Protein 7UPS (pdb70)

Sequence (834 aa):
SNATRDALLKAMQVGETSIEAAEYMATRFEQILTKAKLLPECNDMLEKIKEYAQFVKFKLLSSAQVWSGQERPTSDYQNTQENKAEFLASHLEGLPSGLKLEVAIGDDAKILRGFSSNGKMVEGDQLKTMDGLLEGWLAKNSLAISGGAVVKIDNTGNQTKVDPQEIRQLINDSEKGVAKYFADKGVGMEVAQRTYQEPKALETKREEIRQEIESSNNATRDALLKAMQVGETSIEAAEYMATRFEQILTKAKLLPECNDMLEKIKEYAQFVKFKLLSSAQVWSGQERPTSDYQNTQENKAEFLASHLEGLPSGLKLEVAIGDDAKILRGFSSNGKMVEGDQLKTMDGLLEGWLAKNSLAISGGAVVKIDNTGNQTKVDPQEIRQLINDSEKGVAKYFADKGVGMEVAQRTYQEPKALETKREEIRQEIEESSNATRDALLKAMQVGETSIEAAEYMATRFEQILTKAKLLPECNDMLEKIKEYAQFVKFKLLSSAQVWSGQKAEFLASHLEGLPSGLKLEVAIGDDAKILRGFSSNGKMVEGDQLKTMDGLLEGWLAKNSLAISGGAVVKIDNTGNQTKVDPQEIRQLINDSEKGVAKYFADKGVGMEVAQRTYQEPKALETKREEIRQEIESSNATRDALLKAMQVGETSIEAAEYMATRFEQILTKAKLLPECNDMLEKIKEYAQFVKFKLLSSAQVWSGQKAEFLASHLEGLPSGLKLEVAIGDDAKILRGFSSNGKMVEGDQLKTMDGLLEGWLAKNSLAISGGAVVKIDNTGNQTKVDPQEIRQLINDSEKGVAKYFADKGVGMMEVAQRTYQEPKALETKREEIRQEIES

Radius of gyration: 32.48 Å; Cα contacts (8 Å, |Δi|>4): 1230; chains: 4; bounding box: 96×92×58 Å

Structure (mmCIF, N/CA/C/O backbone):
data_7UPS
#
_entry.id   7UPS
#
_cell.length_a   153.200
_cell.length_b   75.620
_cell.length_c   101.200
_cell.angle_alpha   90.000
_cell.angle_beta   127.910
_cell.angle_gamma   90.000
#
_symmetry.space_group_name_H-M   'C 1 2 1'
#
loop_
_entity.id
_entity.type
_entity.pdbx_description
1 polymer 'DotY (Lpg0294)'
2 non-polymer 1,2-ETHANEDIOL
3 water water
#
loop_
_atom_site.group_PDB
_atom_site.id
_atom_site.type_symbol
_atom_site.label_atom_id
_atom_site.label_alt_id
_atom_site.label_comp_id
_atom_site.label_asym_id
_atom_site.label_entity_id
_atom_site.label_seq_id
_atom_site.pdbx_PDB_ins_code
_atom_site.Cartn_x
_atom_site.Cartn_y
_atom_site.Cartn_z
_atom_site.occupancy
_atom_site.B_iso_or_equiv
_atom_site.auth_seq_id
_atom_site.auth_comp_id
_atom_site.auth_asym_id
_atom_site.auth_atom_id
_atom_site.pdbx_PDB_model_num
ATOM 1 N N . SER A 1 1 ? 2.40318 -2.34110 10.03064 1.000 80.04853 5 SER A N 1
ATOM 2 C CA . SER A 1 1 ? 3.57591 -1.97312 10.81571 1.000 78.73629 5 SER A CA 1
ATOM 3 C C . SER A 1 1 ? 4.58335 -3.11826 10.86340 1.000 81.53150 5 SER A C 1
ATOM 4 O O . SER A 1 1 ? 4.59596 -3.91245 11.80626 1.000 84.61506 5 SER A O 1
ATOM 7 N N . ASN A 1 2 ? 5.42743 -3.19767 9.84042 1.000 71.45942 6 ASN A N 1
ATOM 8 C CA . ASN A 1 2 ? 6.43435 -4.24384 9.77126 1.000 61.57848 6 ASN A CA 1
ATOM 9 C C . ASN A 1 2 ? 7.63703 -3.88867 10.64390 1.000 58.66817 6 ASN A C 1
ATOM 10 O O . ASN A 1 2 ? 7.95833 -2.71483 10.85261 1.000 61.98872 6 ASN A O 1
ATOM 15 N N . ALA A 1 3 ? 8.28939 -4.92775 11.17458 1.000 55.05121 7 ALA A N 1
ATOM 16 C CA . ALA A 1 3 ? 9.41751 -4.73133 12.08248 1.000 51.45920 7 ALA A CA 1
ATOM 17 C C . ALA A 1 3 ? 10.58238 -4.02051 11.40441 1.000 49.45789 7 ALA A C 1
ATOM 18 O O . ALA A 1 3 ? 11.29600 -3.24108 12.04906 1.000 49.72803 7 ALA A O 1
ATOM 20 N N . THR A 1 4 ? 10.79481 -4.28262 10.11404 1.000 44.11804 8 THR A N 1
ATOM 21 C CA . THR A 1 4 ? 11.87492 -3.62806 9.38387 1.000 46.81122 8 THR A CA 1
ATOM 22 C C . THR A 1 4 ? 11.66634 -2.11944 9.32831 1.000 44.91433 8 THR A C 1
ATOM 23 O O . THR A 1 4 ? 12.62968 -1.34876 9.41495 1.000 44.77410 8 THR A O 1
ATOM 27 N N . ARG A 1 5 ? 10.41498 -1.67880 9.17709 1.000 44.86539 9 ARG A N 1
ATOM 28 C CA . ARG A 1 5 ? 10.13466 -0.24680 9.13621 1.000 51.75911 9 ARG A CA 1
ATOM 29 C C . ARG A 1 5 ? 10.49221 0.42135 10.45815 1.000 46.44322 9 ARG A C 1
ATOM 30 O O . ARG A 1 5 ? 11.14104 1.47616 10.47722 1.000 47.50184 9 ARG A O 1
ATOM 38 N N . ASP A 1 6 ? 10.10571 -0.19685 11.57464 1.000 46.10443 10 ASP A N 1
ATOM 39 C CA . ASP A 1 6 ? 10.44929 0.35225 12.88044 1.000 48.00896 10 ASP A CA 1
ATOM 40 C C . ASP A 1 6 ? 11.95333 0.34455 13.09508 1.000 42.63137 10 ASP A C 1
ATOM 41 O O . ASP A 1 6 ? 12.50499 1.28402 13.67559 1.000 42.95214 10 ASP A O 1
ATOM 46 N N . ALA A 1 7 ? 12.63331 -0.70279 12.62302 1.000 42.01987 11 ALA A N 1
ATOM 47 C CA . ALA A 1 7 ? 14.08215 -0.77216 12.77918 1.000 42.18721 11 ALA A CA 1
ATOM 48 C C . ALA A 1 7 ? 14.77836 0.32874 11.99021 1.000 37.46541 11 ALA A C 1
ATOM 49 O O . ALA A 1 7 ? 15.68790 0.98450 12.50726 1.000 38.51275 11 ALA A O 1
ATOM 51 N N . LEU A 1 8 ? 14.36100 0.55065 10.74045 1.000 38.96683 12 LEU A N 1
ATOM 52 C CA . LEU A 1 8 ? 14.94767 1.62092 9.93660 1.000 40.49399 12 LEU A CA 1
ATOM 53 C C . LEU A 1 8 ? 14.67998 2.98631 10.55477 1.000 36.58589 12 LEU A C 1
ATOM 54 O O . LEU A 1 8 ? 15.56938 3.84768 10.59671 1.000 32.42894 12 LEU A O 1
ATOM 59 N N . LEU A 1 9 ? 13.45914 3.20014 11.04771 1.000 41.26014 13 LEU A N 1
ATOM 60 C CA . LEU A 1 9 ? 13.12604 4.48678 11.64341 1.000 38.04063 13 LEU A CA 1
ATOM 61 C C . LEU A 1 9 ? 13.92164 4.71672 12.92305 1.000 37.70573 13 LEU A C 1
ATOM 62 O O . LEU A 1 9 ? 14.41959 5.82405 13.16259 1.000 39.08498 13 LEU A O 1
ATOM 67 N N . LYS A 1 10 ? 14.07389 3.67442 13.74390 1.000 37.33938 14 LYS A N 1
ATOM 68 C CA . LYS A 1 10 ? 14.89267 3.78223 14.94556 1.000 35.18933 14 LYS A CA 1
ATOM 69 C C . LYS A 1 10 ? 16.35275 4.02034 14.59540 1.000 37.81705 14 LYS A C 1
ATOM 70 O O . LYS A 1 10 ? 17.04991 4.75531 15.29818 1.000 38.50983 14 LYS A O 1
ATOM 76 N N . ALA A 1 11 ? 16.83847 3.39685 13.51944 1.000 36.47107 15 ALA A N 1
ATOM 77 C CA . ALA A 1 11 ? 18.21614 3.62316 13.09618 1.000 39.04589 15 ALA A CA 1
ATOM 78 C C . ALA A 1 11 ? 18.42867 5.07142 12.67946 1.000 32.81950 15 ALA A C 1
ATOM 79 O O . ALA A 1 11 ? 19.44996 5.67999 13.02151 1.000 33.60290 15 ALA A O 1
ATOM 81 N N . MET A 1 12 ? 17.46873 5.64299 11.94590 1.000 34.88101 16 MET A N 1
ATOM 82 C CA . MET A 1 12 ? 17.57028 7.05470 11.58368 1.000 37.25600 16 MET A CA 1
ATOM 83 C C . MET A 1 12 ? 17.53536 7.93938 12.82430 1.000 37.27492 16 MET A C 1
ATOM 84 O O . MET A 1 12 ? 18.33406 8.87526 12.95018 1.000 35.19968 16 MET A O 1
ATOM 89 N N . GLN A 1 13 ? 16.63173 7.64349 13.76357 1.000 37.61352 17 GLN A N 1
ATOM 90 C CA . GLN A 1 13 ? 16.51988 8.46694 14.96529 1.000 33.03635 17 GLN A CA 1
ATOM 91 C C . GLN A 1 13 ? 17.77489 8.37963 15.82602 1.000 37.13335 17 GLN A C 1
ATOM 92 O O . GLN A 1 13 ? 18.23839 9.39284 16.36109 1.000 39.98793 17 GLN A O 1
ATOM 98 N N . VAL A 1 14 ? 18.34050 7.18094 15.96817 1.000 38.75111 18 VAL A N 1
ATOM 99 C CA . VAL A 1 14 ? 19.56056 7.01194 16.74823 1.000 38.99452 18 VAL A CA 1
ATOM 100 C C . VAL A 1 14 ? 20.72683 7.72113 16.07310 1.000 40.52313 18 VAL A C 1
ATOM 101 O O . VAL A 1 14 ? 21.53845 8.37783 16.73706 1.000 40.17245 18 VAL A O 1
ATOM 105 N N . GLY A 1 15 ? 20.81441 7.62609 14.74301 1.000 37.57042 19 GLY A N 1
ATOM 106 C CA . GLY A 1 15 ? 21.87079 8.30796 14.01465 1.000 41.63287 19 GLY A CA 1
ATOM 107 C C . GLY A 1 15 ? 21.84977 9.81519 14.17135 1.000 37.73139 19 GLY A C 1
ATOM 108 O O . GLY A 1 15 ? 22.88330 10.46359 13.98092 1.000 36.40896 19 GLY A O 1
ATOM 109 N N . GLU A 1 16 ? 20.68828 10.39061 14.48962 1.000 37.83996 20 GLU A N 1
ATOM 110 C CA . GLU A 1 16 ? 20.56378 11.82098 14.74536 1.000 42.61167 20 GLU A CA 1
ATOM 111 C C . GLU A 1 16 ? 21.01034 12.22191 16.14822 1.000 43.56900 20 GLU A C 1
ATOM 112 O O . GLU A 1 16 ? 21.06237 13.42079 16.44245 1.000 49.16934 20 GLU A O 1
ATOM 118 N N . THR A 1 17 ? 21.32837 11.25963 17.01752 1.000 43.05932 21 THR A N 1
ATOM 119 C CA . THR A 1 17 ? 21.64383 11.58350 18.40501 1.000 44.69540 21 THR A CA 1
ATOM 120 C C . THR A 1 17 ? 23.04428 12.17020 18.55212 1.000 47.14480 21 THR A C 1
ATOM 121 O O . THR A 1 17 ? 23.23503 13.15126 19.28003 1.000 45.51941 21 THR A O 1
ATOM 125 N N . SER A 1 18 ? 24.02920 11.59701 17.86552 1.000 48.20611 22 SER A N 1
ATOM 126 C CA . SER A 1 18 ? 25.41536 12.00213 18.03971 1.000 43.54334 22 SER A CA 1
ATOM 127 C C . SER A 1 18 ? 26.14214 11.89545 16.70686 1.000 41.57880 22 SER A C 1
ATOM 128 O O . SER A 1 18 ? 25.61369 11.36923 15.72458 1.000 40.66231 22 SER A O 1
ATOM 131 N N . ILE A 1 19 ? 27.36972 12.41762 16.68404 1.000 40.91206 23 ILE A N 1
ATOM 132 C CA . ILE A 1 19 ? 28.18468 12.36100 15.47354 1.000 42.95897 23 ILE A CA 1
ATOM 133 C C . ILE A 1 19 ? 28.61626 10.92731 15.17998 1.000 42.47242 23 ILE A C 1
ATOM 134 O O . ILE A 1 19 ? 28.64147 10.49928 14.01977 1.000 47.39411 23 ILE A O 1
ATOM 139 N N . GLU A 1 20 ? 28.95802 10.16295 16.22039 1.000 45.92752 24 GLU A N 1
ATOM 140 C CA . GLU A 1 20 ? 29.33177 8.76269 16.03333 1.000 45.89605 24 GLU A CA 1
ATOM 141 C C . GLU A 1 20 ? 28.16848 7.95729 15.46310 1.000 42.18695 24 GLU A C 1
ATOM 142 O O . GLU A 1 20 ? 28.33030 7.17852 14.50903 1.000 46.67639 24 GLU A O 1
ATOM 148 N N . ALA A 1 21 ? 26.97719 8.14416 16.03580 1.000 42.87546 25 ALA A N 1
ATOM 149 C CA . ALA A 1 21 ? 25.79749 7.45416 15.53281 1.000 42.34839 25 ALA A CA 1
ATOM 150 C C . ALA A 1 21 ? 25.48247 7.86236 14.10244 1.000 43.80779 25 ALA A C 1
ATOM 151 O O . ALA A 1 21 ? 25.02529 7.03423 13.31014 1.000 46.70580 25 ALA A O 1
ATOM 153 N N . ALA A 1 22 ? 25.73088 9.12377 13.74603 1.000 40.60141 26 ALA A N 1
ATOM 154 C CA . ALA A 1 22 ? 25.53425 9.53537 12.36145 1.000 41.77275 26 ALA A CA 1
ATOM 155 C C . ALA A 1 22 ? 26.55532 8.87781 11.44126 1.000 44.60846 26 ALA A C 1
ATOM 156 O O . ALA A 1 22 ? 26.23388 8.52301 10.30096 1.000 43.39068 26 ALA A O 1
ATOM 158 N N . GLU A 1 23 ? 27.78735 8.69338 11.92165 1.000 44.97015 27 GLU A N 1
ATOM 159 C CA . GLU A 1 23 ? 28.79361 8.01276 11.11336 1.000 46.37115 27 GLU A CA 1
ATOM 160 C C . GLU A 1 23 ? 28.43024 6.55158 10.88311 1.000 46.08760 27 GLU A C 1
ATOM 161 O O . GLU A 1 23 ? 28.78086 5.98271 9.84301 1.000 49.15690 27 GLU A O 1
ATOM 167 N N . TYR A 1 24 ? 27.72291 5.93419 11.82975 1.000 44.12235 28 TYR A N 1
ATOM 168 C CA . TYR A 1 24 ? 27.37131 4.51959 11.71842 1.000 41.24842 28 TYR A CA 1
ATOM 169 C C . TYR A 1 24 ? 25.95179 4.28430 11.19405 1.000 45.66078 28 TYR A C 1
ATOM 170 O O . TYR A 1 24 ? 25.57870 3.12666 10.94807 1.000 47.70158 28 TYR A O 1
ATOM 179 N N . MET A 1 25 ? 25.17236 5.35363 11.00156 1.000 40.38221 29 MET A N 1
ATOM 180 C CA . MET A 1 25 ? 23.78741 5.23251 10.55007 1.000 40.01101 29 MET A CA 1
ATOM 181 C C . MET A 1 25 ? 23.67652 4.46693 9.23314 1.000 43.93114 29 MET A C 1
ATOM 182 O O . MET A 1 25 ? 22.81530 3.59102 9.08786 1.000 45.35441 29 MET A O 1
ATOM 187 N N . ALA A 1 26 ? 24.51373 4.80522 8.24783 1.000 43.52133 30 ALA A N 1
ATOM 188 C CA . ALA A 1 26 ? 24.41711 4.14556 6.94668 1.000 43.14066 30 ALA A CA 1
ATOM 189 C C . ALA A 1 26 ? 24.75094 2.66160 7.04856 1.000 42.76516 30 ALA A C 1
ATOM 190 O O . ALA A 1 26 ? 24.11194 1.82673 6.39470 1.000 39.88284 30 ALA A O 1
ATOM 192 N N . THR A 1 27 ? 25.74157 2.31472 7.87241 1.000 41.75054 31 THR A N 1
ATOM 193 C CA . THR A 1 27 ? 26.07586 0.91050 8.08136 1.000 45.37384 31 THR A CA 1
ATOM 194 C C . THR A 1 27 ? 24.90734 0.16483 8.71395 1.000 48.16068 31 THR A C 1
ATOM 195 O O . THR A 1 27 ? 24.59127 -0.96760 8.32415 1.000 46.33205 31 THR A O 1
ATOM 199 N N . ARG A 1 28 ? 24.24071 0.79558 9.68298 1.000 46.83931 32 ARG A N 1
ATOM 200 C CA . ARG A 1 28 ? 23.10856 0.14213 10.33210 1.000 44.10830 32 ARG A CA 1
ATOM 201 C C . ARG A 1 28 ? 21.95218 -0.03947 9.35513 1.000 43.09617 32 ARG A C 1
ATOM 202 O O . ARG A 1 28 ? 21.29889 -1.09291 9.33797 1.000 41.37279 32 ARG A O 1
ATOM 210 N N . PHE A 1 29 ? 21.68428 0.98464 8.54103 1.000 39.45849 33 PHE A N 1
ATOM 211 C CA . PHE A 1 29 ? 20.66675 0.87158 7.50199 1.000 39.16472 33 PHE A CA 1
ATOM 212 C C . PHE A 1 29 ? 20.97621 -0.27548 6.55259 1.000 41.7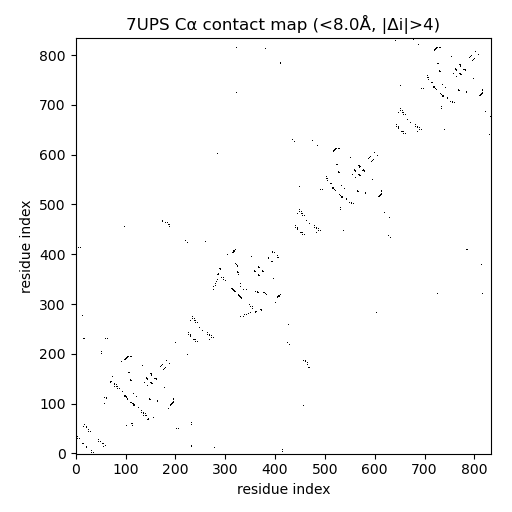7979 33 PHE A C 1
ATOM 213 O O . PHE A 1 29 ? 20.07812 -1.03872 6.17747 1.000 39.12220 33 PHE A O 1
ATOM 221 N N . GLU A 1 30 ? 22.24217 -0.40751 6.14503 1.000 42.37782 34 GLU A N 1
ATOM 222 C CA . GLU A 1 30 ? 22.61083 -1.50388 5.25635 1.000 40.45845 34 GLU A CA 1
ATOM 223 C C . GLU A 1 30 ? 22.40117 -2.84920 5.93057 1.000 42.58360 34 GLU A C 1
ATOM 224 O O . GLU A 1 30 ? 21.93110 -3.79948 5.29629 1.000 41.60539 34 GLU A O 1
ATOM 230 N N . GLN A 1 31 ? 22.73842 -2.94952 7.21779 1.000 38.93270 35 GLN A N 1
ATOM 231 C CA . GLN A 1 31 ? 22.53210 -4.21100 7.92219 1.000 44.20837 35 GLN A CA 1
ATOM 232 C C . GLN A 1 31 ? 21.05753 -4.58225 7.94870 1.000 43.83955 35 GLN A C 1
ATOM 233 O O . GLN A 1 31 ? 20.68806 -5.72918 7.66175 1.000 45.48976 35 GLN A O 1
ATOM 239 N N . ILE A 1 32 ? 20.19647 -3.60912 8.24525 1.000 42.73110 36 ILE A N 1
ATOM 240 C CA . ILE A 1 32 ? 18.76696 -3.89093 8.30774 1.000 41.41268 36 ILE A CA 1
ATOM 241 C C . ILE A 1 32 ? 18.23028 -4.27396 6.93355 1.000 44.41718 36 ILE A C 1
ATOM 242 O O . ILE A 1 32 ? 17.47978 -5.24808 6.79763 1.000 43.99990 36 ILE A O 1
ATOM 247 N N . LEU A 1 33 ? 18.62306 -3.53505 5.89136 1.000 42.38087 37 LEU A N 1
ATOM 248 C CA . LEU A 1 33 ? 18.11694 -3.82042 4.55203 1.000 43.94903 37 LEU A CA 1
ATOM 249 C C . LEU A 1 33 ? 18.59165 -5.17813 4.04500 1.000 44.57230 37 LEU A C 1
ATOM 250 O O . LEU A 1 33 ? 17.80154 -5.94004 3.47389 1.000 40.94076 37 LEU A O 1
ATOM 255 N N . THR A 1 34 ? 19.87096 -5.50667 4.24779 1.000 45.35439 38 THR A N 1
ATOM 256 C CA . THR A 1 34 ? 20.37263 -6.80063 3.79673 1.000 44.72372 38 THR A CA 1
ATOM 257 C C . THR A 1 34 ? 19.72113 -7.93711 4.57035 1.000 40.99860 38 THR A C 1
ATOM 258 O O . THR A 1 34 ? 19.35965 -8.96248 3.98295 1.000 41.45046 38 THR A O 1
ATOM 262 N N . LYS A 1 35 ? 19.53669 -7.76593 5.88402 1.000 43.66513 39 LYS A N 1
ATOM 263 C CA . LYS A 1 35 ? 18.86687 -8.80086 6.66282 1.000 47.23826 39 LYS A CA 1
ATOM 264 C C . LYS A 1 35 ? 17.43335 -9.01133 6.19680 1.000 46.21815 39 LYS A C 1
ATOM 265 O O . LYS A 1 35 ? 16.89258 -10.11338 6.35131 1.000 39.19831 39 LYS A O 1
ATOM 271 N N . ALA A 1 36 ? 16.83087 -8.00021 5.57639 1.000 40.79041 40 ALA A N 1
ATOM 272 C CA . ALA A 1 36 ? 15.49301 -8.10796 5.01984 1.000 41.71699 40 ALA A CA 1
ATOM 273 C C . ALA A 1 36 ? 15.51042 -8.35820 3.51992 1.000 42.84914 40 ALA A C 1
ATOM 274 O O . ALA A 1 36 ? 14.44214 -8.40366 2.90068 1.000 44.09054 40 ALA A O 1
ATOM 276 N N . LYS A 1 37 ? 16.69554 -8.53251 2.93059 1.000 42.20793 41 LYS A N 1
ATOM 277 C CA . LYS A 1 37 ? 16.84176 -8.75381 1.49204 1.000 46.86861 41 LYS A CA 1
ATOM 278 C C . LYS A 1 37 ? 16.15536 -7.64857 0.69214 1.000 44.43675 41 LYS A C 1
ATOM 279 O O . LYS A 1 37 ? 15.51310 -7.89500 -0.33081 1.000 44.53170 41 LYS A O 1
ATOM 285 N N . LEU A 1 38 ? 16.29291 -6.41274 1.16828 1.000 46.84650 42 LEU A N 1
ATOM 286 C CA . LEU A 1 38 ? 15.67828 -5.25498 0.53300 1.000 43.42223 42 LEU A CA 1
ATOM 287 C C . LEU A 1 38 ? 16.61970 -4.53669 -0.42575 1.000 41.03491 42 LEU A C 1
ATOM 288 O O . LEU A 1 38 ? 16.26137 -3.48018 -0.95628 1.000 43.89419 42 LEU A O 1
ATOM 293 N N . LEU A 1 39 ? 17.79409 -5.09608 -0.67648 1.000 38.41692 43 LEU A N 1
ATOM 294 C CA . LEU A 1 39 ? 18.75402 -4.57682 -1.63300 1.000 45.81180 43 LEU A CA 1
ATOM 295 C C . LEU A 1 39 ? 18.83118 -5.51352 -2.83400 1.000 45.23227 43 LEU A C 1
ATOM 296 O O . LEU A 1 39 ? 18.70860 -6.73324 -2.66793 1.000 46.26640 43 LEU A O 1
ATOM 301 N N . PRO A 1 40 ? 19.02245 -4.98668 -4.05753 1.000 49.72007 44 PRO A N 1
ATOM 302 C CA . PRO A 1 40 ? 19.38031 -3.59860 -4.37424 1.000 49.94379 44 PRO A CA 1
ATOM 303 C C . PRO A 1 40 ? 18.18815 -2.67094 -4.62230 1.000 46.61732 44 PRO A C 1
ATOM 304 O O . PRO A 1 40 ? 18.38369 -1.54680 -5.10757 1.000 53.37449 44 PRO A O 1
ATOM 308 N N . GLU A 1 41 ? 16.98119 -3.13231 -4.26754 1.000 46.41603 45 GLU A N 1
ATOM 309 C CA . GLU A 1 41 ? 15.77361 -2.34806 -4.51940 1.000 47.67530 45 GLU A CA 1
ATOM 310 C C . GLU A 1 41 ? 15.77215 -1.05787 -3.72718 1.000 48.74192 45 GLU A C 1
ATOM 311 O O . GLU A 1 41 ? 15.25896 -0.04099 -4.20349 1.000 46.25920 45 GLU A O 1
ATOM 317 N N . CYS A 1 42 ? 16.34735 -1.07437 -2.52778 1.000 43.90069 46 CYS A N 1
ATOM 318 C CA . CYS A 1 42 ? 16.38344 0.09388 -1.66144 1.000 42.63027 46 CYS A CA 1
ATOM 319 C C . CYS A 1 42 ? 17.74144 0.78970 -1.66063 1.000 46.80138 46 CYS A C 1
ATOM 320 O O . CYS A 1 42 ? 18.15751 1.32303 -0.62676 1.000 51.69984 46 CYS A O 1
ATOM 323 N N . ASN A 1 43 ? 18.45048 0.78325 -2.79242 1.000 47.11867 47 ASN A N 1
ATOM 324 C CA . ASN A 1 43 ? 19.75234 1.44375 -2.85431 1.000 51.49840 47 ASN A CA 1
ATOM 325 C C . ASN A 1 43 ? 19.61897 2.95608 -2.71821 1.000 48.20877 47 ASN A C 1
ATOM 326 O O . ASN A 1 43 ? 20.47314 3.61088 -2.10409 1.000 49.51489 47 ASN A O 1
ATOM 331 N N . ASP A 1 44 ? 18.55425 3.52527 -3.28879 1.000 46.77188 48 ASP A N 1
ATOM 332 C CA . ASP A 1 44 ? 18.35687 4.96999 -3.23451 1.000 49.77913 48 ASP A CA 1
ATOM 333 C C . ASP A 1 44 ? 18.19378 5.44954 -1.79930 1.000 48.41936 48 ASP A C 1
ATOM 334 O O . ASP A 1 44 ? 18.73193 6.49766 -1.41790 1.000 48.65953 48 ASP A O 1
ATOM 339 N N . MET A 1 45 ? 17.45590 4.68859 -0.98953 1.000 48.10244 49 MET A N 1
ATOM 340 C CA . MET A 1 45 ? 17.31346 5.02035 0.42149 1.000 45.92069 49 MET A CA 1
ATOM 341 C C . MET A 1 45 ? 18.66551 5.03740 1.12359 1.000 43.97992 49 MET A C 1
ATOM 342 O O . MET A 1 45 ? 18.93784 5.92690 1.93520 1.000 42.79700 49 MET A O 1
ATOM 347 N N . LEU A 1 46 ? 19.52792 4.06323 0.82211 1.000 41.63389 50 LEU A N 1
ATOM 348 C CA . LEU A 1 46 ? 20.85051 4.02624 1.44056 1.000 44.22191 50 LEU A CA 1
ATOM 349 C C . LEU A 1 46 ? 21.70041 5.22076 1.01997 1.000 47.47223 50 LEU A C 1
ATOM 350 O O . LEU A 1 46 ? 22.41331 5.80669 1.84637 1.000 47.32936 50 LEU A O 1
ATOM 355 N N . GLU A 1 47 ? 21.64583 5.59360 -0.26266 1.000 46.59557 51 GLU A N 1
ATOM 356 C CA . GLU A 1 47 ? 22.40565 6.75597 -0.71828 1.000 49.80508 51 GLU A CA 1
ATOM 357 C C . GLU A 1 47 ? 21.92635 8.02503 -0.02088 1.000 45.80805 51 GLU A C 1
ATOM 358 O O . GLU A 1 47 ? 22.73764 8.84225 0.45263 1.000 47.16400 51 GLU A O 1
ATOM 364 N N . LYS A 1 48 ? 20.60336 8.19310 0.07299 1.000 39.68032 52 LYS A N 1
ATOM 365 C CA . LYS A 1 48 ? 20.06281 9.34128 0.78681 1.000 45.64889 52 LYS A CA 1
ATOM 366 C C . LYS A 1 48 ? 20.42662 9.30468 2.26069 1.000 43.17358 52 LYS A C 1
ATOM 367 O O . LYS A 1 48 ? 20.63358 10.35705 2.86583 1.000 45.55351 52 LYS A O 1
ATOM 373 N N . ILE A 1 49 ? 20.54244 8.11213 2.84536 1.000 40.34343 53 ILE A N 1
ATOM 374 C CA . ILE A 1 49 ? 20.91877 8.01375 4.24999 1.000 38.20746 53 ILE A CA 1
ATOM 375 C C . ILE A 1 49 ? 22.36619 8.43798 4.44820 1.000 38.94294 53 ILE A C 1
ATOM 376 O O . ILE A 1 49 ? 22.69582 9.10584 5.43012 1.000 36.18832 53 ILE A O 1
ATOM 381 N N . LYS A 1 50 ? 23.25099 8.06967 3.52141 1.000 39.29165 54 LYS A N 1
ATOM 382 C CA . LYS A 1 50 ? 24.64637 8.49636 3.63203 1.000 38.66318 54 LYS A CA 1
ATOM 383 C C . LYS A 1 50 ? 24.75775 10.01791 3.55282 1.000 46.86923 54 LYS A C 1
ATOM 384 O O . LYS A 1 50 ? 25.43022 10.66242 4.38043 1.000 48.96951 54 LYS A O 1
ATOM 390 N N . GLU A 1 51 ? 24.05636 10.61842 2.58608 1.000 43.88716 55 GLU A N 1
ATOM 391 C CA . GLU A 1 51 ? 24.12401 12.07193 2.44835 1.000 44.08999 55 GLU A CA 1
ATOM 392 C C . GLU A 1 51 ? 23.49177 12.76725 3.65214 1.000 42.05689 55 GLU A C 1
ATOM 393 O O . GLU A 1 51 ? 24.03662 13.75287 4.17705 1.000 46.09609 55 GLU A O 1
ATOM 399 N N . TYR A 1 52 ? 22.34941 12.25247 4.11066 1.000 40.37825 56 TYR A N 1
ATOM 400 C CA . TYR A 1 52 ? 21.71016 12.76295 5.31477 1.000 38.39050 56 TYR A CA 1
ATOM 401 C C . TYR A 1 52 ? 22.63339 12.65200 6.51739 1.000 41.27005 56 TYR A C 1
ATOM 402 O O . TYR A 1 52 ? 22.63788 13.53153 7.38060 1.000 42.27715 56 TYR A O 1
ATOM 411 N N . ALA A 1 53 ? 23.40701 11.56690 6.60222 1.000 41.31578 57 ALA A N 1
ATOM 412 C CA . ALA A 1 53 ? 24.34957 11.41002 7.70216 1.000 40.98302 57 ALA A CA 1
ATOM 413 C C . ALA A 1 53 ? 25.38514 12.51759 7.68416 1.000 39.76267 57 ALA A C 1
ATOM 414 O O . ALA A 1 53 ? 25.74808 13.05576 8.73550 1.000 39.36209 57 ALA A O 1
ATOM 416 N N . GLN A 1 54 ? 25.87575 12.87150 6.49600 1.000 42.10163 58 GLN A N 1
ATOM 417 C CA . GLN A 1 54 ? 26.83989 13.96898 6.42768 1.000 40.79522 58 GLN A CA 1
ATOM 418 C C . GLN A 1 54 ? 26.20081 15.28339 6.87427 1.000 43.10856 58 GLN A C 1
ATOM 419 O O . GLN A 1 54 ? 26.79045 16.05320 7.65916 1.000 44.85016 58 GLN A O 1
ATOM 425 N N . PHE A 1 55 ? 24.96530 15.52607 6.42736 1.000 41.17255 59 PHE A N 1
ATOM 426 C CA . PHE A 1 55 ? 24.27259 16.75243 6.81681 1.000 43.39668 59 PHE A CA 1
ATOM 427 C C . PHE A 1 55 ? 24.06218 16.80225 8.32498 1.000 43.04861 59 PHE A C 1
ATOM 428 O O . PHE A 1 55 ? 24.28202 17.84178 8.96114 1.000 46.88311 59 PHE A O 1
ATOM 436 N N . VAL A 1 56 ? 23.64917 15.67570 8.91034 1.000 36.69102 60 VAL A N 1
ATOM 437 C CA . VAL A 1 56 ? 23.39864 15.59550 10.34359 1.000 37.63638 60 VAL A CA 1
ATOM 438 C C . VAL A 1 56 ? 24.68690 15.79060 11.12759 1.000 38.94580 60 VAL A C 1
ATOM 439 O O . VAL A 1 56 ? 24.68463 16.42154 12.18748 1.000 45.90595 60 VAL A O 1
ATOM 443 N N . LYS A 1 57 ? 25.80108 15.23647 10.64560 1.000 41.35760 61 LYS A N 1
ATOM 444 C CA . LYS A 1 57 ? 27.06372 15.43898 11.34933 1.000 41.47747 61 LYS A CA 1
ATOM 445 C C . LYS A 1 57 ? 27.41408 16.91702 11.41666 1.000 37.43715 61 LYS A C 1
ATOM 446 O O . LYS A 1 57 ? 27.77578 17.43335 12.48369 1.000 35.51234 61 LYS A O 1
ATOM 452 N N . PHE A 1 58 ? 27.29055 17.62932 10.29239 1.000 41.14433 62 PHE A N 1
ATOM 453 C CA . PHE A 1 58 ? 27.63053 19.05021 10.36234 1.000 41.55815 62 PHE A CA 1
ATOM 454 C C . PHE A 1 58 ? 26.63185 19.81350 11.22988 1.000 39.91545 62 PHE A C 1
ATOM 455 O O . PHE A 1 58 ? 27.02098 20.71379 11.98597 1.000 36.79375 62 PHE A O 1
ATOM 463 N N . LYS A 1 59 ? 25.34670 19.45152 11.15661 1.000 38.31702 63 LYS A N 1
ATOM 464 C CA . LYS A 1 59 ? 24.34197 20.10093 11.99673 1.000 40.29289 63 LYS A CA 1
ATOM 465 C C . LYS A 1 59 ? 24.64599 19.90992 13.47787 1.000 43.08021 63 LYS A C 1
ATOM 466 O O . LYS A 1 59 ? 24.59895 20.86481 14.26270 1.000 41.14795 63 LYS A O 1
ATOM 472 N N . LEU A 1 60 ? 24.96561 18.67673 13.87631 1.000 37.68888 64 LEU A N 1
ATOM 473 C CA . LEU A 1 60 ? 25.24670 18.38928 15.27748 1.000 36.03505 64 LEU A CA 1
ATOM 474 C C . LEU A 1 60 ? 26.50791 19.09930 15.74354 1.000 35.70009 64 LEU A C 1
ATOM 475 O O . LEU A 1 60 ? 26.54088 19.64984 16.85026 1.000 36.44416 64 LEU A O 1
ATOM 480 N N . LEU A 1 61 ? 27.54963 19.11747 14.90869 1.000 36.04989 65 LEU A N 1
ATOM 481 C CA . LEU A 1 61 ? 28.78511 19.78542 15.30347 1.000 38.34411 65 LEU A CA 1
ATOM 482 C C . LEU A 1 61 ? 28.57021 21.28691 15.47128 1.000 40.21592 65 LEU A C 1
ATOM 483 O O . LEU A 1 61 ? 29.00637 21.87976 16.46459 1.000 39.44320 65 LEU A O 1
ATOM 488 N N . SER A 1 62 ? 27.90725 21.92422 14.50300 1.000 35.45095 66 SER A N 1
ATOM 489 C CA . SER A 1 62 ? 27.67308 23.36242 14.59590 1.000 42.17633 66 SER A CA 1
ATOM 490 C C . SER A 1 62 ? 26.76174 23.71475 15.77164 1.000 41.47086 66 SER A C 1
ATOM 491 O O . SER A 1 62 ? 27.04031 24.65881 16.51990 1.000 43.60711 66 SER A O 1
ATOM 494 N N . SER A 1 63 ? 25.66271 22.97181 15.94980 1.000 41.48712 67 SER A N 1
ATOM 495 C CA . SER A 1 63 ? 24.72421 23.26956 17.03157 1.000 41.43990 67 SER A CA 1
ATOM 496 C C . SER A 1 63 ? 25.35387 23.06357 18.40501 1.000 43.26876 67 SER A C 1
ATOM 497 O O . SER A 1 63 ? 25.21155 23.90848 19.29762 1.000 45.39846 67 SER A O 1
ATOM 500 N N . ALA A 1 64 ? 26.04607 21.93767 18.59868 1.000 41.46368 68 ALA A N 1
ATOM 501 C CA . ALA A 1 64 ? 26.59223 21.63073 19.91669 1.000 43.70860 68 ALA A CA 1
ATOM 502 C C . ALA A 1 64 ? 27.62039 22.66941 20.34377 1.000 45.83273 68 ALA A C 1
ATOM 503 O O . ALA A 1 64 ? 27.68537 23.04203 21.52128 1.000 45.19326 68 ALA A O 1
ATOM 505 N N . GLN A 1 65 ? 28.41878 23.16215 19.40069 1.000 45.25536 69 GLN A N 1
ATOM 506 C CA . GLN A 1 65 ? 29.41163 24.19291 19.69165 1.000 42.23239 69 GLN A CA 1
ATOM 507 C C . GLN A 1 65 ? 28.70673 25.54174 19.62645 1.000 43.41727 69 GLN A C 1
ATOM 508 O O . GLN A 1 65 ? 28.52503 26.11260 18.54863 1.000 46.67857 69 GLN A O 1
ATOM 514 N N . VAL A 1 66 ? 28.28604 26.04367 20.78495 1.000 45.54479 70 VAL A N 1
ATOM 515 C CA . VAL A 1 66 ? 27.53886 27.29580 20.85524 1.000 48.11378 70 VAL A CA 1
ATOM 516 C C . VAL A 1 66 ? 28.49341 28.47023 20.69090 1.000 45.39600 70 VAL A C 1
ATOM 517 O O . VAL A 1 66 ? 29.52562 28.54700 21.36827 1.000 47.00261 70 VAL A O 1
ATOM 521 N N . TRP A 1 67 ? 28.14565 29.39422 19.79565 1.000 47.69487 71 TRP A N 1
ATOM 522 C CA . TRP A 1 67 ? 28.94459 30.59621 19.59390 1.000 51.67744 71 TRP A CA 1
ATOM 523 C C . TRP A 1 67 ? 28.66385 31.57854 20.72417 1.000 55.52265 71 TRP A C 1
ATOM 524 O O . TRP A 1 67 ? 27.50464 31.90837 20.99627 1.000 49.82983 71 TRP A O 1
ATOM 535 N N . SER A 1 68 ? 29.73022 32.05772 21.37132 1.000 59.98191 72 SER A N 1
ATOM 536 C CA . SER A 1 68 ? 29.61956 32.99373 22.48565 1.000 63.46531 72 SER A CA 1
ATOM 537 C C . SER A 1 68 ? 30.24935 34.34553 22.16740 1.000 69.69371 72 SER A C 1
ATOM 538 O O . SER A 1 68 ? 30.59927 35.09443 23.08565 1.000 75.83822 72 SER A O 1
ATOM 541 N N . GLY A 1 69 ? 30.39775 34.67524 20.88839 1.000 65.91218 73 GLY A N 1
ATOM 542 C CA . GLY A 1 69 ? 31.00594 35.93276 20.50819 1.000 71.95724 73 GLY A CA 1
ATOM 543 C C . GLY A 1 69 ? 30.10027 37.12684 20.75016 1.000 81.49337 73 GLY A C 1
ATOM 544 O O . GLY A 1 69 ? 28.89530 37.00864 20.97331 1.000 83.42924 73 GLY A O 1
ATOM 545 N N . GLN A 1 70 ? 30.73259 38.29768 20.81391 1.000 84.93921 74 GLN A N 1
ATOM 546 C CA . GLN A 1 70 ? 30.02948 39.57474 20.93521 1.000 91.01603 74 GLN A CA 1
ATOM 547 C C . GLN A 1 70 ? 29.18783 39.85305 19.69028 1.000 91.19176 74 GLN A C 1
ATOM 548 O O . GLN A 1 70 ? 29.72968 40.15373 18.62092 1.000 88.01940 74 GLN A O 1
ATOM 554 N N . GLU A 1 71 ? 27.86187 39.78585 19.82763 1.000 92.51778 75 GLU A N 1
ATOM 555 C CA . GLU A 1 71 ? 26.96934 40.16003 18.73461 1.000 88.62104 75 GLU A CA 1
ATOM 556 C C . GLU A 1 71 ? 26.99022 41.66924 18.51782 1.000 95.83116 75 GLU A C 1
ATOM 557 O O . GLU A 1 71 ? 27.65868 42.17037 17.60685 1.000 91.87774 75 GLU A O 1
ATOM 563 N N . ARG A 1 72 ? 26.25397 42.39444 19.35332 1.000 101.20924 76 ARG A N 1
ATOM 564 C CA . ARG A 1 72 ? 26.21434 43.85222 19.35729 1.000 96.67825 76 ARG A CA 1
ATOM 565 C C . ARG A 1 72 ? 27.42734 44.50388 20.02679 1.000 103.16721 76 ARG A C 1
ATOM 566 O O . ARG A 1 72 ? 27.83966 45.58343 19.58240 1.000 111.15048 76 ARG A O 1
ATOM 568 N N . PRO A 1 73 ? 28.00972 43.93236 21.09104 1.000 103.25167 77 PRO A N 1
ATOM 569 C CA . PRO A 1 73 ? 29.17151 44.58366 21.71991 1.000 109.04970 77 PRO A CA 1
ATOM 570 C C . PRO A 1 73 ? 30.28787 44.86924 20.72263 1.000 109.12692 77 PRO A C 1
ATOM 571 O O . PRO A 1 73 ? 30.73184 43.98469 19.98627 1.000 105.11702 77 PRO A O 1
ATOM 575 N N . THR A 1 74 ? 30.74004 46.12548 20.70751 1.000 109.95982 78 THR A N 1
ATOM 576 C CA . THR A 1 74 ? 31.77450 46.56008 19.77569 1.000 111.59996 78 THR A CA 1
ATOM 577 C C . THR A 1 74 ? 32.76434 47.51193 20.44171 1.000 111.83589 78 THR A C 1
ATOM 578 O O . THR A 1 74 ? 33.72959 47.06433 21.07071 1.000 112.64994 78 THR A O 1
ATOM 582 N N . SER A 1 75 ? 32.52620 48.82150 20.31390 1.000 109.84779 79 SER A N 1
ATOM 583 C CA . SER A 1 75 ? 33.46157 49.84859 20.76400 1.000 108.28505 79 SER A CA 1
ATOM 584 C C . SER A 1 75 ? 34.84891 49.58904 20.18931 1.000 109.57312 79 SER A C 1
ATOM 585 O O . SER A 1 75 ? 35.04138 49.64330 18.97018 1.000 108.45397 79 SER A O 1
ATOM 587 N N . ASP A 1 76 ? 35.82031 49.30249 21.05546 1.000 110.31748 80 ASP A N 1
ATOM 588 C CA . ASP A 1 76 ? 37.15004 48.88086 20.61199 1.000 109.34650 80 ASP A CA 1
ATOM 589 C C . ASP A 1 76 ? 37.16707 47.35641 20.47791 1.000 110.90328 80 ASP A C 1
ATOM 590 O O . ASP A 1 76 ? 37.85622 46.63304 21.19887 1.000 109.70858 80 ASP A O 1
ATOM 592 N N . TYR A 1 77 ? 36.37201 46.87486 19.51770 1.000 108.81284 81 TYR A N 1
ATOM 593 C CA . TYR A 1 77 ? 36.18880 45.43892 19.32542 1.000 101.84631 81 TYR A CA 1
ATOM 594 C C . TYR A 1 77 ? 37.36858 44.79201 18.61119 1.000 95.64458 81 TYR A C 1
ATOM 595 O O . TYR A 1 77 ? 37.66933 43.61924 18.85954 1.000 96.83959 81 TYR A O 1
ATOM 604 N N . GLN A 1 78 ? 38.04544 45.53270 17.73392 1.000 93.86025 82 GLN A N 1
ATOM 605 C CA . GLN A 1 78 ? 39.14088 44.96518 16.95356 1.000 91.25184 82 GLN A CA 1
ATOM 606 C C . GLN A 1 78 ? 40.33960 44.64051 17.84104 1.000 97.49505 82 GLN A C 1
ATOM 607 O O . GLN A 1 78 ? 40.78400 43.48500 17.91997 1.000 92.68539 82 GLN A O 1
ATOM 613 N N . ASN A 1 79 ? 40.86603 45.65608 18.53214 1.000 102.07136 83 ASN A N 1
ATOM 614 C CA . ASN A 1 79 ? 42.10949 45.49294 19.27895 1.000 99.66218 83 ASN A CA 1
ATOM 615 C C . ASN A 1 79 ? 41.94368 44.52996 20.44844 1.000 96.84108 83 ASN A C 1
ATOM 616 O O . ASN A 1 79 ? 42.85815 43.75589 20.74988 1.000 94.16675 83 ASN A O 1
ATOM 618 N N . THR A 1 80 ? 40.79113 44.56218 21.12198 1.000 97.99134 84 THR A N 1
ATOM 619 C CA . THR A 1 80 ? 40.57738 43.66998 22.25928 1.000 97.32797 84 THR A CA 1
ATOM 620 C C . THR A 1 80 ? 40.58894 42.20933 21.82105 1.000 94.05729 84 THR A C 1
ATOM 621 O O . THR A 1 80 ? 41.22789 41.35975 22.45788 1.000 90.63957 84 THR A O 1
ATOM 625 N N . GLN A 1 81 ? 39.88097 41.89893 20.73160 1.000 93.61726 85 GLN A N 1
ATOM 626 C CA . GLN A 1 81 ? 39.89591 40.53924 20.20390 1.000 88.37748 85 GLN A CA 1
ATOM 627 C C . GLN A 1 81 ? 41.29584 40.14076 19.75293 1.000 86.14490 85 GLN A C 1
ATOM 628 O O . GLN A 1 81 ? 41.73312 39.00723 19.99028 1.000 85.93302 85 GLN A O 1
ATOM 634 N N . GLU A 1 82 ? 42.02524 41.06494 19.119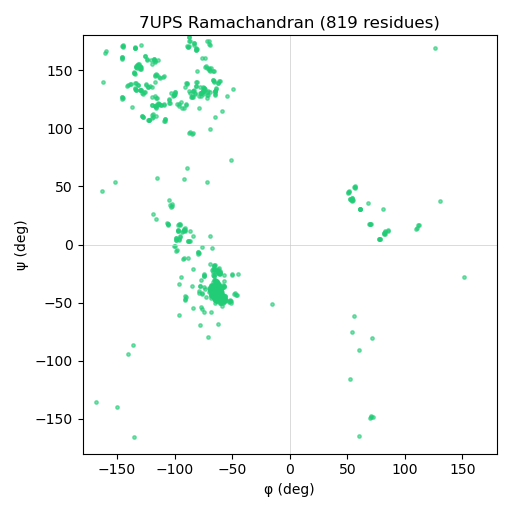05 1.000 84.98571 86 GLU A N 1
ATOM 635 C CA . GLU A 1 82 ? 43.38130 40.74207 18.68106 1.000 80.65843 86 GLU A CA 1
ATOM 636 C C . GLU A 1 82 ? 44.29675 40.44468 19.86617 1.000 81.62656 86 GLU A C 1
ATOM 637 O O . GLU A 1 82 ? 45.13836 39.54099 19.79723 1.000 80.95858 86 GLU A O 1
ATOM 643 N N . ASN A 1 83 ? 44.13947 41.18240 20.96855 1.000 84.98355 87 ASN A N 1
ATOM 644 C CA . ASN A 1 83 ? 44.95615 40.92845 22.15477 1.000 85.83211 87 ASN A CA 1
ATOM 645 C C . ASN A 1 83 ? 44.59841 39.58892 22.79061 1.000 83.11016 87 ASN A C 1
ATOM 646 O O . ASN A 1 83 ? 45.48441 38.79746 23.15168 1.000 80.41585 87 ASN A O 1
ATOM 651 N N . LYS A 1 84 ? 43.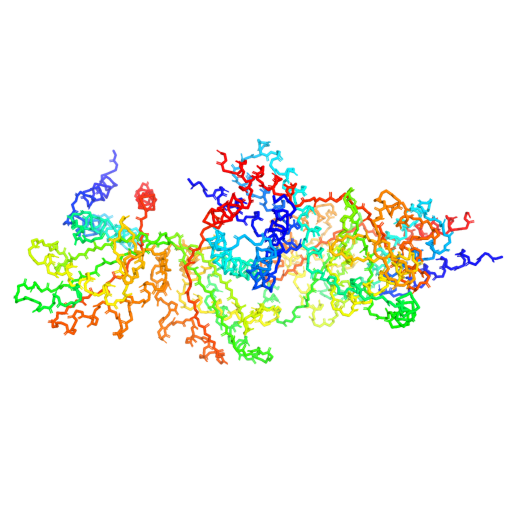29736 39.32371 22.94848 1.000 80.73235 88 LYS A N 1
ATOM 652 C CA . LYS A 1 84 ? 42.87065 38.02574 23.45849 1.000 80.00076 88 LYS A CA 1
ATOM 653 C C . LYS A 1 84 ? 43.40338 36.89267 22.59393 1.000 78.61348 88 LYS A C 1
ATOM 654 O O . LYS A 1 84 ? 43.73718 35.82076 23.11170 1.000 77.32473 88 LYS A O 1
ATOM 656 N N . ALA A 1 85 ? 43.56667 37.13552 21.29087 1.000 77.13084 89 ALA A N 1
ATOM 657 C CA . ALA A 1 85 ? 44.08464 36.09075 20.41660 1.000 74.34214 89 ALA A CA 1
ATOM 658 C C . ALA A 1 85 ? 45.59594 35.95302 20.55359 1.000 72.67698 89 ALA A C 1
ATOM 659 O O . ALA A 1 85 ? 46.12712 34.83975 20.47916 1.000 74.05867 89 ALA A O 1
ATOM 661 N N . GLU A 1 86 ? 46.30469 37.06524 20.76287 1.000 74.67030 90 GLU A N 1
ATOM 662 C CA . GLU A 1 86 ? 47.72892 36.96972 21.07176 1.000 75.24618 90 GLU A CA 1
ATOM 663 C C . GLU A 1 86 ? 47.96178 36.20450 22.37005 1.000 74.29744 90 GLU A C 1
ATOM 664 O O . GLU A 1 86 ? 49.03398 35.62090 22.56628 1.000 70.79428 90 GLU A O 1
ATOM 666 N N . PHE A 1 87 ? 46.97093 36.20315 23.26555 1.000 78.41582 91 PHE A N 1
ATOM 667 C CA . PHE A 1 87 ? 47.05121 35.40113 24.48817 1.000 77.80325 91 PHE A CA 1
ATOM 668 C C . PHE A 1 87 ? 46.78130 33.92499 24.18921 1.000 77.11729 91 PHE A C 1
ATOM 669 O O . PHE A 1 87 ? 47.55657 33.03691 24.59135 1.000 78.61782 91 PHE A O 1
ATOM 677 N N . LEU A 1 88 ? 45.64093 33.65797 23.54037 1.000 75.15418 92 LEU A N 1
ATOM 678 C CA . LEU A 1 88 ? 45.29380 32.31741 23.07705 1.000 73.17919 92 LEU A CA 1
ATOM 679 C C . LEU A 1 88 ? 46.42021 31.66789 22.28511 1.000 71.32313 92 LEU A C 1
ATOM 680 O O . LEU A 1 88 ? 46.52769 30.43697 22.26125 1.000 69.98431 92 LEU A O 1
ATOM 685 N N . ALA A 1 89 ? 47.29015 32.46906 21.66517 1.000 69.12643 93 ALA A N 1
ATOM 686 C CA . ALA A 1 89 ? 48.34423 31.91556 20.82835 1.000 71.10985 93 ALA A CA 1
ATOM 687 C C . ALA A 1 89 ? 49.60730 31.59870 21.60814 1.000 73.11329 93 ALA A C 1
ATOM 688 O O . ALA A 1 89 ? 50.49384 30.92004 21.07681 1.000 71.86841 93 ALA A O 1
ATOM 690 N N . SER A 1 90 ? 49.70866 32.06691 22.84856 1.000 73.04435 94 SER A N 1
ATOM 691 C CA . SER A 1 90 ? 50.71620 31.52237 23.74360 1.000 75.12325 94 SER A CA 1
ATOM 692 C C . SER A 1 90 ? 50.17617 30.26271 24.40071 1.000 75.73311 94 SER A C 1
ATOM 693 O O . SER A 1 90 ? 50.79494 29.19479 24.33082 1.000 77.61678 94 SER A O 1
ATOM 696 N N . HIS A 1 91 ? 49.01007 30.37422 25.03601 1.000 75.78804 95 HIS A N 1
ATOM 697 C CA . HIS A 1 91 ? 48.38219 29.20906 25.65638 1.000 77.07874 95 HIS A CA 1
ATOM 698 C C . HIS A 1 91 ? 47.82092 28.23550 24.61946 1.000 74.93687 95 HIS A C 1
ATOM 699 O O . HIS A 1 91 ? 46.64451 27.86045 24.68087 1.000 68.78287 95 HIS A O 1
ATOM 706 N N . LEU A 1 92 ? 48.66114 27.80715 23.67441 1.000 74.28874 96 LEU A N 1
ATOM 707 C CA . LEU A 1 92 ? 48.25839 26.89585 22.61030 1.000 67.21490 96 LEU A CA 1
ATOM 708 C C . LEU A 1 92 ? 48.50218 25.43276 22.93674 1.000 69.02047 96 LEU A C 1
ATOM 709 O O . LEU A 1 92 ? 48.00101 24.56558 22.21165 1.000 70.71550 96 LEU A O 1
ATOM 714 N N . GLU A 1 93 ? 49.25429 25.13344 23.99141 1.000 71.82425 97 GLU A N 1
ATOM 715 C CA . GLU A 1 93 ? 49.52361 23.74247 24.31396 1.000 69.64679 97 GLU A CA 1
ATOM 716 C C . GLU A 1 93 ? 48.23159 23.04351 24.71851 1.000 70.30651 97 GLU A C 1
ATOM 717 O O . GLU A 1 93 ? 47.30494 23.65165 25.26168 1.000 70.19771 97 GLU A O 1
ATOM 723 N N . GLY A 1 94 ? 48.17326 21.75206 24.42444 1.000 65.31778 98 GLY A N 1
ATOM 724 C CA . GLY A 1 94 ? 46.99077 20.96671 24.70028 1.000 70.35138 98 GLY A CA 1
ATOM 725 C C . GLY A 1 94 ? 45.91038 21.12643 23.65779 1.000 62.26026 98 GLY A C 1
ATOM 726 O O . GLY A 1 94 ? 44.72244 21.01307 23.97671 1.000 63.82261 98 GLY A O 1
ATOM 727 N N . LEU A 1 95 ? 46.29374 21.38714 22.41248 1.000 54.85810 99 LEU A N 1
ATOM 728 C CA . LEU A 1 95 ? 45.40052 21.44337 21.26763 1.000 47.30958 99 LEU A CA 1
ATOM 729 C C . LEU A 1 95 ? 45.57095 20.16210 20.47885 1.000 49.64511 99 LEU A C 1
ATOM 730 O O . LEU A 1 95 ? 46.71370 19.77850 20.18595 1.000 50.20258 99 LEU A O 1
ATOM 735 N N . PRO A 1 96 ? 44.50280 19.46530 20.11477 1.000 44.84312 100 PRO A N 1
ATOM 736 C CA . PRO A 1 96 ? 44.67066 18.19650 19.40442 1.000 41.91420 100 PRO A CA 1
ATOM 737 C C . PRO A 1 96 ? 45.20603 18.42081 17.99786 1.000 42.29927 100 PRO A C 1
ATOM 738 O O . PRO A 1 96 ? 45.30735 19.54495 17.50150 1.000 36.31684 100 PRO A O 1
ATOM 742 N N . SER A 1 97 ? 45.54964 17.30948 17.35321 1.000 38.80791 101 SER A N 1
ATOM 743 C CA . SER A 1 97 ? 46.03848 17.31245 15.98602 1.000 39.25052 101 SER A CA 1
ATOM 744 C C . SER A 1 97 ? 44.85863 17.24177 15.01955 1.000 35.78357 101 SER A C 1
ATOM 745 O O . SER A 1 97 ? 43.69651 17.16386 15.42563 1.000 36.92834 101 SER A O 1
ATOM 748 N N . GLY A 1 98 ? 45.16333 17.27193 13.72206 1.000 30.71403 102 GLY A N 1
ATOM 749 C CA . GLY A 1 98 ? 44.15510 17.17270 12.68222 1.000 31.67092 102 GLY A CA 1
ATOM 750 C C . GLY A 1 98 ? 43.00527 18.14505 12.83758 1.000 37.14245 102 GLY A C 1
ATOM 751 O O . GLY A 1 98 ? 41.83814 17.77012 12.69048 1.000 34.40098 102 GLY A O 1
ATOM 752 N N . LEU A 1 99 ? 43.32914 19.40066 13.13616 1.000 35.52812 103 LEU A N 1
ATOM 753 C CA . LEU A 1 99 ? 42.30551 20.41025 13.36468 1.000 33.23990 103 LEU A CA 1
ATOM 754 C C . LEU A 1 99 ? 41.67623 20.82915 12.04351 1.000 36.26507 103 LEU A C 1
ATOM 755 O O . LEU A 1 99 ? 42.37483 21.06049 11.05083 1.000 35.73726 103 LEU A O 1
ATOM 760 N N . LYS A 1 100 ? 40.35106 20.91414 12.03144 1.000 35.18466 104 LYS A N 1
ATOM 761 C CA . LYS A 1 100 ? 39.60271 21.26664 10.83775 1.000 37.16632 104 LYS A CA 1
ATOM 762 C C . LYS A 1 100 ? 38.49085 22.23353 11.20945 1.000 36.59203 104 LYS A C 1
ATOM 763 O O . LYS A 1 100 ? 37.83209 22.07404 12.24250 1.000 30.86899 104 LYS A O 1
ATOM 769 N N . LEU A 1 101 ? 38.30193 23.24602 10.37174 1.000 39.57243 105 LEU A N 1
ATOM 770 C CA . LEU A 1 101 ? 37.19496 24.17967 10.50522 1.000 32.82792 105 LEU A CA 1
ATOM 771 C C . LEU A 1 101 ? 36.27653 23.97988 9.31196 1.000 34.60942 105 LEU A C 1
ATOM 772 O O . LEU A 1 101 ? 36.71009 24.11454 8.16298 1.000 33.94534 105 LEU A O 1
ATOM 777 N N . GLU A 1 102 ? 35.02385 23.63615 9.58346 1.000 33.79929 106 GLU A N 1
ATOM 778 C CA . GLU A 1 102 ? 33.99818 23.53962 8.55711 1.000 39.05646 106 GLU A CA 1
ATOM 779 C C . GLU A 1 102 ? 33.10618 24.76488 8.69190 1.000 38.44063 106 GLU A C 1
ATOM 780 O O . GLU A 1 102 ? 32.54032 25.00457 9.76225 1.000 42.71876 106 GLU A O 1
ATOM 786 N N . VAL A 1 103 ? 32.99663 25.54886 7.62309 1.000 32.42687 107 VAL A N 1
ATOM 787 C CA . VAL A 1 103 ? 32.25713 26.80492 7.66076 1.000 39.09065 107 VAL A CA 1
ATOM 788 C C . VAL A 1 103 ? 31.37629 26.89874 6.42330 1.000 35.67782 107 VAL A C 1
ATOM 789 O O . VAL A 1 103 ? 31.82504 26.60538 5.30981 1.000 35.26094 107 VAL A O 1
ATOM 793 N N . ALA A 1 104 ? 30.12232 27.29638 6.62336 1.000 35.59942 108 ALA A N 1
ATOM 794 C CA . ALA A 1 104 ? 29.16239 27.46940 5.54175 1.000 36.70626 108 ALA A CA 1
ATOM 795 C C . ALA A 1 104 ? 28.57718 28.87000 5.61380 1.000 35.60697 108 ALA A C 1
ATOM 796 O O . ALA A 1 104 ? 28.14585 29.31183 6.68504 1.000 33.65198 108 ALA A O 1
ATOM 798 N N . ILE A 1 105 ? 28.56103 29.55557 4.47307 1.000 36.15312 109 ILE A N 1
ATOM 799 C CA . ILE A 1 105 ? 27.99057 30.89147 4.34228 1.000 37.34953 109 ILE A CA 1
ATOM 800 C C . ILE A 1 105 ? 26.82951 30.80470 3.36116 1.000 36.40505 109 ILE A C 1
ATOM 801 O O . ILE A 1 105 ? 27.02592 30.45436 2.19074 1.000 37.64379 109 ILE A O 1
ATOM 806 N N . GLY A 1 106 ? 25.62368 31.13355 3.83124 1.000 33.95534 110 GLY A N 1
ATOM 807 C CA . GLY A 1 106 ? 24.46139 31.09248 2.97168 1.000 35.04455 110 GLY A CA 1
ATOM 808 C C . GLY A 1 106 ? 24.31835 32.32556 2.10802 1.000 35.79722 110 GLY A C 1
ATOM 809 O O . GLY A 1 106 ? 24.96767 33.34947 2.31642 1.000 35.49937 110 GLY A O 1
ATOM 810 N N . ASP A 1 107 ? 23.42863 32.22053 1.11735 1.000 36.58663 111 ASP A N 1
ATOM 811 C CA . ASP A 1 107 ? 23.16855 33.35894 0.24392 1.000 41.59728 111 ASP A CA 1
ATOM 812 C C . ASP A 1 107 ? 22.51397 34.51478 0.99008 1.000 36.60220 111 ASP A C 1
ATOM 813 O O . ASP A 1 107 ? 22.55739 35.65159 0.50910 1.000 33.37584 111 ASP A O 1
ATOM 818 N N . ASP A 1 108 ? 21.93237 34.25057 2.15859 1.000 34.18116 112 ASP A N 1
ATOM 819 C CA . ASP A 1 108 ? 21.34359 35.27077 3.01293 1.000 34.80477 112 ASP A CA 1
ATOM 820 C C . ASP A 1 108 ? 22.29248 35.71911 4.11530 1.000 36.18834 112 ASP A C 1
ATOM 821 O O . ASP A 1 108 ? 21.84988 36.36395 5.07029 1.000 42.24987 112 ASP A O 1
ATOM 826 N N . ALA A 1 109 ? 23.56936 35.34530 4.02625 1.000 33.40617 113 ALA A N 1
ATOM 827 C CA . ALA A 1 109 ? 24.67279 35.67988 4.93027 1.000 31.04093 113 ALA A CA 1
ATOM 828 C C . ALA A 1 109 ? 24.64526 34.84720 6.20685 1.000 35.22698 113 ALA A C 1
ATOM 829 O O . ALA A 1 109 ? 25.47209 35.08939 7.09866 1.000 35.79573 113 ALA A O 1
ATOM 831 N N . LYS A 1 110 ? 23.73624 33.88329 6.33308 1.000 39.13073 114 LYS A N 1
ATOM 832 C CA . LYS A 1 110 ? 23.75077 32.99560 7.48639 1.000 37.83428 114 LYS A CA 1
ATOM 833 C C . LYS A 1 110 ? 25.04943 32.19957 7.50765 1.000 34.95091 114 LYS A C 1
ATOM 834 O O . LYS A 1 110 ? 25.53927 31.75260 6.46691 1.000 35.22620 114 LYS A O 1
ATOM 840 N N . ILE A 1 111 ? 25.61917 32.03799 8.69767 1.000 32.16750 115 ILE A N 1
ATOM 841 C CA . ILE A 1 111 ? 26.91573 31.39409 8.86723 1.000 35.26391 115 ILE A CA 1
ATOM 842 C C . ILE A 1 111 ? 26.77656 30.23756 9.84646 1.000 38.44648 115 ILE A C 1
ATOM 843 O O . ILE A 1 111 ? 26.08602 30.35039 10.86561 1.000 39.77410 115 ILE A O 1
ATOM 848 N N . LEU A 1 112 ? 27.42519 29.12027 9.52567 1.000 39.95442 116 LEU A N 1
ATOM 849 C CA . LEU A 1 112 ? 27.52671 27.98692 10.43408 1.000 34.27391 116 LEU A CA 1
ATOM 850 C C . LEU A 1 112 ? 28.97806 27.53555 10.49966 1.000 37.24456 116 LEU A C 1
ATOM 851 O O . LEU A 1 112 ? 29.65952 27.46726 9.47249 1.000 37.74569 116 LEU A O 1
ATOM 856 N N . ARG A 1 113 ? 29.45258 27.23035 11.70760 1.000 34.63176 117 ARG A N 1
ATOM 857 C CA . ARG A 1 113 ? 30.83634 26.82504 11.90356 1.000 33.39332 117 ARG A CA 1
ATOM 858 C C . ARG A 1 113 ? 30.90894 25.60545 12.81295 1.000 40.10058 117 ARG A C 1
ATOM 859 O O . ARG A 1 113 ? 30.09019 25.42692 13.71993 1.000 38.14385 117 ARG A O 1
ATOM 867 N N . GLY A 1 114 ? 31.90036 24.76158 12.54193 1.000 40.13982 118 GLY A N 1
ATOM 868 C CA . GLY A 1 114 ? 32.18984 23.59450 13.34850 1.000 34.96951 118 GLY A CA 1
ATOM 869 C C . GLY A 1 114 ? 33.67397 23.29383 13.40583 1.000 36.26772 118 GLY A C 1
ATOM 870 O O . GLY A 1 114 ? 34.33494 23.20168 12.36707 1.000 40.71261 118 GLY A O 1
ATOM 871 N N . PHE A 1 115 ? 34.21520 23.15808 14.61100 1.000 36.82492 119 PHE A N 1
ATOM 872 C CA . PHE A 1 115 ? 35.61395 22.80470 14.81081 1.000 36.75073 119 PHE A CA 1
ATOM 873 C C . PHE A 1 115 ? 35.70738 21.32199 15.14174 1.000 37.47630 119 PHE A C 1
ATOM 874 O O . PHE A 1 115 ? 35.00968 20.83793 16.03786 1.000 41.08267 119 PHE A O 1
ATOM 882 N N . SER A 1 116 ? 36.56084 20.60389 14.41886 1.000 38.27414 120 SER A N 1
ATOM 883 C CA . SER A 1 116 ? 36.68455 19.16431 14.58333 1.000 39.24385 120 SER A CA 1
ATOM 884 C C . SER A 1 116 ? 38.15370 18.77987 14.66731 1.000 41.08716 120 SER A C 1
ATOM 885 O O . SER A 1 116 ? 39.02655 19.48362 14.15315 1.000 40.88051 120 SER A O 1
ATOM 888 N N . SER A 1 117 ? 38.42161 17.66841 15.35053 1.000 39.59451 121 SER A N 1
ATOM 889 C CA . SER A 1 117 ? 39.76703 17.11281 15.45739 1.000 35.71352 121 SER A CA 1
ATOM 890 C C . SER A 1 117 ? 39.71824 15.64513 15.06118 1.000 41.88352 121 SER A C 1
ATOM 891 O O . SER A 1 117 ? 39.14706 14.82584 15.78878 1.000 41.92495 121 SER A O 1
ATOM 894 N N . ASN A 1 118 ? 40.30893 15.31867 13.90859 1.000 41.28185 122 ASN A N 1
ATOM 895 C CA . ASN A 1 118 ? 40.32214 13.94991 13.39026 1.000 37.80950 122 ASN A CA 1
ATOM 896 C C . ASN A 1 118 ? 38.91146 13.37032 13.34840 1.000 42.77652 122 ASN A C 1
ATOM 897 O O . ASN A 1 118 ? 38.68315 12.20181 13.67025 1.000 48.53691 122 ASN A O 1
ATOM 902 N N . GLY A 1 119 ? 37.94931 14.20821 12.97283 1.000 38.78011 123 GLY A N 1
ATOM 903 C CA . GLY A 1 119 ? 36.56790 13.78581 12.91517 1.000 33.51795 123 GLY A CA 1
ATOM 904 C C . GLY A 1 119 ? 35.83527 13.80954 14.23500 1.000 37.71190 123 GLY A C 1
ATOM 905 O O . GLY A 1 119 ? 34.72174 13.28136 14.31222 1.000 41.95425 123 GLY A O 1
ATOM 906 N N . LYS A 1 120 ? 36.42143 14.39251 15.27830 1.000 41.65444 124 LYS A N 1
ATOM 907 C CA . LYS A 1 120 ? 35.80584 14.44111 16.59470 1.000 38.28420 124 LYS A CA 1
ATOM 908 C C . LYS A 1 120 ? 35.54002 15.88603 16.99333 1.000 36.74244 124 LYS A C 1
ATOM 909 O O . LYS A 1 120 ? 36.31873 16.78928 16.67535 1.000 41.56074 124 LYS A O 1
ATOM 912 N N . MET A 1 121 ? 34.43698 16.09037 17.70879 1.000 39.16649 125 MET A N 1
ATOM 913 C CA . MET A 1 121 ? 34.04726 17.42726 18.13789 1.000 37.35870 125 MET A CA 1
ATOM 914 C C . MET A 1 121 ? 35.06427 18.00082 19.11756 1.000 43.78871 125 MET A C 1
ATOM 915 O O . MET A 1 121 ? 35.45295 17.34090 20.08633 1.000 41.63912 125 MET A O 1
ATOM 920 N N . VAL A 1 122 ? 35.48881 19.23501 18.86810 1.000 40.33760 126 VAL A N 1
ATOM 921 C CA . VAL A 1 122 ? 36.35737 19.94344 19.80039 1.000 41.14880 126 VAL A CA 1
ATOM 922 C C . VAL A 1 122 ? 35.49231 20.59282 20.87028 1.000 40.92097 126 VAL A C 1
ATOM 923 O O . VAL A 1 122 ? 34.47565 21.22733 20.56475 1.000 42.26263 126 VAL A O 1
ATOM 927 N N . GLU A 1 123 ? 35.87677 20.41164 22.13100 1.000 44.71194 127 GLU A N 1
ATOM 928 C CA . GLU A 1 123 ? 35.08933 20.87570 23.26207 1.000 46.58179 127 GLU A CA 1
ATOM 929 C C . GLU A 1 123 ? 35.99101 21.57200 24.27271 1.000 42.33788 127 GLU A C 1
ATOM 930 O O . GLU A 1 123 ? 37.22042 21.52489 24.18460 1.000 44.19592 127 GLU A O 1
ATOM 936 N N . GLY A 1 124 ? 35.35554 22.24130 25.23369 1.000 48.21662 128 GLY A N 1
ATOM 937 C CA . GLY A 1 124 ? 36.06732 22.82171 26.35580 1.000 43.23225 128 GLY A CA 1
ATOM 938 C C . GLY A 1 124 ? 36.93580 24.01307 25.98811 1.000 49.57323 128 GLY A C 1
ATOM 939 O O . GLY A 1 124 ? 36.64717 24.78160 25.06423 1.000 52.20551 128 GLY A O 1
ATOM 940 N N . ASP A 1 125 ? 38.03090 24.15999 26.73991 1.000 53.24742 129 ASP A N 1
ATOM 941 C CA . ASP A 1 125 ? 38.93476 25.28685 26.53647 1.000 54.29670 129 ASP A CA 1
ATOM 942 C C . ASP A 1 125 ? 39.61958 25.22137 25.17693 1.000 48.06017 129 ASP A C 1
ATOM 943 O O . ASP A 1 125 ? 39.99592 26.25973 24.62420 1.000 48.93871 129 ASP A O 1
ATOM 948 N N . GLN A 1 126 ? 39.78051 24.01975 24.62141 1.000 48.69407 130 GLN A N 1
ATOM 949 C CA . GLN A 1 126 ? 40.26793 23.89037 23.25222 1.000 48.49821 130 GLN A CA 1
ATOM 950 C C . GLN A 1 126 ? 39.32797 24.59644 22.28037 1.000 48.99779 130 GLN A C 1
ATOM 951 O O . GLN A 1 126 ? 39.75813 25.39143 21.42788 1.000 48.56721 130 GLN A O 1
ATOM 957 N N . LEU A 1 127 ? 38.02653 24.33750 22.42452 1.000 44.97645 131 LEU A N 1
ATOM 958 C CA . LEU A 1 127 ? 37.03157 25.02133 21.60990 1.000 44.67658 131 LEU A CA 1
ATOM 959 C C . LEU A 1 127 ? 37.03005 26.51541 21.89084 1.000 43.44278 131 LEU A C 1
ATOM 960 O O . LEU A 1 127 ? 36.80912 27.32323 20.98214 1.000 45.37456 131 LEU A O 1
ATOM 965 N N . LYS A 1 128 ? 37.26492 26.90331 23.14675 1.000 42.98996 132 LYS A N 1
ATOM 966 C CA . LYS A 1 128 ? 37.31651 28.32604 23.47092 1.000 46.29424 132 LYS A CA 1
ATOM 967 C C . LYS A 1 128 ? 38.46427 29.00368 22.73718 1.000 45.56236 132 LYS A C 1
ATOM 968 O O . LYS A 1 128 ? 38.31074 30.11151 22.21143 1.000 37.33397 132 LYS A O 1
ATOM 974 N N . THR A 1 129 ? 39.61640 28.33557 22.67384 1.000 43.66304 133 THR A N 1
ATOM 975 C CA . THR A 1 129 ? 40.76364 28.88165 21.95823 1.000 46.20656 133 THR A CA 1
ATOM 976 C C . THR A 1 129 ? 40.45961 29.01265 20.47224 1.000 45.45305 133 THR A C 1
ATOM 977 O O . THR A 1 129 ? 40.74170 30.04868 19.85324 1.000 48.22312 133 THR A O 1
ATOM 981 N N . MET A 1 130 ? 39.86538 27.97138 19.88351 1.000 41.00093 134 MET A N 1
ATOM 982 C CA . MET A 1 130 ? 39.58211 28.02527 18.45158 1.000 44.84912 134 MET A CA 1
ATOM 983 C C . MET A 1 130 ? 38.55653 29.10848 18.12288 1.000 40.22107 134 MET A C 1
ATOM 984 O O . MET A 1 130 ? 38.73128 29.86372 17.15654 1.000 40.12657 134 MET A O 1
ATOM 989 N N . ASP A 1 131 ? 37.50105 29.22780 18.93544 1.000 45.06919 135 ASP A N 1
ATOM 990 C CA . ASP A 1 131 ? 36.48890 30.25277 18.69440 1.000 42.10218 135 ASP A CA 1
ATOM 991 C C . ASP A 1 131 ? 37.03971 31.65171 18.93313 1.000 42.29395 135 ASP A C 1
ATOM 992 O O . ASP A 1 131 ? 36.66795 32.59410 18.22639 1.000 43.44523 135 ASP A O 1
ATOM 997 N N . GLY A 1 132 ? 37.91699 31.81650 19.92450 1.000 43.53546 136 GLY A N 1
ATOM 998 C CA . GLY A 1 132 ? 38.54058 33.11233 20.12187 1.000 38.37420 136 GLY A CA 1
ATOM 999 C C . GLY A 1 132 ? 39.41400 33.51322 18.95081 1.000 43.40355 136 GLY A C 1
ATOM 1000 O O . GLY A 1 132 ? 39.41527 34.67292 18.53369 1.000 45.91236 136 GLY A O 1
ATOM 1001 N N . LEU A 1 133 ? 40.15825 32.55526 18.39219 1.000 47.33501 137 LEU A N 1
ATOM 1002 C CA . LEU A 1 133 ? 40.96270 32.85389 17.21125 1.000 42.26358 137 LEU A CA 1
ATOM 1003 C C . LEU A 1 133 ? 40.08613 33.20270 16.01319 1.000 44.41287 137 LEU A C 1
ATOM 1004 O O . LEU A 1 133 ? 40.42076 34.10203 15.23033 1.000 41.49666 137 LEU A O 1
ATOM 1009 N N . LEU A 1 134 ? 38.95340 32.51266 15.85673 1.000 44.23561 138 LEU A N 1
ATOM 1010 C CA . LEU A 1 134 ? 38.04471 32.86189 14.76785 1.000 44.35299 138 LEU A CA 1
ATOM 1011 C C . LEU A 1 134 ? 37.43950 34.24828 14.96695 1.000 45.58758 138 LEU A C 1
ATOM 1012 O O . LEU A 1 134 ? 37.30506 35.01517 14.00608 1.000 44.70018 138 LEU A O 1
ATOM 1017 N N . GLU A 1 135 ? 37.06613 34.58567 16.20500 1.000 40.07435 139 GLU A N 1
ATOM 1018 C CA . GLU A 1 135 ? 36.58205 35.93166 16.49976 1.000 46.15994 139 GLU A CA 1
ATOM 1019 C C . GLU A 1 135 ? 37.65732 36.97463 16.22131 1.000 48.33454 139 GLU A C 1
ATOM 1020 O O . GLU A 1 135 ? 37.35760 38.08301 15.76293 1.000 52.57223 139 GLU A O 1
ATOM 1023 N N . GLY A 1 136 ? 38.91844 36.63449 16.49102 1.000 44.80631 140 GLY A N 1
ATOM 1024 C CA . GLY A 1 136 ? 40.00533 37.54693 16.17634 1.000 45.63842 140 GLY A CA 1
ATOM 1025 C C . GLY A 1 136 ? 40.13383 37.78349 14.68449 1.000 45.50313 140 GLY A C 1
ATOM 1026 O O . GLY A 1 136 ? 40.28940 38.92033 14.23082 1.000 49.52204 140 GLY A O 1
ATOM 1027 N N . TRP A 1 137 ? 40.09616 36.70226 13.90166 1.000 44.66164 141 TRP A N 1
ATOM 1028 C CA . TRP A 1 137 ? 40.11631 36.84638 12.44844 1.000 45.09483 141 TRP A CA 1
ATOM 1029 C C . TRP A 1 137 ? 38.93409 37.67562 11.95386 1.000 45.52591 141 TRP A C 1
ATOM 1030 O O . TRP A 1 137 ? 39.08138 38.49411 11.03791 1.000 42.98703 141 TRP A O 1
ATOM 1041 N N . LEU A 1 138 ? 37.74927 37.45846 12.53056 1.000 44.95411 142 LEU A N 1
ATOM 1042 C CA . LEU A 1 138 ? 36.57591 38.24514 12.15742 1.000 47.22470 142 LEU A CA 1
ATOM 1043 C C . LEU A 1 138 ? 36.79610 39.72538 12.44330 1.000 50.44152 142 LEU A C 1
ATOM 1044 O O . LEU A 1 138 ? 36.52761 40.58222 11.59343 1.000 47.49067 142 LEU A O 1
ATOM 1049 N N . ALA A 1 139 ? 37.27050 40.04287 13.65066 1.000 54.80743 143 ALA A N 1
ATOM 1050 C CA . ALA A 1 139 ? 37.50262 41.43428 14.02157 1.000 56.82340 143 ALA A CA 1
ATOM 1051 C C . ALA A 1 139 ? 38.54246 42.08108 13.11826 1.000 55.25425 143 ALA A C 1
ATOM 1052 O O . ALA A 1 139 ? 38.36972 43.22632 12.68596 1.000 55.45223 143 ALA A O 1
ATOM 1054 N N . LYS A 1 140 ? 39.62200 41.35591 12.80987 1.000 47.46432 144 LYS A N 1
ATOM 1055 C CA . LYS A 1 140 ? 40.65258 41.89286 11.92648 1.000 49.20219 144 LYS A CA 1
ATOM 1056 C C . LYS A 1 140 ? 40.07229 42.29182 10.57570 1.000 51.14824 144 LYS A C 1
ATOM 1057 O O . LYS A 1 140 ? 40.48772 43.29598 9.98499 1.000 56.56920 144 LYS A O 1
ATOM 1063 N N . ASN A 1 141 ? 39.08921 41.53842 10.08595 1.000 46.49932 145 ASN A N 1
ATOM 1064 C CA . ASN A 1 141 ? 38.42150 41.84480 8.83033 1.000 43.87215 145 ASN A CA 1
ATOM 1065 C C . ASN A 1 141 ? 37.13192 42.63077 9.03152 1.000 44.52283 145 ASN A C 1
ATOM 1066 O O . ASN A 1 141 ? 36.29878 42.68194 8.12074 1.000 45.91439 145 ASN A O 1
ATOM 1071 N N . SER A 1 142 ? 36.95341 43.23867 10.20680 1.000 46.49086 146 SER A N 1
ATOM 1072 C CA . SER A 1 142 ? 35.78499 44.06847 10.50572 1.000 52.52617 146 SER A CA 1
ATOM 1073 C C . SER A 1 142 ? 34.48907 43.28884 10.29425 1.000 53.18188 146 SER A C 1
ATOM 1074 O O . SER A 1 142 ? 33.55636 43.74935 9.63231 1.000 54.42274 146 SER A O 1
ATOM 1077 N N . LEU A 1 143 ? 34.43603 42.09306 10.87282 1.000 53.53589 147 LEU A N 1
ATOM 1078 C CA . LEU A 1 143 ? 33.29178 41.20976 10.72806 1.000 49.97878 147 LEU A CA 1
ATOM 1079 C C . LEU A 1 143 ? 32.82765 40.74030 12.09779 1.000 52.37107 147 LEU A C 1
ATOM 1080 O O . LEU A 1 143 ? 33.60678 40.68477 13.05383 1.000 54.06095 147 LEU A O 1
ATOM 1085 N N . ALA A 1 144 ? 31.53686 40.43073 12.18566 1.000 50.87167 148 ALA A N 1
ATOM 1086 C CA . ALA A 1 144 ? 30.95483 39.91329 13.41361 1.000 52.44023 148 ALA A CA 1
ATOM 1087 C C . ALA A 1 144 ? 29.86116 38.92123 13.05381 1.000 48.68537 148 ALA A C 1
ATOM 1088 O O . ALA A 1 144 ? 29.35842 38.90038 11.92691 1.000 48.35185 148 ALA A O 1
ATOM 1090 N N . ILE A 1 145 ? 29.50751 38.08673 14.02304 1.000 45.99095 149 ILE A N 1
ATOM 1091 C CA . ILE A 1 145 ? 28.41858 37.12970 13.88090 1.000 48.45413 149 ILE A CA 1
ATOM 1092 C C . ILE A 1 145 ? 27.27429 37.62316 14.75280 1.000 51.18614 149 ILE A C 1
ATOM 1093 O O . ILE A 1 145 ? 27.35119 37.56880 15.98614 1.000 64.05645 149 ILE A O 1
ATOM 1098 N N . SER A 1 146 ? 26.22224 38.12624 14.11575 1.000 48.92565 150 SER A N 1
ATOM 1099 C CA . SER A 1 146 ? 25.04372 38.62436 14.81026 1.000 52.04534 150 SER A CA 1
ATOM 1100 C C . SER A 1 146 ? 23.81070 37.98538 14.19529 1.000 47.72936 150 SER A C 1
ATOM 1101 O O . SER A 1 146 ? 23.68105 37.93858 12.96791 1.000 50.75266 150 SER A O 1
ATOM 1104 N N . GLY A 1 147 ? 22.91682 37.48558 15.04456 1.000 50.04786 151 GLY A N 1
ATOM 1105 C CA . GLY A 1 147 ? 21.70073 36.86262 14.55135 1.000 47.00732 151 GLY A CA 1
ATOM 1106 C C . GLY A 1 147 ? 21.96096 35.65672 13.67983 1.000 46.29933 151 GLY A C 1
ATOM 1107 O O . GLY A 1 147 ? 21.17808 35.37499 12.76545 1.000 42.07636 151 GLY A O 1
ATOM 1108 N N . GLY A 1 148 ? 23.05517 34.94019 13.93152 1.000 47.35691 152 GLY A N 1
ATOM 1109 C CA . GLY A 1 148 ? 23.43036 33.82714 13.08510 1.000 42.10863 152 GLY A CA 1
ATOM 1110 C C . GLY A 1 148 ? 23.89844 34.21826 11.70380 1.000 44.94701 152 GLY A C 1
ATOM 1111 O O . GLY A 1 148 ? 23.93765 33.36666 10.81227 1.000 44.57518 152 GLY A O 1
ATOM 1112 N N . ALA A 1 149 ? 24.26489 35.48269 11.49702 1.000 40.51349 153 ALA A N 1
ATOM 1113 C CA . ALA A 1 149 ? 24.67207 35.96100 10.18573 1.000 42.57296 153 ALA A CA 1
ATOM 1114 C C . ALA A 1 149 ? 25.97528 36.74179 10.29186 1.000 45.86649 153 ALA A C 1
ATOM 1115 O O . ALA A 1 149 ? 26.31099 37.29795 11.34113 1.000 43.24928 153 ALA A O 1
ATOM 1117 N N . VAL A 1 150 ? 26.70828 36.77976 9.18129 1.000 43.04040 154 VAL A N 1
ATOM 1118 C CA . VAL A 1 150 ? 27.93194 37.56875 9.10153 1.000 38.86012 154 VAL A CA 1
ATOM 1119 C C . VAL A 1 150 ? 27.56254 39.00051 8.75525 1.000 42.48229 154 VAL A C 1
ATOM 1120 O O . VAL A 1 150 ? 26.84351 39.25175 7.78117 1.000 44.54561 154 VAL A O 1
ATOM 1124 N N . VAL A 1 151 ? 28.04277 39.94117 9.55777 1.000 44.33891 155 VAL A N 1
ATOM 1125 C CA . VAL A 1 151 ? 27.75620 41.35168 9.35423 1.000 50.93533 155 VAL A CA 1
ATOM 1126 C C . VAL A 1 151 ? 29.05854 42.13563 9.40011 1.000 50.97912 155 VAL A C 1
ATOM 1127 O O . VAL A 1 151 ? 30.02622 41.73683 10.05700 1.000 50.92135 155 VAL A O 1
ATOM 1131 N N . LYS A 1 152 ? 29.08015 43.25655 8.68523 1.000 53.16983 156 LYS A N 1
ATOM 1132 C CA . LYS A 1 152 ? 30.19373 44.18955 8.75214 1.000 57.34155 156 LYS A CA 1
ATOM 1133 C C . LYS A 1 152 ? 29.93074 45.20604 9.85404 1.000 59.89871 156 LYS A C 1
ATOM 1134 O O . LYS A 1 152 ? 28.80186 45.66813 10.03348 1.000 63.17069 156 LYS A O 1
ATOM 1137 N N . ILE A 1 153 ? 30.97162 45.52703 10.61235 1.000 61.45307 157 ILE A N 1
ATOM 1138 C CA . ILE A 1 153 ? 30.87211 46.43566 11.74622 1.000 68.75277 157 ILE A CA 1
ATOM 1139 C C . ILE A 1 153 ? 31.74374 47.65063 11.47018 1.000 77.22271 157 ILE A C 1
ATOM 1140 O O . ILE A 1 153 ? 32.92528 47.50991 11.13423 1.000 69.52937 157 ILE A O 1
ATOM 1145 N N . ASP A 1 154 ? 31.16034 48.83856 11.60091 1.000 86.50338 158 ASP A N 1
ATOM 1146 C CA . ASP A 1 154 ? 31.94723 50.05524 11.49522 1.000 91.98298 158 ASP A CA 1
ATOM 1147 C C . ASP A 1 154 ? 32.65308 50.32689 12.82595 1.000 95.86933 158 ASP A C 1
ATOM 1148 O O . ASP A 1 154 ? 32.39523 49.66976 13.83974 1.000 93.19166 158 ASP A O 1
ATOM 1153 N N . ASN A 1 155 ? 33.58123 51.29036 12.80407 1.000 100.32016 159 ASN A N 1
ATOM 1154 C CA . ASN A 1 155 ? 34.34981 51.63237 14.00020 1.000 101.28879 159 ASN A CA 1
ATOM 1155 C C . ASN A 1 155 ? 33.44031 51.91257 15.19333 1.000 104.59080 159 ASN A C 1
ATOM 1156 O O . ASN A 1 155 ? 33.65505 51.38734 16.29259 1.000 107.37983 159 ASN A O 1
ATOM 1158 N N . THR A 1 156 ? 32.42046 52.75242 14.99360 1.000 100.82885 160 THR A N 1
ATOM 1159 C CA . THR A 1 156 ? 31.47648 53.06246 16.06182 1.000 97.60305 160 THR A CA 1
ATOM 1160 C C . THR A 1 156 ? 30.63396 51.85781 16.46719 1.000 97.87988 160 THR A C 1
ATOM 1161 O O . THR A 1 156 ? 30.08998 51.84371 17.57805 1.000 97.72963 160 THR A O 1
ATOM 1163 N N . GLY A 1 157 ? 30.51213 50.85789 15.60398 1.000 97.40241 161 GLY A N 1
ATOM 1164 C CA . GLY A 1 157 ? 29.69549 49.69490 15.86993 1.000 94.41289 161 GLY A CA 1
ATOM 1165 C C . GLY A 1 157 ? 28.44728 49.53751 15.01322 1.000 92.41474 161 GLY A C 1
ATOM 1166 O O . GLY A 1 157 ? 27.55960 48.75943 15.38681 1.000 90.19817 161 GLY A O 1
ATOM 1167 N N . ASN A 1 158 ? 28.35306 50.24252 13.89020 1.000 89.85433 162 ASN A N 1
ATOM 1168 C CA . ASN A 1 158 ? 27.18773 50.12754 13.02185 1.000 84.67151 162 ASN A CA 1
ATOM 1169 C C . ASN A 1 158 ? 27.21131 48.80390 12.26498 1.000 79.18165 162 ASN A C 1
ATOM 1170 O O . ASN A 1 158 ? 28.24117 48.41018 11.70817 1.000 76.61643 162 ASN A O 1
ATOM 1175 N N . GLN A 1 159 ? 26.07080 48.11797 12.24738 1.000 74.85016 163 GLN A N 1
ATOM 1176 C CA . GLN A 1 159 ? 25.94354 46.80453 11.62832 1.000 69.92920 163 GLN A CA 1
ATOM 1177 C C . GLN A 1 159 ? 25.40141 46.96017 10.21179 1.000 67.51314 163 GLN A C 1
ATOM 1178 O O . GLN A 1 159 ? 24.28970 47.46487 10.02208 1.000 70.84256 163 GLN A O 1
ATOM 1184 N N . THR A 1 160 ? 26.18060 46.52839 9.22386 1.000 64.40411 164 THR A N 1
ATOM 1185 C CA . THR A 1 160 ? 25.75525 46.53076 7.83420 1.000 63.38465 164 THR A CA 1
ATOM 1186 C C . THR A 1 160 ? 25.76025 45.10752 7.28808 1.000 58.02617 164 THR A C 1
ATOM 1187 O O . THR A 1 160 ? 26.48846 44.23453 7.77174 1.000 54.64064 164 THR A O 1
ATOM 1191 N N . LYS A 1 161 ? 24.94247 44.88567 6.26186 1.000 59.32447 165 LYS A N 1
ATOM 1192 C CA . LYS A 1 161 ? 24.87971 43.58017 5.61899 1.000 55.40621 165 LYS A CA 1
ATOM 1193 C C . LYS A 1 161 ? 26.14221 43.31973 4.80230 1.000 54.93032 165 LYS A C 1
ATOM 1194 O O . LYS A 1 161 ? 26.78691 44.24531 4.30083 1.000 58.23038 165 LYS A O 1
ATOM 1200 N N . VAL A 1 162 ? 26.49096 42.03980 4.66420 1.000 46.61800 166 VAL A N 1
ATOM 1201 C CA . VAL A 1 162 ? 27.71120 41.64161 3.97595 1.000 43.35938 166 VAL A CA 1
ATOM 1202 C C . VAL A 1 162 ? 27.34830 40.79628 2.75877 1.000 38.56728 166 VAL A C 1
ATOM 1203 O O . VAL A 1 162 ? 26.25843 40.22673 2.66707 1.000 44.25471 166 VAL A O 1
ATOM 1207 N N . ASP A 1 163 ? 28.28748 40.71857 1.81416 1.000 36.87116 167 ASP A N 1
ATOM 1208 C CA . ASP A 1 163 ? 28.08935 39.93580 0.59652 1.000 39.74390 167 ASP A CA 1
ATOM 1209 C C . ASP A 1 163 ? 28.57903 38.50772 0.79715 1.000 40.07795 167 ASP A C 1
ATOM 1210 O O . ASP A 1 163 ? 29.76370 38.30880 1.09945 1.000 41.28483 167 ASP A O 1
ATOM 1215 N N . PRO A 1 164 ? 27.71470 37.49892 0.64844 1.000 37.90858 168 PRO A N 1
ATOM 1216 C CA . PRO A 1 164 ? 28.14738 36.11370 0.91426 1.000 38.39040 168 PRO A CA 1
ATOM 1217 C C . PRO A 1 164 ? 29.34775 35.65093 0.10041 1.000 36.46448 168 PRO A C 1
ATOM 1218 O O . PRO A 1 164 ? 30.28337 35.08279 0.67407 1.000 35.08465 168 PRO A O 1
ATOM 1222 N N . GLN A 1 165 ? 29.34426 35.84745 -1.22131 1.000 39.39689 169 GLN A N 1
ATOM 1223 C CA . GLN A 1 165 ? 30.45474 35.35296 -2.03562 1.000 41.63298 169 GLN A CA 1
ATOM 1224 C C . GLN A 1 165 ? 31.76033 36.05058 -1.67042 1.000 40.53517 169 GLN A C 1
ATOM 1225 O O . GLN A 1 165 ? 32.83753 35.43729 -1.70462 1.000 44.91326 169 GLN A O 1
ATOM 1231 N N . GLU A 1 166 ? 31.67909 37.33330 -1.30959 1.000 36.04449 170 GLU A N 1
ATOM 1232 C CA . GLU A 1 166 ? 32.85852 38.06458 -0.85953 1.000 40.41811 170 GLU A CA 1
ATOM 1233 C C . GLU A 1 166 ? 33.47830 37.40037 0.36667 1.000 39.90491 170 GLU A C 1
ATOM 1234 O O . GLU A 1 166 ? 34.69480 37.18750 0.42494 1.000 35.11038 170 GLU A O 1
ATOM 1240 N N . ILE A 1 167 ? 32.64628 37.03844 1.34760 1.000 36.98404 171 ILE A N 1
ATOM 1241 C CA . ILE A 1 167 ? 33.14272 36.39973 2.56360 1.000 39.92526 171 ILE A CA 1
ATOM 1242 C C . ILE A 1 167 ? 33.63025 34.98440 2.27334 1.000 38.34924 171 ILE A C 1
ATOM 1243 O O . ILE A 1 167 ? 34.61628 34.52076 2.86042 1.000 38.26222 171 ILE A O 1
ATOM 1248 N N . ARG A 1 168 ? 32.93655 34.26939 1.38415 1.000 37.33288 172 ARG A N 1
ATOM 1249 C CA . ARG A 1 168 ? 33.37241 32.93169 0.99631 1.000 39.76634 172 ARG A CA 1
ATOM 1250 C C . ARG A 1 168 ? 34.78754 32.96478 0.43875 1.000 38.99893 172 ARG A C 1
ATOM 1251 O O . ARG A 1 168 ? 35.64291 32.16166 0.82769 1.000 37.97960 172 ARG A O 1
ATOM 1259 N N . GLN A 1 169 ? 35.05884 33.90761 -0.46361 1.000 39.00529 173 GLN A N 1
ATOM 1260 C CA . GLN A 1 169 ? 36.39787 33.99491 -1.03169 1.000 40.99364 173 GLN A CA 1
ATOM 1261 C C . GLN A 1 169 ? 37.39609 34.57748 -0.03818 1.000 39.80028 173 GLN A C 1
ATOM 1262 O O . GLN A 1 169 ? 38.58773 34.25619 -0.10378 1.000 43.60757 173 GLN A O 1
ATOM 1268 N N . LEU A 1 170 ? 36.93296 35.40490 0.90152 1.000 35.12762 174 LEU A N 1
ATOM 1269 C CA . LEU A 1 170 ? 37.82854 35.92899 1.92747 1.000 39.82709 174 LEU A CA 1
ATOM 1270 C C . LEU A 1 170 ? 38.30141 34.82627 2.86744 1.000 41.66786 174 LEU A C 1
ATOM 1271 O O . LEU A 1 170 ? 39.44828 34.84718 3.33041 1.000 41.64914 174 LEU A O 1
ATOM 1276 N N . ILE A 1 171 ? 37.43197 33.85563 3.16040 1.000 41.36160 175 ILE A N 1
ATOM 1277 C CA . ILE A 1 171 ? 37.80476 32.76800 4.06211 1.000 41.10500 175 ILE A CA 1
ATOM 1278 C C . ILE A 1 171 ? 38.93873 31.94210 3.46811 1.000 40.97792 175 ILE A C 1
ATOM 1279 O O . ILE A 1 171 ? 39.88512 31.56387 4.17011 1.000 40.74947 175 ILE A O 1
ATOM 1284 N N . ASN A 1 172 ? 38.87592 31.66974 2.16790 1.000 41.43816 176 ASN A N 1
ATOM 1285 C CA . ASN A 1 172 ? 39.84798 30.81543 1.49926 1.000 43.09095 176 ASN A CA 1
ATOM 1286 C C . ASN A 1 172 ? 41.07423 31.56711 0.98888 1.000 41.34005 176 ASN A C 1
ATOM 1287 O O . ASN A 1 172 ? 41.93662 30.94676 0.35894 1.000 45.61882 176 ASN A O 1
ATOM 1292 N N . ASP A 1 173 ? 41.18191 32.87029 1.24603 1.000 39.66547 177 ASP A N 1
ATOM 1293 C CA . ASP A 1 173 ? 42.30472 33.64985 0.73488 1.000 38.83762 177 ASP A CA 1
ATOM 1294 C C . ASP A 1 173 ? 43.62272 33.20863 1.36373 1.000 42.29548 177 ASP A C 1
ATOM 1295 O O . ASP A 1 173 ? 43.69308 32.90684 2.55717 1.000 43.87695 177 ASP A O 1
ATOM 1300 N N . SER A 1 174 ? 44.67915 33.18043 0.54806 1.000 40.80144 178 SER A N 1
ATOM 1301 C CA . SER A 1 174 ? 45.98563 32.77072 1.05252 1.000 39.91766 178 SER A CA 1
ATOM 1302 C C . SER A 1 174 ? 46.53729 33.78203 2.05140 1.000 43.85097 178 SER A C 1
ATOM 1303 O O . SER A 1 174 ? 47.18357 33.39849 3.03260 1.000 44.23114 178 SER A O 1
ATOM 1306 N N . GLU A 1 175 ? 46.31245 35.07635 1.81011 1.000 45.44589 179 GLU A N 1
ATOM 1307 C CA . GLU A 1 175 ? 46.83926 36.13134 2.67208 1.000 45.38714 179 GLU A CA 1
ATOM 1308 C C . GLU A 1 175 ? 45.87576 36.51637 3.79171 1.000 41.32332 179 GLU A C 1
ATOM 1309 O O . GLU A 1 175 ? 46.28485 36.63950 4.95045 1.000 39.54711 179 GLU A O 1
ATOM 1315 N N . LYS A 1 176 ? 44.59835 36.71229 3.46323 1.000 39.98899 180 LYS A N 1
ATOM 1316 C CA . LYS A 1 176 ? 43.61431 37.23488 4.40347 1.000 43.54931 180 LYS A CA 1
ATOM 1317 C C . LYS A 1 176 ? 42.65308 36.16040 4.90021 1.000 44.25063 180 LYS A C 1
ATOM 1318 O O . LYS A 1 176 ? 41.59183 36.48479 5.44261 1.000 44.83879 180 LYS A O 1
ATOM 1324 N N . GLY A 1 177 ? 43.00877 34.88703 4.73536 1.000 42.91850 181 GLY A N 1
ATOM 1325 C CA . GLY A 1 177 ? 42.10622 33.80327 5.05684 1.000 40.58961 181 GLY A CA 1
ATOM 1326 C C . GLY A 1 177 ? 42.20716 33.33043 6.49410 1.000 38.42860 181 GLY A C 1
ATOM 1327 O O . GLY A 1 177 ? 43.09560 33.71953 7.25044 1.000 38.46106 181 GLY A O 1
ATOM 1328 N N . VAL A 1 178 ? 41.25203 32.47521 6.86193 1.000 38.07987 182 VAL A N 1
ATOM 1329 C CA . VAL A 1 178 ? 41.21013 31.92190 8.21313 1.000 38.58342 182 VAL A CA 1
ATOM 1330 C C . VAL A 1 178 ? 42.44391 31.06694 8.48320 1.000 39.57816 182 VAL A C 1
ATOM 1331 O O . VAL A 1 178 ? 43.10244 31.20732 9.52182 1.000 36.93537 182 VAL A O 1
ATOM 1335 N N . ALA A 1 179 ? 42.76325 30.15672 7.55635 1.000 35.32813 183 ALA A N 1
ATOM 1336 C CA . ALA A 1 179 ? 43.90548 29.26396 7.73598 1.000 34.62905 183 ALA A CA 1
ATOM 1337 C C . ALA A 1 179 ? 45.19559 30.04406 7.96246 1.000 39.34755 183 ALA A C 1
ATOM 1338 O O . ALA A 1 179 ? 45.99314 29.69725 8.84058 1.000 39.07143 183 ALA A O 1
ATOM 1340 N N . LYS A 1 180 ? 45.42899 31.08993 7.16131 1.000 37.36955 184 LYS A N 1
ATOM 1341 C CA . LYS A 1 180 ? 46.62609 31.90828 7.33976 1.000 38.76222 184 LYS A CA 1
ATOM 1342 C C . LYS A 1 180 ? 46.64022 32.58704 8.70436 1.000 35.98608 184 LYS A C 1
ATOM 1343 O O . LYS A 1 180 ? 47.67810 32.61962 9.37566 1.000 37.96342 184 LYS A O 1
ATOM 1349 N N . TYR A 1 181 ? 45.50300 33.14880 9.12431 1.000 38.75760 185 TYR A N 1
ATOM 1350 C CA . TYR A 1 181 ? 45.42977 33.78936 10.43552 1.000 37.98971 185 TYR A CA 1
ATOM 1351 C C . TYR A 1 181 ? 45.77506 32.80370 11.54498 1.000 41.60642 185 TYR A C 1
ATOM 1352 O O . TYR A 1 181 ? 46.55277 33.11939 12.45386 1.000 43.08937 185 TYR A O 1
ATOM 1361 N N . PHE A 1 182 ? 45.20108 31.59924 11.48541 1.000 40.41653 186 PHE A N 1
ATOM 1362 C CA . PHE A 1 182 ? 45.49703 30.58711 12.49416 1.000 43.88434 186 PHE A CA 1
ATOM 1363 C C . PHE A 1 182 ? 46.96768 30.18782 12.46320 1.000 38.60625 186 PHE A C 1
ATOM 1364 O O . PHE A 1 182 ? 47.60325 30.05706 13.51569 1.000 43.16523 186 PHE A O 1
ATOM 1372 N N . ALA A 1 183 ? 47.52764 29.99019 11.26795 1.000 33.65846 187 ALA A N 1
ATOM 1373 C CA . ALA A 1 183 ? 48.92621 29.58612 11.16759 1.000 40.42812 187 ALA A CA 1
ATOM 1374 C C . ALA A 1 183 ? 49.84840 30.64159 11.76456 1.000 47.39091 187 ALA A C 1
ATOM 1375 O O . ALA A 1 183 ? 50.74988 30.32049 12.54803 1.000 49.74954 187 ALA A O 1
ATOM 1377 N N . ASP A 1 184 ? 49.62574 31.91477 11.41903 1.000 46.00556 188 ASP A N 1
ATOM 1378 C CA . ASP A 1 184 ? 50.40991 32.99691 12.00669 1.000 41.21676 188 ASP A CA 1
ATOM 1379 C C . ASP A 1 184 ? 50.20557 33.10393 13.51021 1.000 45.83262 188 ASP A C 1
ATOM 1380 O O . ASP A 1 184 ? 51.06787 33.65073 14.20595 1.000 50.30189 188 ASP A O 1
ATOM 1385 N N . LYS A 1 185 ? 49.09663 32.58325 14.02622 1.000 46.29898 189 LYS A N 1
ATOM 1386 C CA . LYS A 1 185 ? 48.85585 32.51868 15.45802 1.000 42.41780 189 LYS A CA 1
ATOM 1387 C C . LYS A 1 185 ? 49.36247 31.21629 16.06140 1.000 47.80530 189 LYS A C 1
ATOM 1388 O O . LYS A 1 185 ? 49.04502 30.91500 17.21528 1.000 57.30229 189 LYS A O 1
ATOM 1394 N N . GLY A 1 186 ? 50.14845 30.44780 15.31036 1.000 46.87165 190 GLY A N 1
ATOM 1395 C CA . GLY A 1 186 ? 50.73717 29.22305 15.80588 1.000 48.83429 190 GLY A CA 1
ATOM 1396 C C . GLY A 1 186 ? 49.88639 27.97623 15.71271 1.000 50.08319 190 GLY A C 1
ATOM 1397 O O . GLY A 1 186 ? 50.23851 26.96854 16.33612 1.000 48.85364 190 GLY A O 1
ATOM 1398 N N . VAL A 1 187 ? 48.77887 28.00296 14.97356 1.000 50.06963 191 VAL A N 1
ATOM 1399 C CA . VAL A 1 187 ? 47.85976 26.86917 14.89810 1.000 45.97666 191 VAL A CA 1
ATOM 1400 C C . VAL A 1 187 ? 47.83104 26.33808 13.47209 1.000 40.46134 191 VAL A C 1
ATOM 1401 O O . VAL A 1 187 ? 47.44491 27.05606 12.54177 1.000 38.93711 191 VAL A O 1
ATOM 1405 N N . GLY A 1 188 ? 48.24434 25.08161 13.30223 1.000 39.49086 192 GLY A N 1
ATOM 1406 C CA . GLY A 1 188 ? 48.06431 24.39792 12.03132 1.000 38.28815 192 GLY A CA 1
ATOM 1407 C C . GLY A 1 188 ? 46.65278 23.84476 11.94047 1.000 41.49821 192 GLY A C 1
ATOM 1408 O O . GLY A 1 188 ? 46.17553 23.17670 12.86422 1.000 42.26544 192 GLY A O 1
ATOM 1409 N N . MET A 1 189 ? 45.98081 24.11806 10.82599 1.000 40.53882 193 MET A N 1
ATOM 1410 C CA . MET A 1 189 ? 44.58476 23.72790 10.68737 1.000 35.74499 193 MET A CA 1
ATOM 1411 C C . MET A 1 189 ? 44.21521 23.69313 9.21284 1.000 39.58965 193 MET A C 1
ATOM 1412 O O . MET A 1 189 ? 44.93812 24.20495 8.35514 1.000 44.56144 193 MET A O 1
ATOM 1417 N N . GLU A 1 190 ? 43.06735 23.08062 8.93468 1.000 40.41072 194 GLU A N 1
ATOM 1418 C CA . GLU A 1 190 ? 42.50392 22.99266 7.59614 1.000 38.50703 194 GLU A CA 1
ATOM 1419 C C . GLU A 1 190 ? 41.12139 23.62887 7.58446 1.000 41.08759 194 GLU A C 1
ATOM 1420 O O . GLU A 1 190 ? 40.32310 23.41956 8.50419 1.000 39.25768 194 GLU A O 1
ATOM 1426 N N . VAL A 1 191 ? 40.84763 24.42081 6.55287 1.000 36.37743 195 VAL A N 1
ATOM 1427 C CA . VAL A 1 191 ? 39.55868 25.08029 6.38438 1.000 36.85744 195 VAL A CA 1
ATOM 1428 C C . VAL A 1 191 ? 38.85055 24.41124 5.21541 1.000 38.96950 195 VAL A C 1
ATOM 1429 O O . VAL A 1 191 ? 39.37375 24.38270 4.09444 1.000 36.96085 195 VAL A O 1
ATOM 1433 N N . ALA A 1 192 ? 37.67511 23.84980 5.48126 1.000 41.21237 196 ALA A N 1
ATOM 1434 C CA . ALA A 1 192 ? 36.86100 23.20033 4.46053 1.000 39.12616 196 ALA A CA 1
ATOM 1435 C C . ALA A 1 192 ? 35.50688 23.89087 4.42791 1.000 38.42789 196 ALA A C 1
ATOM 1436 O O . ALA A 1 192 ? 34.69546 23.71700 5.34322 1.000 41.14346 196 ALA A O 1
ATOM 1438 N N . GLN A 1 193 ? 35.26620 24.67550 3.38264 1.000 43.47218 197 GLN A N 1
ATOM 1439 C CA . GLN A 1 193 ? 33.98625 25.34725 3.23065 1.000 40.49153 197 GLN A CA 1
ATOM 1440 C C . GLN A 1 193 ? 32.96646 24.39054 2.63268 1.000 38.03860 197 GLN A C 1
ATOM 1441 O O . GLN A 1 193 ? 33.26783 23.64061 1.70106 1.000 41.53735 197 GLN A O 1
ATOM 1447 N N . ARG A 1 194 ? 31.75826 24.41261 3.18302 1.000 36.76076 198 ARG A N 1
ATOM 1448 C CA . ARG A 1 194 ? 30.67526 23.55793 2.72564 1.000 40.11929 198 ARG A CA 1
ATOM 1449 C C . ARG A 1 194 ? 29.46415 24.41830 2.39314 1.000 42.96577 198 ARG A C 1
ATOM 1450 O O . ARG A 1 194 ? 29.36163 25.57617 2.80510 1.000 43.48061 198 ARG A O 1
ATOM 1458 N N . THR A 1 195 ? 28.54735 23.83482 1.63205 1.000 38.68957 199 THR A N 1
ATOM 1459 C CA . THR A 1 195 ? 27.33302 24.53528 1.24536 1.000 35.88721 199 THR A CA 1
ATOM 1460 C C . THR A 1 195 ? 26.41450 24.74233 2.44248 1.000 38.27238 199 THR A C 1
ATOM 1461 O O . THR A 1 195 ? 26.16252 23.81469 3.21813 1.000 40.70950 199 THR A O 1
ATOM 1465 N N . TYR A 1 196 ? 25.93772 25.97447 2.60405 1.000 38.66659 200 TYR A N 1
ATOM 1466 C CA . TYR A 1 196 ? 24.94466 26.26818 3.62814 1.000 35.02812 200 TYR A CA 1
ATOM 1467 C C . TYR A 1 196 ? 23.64149 25.53516 3.35298 1.000 36.19254 200 TYR A C 1
ATOM 1468 O O . TYR A 1 196 ? 23.13922 25.53277 2.2247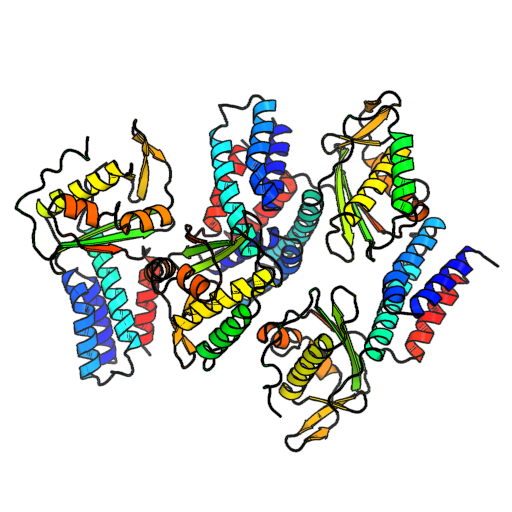6 1.000 37.57685 200 TYR A O 1
ATOM 1477 N N . GLN A 1 197 ? 23.09443 24.91587 4.39537 1.000 37.59126 201 GLN A N 1
ATOM 1478 C CA . GLN A 1 197 ? 21.85284 24.15629 4.30963 1.000 41.59643 201 GLN A CA 1
ATOM 1479 C C . GLN A 1 197 ? 20.84497 24.79552 5.25638 1.000 39.00046 201 GLN A C 1
ATOM 1480 O O . GLN A 1 197 ? 21.01055 24.73809 6.47961 1.000 42.54473 201 GLN A O 1
ATOM 1486 N N . GLU A 1 198 ? 19.81157 25.41164 4.69476 1.000 36.92944 202 GLU A N 1
ATOM 1487 C CA . GLU A 1 198 ? 18.75271 25.96779 5.51811 1.000 45.64824 202 GLU A CA 1
ATOM 1488 C C . GLU A 1 198 ? 17.92660 24.84790 6.15512 1.000 40.42519 202 GLU A C 1
ATOM 1489 O O . GLU A 1 198 ? 17.85677 23.73864 5.62024 1.000 42.11024 202 GLU A O 1
ATOM 1495 N N . PRO A 1 199 ? 17.32589 25.10720 7.32307 1.000 39.68546 203 PRO A N 1
ATOM 1496 C CA . PRO A 1 199 ? 16.54685 24.06052 8.01391 1.000 41.14862 203 PRO A CA 1
ATOM 1497 C C . PRO A 1 199 ? 15.56656 23.31097 7.12617 1.000 43.03199 203 PRO A C 1
ATOM 1498 O O . PRO A 1 199 ? 15.44437 22.08193 7.23543 1.000 43.19870 203 PRO A O 1
ATOM 1502 N N . LYS A 1 200 ? 14.85587 24.02698 6.25086 1.000 41.38292 204 LYS A N 1
ATOM 1503 C CA . LYS A 1 200 ? 13.84155 23.39008 5.41904 1.000 38.85028 204 LYS A CA 1
ATOM 1504 C C . LYS A 1 200 ? 14.44952 22.36018 4.47665 1.000 40.46364 204 LYS A C 1
ATOM 1505 O O . LYS A 1 200 ? 13.81115 21.34655 4.17633 1.000 43.39253 204 LYS A O 1
ATOM 1511 N N . ALA A 1 201 ? 15.68485 22.58227 4.02084 1.000 41.53620 205 ALA A N 1
ATOM 1512 C CA . ALA A 1 201 ? 16.32981 21.60780 3.14473 1.000 41.92943 205 ALA A CA 1
ATOM 1513 C C . ALA A 1 201 ? 16.60308 20.29946 3.87852 1.000 40.07637 205 ALA A C 1
ATOM 1514 O O . ALA A 1 201 ? 16.34725 19.20975 3.34554 1.000 40.97693 205 ALA A O 1
ATOM 1516 N N . LEU A 1 202 ? 17.12256 20.38705 5.10450 1.000 42.17466 206 LEU A N 1
ATOM 1517 C CA . LEU A 1 202 ? 17.34810 19.18307 5.89554 1.000 44.78321 206 LEU A CA 1
ATOM 1518 C C . LEU A 1 202 ? 16.03000 18.49406 6.22449 1.000 42.37273 206 LEU A C 1
ATOM 1519 O O . LEU A 1 202 ? 15.94934 17.25701 6.23798 1.000 44.24108 206 LEU A O 1
ATOM 1524 N N . GLU A 1 203 ? 14.97610 19.28024 6.46734 1.000 37.21808 207 GLU A N 1
ATOM 1525 C CA . GLU A 1 203 ? 13.67355 18.68256 6.73588 1.000 40.92662 207 GLU A CA 1
ATOM 1526 C C . GLU A 1 203 ? 13.15556 17.93810 5.51272 1.000 44.08343 207 GLU A C 1
ATOM 1527 O O . GLU A 1 203 ? 12.57407 16.85575 5.63824 1.000 42.13665 207 GLU A O 1
ATOM 1533 N N . THR A 1 204 ? 13.37665 18.49441 4.31990 1.000 36.67487 208 THR A N 1
ATOM 1534 C CA . THR A 1 204 ? 12.96528 17.81579 3.09519 1.000 39.27199 208 THR A CA 1
ATOM 1535 C C . THR A 1 204 ? 13.73555 16.51455 2.89446 1.000 41.79797 208 THR A C 1
ATOM 1536 O O . THR A 1 204 ? 13.15123 15.49240 2.51452 1.000 39.15873 208 THR A O 1
ATOM 1540 N N . LYS A 1 205 ? 15.05024 16.53308 3.13399 1.000 40.15211 209 LYS A N 1
ATOM 1541 C CA . LYS A 1 205 ? 15.83391 15.30475 3.00240 1.000 42.65728 209 LYS A CA 1
ATOM 1542 C C . LYS A 1 205 ? 15.32430 14.22834 3.96010 1.000 39.99915 209 LYS A C 1
ATOM 1543 O O . LYS A 1 205 ? 15.09148 13.06867 3.56834 1.000 37.30598 209 LYS A O 1
ATOM 1549 N N . ARG A 1 206 ? 15.12144 14.60995 5.22424 1.000 40.37138 210 ARG A N 1
ATOM 1550 C CA . ARG A 1 206 ? 14.61670 13.66613 6.21371 1.000 42.09603 210 ARG A CA 1
ATOM 1551 C C . ARG A 1 206 ? 13.23891 13.14443 5.83000 1.000 40.61714 210 ARG A C 1
ATOM 1552 O O . ARG A 1 206 ? 12.94459 11.95994 6.01946 1.000 42.01285 210 ARG A O 1
ATOM 1560 N N . GLU A 1 207 ? 12.37443 14.01780 5.30840 1.000 40.05493 211 GLU A N 1
ATOM 1561 C CA . GLU A 1 207 ? 11.03995 13.58936 4.90964 1.000 40.92627 211 GLU A CA 1
ATOM 1562 C C . GLU A 1 207 ? 11.10089 12.60844 3.74847 1.000 43.25847 211 GLU A C 1
ATOM 1563 O O . GLU A 1 207 ? 10.32275 11.65072 3.70374 1.000 46.10039 211 GLU A O 1
ATOM 1566 N N . GLU A 1 208 ? 12.01720 12.82623 2.80130 1.000 43.38253 212 GLU A N 1
ATOM 1567 C CA . GLU A 1 208 ? 12.19320 11.86041 1.72030 1.000 42.38576 212 GLU A CA 1
ATOM 1568 C C . GLU A 1 208 ? 12.53233 10.48789 2.28156 1.000 44.86292 212 GLU A C 1
ATOM 1569 O O . GLU A 1 208 ? 11.89215 9.48027 1.93927 1.000 49.23857 212 GLU A O 1
ATOM 1575 N N . ILE A 1 209 ? 13.52481 10.43728 3.17514 1.000 40.77831 213 ILE A N 1
ATOM 1576 C CA . ILE A 1 209 ? 13.93620 9.14761 3.73083 1.000 44.42462 213 ILE A CA 1
ATOM 1577 C C . ILE A 1 209 ? 12.79148 8.50494 4.50944 1.000 46.51028 213 ILE A C 1
ATOM 1578 O O . ILE A 1 209 ? 12.50048 7.31162 4.35144 1.000 47.45079 213 ILE A O 1
ATOM 1583 N N . ARG A 1 210 ? 12.10675 9.29401 5.34078 1.000 45.37915 214 ARG A N 1
ATOM 1584 C CA . ARG A 1 210 ? 11.03307 8.75144 6.16662 1.000 45.37084 214 ARG A CA 1
ATOM 1585 C C . ARG A 1 210 ? 9.88454 8.22293 5.31617 1.000 51.68908 214 ARG A C 1
ATOM 1586 O O . ARG A 1 210 ? 9.31710 7.16519 5.61665 1.000 50.19141 214 ARG A O 1
ATOM 1594 N N . GLN A 1 211 ? 9.51752 8.94843 4.25641 1.000 50.94380 215 GLN A N 1
ATOM 1595 C CA . GLN A 1 211 ? 8.44431 8.48176 3.38758 1.000 49.96335 215 GLN A CA 1
ATOM 1596 C C . GLN A 1 211 ? 8.83969 7.20122 2.67101 1.000 51.28512 215 GLN A C 1
ATOM 1597 O O . GLN A 1 211 ? 8.00491 6.30714 2.48791 1.000 54.22422 215 GLN A O 1
ATOM 1603 N N . GLU A 1 212 ? 10.10648 7.08872 2.25895 1.000 49.20279 216 GLU A N 1
ATOM 1604 C CA . GLU A 1 212 ? 10.55113 5.83626 1.65302 1.000 53.79735 216 GLU A CA 1
ATOM 1605 C C . GLU A 1 212 ? 10.48616 4.68588 2.65351 1.000 53.78785 216 GLU A C 1
ATOM 1606 O O . GLU A 1 212 ? 10.13761 3.55526 2.29065 1.000 53.47143 216 GLU A O 1
ATOM 1612 N N . ILE A 1 213 ? 10.80477 4.95757 3.92127 1.000 50.79153 217 ILE A N 1
ATOM 1613 C CA . ILE A 1 213 ? 10.71018 3.92199 4.94801 1.000 50.99336 217 ILE A CA 1
ATOM 1614 C C . ILE A 1 213 ? 9.25967 3.49506 5.15890 1.000 53.08328 217 ILE A C 1
ATOM 1615 O O . ILE A 1 213 ? 8.95856 2.29821 5.24426 1.000 50.25632 217 ILE A O 1
ATOM 1620 N N . GLU A 1 214 ? 8.33962 4.45741 5.23898 1.000 53.38497 218 GLU A N 1
ATOM 1621 C CA . GLU A 1 214 ? 6.92769 4.16408 5.46324 1.000 54.81083 218 GLU A CA 1
ATOM 1622 C C . GLU A 1 214 ? 6.21466 3.64471 4.21979 1.000 59.40752 218 GLU A C 1
ATOM 1623 O O . GLU A 1 214 ? 5.02353 3.32513 4.30003 1.000 65.24503 218 GLU A O 1
ATOM 1629 N N . SER A 1 215 ? 6.89694 3.55494 3.08300 1.000 58.32443 219 SER A N 1
ATOM 1630 C CA . SER A 1 215 ? 6.26212 3.10355 1.84968 1.000 63.83297 219 SER A CA 1
ATOM 1631 C C . SER A 1 215 ? 6.11762 1.58413 1.82565 1.000 67.59305 219 SER A C 1
ATOM 1632 O O . SER A 1 215 ? 5.03997 1.05795 1.54512 1.000 69.78153 219 SER A O 1
ATOM 1636 N N . SER B 1 1 ? 5.19935 35.04765 7.98142 1.000 58.45503 5 SER B N 1
ATOM 1637 C CA . SER B 1 1 ? 6.12497 34.66564 9.04280 1.000 59.91304 5 SER B CA 1
ATOM 1638 C C . SER B 1 1 ? 7.07676 33.57129 8.56772 1.000 57.84556 5 SER B C 1
ATOM 1639 O O . SER B 1 1 ? 7.21738 32.53143 9.21312 1.000 55.89457 5 SER B O 1
ATOM 1642 N N A ASN B 1 2 ? 7.73397 33.81124 7.43257 0.499 56.45303 6 ASN B N 1
ATOM 1643 N N B ASN B 1 2 ? 7.72708 33.81443 7.42756 0.501 56.43275 6 ASN B N 1
ATOM 1644 C CA A ASN B 1 2 ? 8.66126 32.81944 6.90146 0.499 55.90128 6 ASN B CA 1
ATOM 1645 C CA B ASN B 1 2 ? 8.66496 32.83602 6.88586 0.501 55.89961 6 ASN B CA 1
ATOM 1646 C C A ASN B 1 2 ? 9.97243 32.80589 7.68002 0.499 55.03797 6 ASN B C 1
ATOM 1647 C C B ASN B 1 2 ? 9.96408 32.80922 7.68356 0.501 55.03350 6 ASN B C 1
ATOM 1648 O O A ASN B 1 2 ? 10.51667 31.73234 7.96525 0.499 55.17828 6 ASN B O 1
ATOM 1649 O O B ASN B 1 2 ? 10.49756 31.73211 7.97706 0.501 55.26749 6 ASN B O 1
ATOM 1658 N N . ALA B 1 3 ? 10.49325 33.98172 8.03831 1.000 52.11286 7 ALA B N 1
ATOM 1659 C CA . ALA B 1 3 ? 11.66936 34.02126 8.90085 1.000 52.91791 7 ALA B CA 1
ATOM 1660 C C . ALA B 1 3 ? 11.35532 33.41319 10.26150 1.000 47.90372 7 ALA B C 1
ATOM 1661 O O . ALA B 1 3 ? 12.18646 32.70726 10.84740 1.000 52.74353 7 ALA B O 1
ATOM 1663 N N . THR B 1 4 ? 10.14248 33.65399 10.76364 1.000 46.61346 8 THR B N 1
ATOM 1664 C CA . THR B 1 4 ? 9.72599 33.05652 12.02587 1.000 47.30703 8 THR B CA 1
ATOM 1665 C C . THR B 1 4 ? 9.62784 31.54106 11.90888 1.000 43.97958 8 THR B C 1
ATOM 1666 O O . THR B 1 4 ? 10.03039 30.81590 12.82611 1.000 45.41169 8 THR B O 1
ATOM 1670 N N . ARG B 1 5 ? 9.09692 31.04214 10.78848 1.000 43.02336 9 ARG B N 1
ATOM 1671 C CA . ARG B 1 5 ? 9.00478 29.59707 10.61183 1.000 49.29645 9 ARG B CA 1
ATOM 1672 C C . ARG B 1 5 ? 10.39249 28.97249 10.52883 1.000 47.01761 9 ARG B C 1
ATOM 1673 O O . ARG B 1 5 ? 10.63112 27.90590 11.10819 1.000 41.13825 9 ARG B O 1
ATOM 1681 N N . ASP B 1 6 ? 11.32527 29.62706 9.82803 1.000 46.36545 10 ASP B N 1
ATOM 1682 C CA . ASP B 1 6 ? 12.68651 29.10333 9.76650 1.000 46.54294 10 ASP B CA 1
ATOM 1683 C C . ASP B 1 6 ? 13.32946 29.09706 11.14655 1.000 43.43986 10 ASP B C 1
ATOM 1684 O O . ASP B 1 6 ? 14.02703 28.14196 11.51110 1.000 41.60799 10 ASP B O 1
ATOM 1689 N N . ALA B 1 7 ? 13.07611 30.14023 11.94222 1.000 41.28374 11 ALA B N 1
ATOM 1690 C CA . ALA B 1 7 ? 13.63588 30.19642 13.28892 1.000 41.49275 11 ALA B CA 1
ATOM 1691 C C . ALA B 1 7 ? 13.06800 29.09221 14.17154 1.000 40.10743 11 ALA B C 1
ATOM 1692 O O . ALA B 1 7 ? 13.81174 28.43691 14.90791 1.000 40.43147 11 ALA B O 1
ATOM 1694 N N . LEU B 1 8 ? 11.75203 28.87373 14.11085 1.000 39.45881 12 LEU B N 1
ATOM 1695 C CA . LEU B 1 8 ? 11.13290 27.80938 14.89663 1.000 40.82066 12 LEU B CA 1
ATOM 1696 C C . LEU B 1 8 ? 11.65211 26.43931 14.47896 1.000 38.88233 12 LEU B C 1
ATOM 1697 O O . LEU B 1 8 ? 11.91804 25.57847 15.32774 1.000 34.05858 12 LEU B O 1
ATOM 1702 N N . LEU B 1 9 ? 11.80785 26.21950 13.17335 1.000 43.67023 13 LEU B N 1
ATOM 1703 C CA . LEU B 1 9 ? 12.29775 24.93136 12.70030 1.000 39.08921 13 LEU B CA 1
ATOM 1704 C C . LEU B 1 9 ? 13.73595 24.70281 13.14926 1.000 39.07134 13 LEU B C 1
ATOM 1705 O O . LEU B 1 9 ? 14.09390 23.59822 13.57988 1.000 40.54767 13 LEU B O 1
ATOM 1710 N N . LYS B 1 10 ? 14.56598 25.74685 13.08734 1.000 38.73487 14 LYS B N 1
ATOM 1711 C CA . LYS B 1 10 ? 15.93226 25.63317 13.58259 1.000 39.06561 14 LYS B CA 1
ATOM 1712 C C . LYS B 1 10 ? 15.95069 25.38926 15.08633 1.000 39.42245 14 LYS B C 1
ATOM 1713 O O . LYS B 1 10 ? 16.79547 24.64267 15.58885 1.000 37.48286 14 LYS B O 1
ATOM 1716 N N . ALA B 1 11 ? 15.02738 26.01295 15.82249 1.000 37.71295 15 ALA B N 1
ATOM 1717 C CA . ALA B 1 11 ? 14.95436 25.78628 17.26222 1.000 39.66737 15 ALA B CA 1
ATOM 1718 C C . ALA B 1 11 ? 14.60278 24.33745 17.57170 1.000 36.66588 15 ALA B C 1
ATOM 1719 O O . ALA B 1 11 ? 15.18102 23.72951 18.48185 1.000 35.77921 15 ALA B O 1
ATOM 1721 N N . MET B 1 12 ? 13.65850 23.76525 16.82070 1.000 33.47166 16 MET B N 1
ATOM 1722 C CA . MET B 1 12 ? 13.33364 22.35538 17.01450 1.000 37.67401 16 MET B CA 1
ATOM 1723 C C . MET B 1 12 ? 14.53081 21.47129 16.68658 1.000 36.51206 16 MET B C 1
ATOM 1724 O O . MET B 1 12 ? 14.84805 20.54089 17.43659 1.000 33.34482 16 MET B O 1
ATOM 1729 N N . GLN B 1 13 ? 15.22281 21.76084 15.58091 1.000 36.28698 17 GLN B N 1
ATOM 1730 C CA . GLN B 1 13 ? 16.35759 20.92876 15.18818 1.000 33.06322 17 GLN B CA 1
ATOM 1731 C C . GLN B 1 13 ? 17.49810 21.01943 16.19612 1.000 37.88653 17 GLN B C 1
ATOM 1732 O O . GLN B 1 13 ? 18.12949 20.00604 16.51783 1.000 41.24877 17 GLN B O 1
ATOM 1738 N N . VAL B 1 14 ? 17.77655 22.22015 16.70540 1.000 39.74089 18 VAL B N 1
ATOM 1739 C CA . VAL B 1 14 ? 18.82535 22.38729 17.70559 1.000 39.18481 18 VAL B CA 1
ATOM 1740 C C . VAL B 1 14 ? 18.44201 21.68812 19.00298 1.000 40.07398 18 VAL B C 1
ATOM 1741 O O . VAL B 1 14 ? 19.27716 21.03488 19.64094 1.000 41.27937 18 VAL B O 1
ATOM 1745 N N . GLY B 1 15 ? 17.17088 21.79229 19.40359 1.000 38.34149 19 GLY B N 1
ATOM 1746 C CA . GLY B 1 15 ? 16.73139 21.12325 20.61693 1.000 39.13404 19 GLY B CA 1
ATOM 1747 C C . GLY B 1 15 ? 16.89124 19.61704 20.56123 1.000 38.89064 19 GLY B C 1
ATOM 1748 O O . GLY B 1 15 ? 17.02225 18.96473 21.59958 1.000 39.92309 19 GLY B O 1
ATOM 1749 N N . GLU B 1 16 ? 16.89107 19.04553 19.35645 1.000 40.59664 20 GLU B N 1
ATOM 1750 C CA . GLU B 1 16 ? 17.11437 17.61709 19.17566 1.000 43.20717 20 GLU B CA 1
ATOM 1751 C C . GLU B 1 16 ? 18.58747 17.22758 19.25041 1.000 44.70255 20 GLU B C 1
ATOM 1752 O O . GLU B 1 16 ? 18.89358 16.03042 19.24023 1.000 50.64717 20 GLU B O 1
ATOM 1758 N N . THR B 1 17 ? 19.50185 18.19778 19.32520 1.000 41.71474 21 THR B N 1
ATOM 1759 C CA . THR B 1 17 ? 20.92672 17.88661 19.26988 1.000 43.98571 21 THR B CA 1
ATOM 1760 C C . THR B 1 17 ? 21.43734 17.31269 20.58726 1.000 45.20083 21 THR B C 1
ATOM 1761 O O . THR B 1 17 ? 22.21974 16.35558 20.58591 1.000 45.74494 21 THR B O 1
ATOM 1765 N N . SER B 1 18 ? 21.00975 17.87516 21.71581 1.000 47.87204 22 SER B N 1
ATOM 1766 C CA . SER B 1 18 ? 21.52732 17.48077 23.01710 1.000 42.69704 22 SER B CA 1
ATOM 1767 C C . SER B 1 18 ? 20.41278 17.54843 24.05127 1.000 42.72184 22 SER B C 1
ATOM 1768 O O . SER B 1 18 ? 19.32534 18.07323 23.79625 1.000 40.75405 22 SER B O 1
ATOM 1771 N N . ILE B 1 19 ? 20.70017 17.00583 25.23671 1.000 46.14505 23 ILE B N 1
ATOM 1772 C CA . ILE B 1 19 ? 19.71997 17.01114 26.31949 1.000 44.96521 23 ILE B CA 1
ATOM 1773 C C . ILE B 1 19 ? 19.51274 18.42405 26.85328 1.000 41.82442 23 ILE B C 1
ATOM 1774 O O . ILE B 1 19 ? 18.38200 18.82962 27.14806 1.000 45.28884 23 ILE B O 1
ATOM 1779 N N . GLU B 1 20 ? 20.59685 19.19233 26.99346 1.000 44.30139 24 GLU B N 1
ATOM 1780 C CA . GLU B 1 20 ? 20.47846 20.57922 27.43815 1.000 47.71350 24 GLU B CA 1
ATOM 1781 C C . GLU B 1 20 ? 19.70792 21.42010 26.42531 1.000 45.07757 24 GLU B C 1
ATOM 1782 O O . GLU B 1 20 ? 18.82798 22.21523 26.79411 1.000 44.80906 24 GLU B O 1
ATOM 1788 N N . ALA B 1 21 ? 20.02568 21.25807 25.13942 1.000 45.34407 25 ALA B N 1
ATOM 1789 C CA . ALA B 1 21 ? 19.28274 21.97204 24.11133 1.000 41.39330 25 ALA B CA 1
ATOM 1790 C C . ALA B 1 21 ? 17.81627 21.57328 24.12617 1.000 42.53936 25 ALA B C 1
ATOM 1791 O O . ALA B 1 21 ? 16.94409 22.41204 23.88072 1.000 45.89050 25 ALA B O 1
ATOM 1793 N N . ALA B 1 22 ? 17.52268 20.30976 24.44176 1.000 39.24409 26 ALA B N 1
ATOM 1794 C CA . ALA B 1 22 ? 16.13166 19.89229 24.56686 1.000 40.80641 26 ALA B CA 1
ATOM 1795 C C . ALA B 1 22 ? 15.46610 20.55029 25.76951 1.000 44.54133 26 ALA B C 1
ATOM 1796 O O . ALA B 1 22 ? 14.28654 20.91778 25.71093 1.000 43.91118 26 ALA B O 1
ATOM 1798 N N . GLU B 1 23 ? 16.21329 20.73093 26.86043 1.000 45.52050 27 GLU B N 1
ATOM 1799 C CA . GLU B 1 23 ? 15.66297 21.41408 28.02579 1.000 41.87987 27 GLU B CA 1
ATOM 1800 C C . GLU B 1 23 ? 15.34586 22.87125 27.72109 1.000 46.03944 27 GLU B C 1
ATOM 1801 O O . GLU B 1 23 ? 14.41162 23.43595 28.30161 1.000 49.09408 27 GLU B O 1
ATOM 1807 N N . TYR B 1 24 ? 16.09411 23.48842 26.80707 1.000 45.09225 28 TYR B N 1
ATOM 1808 C CA . TYR B 1 24 ? 15.89312 24.90313 26.49712 1.000 42.80744 28 TYR B CA 1
ATOM 1809 C C . TYR B 1 24 ? 15.04439 25.13703 25.24403 1.000 44.71226 28 TYR B C 1
ATOM 1810 O O . TYR B 1 24 ? 14.70103 26.29260 24.94943 1.000 46.64389 28 TYR B O 1
ATOM 1819 N N . MET B 1 25 ? 14.68354 24.06710 24.52792 1.000 39.52364 29 MET B N 1
ATOM 1820 C CA . MET B 1 25 ? 13.90927 24.18174 23.29234 1.000 40.84846 29 MET B CA 1
ATOM 1821 C C . MET B 1 25 ? 12.59865 24.93923 23.50378 1.000 41.47236 29 MET B C 1
ATOM 1822 O O . MET B 1 25 ? 12.24146 25.81250 22.70347 1.000 41.87910 29 MET B O 1
ATOM 1827 N N . ALA B 1 26 ? 11.84864 24.59441 24.55469 1.000 39.26552 30 ALA B N 1
ATOM 1828 C CA . ALA B 1 26 ? 10.55630 25.23979 24.77772 1.000 41.06589 30 ALA B CA 1
ATOM 1829 C C . ALA B 1 26 ? 10.72197 26.72407 25.07669 1.000 42.77804 30 ALA B C 1
ATOM 1830 O O . ALA B 1 26 ? 9.92246 27.55053 24.62112 1.000 36.14198 30 ALA B O 1
ATOM 1832 N N . THR B 1 27 ? 11.76110 27.08136 25.83559 1.000 43.77838 31 THR B N 1
ATOM 1833 C CA . THR B 1 27 ? 12.03501 28.48837 26.10535 1.000 42.37610 31 THR B CA 1
ATOM 1834 C C . THR B 1 27 ? 12.36469 29.23500 24.81971 1.000 41.74425 31 THR B C 1
ATOM 1835 O O . THR B 1 27 ? 11.90852 30.36629 24.61043 1.000 42.51417 31 THR B O 1
ATOM 1839 N N . ARG B 1 28 ? 13.14931 28.61107 23.93912 1.000 43.15700 32 ARG B N 1
ATOM 1840 C CA . ARG B 1 28 ? 13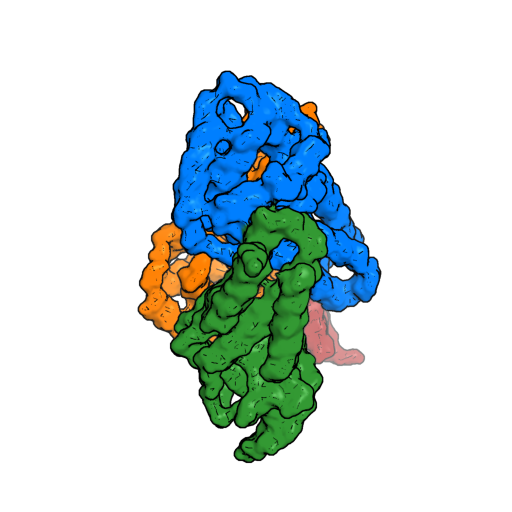.50134 29.27086 22.68448 1.000 43.44439 32 ARG B CA 1
ATOM 1841 C C . ARG B 1 28 ? 12.27417 29.44150 21.79314 1.000 40.89255 32 ARG B C 1
ATOM 1842 O O . ARG B 1 28 ? 12.08442 30.49969 21.17561 1.000 40.84961 32 ARG B O 1
ATOM 1850 N N . PHE B 1 29 ? 11.43424 28.40527 21.71578 1.000 39.50467 33 PHE B N 1
ATOM 1851 C CA . PHE B 1 29 ? 10.17733 28.50455 20.97912 1.000 40.72015 33 PHE B CA 1
ATOM 1852 C C . PHE B 1 29 ? 9.30951 29.63025 21.52312 1.000 39.08621 33 PHE B C 1
ATOM 1853 O O . PHE B 1 29 ? 8.70851 30.38984 20.75399 1.000 40.13501 33 PHE B O 1
ATOM 1861 N N . GLU B 1 30 ? 9.22332 29.74329 22.85139 1.000 40.61730 34 GLU B N 1
ATOM 1862 C CA . GLU B 1 30 ? 8.42393 30.80190 23.45650 1.000 40.06949 34 GLU B CA 1
ATOM 1863 C C . GLU B 1 30 ? 8.98748 32.17425 23.12188 1.000 41.34620 34 GLU B C 1
ATOM 1864 O O . GLU B 1 30 ? 8.22930 33.10752 22.83781 1.000 41.16099 34 GLU B O 1
ATOM 1870 N N . GLN B 1 31 ? 10.31681 32.31346 23.13606 1.000 39.01934 35 GLN B N 1
ATOM 1871 C CA . GLN B 1 31 ? 10.92498 33.59562 22.78748 1.000 44.00065 35 GLN B CA 1
ATOM 1872 C C . GLN B 1 31 ? 10.61566 33.97882 21.34595 1.000 44.44224 35 GLN B C 1
ATOM 1873 O O . GLN B 1 31 ? 10.26133 35.13214 21.05970 1.000 41.98413 35 GLN B O 1
ATOM 1879 N N . ILE B 1 32 ? 10.72303 33.01722 20.42640 1.000 42.96640 36 ILE B N 1
ATOM 1880 C CA . ILE B 1 32 ? 10.44542 33.31350 19.02431 1.000 42.59073 36 ILE B CA 1
ATOM 1881 C C . ILE B 1 32 ? 8.97665 33.67288 18.83048 1.000 41.32144 36 ILE B C 1
ATOM 1882 O O . ILE B 1 32 ? 8.64773 34.62726 18.11534 1.000 41.10462 36 ILE B O 1
ATOM 1887 N N . LEU B 1 33 ? 8.07081 32.92501 19.46539 1.000 39.34059 37 LEU B N 1
ATOM 1888 C CA . LEU B 1 33 ? 6.64681 33.20637 19.30768 1.000 42.16097 37 LEU B CA 1
ATOM 1889 C C . LEU B 1 33 ? 6.26806 34.56047 19.90260 1.000 42.30158 37 LEU B C 1
ATOM 1890 O O . LEU B 1 33 ? 5.50881 35.32134 19.28969 1.000 39.25597 37 LEU B O 1
ATOM 1895 N N . THR B 1 34 ? 6.78640 34.88397 21.09031 1.000 40.36428 38 THR B N 1
ATOM 1896 C CA . THR B 1 34 ? 6.45421 36.15981 21.71555 1.000 38.68872 38 THR B CA 1
ATOM 1897 C C . THR B 1 34 ? 7.02129 37.33294 20.92931 1.000 39.11012 38 THR B C 1
ATOM 1898 O O . THR B 1 34 ? 6.34526 38.35412 20.76553 1.000 40.07466 38 THR B O 1
ATOM 1902 N N . LYS B 1 35 ? 8.25564 37.21228 20.42813 1.000 43.40869 39 LYS B N 1
ATOM 1903 C CA . LYS B 1 35 ? 8.81149 38.30599 19.63771 1.000 44.18051 39 LYS B CA 1
ATOM 1904 C C . LYS B 1 35 ? 8.02445 38.53618 18.35376 1.000 44.88164 39 LYS B C 1
ATOM 1905 O O . LYS B 1 35 ? 8.07069 39.64091 17.80033 1.000 45.62456 39 LYS B O 1
ATOM 1908 N N . ALA B 1 36 ? 7.29273 37.52909 17.87818 1.000 40.44733 40 ALA B N 1
ATOM 1909 C CA . ALA B 1 36 ? 6.45042 37.66580 16.69986 1.000 40.68927 40 ALA B CA 1
ATOM 1910 C C . ALA B 1 36 ? 4.98900 37.89921 17.05158 1.000 39.66750 40 ALA B C 1
ATOM 1911 O O . ALA B 1 36 ? 4.15177 37.96756 16.14610 1.000 41.72513 40 ALA B O 1
ATOM 1913 N N . LYS B 1 37 ? 4.67144 38.03590 18.34021 1.000 39.73722 41 LYS B N 1
ATOM 1914 C CA . LYS B 1 37 ? 3.30068 38.25118 18.80608 1.000 43.08442 41 LYS B CA 1
ATOM 1915 C C . LYS B 1 37 ? 2.36246 37.16462 18.28317 1.000 43.11620 41 LYS B C 1
ATOM 1916 O O . LYS B 1 37 ? 1.21816 37.42397 17.90462 1.000 43.45557 41 LYS B O 1
ATOM 1922 N N . LEU B 1 38 ? 2.85613 35.92742 18.26787 1.000 40.41884 42 LEU B N 1
ATOM 1923 C CA . LEU B 1 38 ? 2.09634 34.78313 17.78446 1.000 42.68546 42 LEU B CA 1
ATOM 1924 C C . LEU B 1 38 ? 1.39578 34.02525 18.90629 1.000 39.38719 42 LEU B C 1
ATOM 1925 O O . LEU B 1 38 ? 0.81330 32.96532 18.65812 1.000 45.98045 42 LEU B O 1
ATOM 1930 N N . LEU B 1 39 ? 1.42514 34.55104 20.12327 1.000 39.87520 43 LEU B N 1
ATOM 1931 C CA . LEU B 1 39 ? 0.73130 33.99900 21.27259 1.000 42.92322 43 LEU B CA 1
ATOM 1932 C C . LEU B 1 39 ? -0.43207 34.90699 21.65446 1.000 45.55856 43 LEU B C 1
ATOM 1933 O O . LEU B 1 39 ? -0.32451 36.13171 21.51709 1.000 47.35794 43 LEU B O 1
ATOM 1938 N N . PRO B 1 40 ? -1.55986 34.34782 22.13415 1.000 46.84911 44 PRO B N 1
ATOM 1939 C CA . PRO B 1 40 ? -1.74456 32.95177 22.55187 1.000 45.65461 44 PRO B CA 1
ATOM 1940 C C . PRO B 1 40 ? -2.25944 32.00820 21.46550 1.000 44.91959 44 PRO B C 1
ATOM 1941 O O . PRO B 1 40 ? -2.62517 30.86641 21.78403 1.000 48.27666 44 PRO B O 1
ATOM 1945 N N . GLU B 1 41 ? -2.25089 32.46859 20.20738 1.000 45.51146 45 GLU B N 1
ATOM 1946 C CA . GLU B 1 41 ? -2.79494 31.66640 19.11422 1.000 46.60555 45 GLU B CA 1
ATOM 1947 C C . GLU B 1 41 ? -1.99843 30.39616 18.91088 1.000 47.41884 45 GLU B C 1
ATOM 1948 O O . GLU B 1 41 ? -2.56533 29.36509 18.53950 1.000 45.66012 45 GLU B O 1
ATOM 1954 N N . CYS B 1 42 ? -0.69232 30.44523 19.15696 1.000 47.05169 46 CYS B N 1
ATOM 1955 C CA . CYS B 1 42 ? 0.17600 29.29150 18.98256 1.000 43.02655 46 CYS B CA 1
ATOM 1956 C C . CYS B 1 42 ? 0.54085 28.62228 20.30409 1.000 46.95041 46 CYS B C 1
ATOM 1957 O O . CYS B 1 42 ? 1.64334 28.07988 20.43587 1.000 47.60877 46 CYS B O 1
ATOM 1960 N N . ASN B 1 43 ? -0.36177 28.64625 21.28805 1.000 48.62614 47 ASN B N 1
ATOM 1961 C CA . ASN B 1 43 ? -0.07317 28.00608 22.56830 1.000 46.64637 47 ASN B CA 1
ATOM 1962 C C . ASN B 1 43 ? 0.02675 26.49346 22.42496 1.000 44.58723 47 ASN B C 1
ATOM 1963 O O . ASN B 1 43 ? 0.85854 25.85349 23.08376 1.000 47.96148 47 ASN B O 1
ATOM 1968 N N . ASP B 1 44 ? -0.80601 25.90736 21.56110 1.000 43.87310 48 ASP B N 1
ATOM 1969 C CA . ASP B 1 44 ? -0.79691 24.45873 21.38873 1.000 47.99566 48 ASP B CA 1
ATOM 1970 C C . ASP B 1 44 ? 0.55407 23.98156 20.88469 1.000 47.26833 48 ASP B C 1
ATOM 1971 O O . ASP B 1 44 ? 1.05477 22.93314 21.31250 1.000 50.02441 48 ASP B O 1
ATOM 1976 N N . MET B 1 45 ? 1.15596 24.74134 19.97144 1.000 45.06941 49 MET B N 1
ATOM 1977 C CA . MET B 1 45 ? 2.49420 24.41579 19.50203 1.000 46.40536 49 MET B CA 1
ATOM 1978 C C . MET B 1 45 ? 3.49065 24.40516 20.65340 1.000 42.07068 49 MET B C 1
ATOM 1979 O O . MET B 1 45 ? 4.34968 23.52205 20.72958 1.000 42.57969 49 MET B O 1
ATOM 1984 N N . LEU B 1 46 ? 3.38913 25.37583 21.56375 1.000 42.86298 50 LEU B N 1
ATOM 1985 C CA . LEU B 1 46 ? 4.30594 25.41818 22.69918 1.000 44.56006 50 LEU B CA 1
ATOM 1986 C C . LEU B 1 46 ? 4.11499 24.21425 23.61716 1.000 43.82314 50 LEU B C 1
ATOM 1987 O O . LEU B 1 46 ? 5.09543 23.63125 24.10083 1.000 45.15800 50 LEU B O 1
ATOM 1992 N N . GLU B 1 47 ? 2.86081 23.82573 23.87067 1.000 42.39149 51 GLU B N 1
ATOM 1993 C CA . GLU B 1 47 ? 2.61367 22.64951 24.70446 1.000 46.00140 51 GLU B CA 1
ATOM 1994 C C . GLU B 1 47 ? 3.18094 21.38939 24.05602 1.000 44.71970 51 GLU B C 1
ATOM 1995 O O . GLU B 1 47 ? 3.83590 20.56552 24.72174 1.000 45.12037 51 GLU B O 1
ATOM 2001 N N . LYS B 1 48 ? 2.95818 21.23710 22.74618 1.000 36.36132 52 LYS B N 1
ATOM 2002 C CA . LYS B 1 48 ? 3.51906 20.09802 22.03304 1.000 44.09548 52 LYS B CA 1
ATOM 2003 C C . LYS B 1 48 ? 5.03712 20.12743 22.04691 1.000 43.65328 52 LYS B C 1
ATOM 2004 O O . LYS B 1 48 ? 5.67198 19.07239 22.10067 1.000 41.97899 52 LYS B O 1
ATOM 2010 N N . ILE B 1 49 ? 5.63413 21.31972 22.03396 1.000 41.56501 53 ILE B N 1
ATOM 2011 C CA . ILE B 1 49 ? 7.08772 21.41796 22.07125 1.000 36.93390 53 ILE B CA 1
ATOM 2012 C C . ILE B 1 49 ? 7.62146 20.99275 23.43161 1.000 37.73393 53 ILE B C 1
ATOM 2013 O O . ILE B 1 49 ? 8.65110 20.32109 23.51861 1.000 37.49895 53 ILE B O 1
ATOM 2018 N N . LYS B 1 50 ? 6.93196 21.35950 24.51171 1.000 36.13396 54 LYS B N 1
ATOM 2019 C CA . LYS B 1 50 ? 7.37546 20.92842 25.83905 1.000 40.85730 54 LYS B CA 1
ATOM 2020 C C . LYS B 1 50 ? 7.32789 19.40545 25.96297 1.000 46.69296 54 LYS B C 1
ATOM 2021 O O . LYS B 1 50 ? 8.29465 18.75974 26.41440 1.000 48.12206 54 LYS B O 1
ATOM 2027 N N . GLU B 1 51 ? 6.22157 18.80490 25.51278 1.000 46.78980 55 GLU B N 1
ATOM 2028 C CA . GLU B 1 51 ? 6.10813 17.35145 25.60798 1.000 45.40730 55 GLU B CA 1
ATOM 2029 C C . GLU B 1 51 ? 7.12778 16.66288 24.70451 1.000 44.18370 55 GLU B C 1
ATOM 2030 O O . GLU B 1 51 ? 7.77990 15.68575 25.11021 1.000 47.58177 55 GLU B O 1
ATOM 2036 N N . TYR B 1 52 ? 7.29197 17.17772 23.48373 1.000 40.28361 56 TYR B N 1
ATOM 2037 C CA . TYR B 1 52 ? 8.30365 16.66703 22.57086 1.000 39.15350 56 TYR B CA 1
ATOM 2038 C C . TYR B 1 52 ? 9.69701 16.78460 23.16859 1.000 40.27471 56 TYR B C 1
ATOM 2039 O O . TYR B 1 52 ? 10.54156 15.91183 22.95442 1.000 42.25110 56 TYR B O 1
ATOM 2048 N N . ALA B 1 53 ? 9.96476 17.86931 23.89877 1.000 38.03273 57 ALA B N 1
ATOM 2049 C CA . ALA B 1 53 ? 11.26659 18.03379 24.53152 1.000 41.85178 57 ALA B CA 1
ATOM 2050 C C . ALA B 1 53 ? 11.52331 16.92608 25.53609 1.000 42.44593 57 ALA B C 1
ATOM 2051 O O . ALA B 1 53 ? 12.63135 16.38399 25.60205 1.000 40.86521 57 ALA B O 1
ATOM 2053 N N . GLN B 1 54 ? 10.51013 16.57114 26.32652 1.000 41.94022 58 GLN B N 1
ATOM 2054 C CA . GLN B 1 54 ? 10.70554 15.46715 27.26729 1.000 41.54878 58 GLN B CA 1
ATOM 2055 C C . GLN B 1 54 ? 10.95830 14.15206 26.52954 1.000 43.89101 58 GLN B C 1
ATOM 2056 O O . GLN B 1 54 ? 11.85257 13.36567 26.90257 1.000 42.60891 58 GLN B O 1
ATOM 2062 N N . PHE B 1 55 ? 10.20683 13.91958 25.44906 1.000 41.69984 59 PHE B N 1
ATOM 2063 C CA . PHE B 1 55 ? 10.38824 12.69058 24.67939 1.000 42.53747 59 PHE B CA 1
ATOM 2064 C C . PHE B 1 55 ? 11.79633 12.61942 24.09716 1.000 43.23628 59 PHE B C 1
ATOM 2065 O O . PHE B 1 55 ? 12.45846 11.57281 24.15550 1.000 43.19256 59 PHE B O 1
ATOM 2073 N N . VAL B 1 56 ? 12.27174 13.74046 23.55029 1.000 40.19279 60 VAL B N 1
ATOM 2074 C CA . VAL B 1 56 ? 13.60244 13.81287 22.95886 1.000 37.21740 60 VAL B CA 1
ATOM 2075 C C . VAL B 1 56 ? 14.67234 13.62032 24.02186 1.000 41.79060 60 VAL B C 1
ATOM 2076 O O . VAL B 1 56 ? 15.70739 12.99817 23.76600 1.000 46.54415 60 VAL B O 1
ATOM 2080 N N . LYS B 1 57 ? 14.45999 14.16993 25.22067 1.000 41.55948 61 LYS B N 1
ATOM 2081 C CA . LYS B 1 57 ? 15.44048 13.98539 26.28592 1.000 40.92265 61 LYS B CA 1
ATOM 2082 C C . LYS B 1 57 ? 15.62847 12.50852 26.59290 1.000 36.94998 61 LYS B C 1
ATOM 2083 O O . LYS B 1 57 ? 16.76316 12.00921 26.64623 1.000 34.53606 61 LYS B O 1
ATOM 2089 N N . PHE B 1 58 ? 14.52135 11.77681 26.75501 1.000 39.16248 62 PHE B N 1
ATOM 2090 C CA . PHE B 1 58 ? 14.68755 10.35730 27.06482 1.000 41.06042 62 PHE B CA 1
ATOM 2091 C C . PHE B 1 58 ? 15.28005 9.60184 25.87848 1.000 39.58229 62 PHE B C 1
ATOM 2092 O O . PHE B 1 58 ? 16.10392 8.69547 26.06282 1.000 35.37979 62 PHE B O 1
ATOM 2100 N N . LYS B 1 59 ? 14.88906 9.96978 24.65410 1.000 34.70435 63 LYS B N 1
ATOM 2101 C CA . LYS B 1 59 ? 15.46900 9.32834 23.47737 1.000 39.22649 63 LYS B CA 1
ATOM 2102 C C . LYS B 1 59 ? 16.97874 9.52629 23.41940 1.000 41.09680 63 LYS B C 1
ATOM 2103 O O . LYS B 1 59 ? 17.73287 8.57503 23.18361 1.000 38.48103 63 LYS B O 1
ATOM 2109 N N . LEU B 1 60 ? 17.43759 10.76128 23.63147 1.000 34.92724 64 LEU B N 1
ATOM 2110 C CA . LEU B 1 60 ? 18.86447 11.04874 23.55266 1.000 36.28451 64 LEU B CA 1
ATOM 2111 C C . LEU B 1 60 ? 19.63038 10.32024 24.64347 1.000 38.50870 64 LEU B C 1
ATOM 2112 O O . LEU B 1 60 ? 20.69693 9.74595 24.38236 1.000 40.37368 64 LEU B O 1
ATOM 2117 N N . LEU B 1 61 ? 19.08500 10.29613 25.86180 1.000 33.67634 65 LEU B N 1
ATOM 2118 C CA . LEU B 1 61 ? 19.77981 9.61673 26.94823 1.000 37.23646 65 LEU B CA 1
ATOM 2119 C C . LEU B 1 61 ? 19.88448 8.11826 26.67821 1.000 40.28639 65 LEU B C 1
ATOM 2120 O O . LEU B 1 61 ? 20.96661 7.53021 26.79353 1.000 36.62441 65 LEU B O 1
ATOM 2125 N N . SER B 1 62 ? 18.77434 7.48609 26.28798 1.000 36.03636 66 SER B N 1
ATOM 2126 C CA . SER B 1 62 ? 18.79689 6.04954 26.02763 1.000 40.88987 66 SER B CA 1
ATOM 2127 C C . SER B 1 62 ? 19.69854 5.69755 24.84496 1.000 38.92657 66 SER B C 1
ATOM 2128 O O . SER B 1 62 ? 20.47641 4.73954 24.91316 1.000 38.98710 66 SER B O 1
ATOM 2131 N N . SER B 1 63 ? 19.60181 6.45320 23.74532 1.000 41.78369 67 SER B N 1
ATOM 2132 C CA . SER B 1 63 ? 20.39533 6.15302 22.55337 1.000 41.96668 67 SER B CA 1
ATOM 2133 C C . SER B 1 63 ? 21.88869 6.32068 22.80521 1.000 42.35421 67 SER B C 1
ATOM 2134 O O . SER B 1 63 ? 22.69380 5.46513 22.41663 1.000 42.89886 67 SER B O 1
ATOM 2137 N N . ALA B 1 64 ? 22.28181 7.42887 23.43960 1.000 44.52898 68 ALA B N 1
ATOM 2138 C CA . ALA B 1 64 ? 23.70443 7.69318 23.62878 1.000 42.17484 68 ALA B CA 1
ATOM 2139 C C . ALA B 1 64 ? 24.35390 6.62316 24.49663 1.000 42.58833 68 ALA B C 1
ATOM 2140 O O . ALA B 1 64 ? 25.50239 6.23049 24.25738 1.000 42.08822 68 ALA B O 1
ATOM 2142 N N . GLN B 1 65 ? 23.63113 6.13056 25.49893 1.000 38.85888 69 GLN B N 1
ATOM 2143 C CA . GLN B 1 65 ? 24.14189 5.09148 26.38855 1.000 40.20956 69 GLN B CA 1
ATOM 2144 C C . GLN B 1 65 ? 23.89178 3.73879 25.73227 1.000 41.24416 69 GLN B C 1
ATOM 2145 O O . GLN B 1 65 ? 22.80583 3.16542 25.84718 1.000 41.83909 69 GLN B O 1
ATOM 2151 N N . VAL B 1 66 ? 24.90267 3.22996 25.03206 1.000 40.27215 70 VAL B N 1
ATOM 2152 C CA . VAL B 1 66 ? 24.77982 1.97341 24.29945 1.000 45.94766 70 VAL B CA 1
ATOM 2153 C C . VAL B 1 66 ? 24.88078 0.80224 25.26653 1.000 41.03304 70 VAL B C 1
ATOM 2154 O O . VAL B 1 66 ? 25.80456 0.73479 26.08556 1.000 43.19739 70 VAL B O 1
ATOM 2158 N N . TRP B 1 67 ? 23.92859 -0.12392 25.17282 1.000 44.73785 71 TRP B N 1
ATOM 2159 C CA . TRP B 1 67 ? 23.94730 -1.32859 25.99226 1.000 47.14787 71 TRP B CA 1
ATOM 2160 C C . TRP B 1 67 ? 24.93330 -2.33145 25.40124 1.000 51.34608 71 TRP B C 1
ATOM 2161 O O . TRP B 1 67 ? 24.86909 -2.64195 24.20709 1.000 47.45979 71 TRP B O 1
ATOM 2172 N N . SER B 1 68 ? 25.85000 -2.83496 26.23509 1.000 56.06945 72 SER B N 1
ATOM 2173 C CA . SER B 1 68 ? 26.84441 -3.81472 25.80438 1.000 56.88264 72 SER B CA 1
ATOM 2174 C C . SER B 1 68 ? 26.72242 -5.14112 26.54813 1.000 62.57570 72 SER B C 1
ATOM 2175 O O . SER B 1 68 ? 27.71694 -5.86342 26.67939 1.000 68.18916 72 SER B O 1
ATOM 2178 N N . GLY B 1 69 ? 25.53282 -5.47890 27.03682 1.000 62.41345 73 GLY B N 1
ATOM 2179 C CA . GLY B 1 69 ? 25.35762 -6.70368 27.78906 1.000 67.85646 73 GLY B CA 1
ATOM 2180 C C . GLY B 1 69 ? 25.33109 -7.94676 26.92181 1.000 75.40101 73 GLY B C 1
ATOM 2181 O O . GLY B 1 69 ? 25.10987 -7.90811 25.71180 1.000 80.70745 73 GLY B O 1
ATOM 2182 N N . GLN B 1 70 ? 25.57403 -9.07979 27.58000 1.000 82.52071 74 GLN B N 1
ATOM 2183 C CA . GLN B 1 70 ? 25.53072 -10.39222 26.93905 1.000 92.16583 74 GLN B CA 1
ATOM 2184 C C . GLN B 1 70 ? 24.15037 -10.63337 26.33592 1.000 91.77307 74 GLN B C 1
ATOM 2185 O O . GLN B 1 70 ? 23.15229 -10.72558 27.05777 1.000 87.53185 74 GLN B O 1
ATOM 2187 N N . GLU B 1 71 ? 24.08910 -10.72746 25.00820 1.000 92.22829 75 GLU B N 1
ATOM 2188 C CA . GLU B 1 71 ? 22.81910 -10.96944 24.32515 1.000 87.34249 75 GLU B CA 1
ATOM 2189 C C . GLU B 1 71 ? 22.43270 -12.44328 24.42673 1.000 95.49373 75 GLU B C 1
ATOM 2190 O O . GLU B 1 71 ? 21.48120 -12.80380 25.12500 1.000 92.58733 75 GLU B O 1
ATOM 2196 N N . ARG B 1 72 ? 23.17671 -13.30067 23.73826 1.000 99.65764 76 ARG B N 1
ATOM 2197 C CA . ARG B 1 72 ? 22.98149 -14.74654 23.73811 1.000 97.61344 76 ARG B CA 1
ATOM 2198 C C . ARG B 1 72 ? 23.84741 -15.51488 24.74245 1.000 103.96710 76 ARG B C 1
ATOM 2199 O O . ARG B 1 72 ? 23.43905 -16.60868 25.15740 1.000 109.16011 76 ARG B O 1
ATOM 2201 N N . PRO B 1 73 ? 25.03879 -15.03608 25.12797 1.000 104.76450 77 PRO B N 1
ATOM 2202 C CA . PRO B 1 73 ? 25.83819 -15.77670 26.11582 1.000 104.75243 77 PRO B CA 1
ATOM 2203 C C . PRO B 1 73 ? 25.04250 -16.18075 27.34924 1.000 105.31647 77 PRO B C 1
ATOM 2204 O O . PRO B 1 73 ? 24.29982 -15.38259 27.92616 1.000 104.73191 77 PRO B O 1
ATOM 2208 N N . THR B 1 74 ? 25.20664 -17.44209 27.75038 1.000 106.79321 78 THR B N 1
ATOM 2209 C CA . THR B 1 74 ? 24.51342 -17.98300 28.91234 1.000 101.48676 78 THR B CA 1
ATOM 2210 C C . THR B 1 74 ? 25.34843 -19.06503 29.58564 1.000 101.32552 78 THR B C 1
ATOM 2211 O O . THR B 1 74 ? 26.57137 -18.92618 29.69917 1.000 99.68930 78 THR B O 1
ATOM 2213 N N . SER B 1 75 ? 24.69537 -20.14591 30.02415 1.000 101.12652 79 SER B N 1
ATOM 2214 C CA . SER B 1 75 ? 25.33763 -21.21110 30.78990 1.000 100.75222 79 SER B CA 1
ATOM 2215 C C . SER B 1 75 ? 26.03630 -20.63073 32.01324 1.000 98.23364 79 SER B C 1
ATOM 2216 O O . SER B 1 75 ? 25.55006 -20.76947 33.14037 1.000 98.34277 79 SER B O 1
ATOM 2218 N N . ASP B 1 76 ? 27.17653 -19.98205 31.80033 1.000 96.16848 80 ASP B N 1
ATOM 2219 C CA . ASP B 1 76 ? 27.83376 -19.20111 32.84612 1.000 93.85801 80 ASP B CA 1
ATOM 2220 C C . ASP B 1 76 ? 27.37314 -17.74657 32.80869 1.000 95.08054 80 ASP B C 1
ATOM 2221 O O . ASP B 1 76 ? 28.17576 -16.82402 32.68054 1.000 90.53712 80 ASP B O 1
ATOM 2223 N N . TYR B 1 77 ? 26.05944 -17.53394 32.90907 1.000 95.24535 81 TYR B N 1
ATOM 2224 C CA . TYR B 1 77 ? 25.49634 -16.18923 32.81813 1.000 90.79678 81 TYR B CA 1
ATOM 2225 C C . TYR B 1 77 ? 25.26326 -15.57156 34.19512 1.000 86.18812 81 TYR B C 1
ATOM 2226 O O . TYR B 1 77 ? 25.83193 -14.52231 34.51157 1.000 86.98392 81 TYR B O 1
ATOM 2235 N N . GLN B 1 78 ? 24.42539 -16.21069 35.01747 1.000 82.80885 82 GLN B N 1
ATOM 2236 C CA . GLN B 1 78 ? 24.02749 -15.61911 36.29372 1.000 79.50898 82 GLN B CA 1
ATOM 2237 C C . GLN B 1 78 ? 25.23315 -15.34201 37.18457 1.000 84.46737 82 GLN B C 1
ATOM 2238 O O . GLN B 1 78 ? 25.41099 -14.22124 37.68004 1.000 85.76788 82 GLN B O 1
ATOM 2244 N N . ASN B 1 79 ? 26.07295 -16.35651 37.40299 1.000 87.88884 83 ASN B N 1
ATOM 2245 C CA . ASN B 1 79 ? 27.18589 -16.20152 38.33420 1.000 89.01388 83 ASN B CA 1
ATOM 2246 C C . ASN B 1 79 ? 28.22407 -15.21848 37.80607 1.000 86.75946 83 ASN B C 1
ATOM 2247 O O . ASN B 1 79 ? 28.79179 -14.43937 38.57945 1.000 82.37357 83 ASN B O 1
ATOM 2252 N N . THR B 1 80 ? 28.47448 -15.22783 36.49360 1.000 88.42858 84 THR B N 1
ATOM 2253 C CA . THR B 1 80 ? 29.41671 -14.27715 35.90699 1.000 84.36376 84 THR B CA 1
ATOM 2254 C C . THR B 1 80 ? 28.97132 -12.83970 36.15035 1.000 82.19222 84 THR B C 1
ATOM 2255 O O . THR B 1 80 ? 29.75597 -12.00028 36.61368 1.000 81.38477 84 THR B O 1
ATOM 2259 N N . GLN B 1 81 ? 27.70872 -12.53867 35.83591 1.000 80.72607 85 GLN B N 1
ATOM 2260 C CA . GLN B 1 81 ? 27.20026 -11.18525 36.02616 1.000 78.07707 85 GLN B CA 1
ATOM 2261 C C . GLN B 1 81 ? 27.19721 -10.79976 37.49999 1.000 76.03883 85 GLN B C 1
ATOM 2262 O O . GLN B 1 81 ? 27.59374 -9.68367 37.85697 1.000 78.31634 85 GLN B O 1
ATOM 2268 N N . GLU B 1 82 ? 26.76913 -11.71374 38.37655 1.000 73.96099 86 GLU B N 1
ATOM 2269 C CA . GLU B 1 82 ? 26.71475 -11.37878 39.79654 1.000 74.66095 86 GLU B CA 1
ATOM 2270 C C . GLU B 1 82 ? 28.10766 -11.16792 40.38324 1.000 77.12186 86 GLU B C 1
ATOM 2271 O O . GLU B 1 82 ? 28.27835 -10.33730 41.28247 1.000 77.61459 86 GLU B O 1
ATOM 2277 N N . ASN B 1 83 ? 29.11878 -11.88099 39.87795 1.000 79.47618 87 ASN B N 1
ATOM 2278 C CA . ASN B 1 83 ? 30.48210 -11.65807 40.35215 1.000 79.82838 87 ASN B CA 1
ATOM 2279 C C . ASN B 1 83 ? 31.03871 -10.33730 39.83238 1.000 77.61296 87 ASN B C 1
ATOM 2280 O O . ASN B 1 83 ? 31.64161 -9.56610 40.59386 1.000 75.63981 87 ASN B O 1
ATOM 2285 N N . LYS B 1 84 ? 30.84112 -10.05301 38.54013 1.000 75.57369 88 LYS B N 1
ATOM 2286 C CA . LYS B 1 84 ? 31.20654 -8.74257 38.01430 1.000 74.33788 88 LYS B CA 1
ATOM 2287 C C . LYS B 1 84 ? 30.50063 -7.61829 38.76128 1.000 73.44626 88 LYS B C 1
ATOM 2288 O O . LYS B 1 84 ? 31.05866 -6.52299 38.88947 1.000 72.59812 88 LYS B O 1
ATOM 2290 N N . ALA B 1 85 ? 29.33725 -7.89343 39.35132 1.000 71.20008 89 ALA B N 1
ATOM 2291 C CA . ALA B 1 85 ? 28.62805 -6.85099 40.07998 1.000 70.88993 89 ALA B CA 1
ATOM 2292 C C . ALA B 1 85 ? 29.12361 -6.73645 41.51365 1.000 72.19981 89 ALA B C 1
ATOM 2293 O O . ALA B 1 85 ? 29.19743 -5.62664 42.05180 1.000 68.48490 89 ALA B O 1
ATOM 2295 N N . GLU B 1 86 ? 29.48153 -7.85759 42.14272 1.000 69.91859 90 GLU B N 1
ATOM 2296 C CA . GLU B 1 86 ? 30.17499 -7.76796 43.42077 1.000 70.59174 90 GLU B CA 1
ATOM 2297 C C . GLU B 1 86 ? 31.50046 -7.03334 43.26867 1.000 69.71206 90 GLU B C 1
ATOM 2298 O O . GLU B 1 86 ? 32.00567 -6.46811 44.24440 1.000 67.83864 90 GLU B O 1
ATOM 2301 N N . PHE B 1 87 ? 32.06523 -7.02946 42.05902 1.000 71.37708 91 PHE B N 1
ATOM 2302 C CA . PHE B 1 87 ? 33.26790 -6.24879 41.77867 1.000 71.85638 91 PHE B CA 1
ATOM 2303 C C . PHE B 1 87 ? 32.92288 -4.76625 41.64029 1.000 70.36230 91 PHE B C 1
ATOM 2304 O O . PHE B 1 87 ? 33.50241 -3.90506 42.32129 1.000 74.46578 91 PHE B O 1
ATOM 2312 N N . LEU B 1 88 ? 31.99300 -4.45730 40.72848 1.000 68.93789 92 LEU B N 1
ATOM 2313 C CA . LEU B 1 88 ? 31.50073 -3.09271 40.55612 1.000 65.29141 92 LEU B CA 1
ATOM 2314 C C . LEU B 1 88 ? 31.07497 -2.45924 41.87420 1.000 63.60913 92 LEU B C 1
ATOM 2315 O O . LEU B 1 88 ? 31.13377 -1.23335 42.01880 1.000 62.82469 92 LEU B O 1
ATOM 2320 N N . ALA B 1 89 ? 30.68011 -3.27028 42.85559 1.000 63.18069 93 ALA B N 1
ATOM 2321 C CA . ALA B 1 89 ? 30.24507 -2.73468 44.13569 1.000 65.54149 93 ALA B CA 1
ATOM 2322 C C . ALA B 1 89 ? 31.38537 -2.63509 45.13353 1.000 69.17675 93 ALA B C 1
ATOM 2323 O O . ALA B 1 89 ? 31.21923 -2.00624 46.18453 1.000 69.05471 93 ALA B O 1
ATOM 2325 N N . SER B 1 90 ? 32.53318 -3.23716 44.82567 1.000 71.71555 94 SER B N 1
ATOM 2326 C CA . SER B 1 90 ? 33.75243 -2.94433 45.55962 1.000 68.81605 94 SER B CA 1
ATOM 2327 C C . SER B 1 90 ? 34.43580 -1.70320 45.01013 1.000 71.30183 94 SER B C 1
ATOM 2328 O O . SER B 1 90 ? 35.24441 -1.08841 45.71428 1.000 74.11014 94 SER B O 1
ATOM 2331 N N . HIS B 1 91 ? 34.13557 -1.32884 43.76490 1.000 69.73889 95 HIS B N 1
ATOM 2332 C CA . HIS B 1 91 ? 34.72458 -0.11508 43.20639 1.000 68.54110 95 HIS B CA 1
ATOM 2333 C C . HIS B 1 91 ? 33.66940 0.94546 42.90428 1.000 68.36130 95 HIS B C 1
ATOM 2334 O O . HIS B 1 91 ? 33.56047 1.41648 41.76729 1.000 63.89810 95 HIS B O 1
ATOM 2341 N N . LEU B 1 92 ? 32.89728 1.33610 43.91836 1.000 70.40815 96 LEU B N 1
ATOM 2342 C CA . LEU B 1 92 ? 31.85781 2.34819 43.77616 1.000 63.01092 96 LEU B CA 1
ATOM 2343 C C . LEU B 1 92 ? 32.38015 3.76467 43.96170 1.000 68.13909 96 LEU B C 1
ATOM 2344 O O . LEU B 1 92 ? 31.57673 4.69604 44.07894 1.000 68.17677 96 LEU B O 1
ATOM 2349 N N . GLU B 1 93 ? 33.69579 3.95019 43.98847 1.000 73.60622 97 GLU B N 1
ATOM 2350 C CA . GLU B 1 93 ? 34.25549 5.27845 44.17824 1.000 71.35767 97 GLU B CA 1
ATOM 2351 C C . GLU B 1 93 ? 33.93784 6.17034 42.98407 1.000 67.95473 97 GLU B C 1
ATOM 2352 O O . GLU B 1 93 ? 33.80381 5.70603 41.84917 1.000 64.56285 97 GLU B O 1
ATOM 2358 N N . GLY B 1 94 ? 33.80283 7.46350 43.25435 1.000 63.60645 98 GLY B N 1
ATOM 2359 C CA . GLY B 1 94 ? 33.54046 8.42476 42.19727 1.000 62.00718 98 GLY B CA 1
ATOM 2360 C C . GLY B 1 94 ? 32.18349 8.32653 41.53357 1.000 54.79021 98 GLY B C 1
ATOM 2361 O O . GLY B 1 94 ? 32.07513 8.55896 40.32280 1.000 62.13517 98 GLY B O 1
ATOM 2362 N N . LEU B 1 95 ? 31.14324 7.99163 42.29194 1.000 47.96597 99 LEU B N 1
ATOM 2363 C CA . LEU B 1 95 ? 29.80779 7.95170 41.71011 1.000 44.76661 99 LEU B CA 1
ATOM 2364 C C . LEU B 1 95 ? 29.07523 9.22939 42.06645 1.000 44.59760 99 LEU B C 1
ATOM 2365 O O . LEU B 1 95 ? 29.08431 9.63254 43.23844 1.000 47.11911 99 LEU B O 1
ATOM 2370 N N . PRO B 1 96 ? 28.45414 9.90100 41.10400 1.000 43.85271 100 PRO B N 1
ATOM 2371 C CA . PRO B 1 96 ? 27.78637 11.17008 41.40351 1.000 42.11673 100 PRO B CA 1
ATOM 2372 C C . PRO B 1 96 ? 26.53846 10.95834 42.24816 1.000 40.43397 100 PRO B C 1
ATOM 2373 O O . PRO B 1 96 ? 26.09688 9.83641 42.50451 1.000 37.70648 100 PRO B O 1
ATOM 2377 N N . SER B 1 97 ? 25.97156 12.07857 42.68809 1.000 39.23016 101 SER B N 1
ATOM 2378 C CA . SER B 1 97 ? 24.74662 12.08749 43.47008 1.000 39.14379 101 SER B CA 1
ATOM 2379 C C . SER B 1 97 ? 23.53215 12.12210 42.54456 1.000 36.57662 101 SER B C 1
ATOM 2380 O O . SER B 1 97 ? 23.65387 12.17569 41.31843 1.000 40.74865 101 SER B O 1
ATOM 2383 N N . GLY B 1 98 ? 22.34282 12.09528 43.14531 1.000 33.50528 102 GLY B N 1
ATOM 2384 C CA . GLY B 1 98 ? 21.09279 12.17111 42.41205 1.000 32.32937 102 GLY B CA 1
ATOM 2385 C C . GLY B 1 98 ? 20.96351 11.17552 41.28005 1.000 41.67680 102 GLY B C 1
ATOM 2386 O O . GLY B 1 98 ? 20.54612 11.52983 40.17338 1.000 39.75052 102 GLY B O 1
ATOM 2387 N N . LEU B 1 99 ? 21.32067 9.92356 41.54767 1.000 38.44035 103 LEU B N 1
ATOM 2388 C CA . LEU B 1 99 ? 21.28369 8.89969 40.51483 1.000 37.19335 103 LEU B CA 1
ATOM 2389 C C . LEU B 1 99 ? 19.84273 8.50003 40.22681 1.000 41.65455 103 LEU B C 1
ATOM 2390 O O . LEU B 1 99 ? 19.03917 8.31021 41.14642 1.000 43.36364 103 LEU B O 1
ATOM 2395 N N . LYS B 1 100 ? 19.51331 8.40166 38.94245 1.000 38.60104 104 LYS B N 1
ATOM 2396 C CA . LYS B 1 100 ? 18.17623 8.05647 38.49186 1.000 37.39302 104 LYS B CA 1
ATOM 2397 C C . LYS B 1 100 ? 18.27541 7.08589 37.32662 1.000 37.65651 104 LYS B C 1
ATOM 2398 O O . LYS B 1 100 ? 19.12480 7.24451 36.44296 1.000 31.90713 104 LYS B O 1
ATOM 2404 N N . LEU B 1 101 ? 17.41606 6.07285 37.34266 1.000 37.03819 105 LEU B N 1
ATOM 2405 C CA . LEU B 1 101 ? 17.26686 5.14565 36.23085 1.000 35.14118 105 LEU B CA 1
ATOM 2406 C C . LEU B 1 101 ? 15.87537 5.34488 35.65050 1.000 35.63717 105 LEU B C 1
ATOM 2407 O O . LEU B 1 101 ? 14.87600 5.19065 36.36160 1.000 34.06833 105 LEU B O 1
ATOM 2412 N N . GLU B 1 102 ? 15.81337 5.70059 34.37233 1.000 31.92182 106 GLU B N 1
ATOM 2413 C CA . GLU B 1 102 ? 14.55725 5.80380 33.64609 1.000 37.76604 106 GLU B CA 1
ATOM 2414 C C . GLU B 1 102 ? 14.45449 4.58656 32.74195 1.000 37.04960 106 GLU B C 1
ATOM 2415 O O . GLU B 1 102 ? 15.33843 4.35338 31.91270 1.000 40.27660 106 GLU B O 1
ATOM 2421 N N . VAL B 1 103 ? 13.39090 3.80771 32.90646 1.000 34.26267 107 VAL B N 1
ATOM 2422 C CA . VAL B 1 103 ? 13.23484 2.55383 32.18216 1.000 34.95570 107 VAL B CA 1
ATOM 2423 C C . VAL B 1 103 ? 11.81775 2.47271 31.63490 1.000 34.92509 107 VAL B C 1
ATOM 2424 O O . VAL B 1 103 ? 10.85061 2.76929 32.34577 1.000 34.37073 107 VAL B O 1
ATOM 2428 N N . ALA B 1 104 ? 11.70125 2.08559 30.36878 1.000 33.95119 108 ALA B N 1
ATOM 2429 C CA . ALA B 1 104 ? 10.41496 1.91599 29.71129 1.000 32.36677 108 ALA B CA 1
ATOM 2430 C C . ALA B 1 104 ? 10.35569 0.51999 29.11561 1.000 32.69625 108 ALA B C 1
ATOM 2431 O O . ALA B 1 104 ? 11.29285 0.09335 28.43075 1.000 33.13069 108 ALA B O 1
ATOM 2433 N N . ILE B 1 105 ? 9.25759 -0.18239 29.38495 1.000 35.75271 109 ILE B N 1
ATOM 2434 C CA . ILE B 1 105 ? 8.99809 -1.51485 28.85241 1.000 35.41396 109 ILE B CA 1
ATOM 2435 C C . ILE B 1 105 ? 7.75056 -1.42468 27.98574 1.000 34.57346 109 ILE B C 1
ATOM 2436 O O . ILE B 1 105 ? 6.67189 -1.07542 28.48071 1.000 35.26106 109 ILE B O 1
ATOM 2441 N N . GLY B 1 106 ? 7.89238 -1.74310 26.69721 1.000 34.76996 110 GLY B N 1
ATOM 2442 C CA . GLY B 1 106 ? 6.76120 -1.69485 25.79637 1.000 35.55914 110 GLY B CA 1
ATOM 2443 C C . GLY B 1 106 ? 5.89059 -2.92993 25.87090 1.000 36.30677 110 GLY B C 1
ATOM 2444 O O . GLY B 1 106 ? 6.26393 -3.95559 26.44061 1.000 35.69610 110 GLY B O 1
ATOM 2445 N N . ASP B 1 107 ? 4.70268 -2.82115 25.26462 1.000 35.84799 111 ASP B N 1
ATOM 2446 C CA . ASP B 1 107 ? 3.78760 -3.95687 25.22434 1.000 38.33469 111 ASP B CA 1
ATOM 2447 C C . ASP B 1 107 ? 4.33968 -5.10476 24.39146 1.000 34.23516 111 ASP B C 1
ATOM 2448 O O . ASP B 1 107 ? 3.87210 -6.23903 24.53522 1.000 37.06986 111 ASP B O 1
ATOM 2453 N N . ASP B 1 108 ? 5.32556 -4.83496 23.53758 1.000 31.66795 112 ASP B N 1
ATOM 2454 C CA . ASP B 1 108 ? 6.00967 -5.85144 22.75173 1.000 33.19814 112 ASP B CA 1
ATOM 2455 C C . ASP B 1 108 ? 7.31461 -6.29766 23.39754 1.000 33.65758 112 ASP B C 1
ATOM 2456 O O . ASP B 1 108 ? 8.13247 -6.93847 22.73141 1.000 35.82857 112 ASP B O 1
ATOM 2461 N N . ALA B 1 109 ? 7.54041 -5.92609 24.66138 1.000 34.13837 113 ALA B N 1
ATOM 2462 C CA . ALA B 1 109 ? 8.69573 -6.27090 25.50094 1.000 34.10867 113 ALA B CA 1
ATOM 2463 C C . ALA B 1 109 ? 9.92983 -5.44539 25.16560 1.000 34.01886 113 ALA B C 1
ATOM 2464 O O . ALA B 1 109 ? 11.00301 -5.70252 25.73330 1.000 35.70511 113 ALA B O 1
ATOM 2466 N N . LYS B 1 110 ? 9.82137 -4.46815 24.26894 1.000 35.59125 114 LYS B N 1
ATOM 2467 C CA . LYS B 1 110 ? 10.94507 -3.58692 23.98624 1.000 33.07911 114 LYS B CA 1
ATOM 2468 C C . LYS B 1 110 ? 11.31460 -2.80655 25.24327 1.000 35.17765 114 LYS B C 1
ATOM 2469 O O . LYS B 1 110 ? 10.44206 -2.36851 25.99861 1.000 35.47962 114 LYS B O 1
ATOM 2475 N N . ILE B 1 111 ? 12.61400 -2.65133 25.48460 1.000 34.15555 115 ILE B N 1
ATOM 2476 C CA . ILE B 1 111 ? 13.10987 -2.01051 26.69732 1.000 34.31061 115 ILE B CA 1
ATOM 2477 C C . ILE B 1 111 ? 14.02700 -0.85676 26.31787 1.000 37.17374 115 ILE B C 1
ATOM 2478 O O . ILE B 1 111 ? 14.86276 -0.98143 25.41548 1.000 38.33675 115 ILE B O 1
ATOM 2483 N N . LEU B 1 112 ? 13.86894 0.26551 27.01547 1.000 39.70054 116 LEU B N 1
ATOM 2484 C CA . LEU B 1 112 ? 14.76827 1.40342 26.88749 1.000 35.60296 116 LEU B CA 1
ATOM 2485 C C . LEU B 1 112 ? 15.17610 1.86514 28.27874 1.000 36.29342 116 LEU B C 1
ATOM 2486 O O . LEU B 1 112 ? 14.34449 1.92074 29.18922 1.000 37.95484 116 LEU B O 1
ATOM 2491 N N . ARG B 1 113 ? 16.45837 2.18134 28.44816 1.000 33.80032 117 ARG B N 1
ATOM 2492 C CA . ARG B 1 113 ? 16.97932 2.60370 29.74002 1.000 36.37607 117 ARG B CA 1
ATOM 2493 C C . ARG B 1 113 ? 17.88083 3.82039 29.57746 1.000 37.74562 117 ARG B C 1
ATOM 2494 O O . ARG B 1 113 ? 18.55569 3.99080 28.55756 1.000 36.21937 117 ARG B O 1
ATOM 2502 N N . GLY B 1 114 ? 17.86442 4.67222 30.59852 1.000 37.20255 118 GLY B N 1
ATOM 2503 C CA . GLY B 1 114 ? 18.72638 5.83490 30.67367 1.000 34.94907 118 GLY B CA 1
ATOM 2504 C C . GLY B 1 114 ? 19.15356 6.13883 32.09612 1.000 36.88237 118 GLY B C 1
ATOM 2505 O O . GLY B 1 114 ? 18.30978 6.26743 32.99020 1.000 36.90128 118 GLY B O 1
ATOM 2506 N N . PHE B 1 115 ? 20.45921 6.25484 32.32137 1.000 36.55635 119 PHE B N 1
ATOM 2507 C CA . PHE B 1 115 ? 21.00596 6.58936 33.63041 1.000 35.48125 119 PHE B CA 1
ATOM 2508 C C . PHE B 1 115 ? 21.37087 8.06729 33.66470 1.000 37.30439 119 PHE B C 1
ATOM 2509 O O . PHE B 1 115 ? 22.08511 8.55541 32.78340 1.000 40.40488 119 PHE B O 1
ATOM 2517 N N . SER B 1 116 ? 20.88756 8.77340 34.68295 1.000 37.91167 120 SER B N 1
ATOM 2518 C CA . SER B 1 116 ? 21.08450 10.21037 34.79071 1.000 35.81285 120 SER B CA 1
ATOM 2519 C C . SER B 1 116 ? 21.53214 10.57142 36.20009 1.000 42.24090 120 SER B C 1
ATOM 2520 O O . SER B 1 116 ? 21.26263 9.84535 37.16081 1.000 37.30539 120 SER B O 1
ATOM 2523 N N . SER B 1 117 ? 22.25783 11.68421 36.30717 1.000 38.79852 121 SER B N 1
ATOM 2524 C CA . SER B 1 117 ? 22.70370 12.21998 37.59018 1.000 37.30079 121 SER B CA 1
ATOM 2525 C C . SER B 1 117 ? 22.31656 13.68980 37.67364 1.000 40.13114 121 SER B C 1
ATOM 2526 O O . SER B 1 117 ? 22.88725 14.52187 36.96115 1.000 40.27367 121 SER B O 1
ATOM 2529 N N . ASN B 1 118 ? 21.35168 14.00561 38.54113 1.000 41.27365 122 ASN B N 1
ATOM 2530 C CA . ASN B 1 118 ? 20.86264 15.37603 38.71690 1.000 42.83387 122 ASN B CA 1
ATOM 2531 C C . ASN B 1 118 ? 20.46632 15.99401 37.37685 1.000 44.39822 122 ASN B C 1
ATOM 2532 O O . ASN B 1 118 ? 20.72331 17.16903 37.10537 1.000 45.90769 122 ASN B O 1
ATOM 2537 N N . GLY B 1 119 ? 19.85041 15.18065 36.52200 1.000 40.85771 123 GLY B N 1
ATOM 2538 C CA . GLY B 1 119 ? 19.42389 15.61389 35.20859 1.000 35.42648 123 GLY B CA 1
ATOM 2539 C C . GLY B 1 119 ? 20.48990 15.59921 34.13821 1.000 40.02941 123 GLY B C 1
ATOM 2540 O O . GLY B 1 119 ? 20.24209 16.10417 33.03774 1.000 43.12784 123 GLY B O 1
ATOM 2541 N N . LYS B 1 120 ? 21.66021 15.02882 34.41118 1.000 42.66567 124 LYS B N 1
ATOM 2542 C CA . LYS B 1 120 ? 22.75438 14.99222 33.45328 1.000 43.23919 124 LYS B CA 1
ATOM 2543 C C . LYS B 1 120 ? 23.08424 13.55130 33.08547 1.000 41.64440 124 LYS B C 1
ATOM 2544 O O . LYS B 1 120 ? 22.98132 12.64010 33.91222 1.000 40.04144 124 LYS B O 1
ATOM 2548 N N . MET B 1 121 ? 23.48838 13.35865 31.83252 1.000 42.21178 125 MET B N 1
ATOM 2549 C CA . MET B 1 121 ? 23.81074 12.02589 31.33809 1.000 40.25966 125 MET B CA 1
ATOM 2550 C C . MET B 1 121 ? 25.02139 11.45207 32.06322 1.000 43.37430 125 MET B C 1
ATOM 2551 O O . MET B 1 121 ? 26.04962 12.11926 32.21027 1.000 45.54554 125 MET B O 1
ATOM 2556 N N . VAL B 1 122 ? 24.89111 10.21012 32.51898 1.000 43.32067 126 VAL B N 1
ATOM 2557 C CA . VAL B 1 122 ? 26.00907 9.48420 33.11067 1.000 41.69444 126 VAL B CA 1
ATOM 2558 C C . VAL B 1 122 ? 26.81891 8.83945 31.99404 1.000 41.00026 126 VAL B C 1
ATOM 2559 O O . VAL B 1 122 ? 26.25835 8.22286 31.07995 1.000 44.56177 126 VAL B O 1
ATOM 2563 N N . GLU B 1 123 ? 28.13942 9.00572 32.04695 1.000 46.80969 127 GLU B N 1
ATOM 2564 C CA . GLU B 1 123 ? 29.03309 8.53843 30.99659 1.000 46.76570 127 GLU B CA 1
ATOM 2565 C C . GLU B 1 123 ? 30.23964 7.83310 31.60625 1.000 45.02763 127 GLU B C 1
ATOM 2566 O O . GLU B 1 123 ? 30.47162 7.87489 32.81749 1.000 47.57686 127 GLU B O 1
ATOM 2572 N N . GLY B 1 124 ? 31.00736 7.16702 30.74304 1.000 45.59237 128 GLY B N 1
ATOM 2573 C CA . GLY B 1 124 ? 32.27139 6.58057 31.15026 1.000 43.85006 128 GLY B CA 1
ATOM 2574 C C . GLY B 1 124 ? 32.13988 5.37347 32.06609 1.000 47.89138 128 GLY B C 1
ATOM 2575 O O . GLY B 1 124 ? 31.20238 4.57149 31.97648 1.000 47.44321 128 GLY B O 1
ATOM 2576 N N . ASP B 1 125 ? 33.13108 5.23371 32.95114 1.000 48.94513 129 ASP B N 1
ATOM 2577 C CA . ASP B 1 125 ? 33.15798 4.10086 33.86925 1.000 48.45243 129 ASP B CA 1
ATOM 2578 C C . ASP B 1 125 ? 32.00173 4.15207 34.85962 1.000 46.26313 129 ASP B C 1
ATOM 2579 O O . ASP B 1 125 ? 31.56592 3.10770 35.35248 1.000 46.49778 129 ASP B O 1
ATOM 2584 N N . GLN B 1 126 ? 31.49398 5.34787 35.16293 1.000 49.40641 130 GLN B N 1
ATOM 2585 C CA . GLN B 1 126 ? 30.27580 5.45497 35.95961 1.000 46.95202 130 GLN B CA 1
ATOM 2586 C C . GLN B 1 126 ? 29.11363 4.75704 35.26122 1.000 46.04647 130 GLN B C 1
ATOM 2587 O O . GLN B 1 126 ? 28.36886 3.97747 35.87733 1.000 48.73477 130 GLN B O 1
ATOM 2593 N N . LEU B 1 127 ? 28.95748 5.01402 33.96037 1.000 41.56047 131 LEU B N 1
ATOM 2594 C CA . LEU B 1 127 ? 27.93893 4.31540 33.18686 1.000 41.71071 131 LEU B CA 1
ATOM 2595 C C . LEU B 1 127 ? 28.22414 2.82238 33.13560 1.000 41.19095 131 LEU B C 1
ATOM 2596 O O . LEU B 1 127 ? 27.29680 2.00623 33.16908 1.000 44.58344 131 LEU B O 1
ATOM 2601 N N . LYS B 1 128 ? 29.50297 2.44374 33.06752 1.000 44.72473 132 LYS B N 1
ATOM 2602 C CA . LYS B 1 128 ? 29.84038 1.02289 33.05612 1.000 44.32148 132 LYS B CA 1
ATOM 2603 C C . LYS B 1 128 ? 29.40274 0.35031 34.35029 1.000 46.03815 132 LYS B C 1
ATOM 2604 O O . LYS B 1 128 ? 28.83864 -0.74868 34.33006 1.000 39.77835 132 LYS B O 1
ATOM 2610 N N . THR B 1 129 ? 29.62687 1.01642 35.48339 1.000 44.99117 133 THR B N 1
ATOM 2611 C CA . THR B 1 129 ? 29.22872 0.46349 36.77329 1.000 46.98098 133 THR B CA 1
ATOM 2612 C C . THR B 1 129 ? 27.71520 0.33418 36.87008 1.000 45.48420 133 THR B C 1
ATOM 2613 O O . THR B 1 129 ? 27.19425 -0.70151 37.30685 1.000 47.52179 133 THR B O 1
ATOM 2617 N N . MET B 1 130 ? 26.98812 1.37923 36.46342 1.000 39.27192 134 MET B N 1
ATOM 2618 C CA . MET B 1 130 ? 25.53186 1.31807 36.56667 1.000 43.46956 134 MET B CA 1
ATOM 2619 C C . MET B 1 130 ? 24.95418 0.24535 35.64535 1.000 39.34397 134 MET B C 1
ATOM 2620 O O . MET B 1 130 ? 24.06391 -0.51672 36.04950 1.000 38.24535 134 MET B O 1
ATOM 2625 N N . ASP B 1 131 ? 25.47426 0.14192 34.41812 1.000 38.28219 135 ASP B N 1
ATOM 2626 C CA . ASP B 1 131 ? 24.98327 -0.86894 33.48800 1.000 40.88276 135 ASP B CA 1
ATOM 2627 C C . ASP B 1 131 ? 25.34328 -2.27272 33.95301 1.000 42.86737 135 ASP B C 1
ATOM 2628 O O . ASP B 1 131 ? 24.56460 -3.21055 33.75846 1.000 43.33953 135 ASP B O 1
ATOM 2633 N N . GLY B 1 132 ? 26.51958 -2.44511 34.55828 1.000 42.73437 136 GLY B N 1
ATOM 2634 C CA . GLY B 1 132 ? 26.86208 -3.74221 35.11431 1.000 42.10598 136 GLY B CA 1
ATOM 2635 C C . GLY B 1 132 ? 25.95998 -4.13929 36.26615 1.000 44.25997 136 GLY B C 1
ATOM 2636 O O . GLY B 1 132 ? 25.57623 -5.30377 36.39442 1.000 47.04595 136 GLY B O 1
ATOM 2637 N N . LEU B 1 133 ? 25.61113 -3.17877 37.12509 1.000 45.36641 137 LEU B N 1
ATOM 2638 C CA . LEU B 1 133 ? 24.68001 -3.47956 38.20888 1.000 42.54319 137 LEU B CA 1
ATOM 2639 C C . LEU B 1 133 ? 23.30859 -3.85187 37.66258 1.000 42.32005 137 LEU B C 1
ATOM 2640 O O . LEU B 1 133 ? 22.63847 -4.75177 38.18939 1.000 41.58824 137 LEU B O 1
ATOM 2645 N N . LEU B 1 134 ? 22.87738 -3.17499 36.59687 1.000 40.66909 138 LEU B N 1
ATOM 2646 C CA . LEU B 1 134 ? 21.61868 -3.54862 35.96188 1.000 38.18745 138 LEU B CA 1
ATOM 2647 C C . LEU B 1 134 ? 21.71075 -4.94078 35.34560 1.000 42.07633 138 LEU B C 1
ATOM 2648 O O . LEU B 1 134 ? 20.75115 -5.71670 35.40645 1.000 40.63246 138 LEU B O 1
ATOM 2653 N N . GLU B 1 135 ? 22.86048 -5.27008 34.74860 1.000 43.09952 139 GLU B N 1
ATOM 2654 C CA . GLU B 1 135 ? 23.08823 -6.61970 34.24084 1.000 46.04060 139 GLU B CA 1
ATOM 2655 C C . GLU B 1 135 ? 22.99011 -7.64243 35.36065 1.000 46.73373 139 GLU B C 1
ATOM 2656 O O . GLU B 1 135 ? 22.45508 -8.74050 35.16986 1.000 51.30376 139 GLU B O 1
ATOM 2662 N N . GLY B 1 136 ? 23.49245 -7.28610 36.54169 1.000 43.34286 140 GLY B N 1
ATOM 2663 C CA . GLY B 1 136 ? 23.40340 -8.18403 37.67969 1.000 41.56415 140 GLY B CA 1
ATOM 2664 C C . GLY B 1 136 ? 21.97010 -8.41907 38.11084 1.000 43.43083 140 GLY B C 1
ATOM 2665 O O . GLY B 1 136 ? 21.56022 -9.55818 38.35540 1.000 48.75247 140 GLY B O 1
ATOM 2666 N N . TRP B 1 137 ? 21.19563 -7.33809 38.23566 1.000 40.03748 141 TRP B N 1
ATOM 2667 C CA . TRP B 1 137 ? 19.78142 -7.48972 38.56893 1.000 40.95325 141 TRP B CA 1
ATOM 2668 C C . TRP B 1 137 ? 19.04556 -8.31974 37.52108 1.000 43.59551 141 TRP B C 1
ATOM 2669 O O . TRP B 1 137 ? 18.19998 -9.15538 37.86399 1.000 43.78953 141 TRP B O 1
ATOM 2680 N N . LEU B 1 138 ? 19.34093 -8.09390 36.23903 1.000 42.09365 142 LEU B N 1
ATOM 2681 C CA . LEU B 1 138 ? 18.71764 -8.88236 35.17916 1.000 44.43953 142 LEU B CA 1
ATOM 2682 C C . LEU B 1 138 ? 19.05966 -10.35956 35.32156 1.000 46.22598 142 LEU B C 1
ATOM 2683 O O . LEU B 1 138 ? 18.17946 -11.22387 35.24679 1.000 45.45611 142 LEU B O 1
ATOM 2688 N N . ALA B 1 139 ? 20.34476 -10.66708 35.50915 1.000 49.75332 143 ALA B N 1
ATOM 2689 C CA . ALA B 1 139 ? 20.77029 -12.05674 35.62855 1.000 52.65509 143 ALA B CA 1
ATOM 2690 C C . ALA B 1 139 ? 20.14428 -12.73393 36.84044 1.000 52.76590 143 ALA B C 1
ATOM 2691 O O . ALA B 1 139 ? 19.67552 -13.87491 36.74730 1.000 52.74586 143 ALA B O 1
ATOM 2693 N N . LYS B 1 140 ? 20.11159 -12.04110 37.98302 1.000 50.13011 144 LYS B N 1
ATOM 2694 C CA . LYS B 1 140 ? 19.51891 -12.62193 39.18415 1.000 47.28229 144 LYS B CA 1
ATOM 2695 C C . LYS B 1 140 ? 18.06302 -13.01199 38.96050 1.000 48.09091 144 LYS B C 1
ATOM 2696 O O . LYS B 1 140 ? 17.60929 -14.03533 39.48498 1.000 53.94198 144 LYS B O 1
ATOM 2702 N N . ASN B 1 141 ? 17.32936 -12.24261 38.15631 1.000 47.74670 145 ASN B N 1
ATOM 2703 C CA . ASN B 1 141 ? 15.94952 -12.56178 37.81772 1.000 45.84141 145 ASN B CA 1
ATOM 2704 C C . ASN B 1 141 ? 15.83462 -13.32612 36.50336 1.000 47.19277 145 ASN B C 1
ATOM 2705 O O . ASN B 1 141 ? 14.74112 -13.39954 35.93167 1.000 46.07167 145 ASN B O 1
ATOM 2710 N N . SER B 1 142 ? 16.93969 -13.90209 36.02230 1.000 47.60064 146 SER B N 1
ATOM 2711 C CA . SER B 1 142 ? 16.95264 -14.70405 34.79762 1.000 50.88794 146 SER B CA 1
ATOM 2712 C C . SER B 1 142 ? 16.41693 -13.90716 33.60972 1.000 52.95343 146 SER B C 1
ATOM 2713 O O . SER B 1 142 ? 15.54419 -14.36059 32.86559 1.000 56.50252 146 SER B O 1
ATOM 2716 N N . LEU B 1 143 ? 16.95453 -12.70436 33.43223 1.000 50.41822 147 LEU B N 1
ATOM 2717 C CA . LEU B 1 143 ? 16.52083 -11.81714 32.36737 1.000 48.51137 147 LEU B CA 1
ATOM 2718 C C . LEU B 1 143 ? 17.72763 -11.33049 31.58150 1.000 48.36320 147 LEU B C 1
ATOM 2719 O O . LEU B 1 143 ? 18.83832 -11.23313 32.11002 1.000 50.21024 147 LEU B O 1
ATOM 2724 N N . ALA B 1 144 ? 17.49328 -11.03404 30.30587 1.000 49.22570 148 ALA B N 1
ATOM 2725 C CA . ALA B 1 144 ? 18.53153 -10.51484 29.42931 1.000 49.27093 148 ALA B CA 1
ATOM 2726 C C . ALA B 1 144 ? 17.90197 -9.53716 28.45188 1.000 46.10813 148 ALA B C 1
ATOM 2727 O O . ALA B 1 144 ? 16.68458 -9.52425 28.25285 1.000 46.79107 148 ALA B O 1
ATOM 2729 N N . ILE B 1 145 ? 18.74547 -8.70743 27.85049 1.000 47.36300 149 ILE B N 1
ATOM 2730 C CA . ILE B 1 145 ? 18.32170 -7.76300 26.82523 1.000 48.15956 149 ILE B CA 1
ATOM 2731 C C . ILE B 1 145 ? 18.85720 -8.26731 25.49455 1.000 50.40143 149 ILE B C 1
ATOM 2732 O O . ILE B 1 145 ? 20.06593 -8.21506 25.23690 1.000 58.58190 149 ILE B O 1
ATOM 2737 N N . SER B 1 146 ? 17.95969 -8.77025 24.65589 1.000 46.65500 150 SER B N 1
ATOM 2738 C CA . SER B 1 146 ? 18.30723 -9.26856 23.33438 1.000 48.06645 150 SER B CA 1
ATOM 2739 C C . SER B 1 146 ? 17.38043 -8.61795 22.32189 1.000 43.96210 150 SER B C 1
ATOM 2740 O O . SER B 1 146 ? 16.16627 -8.55728 22.53943 1.000 47.87368 150 SER B O 1
ATOM 2743 N N . GLY B 1 147 ? 17.95276 -8.11629 21.23113 1.000 47.55496 151 GLY B N 1
ATOM 2744 C CA . GLY B 1 147 ? 17.14651 -7.48635 20.19939 1.000 45.54890 151 GLY B CA 1
ATOM 2745 C C . GLY B 1 147 ? 16.38498 -6.27572 20.68620 1.000 46.01670 151 GLY B C 1
ATOM 2746 O O . GLY B 1 147 ? 15.29031 -5.99381 20.18496 1.000 44.67628 151 GLY B O 1
ATOM 2747 N N . GLY B 1 148 ? 16.93004 -5.55731 21.66789 1.000 44.32196 152 GLY B N 1
ATOM 2748 C CA . GLY B 1 148 ? 16.22622 -4.43676 22.25745 1.000 40.87008 152 GLY B CA 1
ATOM 2749 C C . GLY B 1 148 ? 15.02128 -4.82210 23.08043 1.000 40.70984 152 GLY B C 1
ATOM 2750 O O . GLY B 1 148 ? 14.18172 -3.96632 23.36872 1.000 41.11316 152 GLY B O 1
ATOM 2751 N N . ALA B 1 149 ? 14.91724 -6.08705 23.48298 1.000 43.89679 153 ALA B N 1
ATOM 2752 C CA . ALA B 1 149 ? 13.76319 -6.57594 24.21898 1.000 42.35156 153 ALA B CA 1
ATOM 2753 C C . ALA B 1 149 ? 14.21657 -7.35756 25.44375 1.000 42.94422 153 ALA B C 1
ATOM 2754 O O . ALA B 1 149 ? 15.33400 -7.87671 25.50054 1.000 44.11046 153 ALA B O 1
ATOM 2756 N N . VAL B 1 150 ? 13.33434 -7.42038 26.43658 1.000 42.67116 154 VAL B N 1
ATOM 2757 C CA . VAL B 1 150 ? 13.58519 -8.21753 27.63122 1.000 41.05468 154 VAL B CA 1
ATOM 2758 C C . VAL B 1 150 ? 13.16520 -9.65228 27.35320 1.000 44.03525 154 VAL B C 1
ATOM 2759 O O . VAL B 1 150 ? 12.04363 -9.90572 26.89704 1.000 44.72268 154 VAL B O 1
ATOM 2763 N N . VAL B 1 151 ? 14.07004 -10.59323 27.60939 1.000 45.70900 155 VAL B N 1
ATOM 2764 C CA . VAL B 1 151 ? 13.80847 -12.00764 27.38825 1.000 48.34584 155 VAL B CA 1
ATOM 2765 C C . VAL B 1 151 ? 14.17997 -12.78105 28.64407 1.000 52.47764 155 VAL B C 1
ATOM 2766 O O . VAL B 1 151 ? 15.05727 -12.37242 29.41309 1.000 49.83893 155 VAL B O 1
ATOM 2770 N N . LYS B 1 152 ? 13.49116 -13.90071 28.85953 1.000 54.12961 156 LYS B N 1
ATOM 2771 C CA . LYS B 1 152 ? 13.85292 -14.81793 29.93020 1.000 56.03929 156 LYS B CA 1
ATOM 2772 C C . LYS B 1 152 ? 14.82143 -15.86519 29.39661 1.000 58.59433 156 LYS B C 1
ATOM 2773 O O . LYS B 1 152 ? 14.63434 -16.39722 28.30085 1.000 60.95551 156 LYS B O 1
ATOM 2776 N N . ILE B 1 153 ? 15.86808 -16.14711 30.16582 1.000 60.66967 157 ILE B N 1
ATOM 2777 C CA . ILE B 1 153 ? 16.89832 -17.09968 29.76911 1.000 69.18389 157 ILE B CA 1
ATOM 2778 C C . ILE B 1 153 ? 16.94635 -18.22802 30.78925 1.000 72.12294 157 ILE B C 1
ATOM 2779 O O . ILE B 1 153 ? 17.06286 -17.97721 31.99426 1.000 70.67304 157 ILE B O 1
ATOM 2784 N N . ASP B 1 154 ? 16.84248 -19.46414 30.30834 1.000 80.95036 158 ASP B N 1
ATOM 2785 C CA . ASP B 1 154 ? 17.03180 -20.62758 31.15952 1.000 86.71883 158 ASP B CA 1
ATOM 2786 C C . ASP B 1 154 ? 18.52133 -20.94926 31.29646 1.000 90.55313 158 ASP B C 1
ATOM 2787 O O . ASP B 1 154 ? 19.37915 -20.34835 30.64210 1.000 89.28902 158 ASP B O 1
ATOM 2792 N N . ASN B 1 155 ? 18.82127 -21.89639 32.18998 1.000 92.97356 159 ASN B N 1
ATOM 2793 C CA . ASN B 1 155 ? 20.20415 -22.30100 32.43783 1.000 94.07411 159 ASN B CA 1
ATOM 2794 C C . ASN B 1 155 ? 20.93071 -22.65837 31.14413 1.000 95.48608 159 ASN B C 1
ATOM 2795 O O . ASN B 1 155 ? 22.06125 -22.21524 30.90971 1.000 99.51159 159 ASN B O 1
ATOM 2800 N N . THR B 1 156 ? 20.29935 -23.47324 30.29428 1.000 91.30428 160 THR B N 1
ATOM 2801 C CA . THR B 1 156 ? 20.92807 -23.85416 29.03328 1.000 93.83797 160 THR B CA 1
ATOM 2802 C C . THR B 1 156 ? 21.11604 -22.66999 28.09117 1.000 98.46909 160 THR B C 1
ATOM 2803 O O . THR B 1 156 ? 21.98860 -22.72312 27.21768 1.000 98.44292 160 THR B O 1
ATOM 2805 N N . GLY B 1 157 ? 20.32707 -21.60925 28.24497 1.000 96.70036 161 GLY B N 1
ATOM 2806 C CA . GLY B 1 157 ? 20.43086 -20.43667 27.40089 1.000 89.62989 161 GLY B CA 1
ATOM 2807 C C . GLY B 1 157 ? 19.29542 -20.18535 26.42960 1.000 87.10268 161 GLY B C 1
ATOM 2808 O O . GLY B 1 157 ? 19.46307 -19.36822 25.51484 1.000 82.83182 161 GLY B O 1
ATOM 2809 N N . ASN B 1 158 ? 18.15257 -20.84759 26.58903 1.000 84.11699 162 ASN B N 1
ATOM 2810 C CA . ASN B 1 158 ? 17.02353 -20.61811 25.69943 1.000 78.93862 162 ASN B CA 1
ATOM 2811 C C . ASN B 1 158 ? 16.35029 -19.29335 26.03685 1.000 77.81675 162 ASN B C 1
ATOM 2812 O O . ASN B 1 158 ? 16.05754 -19.01620 27.20442 1.000 77.23967 162 ASN B O 1
ATOM 2814 N N . GLN B 1 159 ? 16.10181 -18.47779 25.01503 1.000 69.80370 163 GLN B N 1
ATOM 2815 C CA . GLN B 1 159 ? 15.46877 -17.17673 25.18885 1.000 69.43558 163 GLN B CA 1
ATOM 2816 C C . GLN B 1 159 ? 13.97863 -17.32448 24.91543 1.000 66.08544 163 GLN B C 1
ATOM 2817 O O . GLN B 1 159 ? 13.58032 -17.73935 23.82162 1.000 69.88991 163 GLN B O 1
ATOM 2823 N N . THR B 1 160 ? 13.16552 -16.99758 25.91087 1.000 62.47488 164 THR B N 1
ATOM 2824 C CA . THR B 1 160 ? 11.72089 -17.02118 25.78835 1.000 60.35258 164 THR B CA 1
ATOM 2825 C C . THR B 1 160 ? 11.17184 -15.61429 25.97266 1.000 58.91555 164 THR B C 1
ATOM 2826 O O . THR B 1 160 ? 11.79937 -14.75178 26.59996 1.000 55.48890 164 THR B O 1
ATOM 2830 N N . LYS B 1 161 ? 9.97984 -15.40140 25.42386 1.000 60.68576 165 LYS B N 1
ATOM 2831 C CA . LYS B 1 161 ? 9.31584 -14.11366 25.54286 1.000 53.98712 165 LYS B CA 1
ATOM 2832 C C . LYS B 1 161 ? 8.85965 -13.88197 26.97780 1.000 57.05284 165 LYS B C 1
ATOM 2833 O O . LYS B 1 161 ? 8.55215 -14.82129 27.71686 1.000 62.02611 165 LYS B O 1
ATOM 2839 N N . VAL B 1 162 ? 8.81476 -12.61075 27.36865 1.000 48.68181 166 VAL B N 1
ATOM 2840 C CA . VAL B 1 162 ? 8.45991 -12.23076 28.72613 1.000 43.08476 166 VAL B CA 1
ATOM 2841 C C . VAL B 1 162 ? 7.19582 -11.38455 28.66976 1.000 37.97361 166 VAL B C 1
ATOM 2842 O O . VAL B 1 162 ? 6.85326 -10.79774 27.64001 1.000 41.99542 166 VAL B O 1
ATOM 2846 N N . ASP B 1 163 ? 6.49925 -11.32327 29.80012 1.000 38.81569 167 ASP B N 1
ATOM 2847 C CA . ASP B 1 163 ? 5.28238 -10.52866 29.88926 1.000 41.92499 167 ASP B CA 1
ATOM 2848 C C . ASP B 1 163 ? 5.62718 -9.11424 30.33296 1.000 40.29077 167 ASP B C 1
ATOM 2849 O O . ASP B 1 163 ? 6.21709 -8.94439 31.40755 1.000 40.47469 167 ASP B O 1
ATOM 2854 N N . PRO B 1 164 ? 5.30174 -8.09219 29.54064 1.000 36.26582 168 PRO B N 1
ATOM 2855 C CA . PRO B 1 164 ? 5.69782 -6.72057 29.91095 1.000 37.44393 168 PRO B CA 1
ATOM 2856 C C . PRO B 1 164 ? 5.22714 -6.27586 31.28733 1.000 37.66819 168 PRO B C 1
ATOM 2857 O O . PRO B 1 164 ? 6.02323 -5.70975 32.04453 1.000 33.83455 168 PRO B O 1
ATOM 2861 N N . GLN B 1 165 ? 3.95063 -6.48544 31.62634 1.000 40.02676 169 GLN B N 1
ATOM 2862 C CA . GLN B 1 165 ? 3.43649 -5.99402 32.90418 1.000 39.80619 169 GLN B CA 1
ATOM 2863 C C . GLN B 1 165 ? 4.12481 -6.67265 34.08392 1.000 40.71140 169 GLN B C 1
ATOM 2864 O O . GLN B 1 165 ? 4.37124 -6.03550 35.11986 1.000 44.86116 169 GLN B O 1
ATOM 2870 N N . GLU B 1 166 ? 4.45784 -7.96260 33.93869 1.000 40.99410 170 GLU B N 1
ATOM 2871 C CA . GLU B 1 166 ? 5.19952 -8.65924 34.98739 1.000 40.14744 170 GLU B CA 1
ATOM 2872 C C . GLU B 1 166 ? 6.54089 -7.99414 35.25216 1.000 40.97302 170 GLU B C 1
ATOM 2873 O O . GLU B 1 166 ? 6.91275 -7.76574 36.40580 1.000 38.53980 170 GLU B O 1
ATOM 2879 N N . ILE B 1 167 ? 7.28080 -7.66659 34.19176 1.000 36.82668 171 ILE B N 1
ATOM 2880 C CA . ILE B 1 167 ? 8.58093 -7.02275 34.35958 1.000 38.45864 171 ILE B CA 1
ATOM 2881 C C . ILE B 1 167 ? 8.42007 -5.60034 34.88568 1.000 38.92052 171 ILE B C 1
ATOM 2882 O O . ILE B 1 167 ? 9.23191 -5.12821 35.69264 1.000 41.52874 171 ILE B O 1
ATOM 2887 N N . ARG B 1 168 ? 7.38567 -4.89093 34.43006 1.000 34.39642 172 ARG B N 1
ATOM 2888 C CA . ARG B 1 168 ? 7.12588 -3.54995 34.94259 1.000 40.30547 172 ARG B CA 1
ATOM 2889 C C . ARG B 1 168 ? 6.94344 -3.57621 36.45307 1.000 39.12192 172 ARG B C 1
ATOM 2890 O O . ARG B 1 168 ? 7.54065 -2.77374 37.17887 1.000 38.85831 172 ARG B O 1
ATOM 2898 N N . GLN B 1 169 ? 6.13185 -4.51305 36.94681 1.000 39.87269 173 GLN B N 1
ATOM 2899 C CA . GLN B 1 169 ? 5.90717 -4.59799 38.38535 1.000 41.32202 173 GLN B CA 1
ATOM 2900 C C . GLN B 1 169 ? 7.11164 -5.18801 39.11144 1.000 40.40450 173 GLN B C 1
ATOM 2901 O O . GLN B 1 169 ? 7.34506 -4.86643 40.28262 1.000 44.07630 173 GLN B O 1
ATOM 2907 N N . LEU B 1 170 ? 7.90072 -6.01971 38.42657 1.000 35.83024 174 LEU B N 1
ATOM 2908 C CA . LEU B 1 170 ? 9.11526 -6.57084 39.01729 1.000 39.84978 174 LEU B CA 1
ATOM 2909 C C . LEU B 1 170 ? 10.15719 -5.48708 39.25405 1.000 40.24045 174 LEU B C 1
ATOM 2910 O O . LEU B 1 170 ? 10.90463 -5.53976 40.23823 1.000 39.76321 174 LEU B O 1
ATOM 2915 N N . ILE B 1 171 ? 10.22633 -4.50267 38.35543 1.000 40.22830 175 ILE B N 1
ATOM 2916 C CA . ILE B 1 171 ? 11.19395 -3.42047 38.50694 1.000 40.60130 175 ILE B CA 1
ATOM 2917 C C . ILE B 1 171 ? 10.90194 -2.62222 39.77072 1.000 41.18104 175 ILE B C 1
ATOM 2918 O O . ILE B 1 171 ? 11.81779 -2.25633 40.51811 1.000 35.37214 175 ILE B O 1
ATOM 2923 N N . ASN B 1 172 ? 9.62473 -2.36367 40.04250 1.000 43.07581 176 ASN B N 1
ATOM 2924 C CA . ASN B 1 172 ? 9.20808 -1.54513 41.17252 1.000 43.73505 176 ASN B CA 1
ATOM 2925 C C . ASN B 1 172 ? 9.02000 -2.34351 42.45853 1.000 44.53814 176 ASN B C 1
ATOM 2926 O O . ASN B 1 172 ? 8.60709 -1.76553 43.46962 1.000 50.65802 176 ASN B O 1
ATOM 2931 N N . ASP B 1 173 ? 9.30448 -3.64423 42.45076 1.000 42.43048 177 ASP B N 1
ATOM 2932 C CA . ASP B 1 173 ? 9.08910 -4.46169 43.63815 1.000 43.67929 177 ASP B CA 1
ATOM 2933 C C . ASP B 1 173 ? 10.02343 -4.03743 44.76562 1.000 44.92464 177 ASP B C 1
ATOM 2934 O O . ASP B 1 173 ? 11.19864 -3.73841 44.54286 1.000 40.89708 177 ASP B O 1
ATOM 2939 N N . SER B 1 174 ? 9.49106 -4.02512 45.99002 1.000 45.99058 178 SER B N 1
ATOM 2940 C CA . SER B 1 174 ? 10.28731 -3.61285 47.14153 1.000 40.19358 178 SER B CA 1
ATOM 2941 C C . SER B 1 174 ? 11.40171 -4.60834 47.43572 1.000 42.86953 178 SER B C 1
ATOM 2942 O O . SER B 1 174 ? 12.49738 -4.21218 47.84777 1.000 46.94432 178 SER B O 1
ATOM 2945 N N . GLU B 1 175 ? 11.13723 -5.90407 47.26073 1.000 47.35239 179 GLU B N 1
ATOM 2946 C CA . GLU B 1 175 ? 12.13397 -6.91797 47.58571 1.000 45.05188 179 GLU B CA 1
ATOM 2947 C C . GLU B 1 175 ? 13.03141 -7.26693 46.40019 1.000 41.28620 179 GLU B C 1
ATOM 2948 O O . GLU B 1 175 ? 14.25641 -7.31860 46.54822 1.000 38.02746 179 GLU B O 1
ATOM 2954 N N . LYS B 1 176 ? 12.44874 -7.50799 45.22217 1.000 43.52681 180 LYS B N 1
ATOM 2955 C CA . LYS B 1 176 ? 13.20684 -7.98210 44.06852 1.000 42.95816 180 LYS B CA 1
ATOM 2956 C C . LYS B 1 176 ? 13.39868 -6.90482 43.00550 1.000 45.12519 180 LYS B C 1
ATOM 2957 O O . LYS B 1 176 ? 13.73029 -7.22284 41.85880 1.000 45.24668 180 LYS B O 1
ATOM 2963 N N . GLY B 1 177 ? 13.22386 -5.63420 43.36784 1.000 43.88886 181 GLY B N 1
ATOM 2964 C CA . GLY B 1 177 ? 13.26552 -4.56316 42.39602 1.000 38.57726 181 GLY B CA 1
ATOM 2965 C C . GLY B 1 177 ? 14.66622 -4.03278 42.14836 1.000 36.12835 181 GLY B C 1
ATOM 2966 O O . GLY B 1 177 ? 15.62677 -4.37793 42.83362 1.000 39.40046 181 GLY B O 1
ATOM 2967 N N . VAL B 1 178 ? 14.76292 -3.17940 41.12879 1.000 37.12451 182 VAL B N 1
ATOM 2968 C CA . VAL B 1 178 ? 16.04738 -2.59974 40.74393 1.000 35.67815 182 VAL B CA 1
ATOM 2969 C C . VAL B 1 178 ? 16.61760 -1.74600 41.87150 1.000 35.41458 182 VAL B C 1
ATOM 2970 O O . VAL B 1 178 ? 17.79718 -1.86697 42.22733 1.000 33.31511 182 VAL B O 1
ATOM 2974 N N . ALA B 1 179 ? 15.79328 -0.85318 42.43214 1.000 36.33818 183 ALA B N 1
ATOM 2975 C CA . ALA B 1 179 ? 16.25483 0.04141 43.49266 1.000 34.05328 183 ALA B CA 1
ATOM 2976 C C . ALA B 1 179 ? 16.81991 -0.73640 44.67416 1.000 38.73578 183 ALA B C 1
ATOM 2977 O O . ALA B 1 179 ? 17.88164 -0.39084 45.20537 1.000 39.16967 183 ALA B O 1
ATOM 2979 N N . LYS B 1 180 ? 16.11225 -1.78374 45.10983 1.000 37.81925 184 LYS B N 1
ATOM 2980 C CA . LYS B 1 180 ? 16.60223 -2.60135 46.21486 1.000 37.23099 184 LYS B CA 1
ATOM 2981 C C . LYS B 1 180 ? 17.92377 -3.26999 45.86511 1.000 34.75656 184 LYS B C 1
ATOM 2982 O O . LYS B 1 180 ? 18.84788 -3.29557 46.68485 1.000 38.34609 184 LYS B O 1
ATOM 2988 N N . TYR B 1 181 ? 18.02818 -3.82425 44.65501 1.000 35.88631 185 TYR B N 1
ATOM 2989 C CA . TYR B 1 181 ? 19.27022 -4.46636 44.23524 1.000 35.94259 185 TYR B CA 1
ATOM 2990 C C . TYR B 1 181 ? 20.43338 -3.48764 44.29517 1.000 36.72003 185 TYR B C 1
ATOM 2991 O O . TYR B 1 181 ? 21.50882 -3.81081 44.81406 1.000 39.13774 185 TYR B O 1
ATOM 3000 N N . PHE B 1 182 ? 20.23039 -2.27843 43.76740 1.000 38.67436 186 PHE B N 1
ATOM 3001 C CA . PHE B 1 182 ? 21.28421 -1.26998 43.78794 1.000 39.85161 186 PHE B CA 1
ATOM 3002 C C . PHE B 1 182 ? 21.64331 -0.86839 45.21347 1.000 38.73008 186 PHE B C 1
ATOM 3003 O O . PHE B 1 182 ? 22.82681 -0.74171 45.54945 1.000 37.69326 186 PHE B O 1
ATOM 3011 N N . ALA B 1 183 ? 20.63619 -0.65358 46.06362 1.000 33.73717 187 ALA B N 1
ATOM 3012 C CA . ALA B 1 183 ? 20.90506 -0.24313 47.43781 1.000 37.39383 187 ALA B CA 1
ATOM 3013 C C . ALA B 1 183 ? 21.69857 -1.30818 48.18289 1.000 42.64761 187 ALA B C 1
ATOM 3014 O O . ALA B 1 183 ? 22.70233 -1.00516 48.83879 1.000 42.35762 187 ALA B O 1
ATOM 3016 N N . ASP B 1 184 ? 21.28131 -2.57206 48.06388 1.000 41.91069 188 ASP B N 1
ATOM 3017 C CA . ASP B 1 184 ? 22.02084 -3.66674 48.67881 1.000 36.94893 188 ASP B CA 1
ATOM 3018 C C . ASP B 1 184 ? 23.42492 -3.78986 48.11247 1.000 42.63406 188 ASP B C 1
ATOM 3019 O O . ASP B 1 184 ? 24.30092 -4.36060 48.76973 1.000 47.15368 188 ASP B O 1
ATOM 3024 N N . LYS B 1 185 ? 23.66286 -3.25397 46.92022 1.000 43.28809 189 LYS B N 1
ATOM 3025 C CA . LYS B 1 185 ? 24.99290 -3.22008 46.33825 1.000 42.27618 189 LYS B CA 1
ATOM 3026 C C . LYS B 1 185 ? 25.73535 -1.94190 46.70244 1.000 45.56322 189 LYS B C 1
ATOM 3027 O O . LYS B 1 185 ? 26.79331 -1.66600 46.12986 1.000 52.54023 189 LYS B O 1
ATOM 3033 N N . GLY B 1 186 ? 25.21047 -1.17006 47.65183 1.000 42.68619 190 GLY B N 1
ATOM 3034 C CA . GLY B 1 186 ? 25.84637 0.04440 48.11112 1.000 41.62817 190 GLY B CA 1
ATOM 3035 C C . GLY B 1 186 ? 25.56199 1.29908 47.31423 1.000 42.45928 190 GLY B C 1
ATOM 3036 O O . GLY B 1 186 ? 26.25377 2.30236 47.52105 1.000 45.85506 190 GLY B O 1
ATOM 3037 N N . VAL B 1 187 ? 24.58229 1.28497 46.40984 1.000 42.42445 191 VAL B N 1
ATOM 3038 C CA . VAL B 1 187 ? 24.28906 2.42981 45.54836 1.000 39.85633 191 VAL B CA 1
ATOM 3039 C C . VAL B 1 187 ? 22.89190 2.95109 45.86191 1.000 36.30469 191 VAL B C 1
ATOM 3040 O O . VAL B 1 187 ? 21.90059 2.23414 45.67866 1.000 36.34342 191 VAL B O 1
ATOM 3044 N N . GLY B 1 188 ? 22.81419 4.19641 46.32864 1.000 34.06357 192 GLY B N 1
ATOM 3045 C CA . GLY B 1 188 ? 21.52934 4.86864 46.47125 1.000 38.23388 192 GLY B CA 1
ATOM 3046 C C . GLY B 1 188 ? 21.09128 5.46058 45.14214 1.000 37.73494 192 GLY B C 1
ATOM 3047 O O . GLY B 1 188 ? 21.85882 6.17120 44.48470 1.000 39.57736 192 GLY B O 1
ATOM 3048 N N . MET B 1 189 ? 19.85251 5.17785 44.74667 1.000 38.50841 193 MET B N 1
ATOM 3049 C CA . MET B 1 189 ? 19.38672 5.58523 43.42731 1.000 37.19727 193 MET B CA 1
ATOM 3050 C C . MET B 1 189 ? 17.86545 5.57876 43.39687 1.000 39.79766 193 MET B C 1
ATOM 3051 O O . MET B 1 189 ? 17.20427 5.00981 44.26792 1.000 43.07431 193 MET B O 1
ATOM 3056 N N . GLU B 1 190 ? 17.32199 6.22001 42.36579 1.000 42.68895 194 GLU B N 1
ATOM 3057 C CA . GLU B 1 190 ? 15.88747 6.33363 42.14943 1.000 40.90647 194 GLU B CA 1
ATOM 3058 C C . GLU B 1 190 ? 15.51257 5.68839 40.82366 1.000 40.77075 194 GLU B C 1
ATOM 3059 O O . GLU B 1 190 ? 16.19438 5.88388 39.81186 1.000 36.07879 194 GLU B O 1
ATOM 3065 N N . VAL B 1 191 ? 14.43234 4.91380 40.83350 1.000 39.82495 195 VAL B N 1
ATOM 3066 C CA . VAL B 1 191 ? 13.91953 4.25762 39.63731 1.000 35.90550 195 VAL B CA 1
ATOM 3067 C C . VAL B 1 191 ? 12.61819 4.95076 39.26261 1.000 38.56796 195 VAL B C 1
ATOM 3068 O O . VAL B 1 191 ? 11.67845 5.00414 40.06673 1.000 40.85961 195 VAL B O 1
ATOM 3072 N N . ALA B 1 192 ? 12.57620 5.51083 38.05614 1.000 38.67548 196 ALA B N 1
ATOM 3073 C CA . ALA B 1 192 ? 11.39320 6.18559 37.53357 1.000 41.01398 196 ALA B CA 1
ATOM 3074 C C . ALA B 1 192 ? 10.99622 5.49899 36.23525 1.000 39.02522 196 ALA B C 1
ATOM 3075 O O . ALA B 1 192 ? 11.66438 5.66963 35.20986 1.000 37.66354 196 ALA B O 1
ATOM 3077 N N . GLN B 1 193 ? 9.91112 4.73107 36.27687 1.000 37.50967 197 GLN B N 1
ATOM 3078 C CA . GLN B 1 193 ? 9.42603 4.05158 35.08571 1.000 37.81373 197 GLN B CA 1
ATOM 3079 C C . GLN B 1 193 ? 8.60287 5.00590 34.23394 1.000 34.64645 197 GLN B C 1
ATOM 3080 O O . GLN B 1 193 ? 7.77704 5.76684 34.74517 1.000 36.88729 197 GLN B O 1
ATOM 3086 N N . ARG B 1 194 ? 8.83219 4.95804 32.92736 1.000 32.67177 198 ARG B N 1
ATOM 3087 C CA . ARG B 1 194 ? 8.13536 5.80994 31.97909 1.000 38.56931 198 ARG B CA 1
ATOM 3088 C C . ARG B 1 194 ? 7.49440 4.94602 30.90130 1.000 36.54993 198 ARG B C 1
ATOM 3089 O O . ARG B 1 194 ? 7.83562 3.77515 30.72640 1.000 36.09020 198 ARG B O 1
ATOM 3097 N N . THR B 1 195 ? 6.53353 5.53390 30.19985 1.000 36.03122 199 THR B N 1
ATOM 3098 C CA . THR B 1 195 ? 5.85197 4.83815 29.11912 1.000 31.38014 199 THR B CA 1
ATOM 3099 C C . THR B 1 195 ? 6.76787 4.64765 27.91706 1.000 35.00419 199 THR B C 1
ATOM 3100 O O . THR B 1 195 ? 7.43868 5.58501 27.47407 1.000 40.39922 199 THR B O 1
ATOM 3104 N N . TYR B 1 196 ? 6.80050 3.42268 27.39925 1.000 36.70856 200 TYR B N 1
ATOM 3105 C CA . TYR B 1 196 ? 7.53674 3.13959 26.17431 1.000 34.75593 200 TYR B CA 1
ATOM 3106 C C . TYR B 1 196 ? 6.94767 3.89897 24.99399 1.000 36.90871 200 TYR B C 1
ATOM 3107 O O . TYR B 1 196 ? 5.72657 3.94785 24.81240 1.000 35.05395 200 TYR B O 1
ATOM 3116 N N . GLN B 1 197 ? 7.82989 4.49975 24.19759 1.000 41.03898 201 GLN B N 1
ATOM 3117 C CA . GLN B 1 197 ? 7.45887 5.29581 23.03304 1.000 41.65596 201 GLN B CA 1
ATOM 3118 C C . GLN B 1 197 ? 8.06524 4.64798 21.79483 1.000 40.47114 201 GLN B C 1
ATOM 3119 O O . GLN B 1 197 ? 9.29059 4.63284 21.63444 1.000 40.69245 201 GLN B O 1
ATOM 3125 N N . GLU B 1 198 ? 7.21365 4.10670 20.92770 1.000 36.17733 202 GLU B N 1
ATOM 3126 C CA . GLU B 1 198 ? 7.69713 3.55255 19.67497 1.000 45.28503 202 GLU B CA 1
ATOM 3127 C C . GLU B 1 198 ? 8.17650 4.66420 18.74107 1.000 40.58826 202 GLU B C 1
ATOM 3128 O O . GLU B 1 198 ? 7.70261 5.79920 18.82289 1.000 40.00468 202 GLU B O 1
ATOM 3134 N N . PRO B 1 199 ? 9.14534 4.36395 17.86880 1.000 37.99166 203 PRO B N 1
ATOM 3135 C CA . PRO B 1 199 ? 9.65218 5.38721 16.93641 1.000 43.29438 203 PRO B CA 1
ATOM 3136 C C . PRO B 1 199 ? 8.56120 6.14585 16.19970 1.000 42.34165 203 PRO B C 1
ATOM 3137 O O . PRO B 1 199 ? 8.65012 7.37296 16.05021 1.000 41.01923 203 PRO B O 1
ATOM 3141 N N . LYS B 1 200 ? 7.53051 5.43891 15.72690 1.000 39.24823 204 LYS B N 1
ATOM 3142 C CA . LYS B 1 200 ? 6.48020 6.09243 14.95521 1.000 41.31476 204 LYS B CA 1
ATOM 3143 C C . LYS B 1 200 ? 5.71565 7.10882 15.78963 1.000 43.31584 204 LYS B C 1
ATOM 3144 O O . LYS B 1 200 ? 5.25430 8.12023 15.25399 1.000 43.14679 204 LYS B O 1
ATOM 3150 N N . ALA B 1 201 ? 5.57946 6.87207 17.09708 1.000 41.32554 205 ALA B N 1
ATOM 3151 C CA . ALA B 1 201 ? 4.89137 7.84122 17.94543 1.000 42.02844 205 ALA B CA 1
ATOM 3152 C C . ALA B 1 201 ? 5.66746 9.15005 18.02367 1.000 38.16454 205 ALA B C 1
ATOM 3153 O O . ALA B 1 201 ? 5.08650 10.24005 17.90584 1.000 40.65790 205 ALA B O 1
ATOM 3155 N N . LEU B 1 202 ? 6.98431 9.05939 18.21389 1.000 37.49743 206 LEU B N 1
ATOM 3156 C CA . LEU B 1 202 ? 7.81124 10.25919 18.23018 1.000 44.76605 206 LEU B CA 1
ATOM 3157 C C . LEU B 1 202 ? 7.78818 10.94945 16.87257 1.000 40.73247 206 LEU B C 1
ATOM 3158 O O . LEU B 1 202 ? 7.77214 12.18636 16.79249 1.000 41.45783 206 LEU B O 1
ATOM 3163 N N . GLU B 1 203 ? 7.74740 10.16301 15.79226 1.000 37.60331 207 GLU B N 1
ATOM 3164 C CA . GLU B 1 203 ? 7.66676 10.75574 14.46303 1.000 39.45459 207 GLU B CA 1
ATOM 3165 C C . GLU B 1 203 ? 6.35081 11.49896 14.27847 1.000 41.11755 207 GLU B C 1
ATOM 3166 O O . GLU B 1 203 ? 6.31977 12.57457 13.67341 1.000 40.13565 207 GLU B O 1
ATOM 3172 N N . THR B 1 204 ? 5.25904 10.94922 14.81326 1.000 33.46621 208 THR B N 1
ATOM 3173 C CA . THR B 1 204 ? 3.96520 11.62063 14.73564 1.000 34.78075 208 THR B CA 1
ATOM 3174 C C . THR B 1 204 ? 3.96906 12.93309 15.51283 1.000 39.39165 208 THR B C 1
ATOM 3175 O O . THR B 1 204 ? 3.45312 13.94967 15.02996 1.000 39.50951 208 THR B O 1
ATOM 3179 N N . LYS B 1 205 ? 4.53807 12.93055 16.72283 1.000 34.81069 209 LYS B N 1
ATOM 3180 C CA . LYS B 1 205 ? 4.61044 14.16855 17.50067 1.000 40.59675 209 LYS B CA 1
ATOM 3181 C C . LYS B 1 205 ? 5.41747 15.23501 16.75955 1.000 40.03610 209 LYS B C 1
ATOM 3182 O O . LYS B 1 205 ? 4.98556 16.39524 16.62141 1.000 40.93066 209 LYS B O 1
ATOM 3188 N N . ARG B 1 206 ? 6.59290 14.84499 16.25631 1.000 39.71134 210 ARG B N 1
ATOM 3189 C CA . ARG B 1 206 ? 7.43402 15.77610 15.51470 1.000 40.68408 210 ARG B CA 1
ATOM 3190 C C . ARG B 1 206 ? 6.72558 16.28795 14.26809 1.000 40.46180 210 ARG B C 1
ATOM 3191 O O . ARG B 1 206 ? 6.83817 17.46941 13.92499 1.000 40.85944 210 ARG B O 1
ATOM 3199 N N . GLU B 1 207 ? 6.00391 15.40835 13.56923 1.000 41.72655 211 GLU B N 1
ATOM 3200 C CA . GLU B 1 207 ? 5.29322 15.81306 12.36353 1.000 40.08751 211 GLU B CA 1
ATOM 3201 C C . GLU B 1 207 ? 4.18277 16.80331 12.68141 1.000 42.50623 211 GLU B C 1
ATOM 3202 O O . GLU B 1 207 ? 3.96088 17.75319 11.92396 1.000 46.78864 211 GLU B O 1
ATOM 3205 N N . GLU B 1 208 ? 3.47405 16.60221 13.79360 1.000 37.10430 212 GLU B N 1
ATOM 3206 C CA . GLU B 1 208 ? 2.46908 17.57927 14.20240 1.000 40.08790 212 GLU B CA 1
ATOM 3207 C C . GLU B 1 208 ? 3.10171 18.94935 14.40468 1.000 44.60080 212 GLU B C 1
ATOM 3208 O O . GLU B 1 208 ? 2.60927 19.96561 13.88652 1.000 43.73408 212 GLU B O 1
ATOM 3214 N N . ILE B 1 209 ? 4.20823 18.99277 15.15311 1.000 41.30372 213 ILE B N 1
ATOM 3215 C CA . ILE B 1 209 ? 4.85675 20.27952 15.40396 1.000 45.08643 213 ILE B CA 1
ATOM 3216 C C . ILE B 1 209 ? 5.33473 20.91029 14.09726 1.000 47.76558 213 ILE B C 1
ATOM 3217 O O . ILE B 1 209 ? 5.13407 22.11057 13.85793 1.000 47.52135 213 ILE B O 1
ATOM 3222 N N . ARG B 1 210 ? 5.95376 20.10987 13.22475 1.000 45.12916 214 ARG B N 1
ATOM 3223 C CA . ARG B 1 210 ? 6.47860 20.63722 11.96880 1.000 44.33623 214 ARG B CA 1
ATOM 3224 C C . ARG B 1 210 ? 5.36448 21.17469 11.07961 1.000 49.96651 214 ARG B C 1
ATOM 3225 O O . ARG B 1 210 ? 5.52056 22.22593 10.44979 1.000 51.24312 214 ARG B O 1
ATOM 3233 N N . GLN B 1 211 ? 4.23590 20.46596 11.00182 1.000 50.65040 215 GLN B N 1
ATOM 3234 C CA . GLN B 1 211 ? 3.13262 20.95682 10.18412 1.000 52.71689 215 GLN B CA 1
ATOM 3235 C C . GLN B 1 211 ? 2.55269 22.24587 10.74532 1.000 52.07971 215 GLN B C 1
ATOM 3236 O O . GLN B 1 211 ? 2.18525 23.14452 9.97956 1.000 52.48210 215 GLN B O 1
ATOM 3242 N N . GLU B 1 212 ? 2.45589 22.36495 12.07317 1.000 49.01414 216 GLU B N 1
ATOM 3243 C CA . GLU B 1 212 ? 1.98717 23.63422 12.62652 1.000 50.41522 216 GLU B CA 1
ATOM 3244 C C . GLU B 1 212 ? 2.96122 24.76344 12.30721 1.000 51.66014 216 GLU B C 1
ATOM 3245 O O . GLU B 1 212 ? 2.54594 25.90166 12.05514 1.000 50.98210 216 GLU B O 1
ATOM 3251 N N . ILE B 1 213 ? 4.26309 24.47022 12.31667 1.000 50.72196 217 ILE B N 1
ATOM 3252 C CA . ILE B 1 213 ? 5.25188 25.49196 11.97278 1.000 49.62751 217 ILE B CA 1
ATOM 3253 C C . ILE B 1 213 ? 5.10639 25.91588 10.51342 1.000 52.70914 217 ILE B C 1
ATOM 3254 O O . ILE B 1 213 ? 5.09531 27.10967 10.19317 1.000 51.27927 217 ILE B O 1
ATOM 3259 N N A GLU B 1 214 ? 4.98477 24.93959 9.61056 0.620 53.08984 218 GLU B N 1
ATOM 3260 N N B GLU B 1 214 ? 4.99144 24.94297 9.60574 0.380 53.33515 218 GLU B N 1
ATOM 3261 C CA A GLU B 1 214 ? 4.86978 25.22036 8.18406 0.620 53.73334 218 GLU B CA 1
ATOM 3262 C CA B GLU B 1 214 ? 4.88230 25.26510 8.18670 0.380 53.84361 218 GLU B CA 1
ATOM 3263 C C A GLU B 1 214 ? 3.52244 25.81959 7.80189 0.620 55.35164 218 GLU B C 1
ATOM 3264 C C B GLU B 1 214 ? 3.54727 25.90243 7.82574 0.380 55.33028 218 GLU B C 1
ATOM 3265 O O A GLU B 1 214 ? 3.35080 26.22315 6.64643 0.620 56.95865 218 GLU B O 1
ATOM 3266 O O B GLU B 1 214 ? 3.40835 26.41458 6.70955 0.380 56.87179 218 GLU B O 1
ATOM 3277 N N . SER B 1 215 ? 2.57362 25.88650 8.73010 1.000 55.30590 219 SER B N 1
ATOM 3278 C CA . SER B 1 215 ? 1.26453 26.46739 8.45797 1.000 58.98359 219 SER B CA 1
ATOM 3279 C C . SER B 1 215 ? 1.32060 27.99316 8.48284 1.000 58.35329 219 SER B C 1
ATOM 3280 O O . SER B 1 215 ? 2.27028 28.58939 8.99380 1.000 56.51013 219 SER B O 1
ATOM 3284 N N . SER C 1 1 ? 70.55523 28.88853 1.52971 1.000 76.95359 5 SER C N 1
ATOM 3285 C CA . SER C 1 1 ? 69.77421 27.99987 2.38223 1.000 73.45798 5 SER C CA 1
ATOM 3286 C C . SER C 1 1 ? 68.38952 28.58465 2.63506 1.000 70.67219 5 SER C C 1
ATOM 3287 O O . SER C 1 1 ? 68.24845 29.59031 3.33231 1.000 74.45500 5 SER C O 1
ATOM 3290 N N . ASN C 1 2 ? 67.36857 27.95001 2.06420 1.000 60.33727 6 ASN C N 1
ATOM 3291 C CA . ASN C 1 2 ? 66.00899 28.45911 2.16860 1.000 55.30263 6 ASN C CA 1
ATOM 3292 C C . ASN C 1 2 ? 65.42134 28.13154 3.53611 1.000 50.43588 6 ASN C C 1
ATOM 3293 O O . ASN C 1 2 ? 65.56027 27.00946 4.03177 1.000 50.18771 6 ASN C O 1
ATOM 3298 N N . ALA C 1 3 ? 64.75834 29.11819 4.14211 1.000 48.86946 7 ALA C N 1
ATOM 3299 C CA . ALA C 1 3 ? 64.21666 28.93034 5.48283 1.000 45.72215 7 ALA C CA 1
ATOM 3300 C C . ALA C 1 3 ? 62.97566 28.04755 5.46572 1.000 45.19838 7 ALA C C 1
ATOM 3301 O O . ALA C 1 3 ? 62.75853 27.26187 6.39328 1.000 45.41422 7 ALA C O 1
ATOM 3303 N N . THR C 1 4 ? 62.13975 28.17173 4.43186 1.000 46.65064 8 THR C N 1
ATOM 3304 C CA . THR C 1 4 ? 60.95355 27.32378 4.34237 1.000 46.38033 8 THR C CA 1
ATOM 3305 C C . THR C 1 4 ? 61.32847 25.85615 4.16150 1.000 43.59701 8 THR C C 1
ATOM 3306 O O . THR C 1 4 ? 60.72832 24.97161 4.78773 1.000 44.83764 8 THR C O 1
ATOM 3310 N N . ARG C 1 5 ? 62.32913 25.57716 3.32166 1.000 42.59326 9 ARG C N 1
ATOM 3311 C CA . ARG C 1 5 ? 62.76803 24.19740 3.13913 1.000 47.82928 9 ARG C CA 1
ATOM 3312 C C . ARG C 1 5 ? 63.35882 23.63461 4.42440 1.000 48.65682 9 ARG C C 1
ATOM 3313 O O . ARG C 1 5 ? 63.08992 22.48062 4.78616 1.000 47.58290 9 ARG C O 1
ATOM 3321 N N . ASP C 1 6 ? 64.15271 24.44071 5.13475 1.000 49.42131 10 ASP C N 1
ATOM 3322 C CA . ASP C 1 6 ? 64.70289 23.99423 6.40917 1.000 48.17928 10 ASP C CA 1
ATOM 3323 C C . ASP C 1 6 ? 63.59550 23.73638 7.41890 1.000 44.44119 10 ASP C C 1
ATOM 3324 O O . ASP C 1 6 ? 63.66255 22.77338 8.18776 1.000 46.51778 10 ASP C O 1
ATOM 3329 N N . ALA C 1 7 ? 62.55778 24.57538 7.41887 1.000 40.99759 11 ALA C N 1
ATOM 3330 C CA . ALA C 1 7 ? 61.45285 24.38208 8.35088 1.000 41.98284 11 ALA C CA 1
ATOM 3331 C C . ALA C 1 7 ? 60.68991 23.09855 8.04883 1.000 41.75635 11 ALA C C 1
ATOM 3332 O O . ALA C 1 7 ? 60.36690 22.33455 8.96496 1.000 43.81931 11 ALA C O 1
ATOM 3334 N N . LEU C 1 8 ? 60.40043 22.83916 6.77130 1.000 41.34583 12 LEU C N 1
ATOM 3335 C CA . LEU C 1 8 ? 59.70360 21.60527 6.41097 1.000 44.01277 12 LEU C CA 1
ATOM 3336 C C . LEU C 1 8 ? 60.53498 20.37441 6.76542 1.000 41.92817 12 LEU C C 1
ATOM 3337 O O . LEU C 1 8 ? 60.01103 19.38964 7.31267 1.000 44.32989 12 LEU C O 1
ATOM 3342 N N . LEU C 1 9 ? 61.84237 20.42344 6.49177 1.000 43.45132 13 LEU C N 1
ATOM 3343 C CA . LEU C 1 9 ? 62.70157 19.28990 6.81701 1.000 43.06890 13 LEU C CA 1
ATOM 3344 C C . LEU C 1 9 ? 62.79548 19.07589 8.32150 1.000 45.75784 13 LEU C C 1
ATOM 3345 O O . LEU C 1 9 ? 62.75289 17.93348 8.79508 1.000 44.33135 13 LEU C O 1
ATOM 3350 N N . LYS C 1 10 ? 62.91132 20.16241 9.08895 1.000 42.71055 14 LYS C N 1
ATOM 3351 C CA . LYS C 1 10 ? 62.96057 20.04297 10.53974 1.000 45.08734 14 LYS C CA 1
ATOM 3352 C C . LYS C 1 10 ? 61.64977 19.50093 11.09081 1.000 42.23589 14 LYS C C 1
ATOM 3353 O O . LYS C 1 10 ? 61.64911 18.72915 12.05346 1.000 41.42193 14 LYS C O 1
ATOM 3356 N N . ALA C 1 11 ? 60.52074 19.89278 10.49740 1.000 39.99600 15 ALA C N 1
ATOM 3357 C CA . ALA C 1 11 ? 59.24190 19.35768 10.94976 1.000 39.97808 15 ALA C CA 1
ATOM 3358 C C . ALA C 1 11 ? 59.16958 17.85636 10.71516 1.000 39.44170 15 ALA C C 1
ATOM 3359 O O . ALA C 1 11 ? 58.71590 17.10466 11.58645 1.000 35.79179 15 ALA C O 1
ATOM 3361 N N . MET C 1 12 ? 59.64016 17.39794 9.55241 1.000 37.64075 16 MET C N 1
ATOM 3362 C CA . MET C 1 12 ? 59.65554 15.95995 9.28807 1.000 41.96458 16 MET C CA 1
ATOM 3363 C C . MET C 1 12 ? 60.57481 15.23107 10.26993 1.000 40.57302 16 MET C C 1
ATOM 3364 O O . MET C 1 12 ? 60.19847 14.19992 10.85344 1.000 36.47607 16 MET C O 1
ATOM 3369 N N . GLN C 1 13 ? 61.76379 15.79154 10.50964 1.000 41.71231 17 GLN C N 1
ATOM 3370 C CA . GLN C 1 13 ? 62.72531 15.15968 11.40825 1.000 39.88555 17 GLN C CA 1
ATOM 3371 C C . GLN C 1 13 ? 62.19430 15.10354 12.83498 1.000 40.18755 17 GLN C C 1
ATOM 3372 O O . GLN C 1 13 ? 62.36332 14.09404 13.52935 1.000 39.38902 17 GLN C O 1
ATOM 3378 N N . VAL C 1 14 ? 61.54318 16.17698 13.28743 1.000 37.28434 18 VAL C N 1
ATOM 3379 C CA . VAL C 1 14 ? 60.95668 16.19029 14.62135 1.000 36.48732 18 VAL C CA 1
ATOM 3380 C C . VAL C 1 14 ? 59.82694 15.17556 14.70965 1.000 39.35332 18 VAL C C 1
ATOM 3381 O O . VAL C 1 14 ? 59.70888 14.44411 15.69936 1.000 37.91372 18 VAL C O 1
ATOM 3385 N N . GLY C 1 15 ? 58.99564 15.09192 13.66805 1.000 38.51768 19 GLY C N 1
ATOM 3386 C CA . GLY C 1 15 ? 57.93561 14.10431 13.65289 1.000 37.94269 19 GLY C CA 1
ATOM 3387 C C . GLY C 1 15 ? 58.44528 12.68100 13.70511 1.000 37.37118 19 GLY C C 1
ATOM 3388 O O . GLY C 1 15 ? 57.71453 11.78308 14.13383 1.000 32.21565 19 GLY C O 1
ATOM 3389 N N . GLU C 1 16 ? 59.68388 12.44919 13.26908 1.000 37.28856 20 GLU C N 1
ATOM 3390 C CA . GLU C 1 16 ? 60.24815 11.10682 13.36030 1.000 38.44628 20 GLU C CA 1
ATOM 3391 C C . GLU C 1 16 ? 60.75737 10.74578 14.75709 1.000 40.51618 20 GLU C C 1
ATOM 3392 O O . GLU C 1 16 ? 61.12250 9.58512 14.97476 1.000 42.59640 20 GLU C O 1
ATOM 3398 N N . THR C 1 17 ? 60.78598 11.69310 15.70430 1.000 40.41726 21 THR C N 1
ATOM 3399 C CA . THR C 1 17 ? 61.40700 11.44704 17.00794 1.000 37.03291 21 THR C CA 1
ATOM 3400 C C . THR C 1 17 ? 60.52758 10.63478 17.95750 1.000 38.60391 21 THR C C 1
ATOM 3401 O O . THR C 1 17 ? 61.03870 9.78129 18.68971 1.000 41.88905 21 THR C O 1
ATOM 3405 N N . SER C 1 18 ? 59.22567 10.91079 18.01178 1.000 41.49754 22 SER C N 1
ATOM 3406 C CA . SER C 1 18 ? 58.35531 10.26506 18.98764 1.000 38.16749 22 SER C CA 1
ATOM 3407 C C . SER C 1 18 ? 56.97536 10.03295 18.38301 1.000 42.18934 22 SER C C 1
ATOM 3408 O O . SER C 1 18 ? 56.65887 10.51078 17.28923 1.000 40.96546 22 SER C O 1
ATOM 3411 N N . ILE C 1 19 ? 56.14408 9.29337 19.12347 1.000 38.14833 23 ILE C N 1
ATOM 3412 C CA . ILE C 1 19 ? 54.79254 8.99066 18.65847 1.000 40.00433 23 ILE C CA 1
ATOM 3413 C C . ILE C 1 19 ? 53.93081 10.24972 18.63099 1.000 41.49461 23 ILE C C 1
ATOM 3414 O O . ILE C 1 19 ? 53.19162 10.48830 17.66810 1.000 43.83795 23 ILE C O 1
ATOM 3419 N N . GLU C 1 20 ? 54.01456 11.08000 19.67495 1.000 39.46868 24 GLU C N 1
ATOM 3420 C CA . GLU C 1 20 ? 53.26714 12.33525 19.67779 1.000 42.22976 24 GLU C CA 1
ATOM 3421 C C . GLU C 1 20 ? 53.76555 13.27381 18.58444 1.000 41.16431 24 GLU C C 1
ATOM 3422 O O . GLU C 1 20 ? 52.96538 13.91196 17.88242 1.000 41.55810 24 GLU C O 1
ATOM 3428 N N . ALA C 1 21 ? 55.08722 13.38141 18.43500 1.000 41.52661 25 ALA C N 1
ATOM 3429 C CA . ALA C 1 21 ? 55.63514 14.21497 17.37407 1.000 40.30963 25 ALA C CA 1
ATOM 3430 C C . ALA C 1 21 ? 55.21719 13.70620 16.00287 1.000 40.35014 25 ALA C C 1
ATOM 3431 O O . ALA C 1 21 ? 54.96523 14.50637 15.09650 1.000 39.45380 25 ALA C O 1
ATOM 3433 N N . ALA C 1 22 ? 55.10710 12.38490 15.83874 1.000 40.70387 26 ALA C N 1
ATOM 3434 C CA . ALA C 1 22 ? 54.60238 11.84635 14.58183 1.000 40.58026 26 ALA C CA 1
ATOM 3435 C C . ALA C 1 22 ? 53.13501 12.19169 14.38821 1.000 41.27836 26 ALA C C 1
ATOM 3436 O O . ALA C 1 22 ? 52.70136 12.44213 13.25752 1.000 41.92264 26 ALA C O 1
ATOM 3438 N N . GLU C 1 23 ? 52.36509 12.22551 15.47830 1.000 38.74578 27 GLU C N 1
ATOM 3439 C CA . GLU C 1 23 ? 50.96425 12.61556 15.38486 1.000 40.48312 27 GLU C CA 1
ATOM 3440 C C . GLU C 1 23 ? 50.81735 14.07000 14.95759 1.000 35.47737 27 GLU C C 1
ATOM 3441 O O . GLU C 1 23 ? 49.84522 14.42230 14.28022 1.000 35.61944 27 GLU C O 1
ATOM 3447 N N . TYR C 1 24 ? 51.77518 14.91738 15.32085 1.000 37.02025 28 TYR C N 1
ATOM 3448 C CA . TYR C 1 24 ? 51.70166 16.34122 14.99775 1.000 38.35953 28 TYR C CA 1
ATOM 3449 C C . TYR C 1 24 ? 52.53245 16.74071 13.77564 1.000 38.30461 28 TYR C C 1
ATOM 3450 O O . TYR C 1 24 ? 52.54498 17.92721 13.41317 1.000 38.77475 28 TYR C O 1
ATOM 3459 N N . MET C 1 25 ? 53.24858 15.79091 13.16105 1.000 34.36889 29 MET C N 1
ATOM 3460 C CA . MET C 1 25 ? 54.05513 16.09439 11.97967 1.000 35.40366 29 MET C CA 1
ATOM 3461 C C . MET C 1 25 ? 53.23960 16.78725 10.89647 1.000 38.73332 29 MET C C 1
ATOM 3462 O O . MET C 1 25 ? 53.66825 17.80152 10.33167 1.000 39.17206 29 MET C O 1
ATOM 3467 N N . ALA C 1 26 ? 52.07289 16.22756 10.56817 1.000 35.27585 30 ALA C N 1
ATOM 3468 C CA . ALA C 1 26 ? 51.26970 16.78461 9.48688 1.000 35.94924 30 ALA C CA 1
ATOM 3469 C C . ALA C 1 26 ? 50.77146 18.17922 9.83486 1.000 39.15885 30 ALA C C 1
ATOM 3470 O O . ALA C 1 26 ? 50.72682 19.05909 8.96941 1.000 31.54120 30 ALA C O 1
ATOM 3472 N N . THR C 1 27 ? 50.40840 18.40387 11.09950 1.000 35.21418 31 THR C N 1
ATOM 3473 C CA . THR C 1 27 ? 49.97342 19.73211 11.51464 1.000 36.56938 31 THR C CA 1
ATOM 3474 C C . THR C 1 27 ? 51.09419 20.75276 11.35969 1.000 37.29001 31 THR C C 1
ATOM 3475 O O . THR C 1 27 ? 50.86902 21.86153 10.86117 1.000 40.81376 31 THR C O 1
ATOM 3479 N N . ARG C 1 28 ? 52.31695 20.38694 11.74993 1.000 38.03109 32 ARG C N 1
ATOM 3480 C CA . ARG C 1 28 ? 53.42520 21.33273 11.62863 1.000 38.23505 32 ARG C CA 1
ATOM 3481 C C . ARG C 1 28 ? 53.76816 21.60659 10.16754 1.000 38.53038 32 ARG C C 1
ATOM 3482 O O . ARG C 1 28 ? 53.97598 22.76537 9.77330 1.000 39.18769 32 ARG C O 1
ATOM 3490 N N . PHE C 1 29 ? 53.81979 20.55117 9.35120 1.000 34.67687 33 PHE C N 1
ATOM 3491 C CA . PHE C 1 29 ? 54.06590 20.71260 7.92165 1.000 33.63416 33 PHE C CA 1
ATOM 3492 C C . PHE C 1 29 ? 53.00972 21.60409 7.27953 1.000 34.14567 33 PHE C C 1
ATOM 3493 O O . PHE C 1 29 ? 53.33248 22.50445 6.49309 1.000 39.91320 33 PHE C O 1
ATOM 3501 N N . GLU C 1 30 ? 51.74165 21.38059 7.62784 1.000 38.58898 34 GLU C N 1
ATOM 3502 C CA . GLU C 1 30 ? 50.64682 22.17308 7.08433 1.000 39.68017 34 GLU C CA 1
ATOM 3503 C C . GLU C 1 30 ? 50.75062 23.62930 7.51409 1.000 36.50680 34 GLU C C 1
ATOM 3504 O O . GLU C 1 30 ? 50.50212 24.53683 6.71286 1.000 31.71274 34 GLU C O 1
ATOM 3510 N N . GLN C 1 31 ? 51.12137 23.87456 8.77414 1.000 32.09486 35 GLN C N 1
ATOM 3511 C CA . GLN C 1 31 ? 51.27541 25.25189 9.23080 1.000 39.41898 35 GLN C CA 1
ATOM 3512 C C . GLN C 1 31 ? 52.37531 25.96465 8.45648 1.000 39.37583 35 GLN C C 1
ATOM 3513 O O . GLN C 1 31 ? 52.20305 27.11571 8.03019 1.000 35.04750 35 GLN C O 1
ATOM 3519 N N . ILE C 1 32 ? 53.50748 25.28721 8.24472 1.000 37.78153 36 ILE C N 1
ATOM 3520 C CA . ILE C 1 32 ? 54.59898 25.91511 7.50426 1.000 37.32918 36 ILE C CA 1
ATOM 3521 C C . ILE C 1 32 ? 54.16976 26.19626 6.07049 1.000 42.30137 36 ILE C C 1
ATOM 3522 O O . ILE C 1 32 ? 54.45210 27.26963 5.52164 1.000 38.97982 36 ILE C O 1
ATOM 3527 N N . LEU C 1 33 ? 53.46818 25.24550 5.44484 1.000 39.18774 37 LEU C N 1
ATOM 3528 C CA . LEU C 1 33 ? 53.01232 25.45760 4.07428 1.000 35.71139 37 LEU C CA 1
ATOM 3529 C C . LEU C 1 33 ? 52.03584 26.62660 3.99761 1.000 39.49864 37 LEU C C 1
ATOM 3530 O O . LEU C 1 33 ? 52.09600 27.43627 3.06387 1.000 41.94419 37 LEU C O 1
ATOM 3535 N N . THR C 1 34 ? 51.13324 26.73590 4.97701 1.000 35.00712 38 THR C N 1
ATOM 3536 C CA . THR C 1 34 ? 50.15949 27.82240 4.97340 1.000 35.47509 38 THR C CA 1
ATOM 3537 C C . THR C 1 34 ? 50.84184 29.17457 5.13542 1.000 37.84833 38 THR C C 1
ATOM 3538 O O . THR C 1 34 ? 50.49218 30.13847 4.44484 1.000 37.49346 38 THR C O 1
ATOM 3542 N N . LYS C 1 35 ? 51.82281 29.26420 6.03597 1.000 35.96266 39 LYS C N 1
ATOM 3543 C CA . LYS C 1 35 ? 52.56238 30.50959 6.19811 1.000 35.90975 39 LYS C CA 1
ATOM 3544 C C . LYS C 1 35 ? 53.39180 30.86454 4.97019 1.000 40.46999 39 LYS C C 1
ATOM 3545 O O . LYS C 1 35 ? 53.74311 32.03647 4.79544 1.000 42.72111 39 LYS C O 1
ATOM 3551 N N . ALA C 1 36 ? 53.71318 29.88811 4.12283 1.000 41.99194 40 ALA C N 1
ATOM 3552 C CA . ALA C 1 36 ? 54.48613 30.11696 2.90925 1.000 45.17397 40 ALA C CA 1
ATOM 3553 C C . ALA C 1 36 ? 53.61743 30.23368 1.66244 1.000 46.25793 40 ALA C C 1
ATOM 3554 O O . ALA C 1 36 ? 54.15695 30.31634 0.55308 1.000 48.10869 40 ALA C O 1
ATOM 3556 N N . LYS C 1 37 ? 52.29193 30.23120 1.8194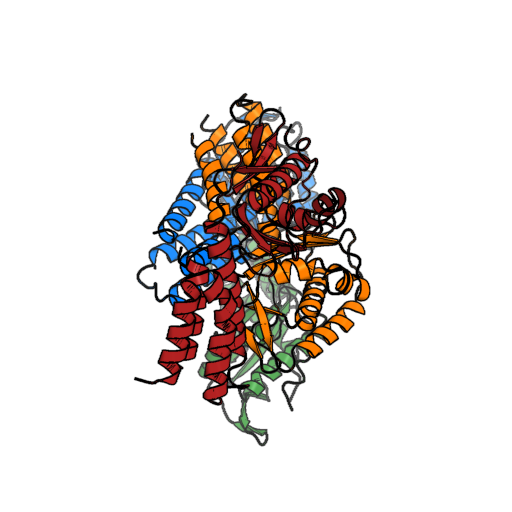0 1.000 41.47703 41 LYS C N 1
ATOM 3557 C CA . LYS C 1 37 ? 51.35752 30.31972 0.69527 1.000 45.28872 41 LYS C CA 1
ATOM 3558 C C . LYS C 1 37 ? 51.62768 29.23355 -0.34380 1.000 40.92856 41 LYS C C 1
ATOM 3559 O O . LYS C 1 37 ? 51.52190 29.45773 -1.55115 1.000 44.12398 41 LYS C O 1
ATOM 3565 N N . LEU C 1 38 ? 51.97411 28.03909 0.12966 1.000 41.37850 42 LEU C N 1
ATOM 3566 C CA . LEU C 1 38 ? 52.28127 26.91873 -0.74913 1.000 41.26885 42 LEU C CA 1
ATOM 3567 C C . LEU C 1 38 ? 51.09624 25.98862 -0.96181 1.000 37.37815 42 LEU C C 1
ATOM 3568 O O . LEU C 1 38 ? 51.24522 24.95739 -1.62345 1.000 45.24983 42 LEU C O 1
ATOM 3573 N N . LEU C 1 39 ? 49.93515 26.32515 -0.42950 1.000 36.14595 43 LEU C N 1
ATOM 3574 C CA . LEU C 1 39 ? 48.72411 25.54651 -0.62295 1.000 45.20692 43 LEU C CA 1
ATOM 3575 C C . LEU C 1 39 ? 47.70845 26.33623 -1.44349 1.000 46.24046 43 LEU C C 1
ATOM 3576 O O . LEU C 1 39 ? 47.60726 27.55823 -1.28471 1.000 45.91539 43 LEU C O 1
ATOM 3581 N N . PRO C 1 40 ? 46.93298 25.67772 -2.32143 1.000 47.40412 44 PRO C N 1
ATOM 3582 C CA . PRO C 1 40 ? 46.78635 24.22536 -2.46810 1.000 47.15833 44 PRO C CA 1
ATOM 3583 C C . PRO C 1 40 ? 47.76526 23.61142 -3.46739 1.000 46.22502 44 PRO C C 1
ATOM 3584 O O . PRO C 1 40 ? 47.60339 22.45589 -3.85902 1.000 48.80310 44 PRO C O 1
ATOM 3588 N N . GLU C 1 41 ? 48.79178 24.38582 -3.83219 1.000 44.31780 45 GLU C N 1
ATOM 3589 C CA . GLU C 1 41 ? 49.77358 23.93853 -4.81469 1.000 46.99087 45 GLU C CA 1
ATOM 3590 C C . GLU C 1 41 ? 50.52792 22.70564 -4.34500 1.000 44.46594 45 GLU C C 1
ATOM 3591 O O . GLU C 1 41 ? 50.83313 21.81462 -5.14511 1.000 44.56796 45 GLU C O 1
ATOM 3597 N N . CYS C 1 42 ? 50.83274 22.63338 -3.05234 1.000 43.94496 46 CYS C N 1
ATOM 3598 C CA . CYS C 1 42 ? 51.61141 21.54108 -2.49033 1.000 47.48371 46 CYS C CA 1
ATOM 3599 C C . CYS C 1 42 ? 50.74879 20.55193 -1.71983 1.000 48.10839 46 CYS C C 1
ATOM 3600 O O . CYS C 1 42 ? 51.20646 19.97600 -0.72844 1.000 47.01477 46 CYS C O 1
ATOM 3603 N N . ASN C 1 43 ? 49.50686 20.33757 -2.16087 1.000 49.93516 47 ASN C N 1
ATOM 3604 C CA . ASN C 1 43 ? 48.63030 19.41063 -1.45290 1.000 49.54329 47 ASN C CA 1
ATOM 3605 C C . ASN C 1 43 ? 49.15125 17.98177 -1.52641 1.000 46.83199 47 ASN C C 1
ATOM 3606 O O . ASN C 1 43 ? 49.00060 17.21528 -0.56887 1.000 48.91081 47 ASN C O 1
ATOM 3611 N N . ASP C 1 44 ? 49.74988 17.59721 -2.65546 1.000 49.21405 48 ASP C N 1
ATOM 3612 C CA . ASP C 1 44 ? 50.26394 16.23678 -2.78278 1.000 50.82597 48 ASP C CA 1
ATOM 3613 C C . ASP C 1 44 ? 51.39080 15.97488 -1.79054 1.000 47.69938 48 ASP C C 1
ATOM 3614 O O . ASP C 1 44 ? 51.45031 14.90276 -1.17592 1.000 48.63364 48 ASP C O 1
ATOM 3619 N N . MET C 1 45 ? 52.29368 16.94471 -1.62074 1.000 45.71572 49 MET C N 1
ATOM 3620 C CA . MET C 1 45 ? 53.33872 16.81752 -0.61038 1.000 45.37770 49 MET C CA 1
ATOM 3621 C C . MET C 1 45 ? 52.73356 16.68630 0.78340 1.000 42.00240 49 MET C C 1
ATOM 3622 O O . MET C 1 45 ? 53.20200 15.88600 1.60043 1.000 42.83439 49 MET C O 1
ATOM 3627 N N . LEU C 1 46 ? 51.68232 17.45892 1.06912 1.000 39.25439 50 LEU C N 1
ATOM 3628 C CA . LEU C 1 46 ? 51.02925 17.37045 2.37098 1.000 40.26632 50 LEU C CA 1
ATOM 3629 C C . LEU C 1 46 ? 50.41047 15.99432 2.58930 1.000 43.65366 50 LEU C C 1
ATOM 3630 O O . LEU C 1 46 ? 50.49461 15.43382 3.68926 1.000 46.48061 50 LEU C O 1
ATOM 3635 N N . GLU C 1 47 ? 49.77365 15.43927 1.55609 1.000 43.83310 51 GLU C N 1
ATOM 3636 C CA . GLU C 1 47 ? 49.20443 14.09829 1.66387 1.000 48.04504 51 GLU C CA 1
ATOM 3637 C C . GLU C 1 47 ? 50.29218 13.05819 1.89886 1.000 43.05374 51 GLU C C 1
ATOM 3638 O O . GLU C 1 47 ? 50.12587 12.13808 2.71510 1.000 39.66213 51 GLU C O 1
ATOM 3644 N N . LYS C 1 48 ? 51.41517 13.19033 1.18723 1.000 39.51524 52 LYS C N 1
ATOM 3645 C CA . LYS C 1 48 ? 52.52932 12.27580 1.39506 1.000 43.21791 52 LYS C CA 1
ATOM 3646 C C . LYS C 1 48 ? 53.06412 12.39617 2.81205 1.000 42.99387 52 LYS C C 1
ATOM 3647 O O . LYS C 1 48 ? 53.46780 11.39540 3.41347 1.000 42.13080 52 LYS C O 1
ATOM 3653 N N . ILE C 1 49 ? 53.02332 13.60519 3.37549 1.000 41.47539 53 ILE C N 1
ATOM 3654 C CA . ILE C 1 49 ? 53.47190 13.80681 4.74803 1.000 40.61312 53 ILE C CA 1
ATOM 3655 C C . ILE C 1 49 ? 52.50831 13.14520 5.72549 1.000 41.01579 53 ILE C C 1
ATOM 3656 O O . ILE C 1 49 ? 52.93071 12.52316 6.70421 1.000 43.00617 53 ILE C O 1
ATOM 3661 N N . LYS C 1 50 ? 51.20272 13.24275 5.46555 1.000 37.66902 54 LYS C N 1
ATOM 3662 C CA . LYS C 1 50 ? 50.23463 12.59393 6.34861 1.000 38.18862 54 LYS C CA 1
ATOM 3663 C C . LYS C 1 50 ? 50.42798 11.08085 6.35653 1.000 38.90655 54 LYS C C 1
ATOM 3664 O O . LYS C 1 50 ? 50.46144 10.44956 7.42367 1.000 39.20878 54 LYS C O 1
ATOM 3670 N N . GLU C 1 51 ? 50.60055 10.48909 5.17359 1.000 40.96721 55 GLU C N 1
ATOM 3671 C CA . GLU C 1 51 ? 50.77976 9.04173 5.09456 1.000 44.08219 55 GLU C CA 1
ATOM 3672 C C . GLU C 1 51 ? 52.10045 8.60738 5.72263 1.000 38.32123 55 GLU C C 1
ATOM 3673 O O . GLU C 1 51 ? 52.14969 7.61011 6.46050 1.000 43.51163 55 GLU C O 1
ATOM 3679 N N . TYR C 1 52 ? 53.18270 9.34151 5.44332 1.000 36.35566 56 TYR C N 1
ATOM 3680 C CA . TYR C 1 52 ? 54.46361 9.04407 6.07268 1.000 41.65320 56 TYR C CA 1
ATOM 3681 C C . TYR C 1 52 ? 54.37613 9.15454 7.58810 1.000 42.96769 56 TYR C C 1
ATOM 3682 O O . TYR C 1 52 ? 54.94419 8.32805 8.31051 1.000 37.27492 56 TYR C O 1
ATOM 3691 N N . ALA C 1 53 ? 53.65909 10.16538 8.08845 1.000 42.61863 57 ALA C N 1
ATOM 3692 C CA . ALA C 1 53 ? 53.49346 10.32189 9.52801 1.000 39.31516 57 ALA C CA 1
ATOM 3693 C C . ALA C 1 53 ? 52.76294 9.13599 10.12540 1.000 38.79127 57 ALA C C 1
ATOM 3694 O O . ALA C 1 53 ? 53.13110 8.64544 11.19697 1.000 37.70644 57 ALA C O 1
ATOM 3696 N N . GLN C 1 54 ? 51.72218 8.66299 9.44243 1.000 35.57779 58 GLN C N 1
ATOM 3697 C CA . GLN C 1 54 ? 50.97447 7.51948 9.94912 1.000 37.46909 58 GLN C CA 1
ATOM 3698 C C . GLN C 1 54 ? 51.85502 6.27981 10.01802 1.000 41.33922 58 GLN C C 1
ATOM 3699 O O . GLN C 1 54 ? 51.87384 5.57689 11.03788 1.000 38.82121 58 GLN C O 1
ATOM 3705 N N . PHE C 1 55 ? 52.64692 6.04287 8.97189 1.000 39.45954 59 PHE C N 1
ATOM 3706 C CA . PHE C 1 55 ? 53.53940 4.88677 8.96690 1.000 38.82011 59 PHE C CA 1
ATOM 3707 C C . PHE C 1 55 ? 54.61354 4.98771 10.04579 1.000 37.20874 59 PHE C C 1
ATOM 3708 O O . PHE C 1 55 ? 54.90393 4.00478 10.74010 1.000 35.64418 59 PHE C O 1
ATOM 3716 N N . VAL C 1 56 ? 55.21766 6.16799 10.19903 1.000 39.40860 60 VAL C N 1
ATOM 3717 C CA . VAL C 1 56 ? 56.25708 6.34520 11.20708 1.000 39.21747 60 VAL C CA 1
ATOM 3718 C C . VAL C 1 56 ? 55.67665 6.19053 12.60549 1.000 37.95343 60 VAL C C 1
ATOM 3719 O O . VAL C 1 56 ? 56.28714 5.56784 13.48346 1.000 39.00194 60 VAL C O 1
ATOM 3723 N N . LYS C 1 57 ? 54.48623 6.75002 12.83120 1.000 37.78379 61 LYS C N 1
ATOM 3724 C CA . LYS C 1 57 ? 53.82687 6.61528 14.12231 1.000 38.75137 61 LYS C CA 1
ATOM 3725 C C . LYS C 1 57 ? 53.54986 5.15652 14.43723 1.000 39.91135 61 LYS C C 1
ATOM 3726 O O . LYS C 1 57 ? 53.77925 4.70538 15.56347 1.000 43.05366 61 LYS C O 1
ATOM 3732 N N . PHE C 1 58 ? 53.06262 4.40057 13.44971 1.000 37.91723 62 PHE C N 1
ATOM 3733 C CA . PHE C 1 58 ? 52.78405 2.98781 13.68052 1.000 39.08589 62 PHE C CA 1
ATOM 3734 C C . PHE C 1 58 ? 54.06001 2.20655 13.95521 1.000 40.57412 62 PHE C C 1
ATOM 3735 O O . PHE C 1 58 ? 54.07592 1.32843 14.82361 1.000 41.00438 62 PHE C O 1
ATOM 3743 N N . LYS C 1 59 ? 55.14264 2.51581 13.23841 1.000 36.47573 63 LYS C N 1
ATOM 3744 C CA . LYS C 1 59 ? 56.40455 1.82895 13.49604 1.000 36.95472 63 LYS C CA 1
ATOM 3745 C C . LYS C 1 59 ? 56.90442 2.11144 14.90939 1.000 42.40618 63 LYS C C 1
ATOM 3746 O O . LYS C 1 59 ? 57.27894 1.18475 15.64120 1.000 38.71170 63 LYS C O 1
ATOM 3752 N N . LEU C 1 60 ? 56.86976 3.38057 15.32902 1.000 43.05599 64 LEU C N 1
ATOM 3753 C CA . LEU C 1 60 ? 57.33326 3.73227 16.66924 1.000 41.88678 64 LEU C CA 1
ATOM 3754 C C . LEU C 1 60 ? 56.45179 3.10589 17.74258 1.000 39.65473 64 LEU C C 1
ATOM 3755 O O . LEU C 1 60 ? 56.95544 2.60737 18.75731 1.000 42.55215 64 LEU C O 1
ATOM 3760 N N . LEU C 1 61 ? 55.13443 3.11501 17.52924 1.000 37.96899 65 LEU C N 1
ATOM 3761 C CA . LEU C 1 61 ? 54.20726 2.53677 18.49360 1.000 40.48608 65 LEU C CA 1
ATOM 3762 C C . LEU C 1 61 ? 54.41452 1.03441 18.62145 1.000 44.40226 65 LEU C C 1
ATOM 3763 O O . LEU C 1 61 ? 54.48346 0.50209 19.73455 1.000 48.10577 65 LEU C O 1
ATOM 3768 N N . SER C 1 62 ? 54.52363 0.33531 17.48743 1.000 41.90901 66 SER C N 1
ATOM 3769 C CA . SER C 1 62 ? 54.73795 -1.10645 17.51346 1.000 45.48632 66 SER C CA 1
ATOM 3770 C C . SER C 1 62 ? 56.04980 -1.45036 18.20270 1.000 49.13382 66 SER C C 1
ATOM 3771 O O . SER C 1 62 ? 56.11485 -2.40754 18.98413 1.000 49.18007 66 SER C O 1
ATOM 3774 N N . SER C 1 63 ? 57.11251 -0.69388 17.91331 1.000 44.30544 67 SER C N 1
ATOM 3775 C CA . SER C 1 63 ? 58.39196 -0.95378 18.56383 1.000 47.41746 67 SER C CA 1
ATOM 3776 C C . SER C 1 63 ? 58.28094 -0.75162 20.07050 1.000 48.32947 67 SER C C 1
ATOM 3777 O O . SER C 1 63 ? 58.77540 -1.56864 20.85609 1.000 51.20421 67 SER C O 1
ATOM 3780 N N . ALA C 1 64 ? 57.63298 0.33939 20.49201 1.000 44.62405 68 ALA C N 1
ATOM 3781 C CA . ALA C 1 64 ? 57.53002 0.63122 21.91850 1.000 47.76224 68 ALA C CA 1
ATOM 3782 C C . ALA C 1 64 ? 56.72175 -0.43275 22.65373 1.000 53.41497 68 ALA C C 1
ATOM 3783 O O . ALA C 1 64 ? 57.05626 -0.80120 23.78565 1.000 60.26829 68 ALA C O 1
ATOM 3785 N N . GLN C 1 65 ? 55.65265 -0.93313 22.03526 1.000 50.69835 69 GLN C N 1
ATOM 3786 C CA . GLN C 1 65 ? 54.81581 -1.97087 22.64061 1.000 56.49113 69 GLN C CA 1
ATOM 3787 C C . GLN C 1 65 ? 55.39016 -3.34273 22.29907 1.000 55.87007 69 GLN C C 1
ATOM 3788 O O . GLN C 1 65 ? 55.10573 -3.90339 21.23756 1.000 56.05230 69 GLN C O 1
ATOM 3794 N N . VAL C 1 66 ? 56.18850 -3.89527 23.20592 1.000 54.70207 70 VAL C N 1
ATOM 3795 C CA . VAL C 1 66 ? 56.81994 -5.18983 22.97315 1.000 60.29579 70 VAL C CA 1
ATOM 3796 C C . VAL C 1 66 ? 55.78718 -6.29078 23.17477 1.000 60.06864 70 VAL C C 1
ATOM 3797 O O . VAL C 1 66 ? 55.07185 -6.31361 24.18302 1.000 61.96981 70 VAL C O 1
ATOM 3801 N N . TRP C 1 67 ? 55.71371 -7.20967 22.21661 1.000 63.04610 71 TRP C N 1
ATOM 3802 C CA . TRP C 1 67 ? 54.78054 -8.32548 22.28975 1.000 63.25902 71 TRP C CA 1
ATOM 3803 C C . TRP C 1 67 ? 55.28992 -9.39037 23.25317 1.000 67.40355 71 TRP C C 1
ATOM 3804 O O . TRP C 1 67 ? 56.45222 -9.80228 23.18003 1.000 69.22286 71 TRP C O 1
ATOM 3815 N N . SER C 1 68 ? 54.42190 -9.82111 24.16571 1.000 67.85140 72 SER C N 1
ATOM 3816 C CA . SER C 1 68 ? 54.72602 -10.87908 25.11854 1.000 71.56521 72 SER C CA 1
ATOM 3817 C C . SER C 1 68 ? 53.79742 -12.06087 24.87350 1.000 73.09797 72 SER C C 1
ATOM 3818 O O . SER C 1 68 ? 52.60783 -11.87810 24.59370 1.000 72.68114 72 SER C O 1
ATOM 3821 N N . GLY C 1 69 ? 54.34350 -13.27223 24.96788 1.000 72.29719 73 GLY C N 1
ATOM 3822 C CA . GLY C 1 69 ? 53.54372 -14.46315 24.75099 1.000 77.64340 73 GLY C CA 1
ATOM 3823 C C . GLY C 1 69 ? 54.31170 -15.65420 24.21380 1.000 89.72994 73 GLY C C 1
ATOM 3824 O O . GLY C 1 69 ? 53.92044 -16.80351 24.44638 1.000 86.99101 73 GLY C O 1
ATOM 3825 N N . GLN C 1 70 ? 55.39671 -15.38912 23.48740 1.000 90.08646 74 GLN C N 1
ATOM 3826 C CA . GLN C 1 70 ? 56.26944 -16.43246 22.94472 1.000 87.95598 74 GLN C CA 1
ATOM 3827 C C . GLN C 1 70 ? 55.51302 -17.43445 22.07432 1.000 89.48065 74 GLN C C 1
ATOM 3828 O O . GLN C 1 70 ? 54.55196 -17.08060 21.39002 1.000 92.34265 74 GLN C O 1
ATOM 3830 N N . LYS C 1 84 ? 46.66101 -23.98439 27.09033 1.000 102.14622 88 LYS C N 1
ATOM 3831 C CA . LYS C 1 84 ? 45.99239 -22.81093 27.63932 1.000 106.30666 88 LYS C CA 1
ATOM 3832 C C . LYS C 1 84 ? 44.52861 -22.76452 27.21215 1.000 111.47413 88 LYS C C 1
ATOM 3833 O O . LYS C 1 84 ? 44.10134 -23.52622 26.34312 1.000 112.12379 88 LYS C O 1
ATOM 3835 N N . ALA C 1 85 ? 43.76291 -21.86991 27.83364 1.000 114.69738 89 ALA C N 1
ATOM 3836 C CA . ALA C 1 85 ? 42.35391 -21.68106 27.52162 1.000 113.51355 89 ALA C CA 1
ATOM 3837 C C . ALA C 1 85 ? 42.07961 -20.20111 27.28581 1.000 114.67282 89 ALA C C 1
ATOM 3838 O O . ALA C 1 85 ? 42.93559 -19.34241 27.51640 1.000 116.80044 89 ALA C O 1
ATOM 3840 N N . GLU C 1 86 ? 40.86030 -19.90996 26.81853 1.000 115.60898 90 GLU C N 1
ATOM 3841 C CA . GLU C 1 86 ? 40.41357 -18.52756 26.66773 1.000 111.11926 90 GLU C CA 1
ATOM 3842 C C . GLU C 1 86 ? 40.41632 -17.77928 27.99672 1.000 112.26749 90 GLU C C 1
ATOM 3843 O O . GLU C 1 86 ? 40.52633 -16.54706 28.00109 1.000 113.78117 90 GLU C O 1
ATOM 3846 N N . PHE C 1 87 ? 40.32192 -18.51190 29.11265 1.000 112.10538 91 PHE C N 1
ATOM 3847 C CA . PHE C 1 87 ? 40.40693 -18.04412 30.49758 1.000 111.73028 91 PHE C CA 1
ATOM 3848 C C . PHE C 1 87 ? 40.99533 -16.64745 30.67981 1.000 113.86517 91 PHE C C 1
ATOM 3849 O O . PHE C 1 87 ? 40.40809 -15.80862 31.37270 1.000 111.94146 91 PHE C O 1
ATOM 3851 N N . LEU C 1 88 ? 42.16341 -16.40321 30.07715 1.000 113.85996 92 LEU C N 1
ATOM 3852 C CA . LEU C 1 88 ? 42.86758 -15.12342 30.13852 1.000 113.45329 92 LEU C CA 1
ATOM 3853 C C . LEU C 1 88 ? 41.95809 -13.91856 29.91876 1.000 112.22799 92 LEU C C 1
ATOM 3854 O O . LEU C 1 88 ? 42.27401 -12.81209 30.36940 1.000 110.70341 92 LEU C O 1
ATOM 3856 N N . ALA C 1 89 ? 40.84238 -14.11305 29.21723 1.000 109.70302 93 ALA C N 1
ATOM 3857 C CA . ALA C 1 89 ? 39.89783 -13.03086 28.97584 1.000 105.81228 93 ALA C CA 1
ATOM 3858 C C . ALA C 1 89 ? 39.32871 -12.52145 30.29553 1.000 110.24069 93 ALA C C 1
ATOM 3859 O O . ALA C 1 89 ? 39.60965 -11.38846 30.70221 1.000 107.81901 93 ALA C O 1
ATOM 3861 N N . SER C 1 90 ? 38.52771 -13.35588 30.96427 1.000 110.16085 94 SER C N 1
ATOM 3862 C CA . SER C 1 90 ? 38.07481 -13.10842 32.33076 1.000 109.31749 94 SER C CA 1
ATOM 3863 C C . SER C 1 90 ? 37.28079 -11.81194 32.44578 1.000 107.04125 94 SER C C 1
ATOM 3864 O O . SER C 1 90 ? 36.05593 -11.81043 32.28416 1.000 104.10081 94 SER C O 1
ATOM 3867 N N . HIS C 1 91 ? 37.96562 -10.71024 32.73127 1.000 106.80235 95 HIS C N 1
ATOM 3868 C CA . HIS C 1 91 ? 37.32253 -9.40654 32.85554 1.000 102.81614 95 HIS C CA 1
ATOM 3869 C C . HIS C 1 91 ? 38.17662 -8.38616 32.10953 1.000 105.28095 95 HIS C C 1
ATOM 3870 O O . HIS C 1 91 ? 39.06162 -8.73787 31.32144 1.000 101.95270 95 HIS C O 1
ATOM 3872 N N . LEU C 1 92 ? 37.91508 -7.10246 32.35712 1.000 100.70142 96 LEU C N 1
ATOM 3873 C CA . LEU C 1 92 ? 38.64953 -6.02502 31.70520 1.000 94.08406 96 LEU C CA 1
ATOM 3874 C C . LEU C 1 92 ? 38.45209 -4.70922 32.44797 1.000 98.61221 96 LEU C C 1
ATOM 3875 O O . LEU C 1 92 ? 38.18062 -3.67451 31.82955 1.000 95.31721 96 LEU C O 1
ATOM 3877 N N . GLU C 1 93 ? 38.56481 -4.74422 33.77291 1.000 97.19563 97 GLU C N 1
ATOM 3878 C CA . GLU C 1 93 ? 38.39861 -3.55314 34.60399 1.000 95.97968 97 GLU C CA 1
ATOM 3879 C C . GLU C 1 93 ? 39.55809 -2.59023 34.37579 1.000 94.66620 97 GLU C C 1
ATOM 3880 O O . GLU C 1 93 ? 40.64535 -2.76644 34.92942 1.000 94.60175 97 GLU C O 1
ATOM 3882 N N . GLY C 1 94 ? 39.34043 -1.56565 33.55456 1.000 91.88052 98 GLY C N 1
ATOM 3883 C CA . GLY C 1 94 ? 40.38409 -0.58325 33.33590 1.000 93.25842 98 GLY C CA 1
ATOM 3884 C C . GLY C 1 94 ? 40.66827 -0.26046 31.88373 1.000 93.71564 98 GLY C C 1
ATOM 3885 O O . GLY C 1 94 ? 41.82707 -0.03196 31.52523 1.000 88.86192 98 GLY C O 1
ATOM 3886 N N . LEU C 1 95 ? 39.63755 -0.21586 31.03504 1.000 92.09011 99 LEU C N 1
ATOM 3887 C CA . LEU C 1 95 ? 39.97579 0.04943 29.63979 1.000 87.13733 99 LEU C CA 1
ATOM 3888 C C . LEU C 1 95 ? 39.74853 1.51015 29.28192 1.000 87.71229 99 LEU C C 1
ATOM 3889 O O . LEU C 1 95 ? 38.67034 2.05382 29.56392 1.000 88.32762 99 LEU C O 1
ATOM 3891 N N . PRO C 1 96 ? 40.74503 2.16854 28.66847 1.000 79.99752 100 PRO C N 1
ATOM 3892 C CA . PRO C 1 96 ? 40.59973 3.58278 28.29020 1.000 74.47870 100 PRO C CA 1
ATOM 3893 C C . PRO C 1 96 ? 39.64253 3.78008 27.12472 1.000 73.69369 100 PRO C C 1
ATOM 3894 O O . PRO C 1 96 ? 39.15012 2.80782 26.54290 1.000 71.27046 100 PRO C O 1
ATOM 3898 N N . SER C 1 97 ? 39.37303 5.03494 26.77206 1.000 72.31292 101 SER C N 1
ATOM 3899 C CA . SER C 1 97 ? 38.49967 5.33518 25.64953 1.000 76.58872 101 SER C CA 1
ATOM 3900 C C . SER C 1 97 ? 39.29508 5.35329 24.34355 1.000 74.00899 101 SER C C 1
ATOM 3901 O O . SER C 1 97 ? 40.52207 5.22491 24.32978 1.000 75.36473 101 SER C O 1
ATOM 3904 N N . GLY C 1 98 ? 38.58074 5.52648 23.22993 1.000 71.25909 102 GLY C N 1
ATOM 3905 C CA . GLY C 1 98 ? 39.18349 5.60430 21.91075 1.000 72.18383 102 GLY C CA 1
ATOM 3906 C C . GLY C 1 98 ? 40.14037 4.47979 21.56970 1.000 66.09108 102 GLY C C 1
ATOM 3907 O O . GLY C 1 98 ? 41.22680 4.72623 21.03855 1.000 64.99214 102 GLY C O 1
ATOM 3908 N N . LEU C 1 99 ? 39.74964 3.24171 21.85794 1.000 61.51223 103 LEU C N 1
ATOM 3909 C CA . LEU C 1 99 ? 40.63893 2.11094 21.63034 1.000 64.16438 103 LEU C CA 1
ATOM 3910 C C . LEU C 1 99 ? 40.74005 1.79476 20.14140 1.000 63.42229 103 LEU C C 1
ATOM 3911 O O . LEU C 1 99 ? 39.72770 1.71595 19.43804 1.000 62.72906 103 LEU C O 1
ATOM 3913 N N . LYS C 1 100 ? 41.97156 1.62369 19.66331 1.000 60.10635 104 LYS C N 1
ATOM 3914 C CA . LYS C 1 100 ? 42.24658 1.32067 18.26677 1.000 59.95254 104 LYS C CA 1
ATOM 3915 C C . LYS C 1 100 ? 43.37340 0.30246 18.18979 1.000 54.46607 104 LYS C C 1
ATOM 3916 O O . LYS C 1 100 ? 44.36876 0.41418 18.91078 1.000 55.93786 104 LYS C O 1
ATOM 3922 N N . LEU C 1 101 ? 43.21605 -0.68780 17.31619 1.000 55.55240 105 LEU C N 1
ATOM 3923 C CA . LEU C 1 101 ? 44.26027 -1.66730 17.04256 1.000 52.44055 105 LEU C CA 1
ATOM 3924 C C . LEU C 1 101 ? 44.71990 -1.50594 15.60032 1.000 50.33603 105 LEU C C 1
ATOM 3925 O O . LEU C 1 101 ? 43.91465 -1.63054 14.67145 1.000 52.60737 105 LEU C O 1
ATOM 3930 N N . GLU C 1 102 ? 46.00711 -1.23225 15.41704 1.000 46.42905 106 GLU C N 1
ATOM 3931 C CA . GLU C 1 102 ? 46.62719 -1.16831 14.10089 1.000 45.92663 106 GLU C CA 1
ATOM 3932 C C . GLU C 1 102 ? 47.45536 -2.43058 13.90891 1.000 46.35099 106 GLU C C 1
ATOM 3933 O O . GLU C 1 102 ? 48.29193 -2.75830 14.75380 1.000 40.85397 106 GLU C O 1
ATOM 3939 N N . VAL C 1 103 ? 47.19713 -3.15936 12.82795 1.000 48.62040 107 VAL C N 1
ATOM 3940 C CA . VAL C 1 103 ? 47.86362 -4.43036 12.57329 1.000 45.34847 107 VAL C CA 1
ATOM 3941 C C . VAL C 1 103 ? 48.32903 -4.46295 11.12386 1.000 38.20720 107 VAL C C 1
ATOM 3942 O O . VAL C 1 103 ? 47.57141 -4.10877 10.21415 1.000 43.89010 107 VAL C O 1
ATOM 3946 N N . ALA C 1 104 ? 49.58119 -4.86548 10.91432 1.000 38.61269 108 ALA C N 1
ATOM 3947 C CA . ALA C 1 104 ? 50.15343 -4.99282 9.58038 1.000 38.60629 108 ALA C CA 1
ATOM 3948 C C . ALA C 1 104 ? 50.76078 -6.37808 9.42017 1.000 39.83598 108 ALA C C 1
ATOM 3949 O O . ALA C 1 104 ? 51.53100 -6.82536 10.27919 1.000 41.33452 108 ALA C O 1
ATOM 3951 N N . ILE C 1 105 ? 50.40290 -7.05226 8.32743 1.000 37.26682 109 ILE C N 1
ATOM 3952 C CA . ILE C 1 105 ? 50.94838 -8.35733 7.96485 1.000 37.21828 109 ILE C CA 1
ATOM 3953 C C . ILE C 1 105 ? 51.62806 -8.23321 6.60800 1.000 35.34318 109 ILE C C 1
ATOM 3954 O O . ILE C 1 105 ? 50.97734 -7.89155 5.61267 1.000 37.49263 109 ILE C O 1
ATOM 3959 N N . GLY C 1 106 ? 52.92988 -8.52244 6.56469 1.000 34.61779 110 GLY C N 1
ATOM 3960 C CA . GLY C 1 106 ? 53.66881 -8.46592 5.32168 1.000 36.19393 110 GLY C CA 1
ATOM 3961 C C . GLY C 1 106 ? 53.49990 -9.71452 4.47163 1.000 39.51098 110 GLY C C 1
ATOM 3962 O O . GLY C 1 106 ? 52.98507 -10.74170 4.91181 1.000 40.26119 110 GLY C O 1
ATOM 3963 N N . ASP C 1 107 ? 53.96031 -9.61546 3.22027 1.000 37.49262 111 ASP C N 1
ATOM 3964 C CA . ASP C 1 107 ? 53.88868 -10.75534 2.31269 1.000 41.63670 111 ASP C CA 1
ATOM 3965 C C . ASP C 1 107 ? 54.76506 -11.91543 2.77170 1.000 43.34094 111 ASP C C 1
ATOM 3966 O O . ASP C 1 107 ? 54.56330 -13.04574 2.31573 1.000 43.15324 111 ASP C O 1
ATOM 3971 N N . ASP C 1 108 ? 55.72531 -11.66483 3.66078 1.000 41.72839 112 ASP C N 1
ATOM 3972 C CA . ASP C 1 108 ? 56.56355 -12.70806 4.23503 1.000 40.99084 112 ASP C CA 1
ATOM 3973 C C . ASP C 1 108 ? 56.06502 -13.17015 5.59976 1.000 42.76420 112 ASP C C 1
ATOM 3974 O O . ASP C 1 108 ? 56.79817 -13.86403 6.31183 1.000 45.74716 112 ASP C O 1
ATOM 3979 N N . ALA C 1 109 ? 54.84895 -12.77322 5.98222 1.000 39.68579 113 ALA C N 1
ATOM 3980 C CA . ALA C 1 109 ? 54.13860 -13.12554 7.21810 1.000 44.44796 113 ALA C CA 1
ATOM 3981 C C . ALA C 1 109 ? 54.62215 -12.35083 8.43897 1.000 44.83220 113 ALA C C 1
ATOM 3982 O O . ALA C 1 109 ? 54.14327 -12.62760 9.55080 1.000 47.93188 113 ALA C O 1
ATOM 3984 N N . LYS C 1 110 ? 55.53099 -11.38835 8.28579 1.000 42.29038 114 LYS C N 1
ATOM 3985 C CA . LYS C 1 110 ? 55.91976 -10.56118 9.42143 1.000 43.75023 114 LYS C CA 1
ATOM 3986 C C . LYS C 1 110 ? 54.71496 -9.78970 9.94400 1.000 42.99279 114 LYS C C 1
ATOM 3987 O O . LYS C 1 110 ? 53.88009 -9.30994 9.17143 1.000 41.36843 114 LYS C O 1
ATOM 3993 N N . ILE C 1 111 ? 54.62115 -9.68214 11.26710 1.000 42.07026 115 ILE C N 1
ATOM 3994 C CA . ILE C 1 111 ? 53.46068 -9.10103 11.93009 1.000 44.85654 115 ILE C CA 1
ATOM 3995 C C . ILE C 1 111 ? 53.90183 -7.94256 12.81112 1.000 43.21839 115 ILE C C 1
ATOM 3996 O O . ILE C 1 111 ? 54.90650 -8.03543 13.52532 1.000 47.29458 115 ILE C O 1
ATOM 4001 N N . LEU C 1 112 ? 53.15145 -6.84507 12.74657 1.000 44.12067 116 LEU C N 1
ATOM 4002 C CA . LEU C 1 112 ? 53.33132 -5.71709 13.64922 1.000 41.69799 116 LEU C CA 1
ATOM 4003 C C . LEU C 1 112 ? 51.97423 -5.26453 14.16750 1.000 42.50023 116 LEU C C 1
ATOM 4004 O O . LEU C 1 112 ? 50.99645 -5.22882 13.41509 1.000 41.60052 116 LEU C O 1
ATOM 4009 N N . ARG C 1 113 ? 51.91154 -4.94085 15.45885 1.000 41.95249 117 ARG C N 1
ATOM 4010 C CA . ARG C 1 113 ? 50.67022 -4.50859 16.08611 1.000 42.03418 117 ARG C CA 1
ATOM 4011 C C . ARG C 1 113 ? 50.92696 -3.30123 16.97836 1.000 42.54801 117 ARG C C 1
ATOM 4012 O O . ARG C 1 113 ? 52.00682 -3.14833 17.55523 1.000 46.85841 117 ARG C O 1
ATOM 4020 N N . GLY C 1 114 ? 49.91682 -2.44101 17.07439 1.000 42.19218 118 GLY C N 1
ATOM 4021 C CA . GLY C 1 114 ? 49.94423 -1.28858 17.95335 1.000 46.76355 118 GLY C CA 1
ATOM 4022 C C . GLY C 1 114 ? 48.58684 -0.96463 18.54935 1.000 51.39023 118 GLY C C 1
ATOM 4023 O O . GLY C 1 114 ? 47.60176 -0.80470 17.81985 1.000 50.01610 118 GLY C O 1
ATOM 4024 N N . PHE C 1 115 ? 48.52394 -0.86547 19.87595 1.000 51.56509 119 PHE C N 1
ATOM 4025 C CA . PHE C 1 115 ? 47.30288 -0.51652 20.59230 1.000 50.74104 119 PHE C CA 1
ATOM 4026 C C . PHE C 1 115 ? 47.35723 0.95397 20.98343 1.000 56.46948 119 PHE C C 1
ATOM 4027 O O . PHE C 1 115 ? 48.34786 1.40797 21.56484 1.000 59.95326 119 PHE C O 1
ATOM 4035 N N . SER C 1 116 ? 46.29708 1.69343 20.66365 1.000 52.06900 120 SER C N 1
ATOM 4036 C CA . SER C 1 116 ? 46.24885 3.12990 20.88852 1.000 56.32821 120 SER C CA 1
ATOM 4037 C C . SER C 1 116 ? 44.93689 3.51963 21.55325 1.000 61.76112 120 SER C C 1
ATOM 4038 O O . SER C 1 116 ? 43.91489 2.85164 21.38422 1.000 63.98259 120 SER C O 1
ATOM 4041 N N . SER C 1 117 ? 44.97750 4.61190 22.31575 1.000 62.35165 121 SER C N 1
ATOM 4042 C CA . SER C 1 117 ? 43.79177 5.17983 22.95207 1.000 60.77761 121 SER C CA 1
ATOM 4043 C C . SER C 1 117 ? 43.71926 6.65731 22.59151 1.000 65.31977 121 SER C C 1
ATOM 4044 O O . SER C 1 117 ? 44.52678 7.45619 23.07766 1.000 65.88250 121 SER C O 1
ATOM 4047 N N . ASN C 1 118 ? 42.74662 7.01739 21.75158 1.000 63.78119 122 ASN C N 1
ATOM 4048 C CA . ASN C 1 118 ? 42.57355 8.39421 21.28284 1.000 65.11820 122 ASN C CA 1
ATOM 4049 C C . ASN C 1 118 ? 43.86884 8.94084 20.68808 1.000 66.79489 122 ASN C C 1
ATOM 4050 O O . ASN C 1 118 ? 44.21459 10.11192 20.86073 1.000 67.64615 122 ASN C O 1
ATOM 4055 N N . GLY C 1 119 ? 44.59460 8.07804 19.98047 1.000 62.47771 123 GLY C N 1
ATOM 4056 C CA . GLY C 1 119 ? 45.85082 8.46108 19.37277 1.000 55.90107 123 GLY C CA 1
ATOM 4057 C C . GLY C 1 119 ? 47.03902 8.44739 20.30424 1.000 56.50743 123 GLY C C 1
ATOM 4058 O O . GLY C 1 119 ? 48.11674 8.91050 19.91462 1.000 57.88613 123 GLY C O 1
ATOM 4059 N N . LYS C 1 120 ? 46.88493 7.91827 21.51387 1.000 58.82325 124 LYS C N 1
ATOM 4060 C CA . LYS C 1 120 ? 47.94671 7.88648 22.50543 1.000 58.21675 124 LYS C CA 1
ATOM 4061 C C . LYS C 1 120 ? 48.31723 6.44013 22.79633 1.000 57.48206 124 LYS C C 1
ATOM 4062 O O . LYS C 1 120 ? 47.46994 5.54365 22.74803 1.000 60.39129 124 LYS C O 1
ATOM 4065 N N . MET C 1 121 ? 49.59757 6.22141 23.08438 1.000 56.02193 125 MET C N 1
ATOM 4066 C CA . MET C 1 121 ? 50.09461 4.87365 23.32512 1.000 56.69188 125 MET C CA 1
ATOM 4067 C C . MET C 1 121 ? 49.46990 4.26987 24.57533 1.000 62.93503 125 MET C C 1
ATOM 4068 O O . MET C 1 121 ? 49.45364 4.89223 25.64138 1.000 65.32427 125 MET C O 1
ATOM 4073 N N . VAL C 1 122 ? 48.95058 3.05468 24.43907 1.000 61.91681 126 VAL C N 1
ATOM 4074 C CA . VAL C 1 122 ? 48.47041 2.28367 25.57801 1.000 61.66315 126 VAL C CA 1
ATOM 4075 C C . VAL C 1 122 ? 49.65227 1.52102 26.15914 1.000 65.58223 126 VAL C C 1
ATOM 4076 O O . VAL C 1 122 ? 50.38626 0.84576 25.42771 1.000 65.98529 126 VAL C O 1
ATOM 4080 N N . GLU C 1 123 ? 49.83903 1.62152 27.47276 1.000 69.99055 127 GLU C N 1
ATOM 4081 C CA . GLU C 1 123 ? 50.99782 1.04238 28.13631 1.000 72.54623 127 GLU C CA 1
ATOM 4082 C C . GLU C 1 123 ? 50.56249 0.30053 29.39256 1.000 76.16471 127 GLU C C 1
ATOM 4083 O O . GLU C 1 123 ? 49.41727 0.39963 29.84251 1.000 74.39490 127 GLU C O 1
ATOM 4089 N N . GLY C 1 124 ? 51.50341 -0.45322 29.95763 1.000 77.71283 128 GLY C N 1
ATOM 4090 C CA . GLY C 1 124 ? 51.26253 -1.0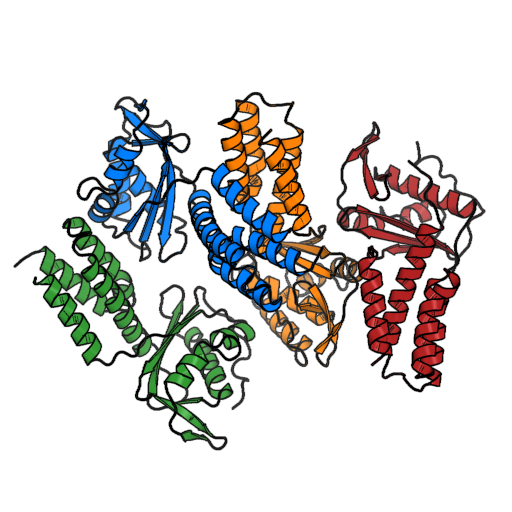9865 31.22928 1.000 75.38177 128 GLY C CA 1
ATOM 4091 C C . GLY C 1 124 ? 50.27174 -2.24569 31.14005 1.000 74.94747 128 GLY C C 1
ATOM 4092 O O . GLY C 1 124 ? 50.17662 -2.95991 30.13680 1.000 79.96669 128 GLY C O 1
ATOM 4093 N N . ASP C 1 125 ? 49.52804 -2.42705 32.23251 1.000 78.93548 129 ASP C N 1
ATOM 4094 C CA . ASP C 1 125 ? 48.57917 -3.53140 32.32093 1.000 81.78967 129 ASP C CA 1
ATOM 4095 C C . ASP C 1 125 ? 47.42196 -3.38426 31.33999 1.000 76.56123 129 ASP C C 1
ATOM 4096 O O . ASP C 1 125 ? 46.81972 -4.38898 30.95409 1.000 74.80647 129 ASP C O 1
ATOM 4101 N N . GLN C 1 126 ? 47.07794 -2.15792 30.94140 1.000 74.48404 130 GLN C N 1
ATOM 4102 C CA . GLN C 1 126 ? 46.10509 -1.98626 29.86437 1.000 74.05771 130 GLN C CA 1
ATOM 4103 C C . GLN C 1 126 ? 46.60454 -2.63089 28.57395 1.000 75.84901 130 GLN C C 1
ATOM 4104 O O . GLN C 1 126 ? 45.87445 -3.38292 27.90684 1.000 75.39066 130 GLN C O 1
ATOM 4110 N N . LEU C 1 127 ? 47.86557 -2.36298 28.22195 1.000 73.80694 131 LEU C N 1
ATOM 4111 C CA . LEU C 1 127 ? 48.46891 -3.01320 27.06502 1.000 72.14717 131 LEU C CA 1
ATOM 4112 C C . LEU C 1 127 ? 48.54899 -4.51767 27.26919 1.000 69.32570 131 LEU C C 1
ATOM 4113 O O . LEU C 1 127 ? 48.37158 -5.28852 26.32142 1.000 70.28087 131 LEU C O 1
ATOM 4118 N N . LYS C 1 128 ? 48.81066 -4.95414 28.50282 1.000 68.31703 132 LYS C N 1
ATOM 4119 C CA . LYS C 1 128 ? 48.86502 -6.38634 28.78111 1.000 73.12488 132 LYS C CA 1
ATOM 4120 C C . LYS C 1 128 ? 47.50742 -7.04556 28.55934 1.000 69.08407 132 LYS C C 1
ATOM 4121 O O . LYS C 1 128 ? 47.42431 -8.13815 27.98808 1.000 64.48190 132 LYS C O 1
ATOM 4123 N N . THR C 1 129 ? 46.43138 -6.38676 28.99256 1.000 65.71960 133 THR C N 1
ATOM 4124 C CA . THR C 1 129 ? 45.09003 -6.93073 28.80667 1.000 69.06031 133 THR C CA 1
ATOM 4125 C C . THR C 1 129 ? 44.74360 -7.01658 27.32737 1.000 63.54438 133 THR C C 1
ATOM 4126 O O . THR C 1 129 ? 44.22789 -8.03824 26.85194 1.000 65.65265 133 THR C O 1
ATOM 4130 N N . MET C 1 130 ? 45.02816 -5.94794 26.57832 1.000 67.85866 134 MET C N 1
ATOM 4131 C CA . MET C 1 130 ? 44.72828 -5.96911 25.14934 1.000 62.48269 134 MET C CA 1
ATOM 4132 C C . MET C 1 130 ? 45.56842 -7.01745 24.42449 1.000 62.47152 134 MET C C 1
ATOM 4133 O O . MET C 1 130 ? 45.07076 -7.70656 23.52570 1.000 63.47640 134 MET C O 1
ATOM 4138 N N . ASP C 1 131 ? 46.83575 -7.17073 24.81351 1.000 61.33457 135 ASP C N 1
ATOM 4139 C CA . ASP C 1 131 ? 47.68692 -8.17435 24.18689 1.000 61.03236 135 ASP C CA 1
ATOM 4140 C C . ASP C 1 131 ? 47.20722 -9.58233 24.51760 1.000 65.79349 135 ASP C C 1
ATOM 4141 O O . ASP C 1 131 ? 47.27706 -10.48313 23.67365 1.000 69.22117 135 ASP C O 1
ATOM 4146 N N . GLY C 1 132 ? 46.71951 -9.79304 25.74212 1.000 66.21616 136 GLY C N 1
ATOM 4147 C CA . GLY C 1 132 ? 46.15168 -11.08530 26.08577 1.000 60.98326 136 GLY C CA 1
ATOM 4148 C C . GLY C 1 132 ? 44.90431 -11.39984 25.28397 1.000 62.81295 136 GLY C C 1
ATOM 4149 O O . GLY C 1 132 ? 44.70795 -12.53364 24.84199 1.000 63.25449 136 GLY C O 1
ATOM 4150 N N . LEU C 1 133 ? 44.04727 -10.39752 25.07495 1.000 59.90690 137 LEU C N 1
ATOM 4151 C CA . LEU C 1 133 ? 42.87296 -10.60972 24.23046 1.000 65.41765 137 LEU C CA 1
ATOM 4152 C C . LEU C 1 133 ? 43.27105 -10.89358 22.78473 1.000 70.48255 137 LEU C C 1
ATOM 4153 O O . LEU C 1 133 ? 42.62237 -11.69448 22.09558 1.000 72.86944 137 LEU C O 1
ATOM 4158 N N . LEU C 1 134 ? 44.32922 -10.23708 22.30224 1.000 69.50881 138 LEU C N 1
ATOM 4159 C CA . LEU C 1 134 ? 44.81451 -10.52453 20.95630 1.000 65.42424 138 LEU C CA 1
ATOM 4160 C C . LEU C 1 134 ? 45.34340 -11.95055 20.85951 1.000 62.78487 138 LEU C C 1
ATOM 4161 O O . LEU C 1 134 ? 45.08430 -12.64942 19.87099 1.000 64.61526 138 LEU C O 1
ATOM 4166 N N . GLU C 1 135 ? 46.06723 -12.40488 21.88824 1.000 63.06964 139 GLU C N 1
ATOM 4167 C CA . GLU C 1 135 ? 46.47781 -13.80436 21.94889 1.000 65.62413 139 GLU C CA 1
ATOM 4168 C C . GLU C 1 135 ? 45.27305 -14.72851 21.97597 1.000 69.78129 139 GLU C C 1
ATOM 4169 O O . GLU C 1 135 ? 45.31324 -15.82040 21.39997 1.000 66.78003 139 GLU C O 1
ATOM 4175 N N . GLY C 1 136 ? 44.19635 -14.30627 22.63874 1.000 66.91630 140 GLY C N 1
ATOM 4176 C CA . GLY C 1 136 ? 42.99492 -15.12182 22.67046 1.000 68.73409 140 GLY C CA 1
ATOM 4177 C C . GLY C 1 136 ? 42.37680 -15.29116 21.29746 1.000 70.53305 140 GLY C C 1
ATOM 4178 O O . GLY C 1 136 ? 42.03762 -16.40331 20.88993 1.000 71.77634 140 GLY C O 1
ATOM 4179 N N . TRP C 1 137 ? 42.21561 -14.18378 20.56816 1.000 69.57294 141 TRP C N 1
ATOM 4180 C CA . TRP C 1 137 ? 41.69675 -14.26975 19.20240 1.000 68.95255 141 TRP C CA 1
ATOM 4181 C C . TRP C 1 137 ? 42.60421 -15.12166 18.31671 1.000 66.82183 141 TRP C C 1
ATOM 4182 O O . TRP C 1 137 ? 42.12473 -15.97433 17.55187 1.000 69.85778 141 TRP C O 1
ATOM 4193 N N . LEU C 1 138 ? 43.92256 -14.93094 18.43645 1.000 65.98920 142 LEU C N 1
ATOM 4194 C CA . LEU C 1 138 ? 44.86845 -15.70489 17.63738 1.000 67.80143 142 LEU C CA 1
ATOM 4195 C C . LEU C 1 138 ? 44.74498 -17.19802 17.92135 1.000 67.89565 142 LEU C C 1
ATOM 4196 O O . LEU C 1 138 ? 44.63348 -18.01102 16.99628 1.000 67.00441 142 LEU C O 1
ATOM 4201 N N . ALA C 1 139 ? 44.77252 -17.57804 19.20098 1.000 70.89724 143 ALA C N 1
ATOM 4202 C CA . ALA C 1 139 ? 44.66006 -18.98617 19.56434 1.000 76.00678 143 ALA C CA 1
ATOM 4203 C C . ALA C 1 139 ? 43.31659 -19.55815 19.13232 1.000 69.87342 143 ALA C C 1
ATOM 4204 O O . ALA C 1 139 ? 43.24593 -20.69337 18.64609 1.000 68.57445 143 ALA C O 1
ATOM 4206 N N . LYS C 1 140 ? 42.23786 -18.78704 19.30806 1.000 65.32836 144 LYS C N 1
ATOM 4207 C CA . LYS C 1 140 ? 40.91985 -19.22843 18.86774 1.000 66.22060 144 LYS C CA 1
ATOM 4208 C C . LYS C 1 140 ? 40.92286 -19.54606 17.38107 1.000 68.84642 144 LYS C C 1
ATOM 4209 O O . LYS C 1 140 ? 40.26501 -20.49526 16.93925 1.000 70.30950 144 LYS C O 1
ATOM 4213 N N . ASN C 1 141 ? 41.67803 -18.78021 16.59358 1.000 68.99566 145 ASN C N 1
ATOM 4214 C CA . ASN C 1 141 ? 41.83220 -19.08033 15.17718 1.000 67.45459 145 ASN C CA 1
ATOM 4215 C C . ASN C 1 141 ? 43.09009 -19.89905 14.89353 1.000 65.40504 145 ASN C C 1
ATOM 4216 O O . ASN C 1 141 ? 43.52933 -19.97215 13.74078 1.000 63.37658 145 ASN C O 1
ATOM 4221 N N . SER C 1 142 ? 43.66019 -20.52839 15.92600 1.000 67.33999 146 SER C N 1
ATOM 4222 C CA . SER C 1 142 ? 44.83870 -21.39086 15.80359 1.000 69.60245 146 SER C CA 1
ATOM 4223 C C . SER C 1 142 ? 46.01148 -20.64801 15.16468 1.000 71.88012 146 SER C C 1
ATOM 4224 O O . SER C 1 142 ? 46.66641 -21.13988 14.24257 1.000 69.80690 146 SER C O 1
ATOM 4227 N N . LEU C 1 143 ? 46.28373 -19.45300 15.68125 1.000 72.89650 147 LEU C N 1
ATOM 4228 C CA . LEU C 1 143 ? 47.34778 -18.59833 15.17923 1.000 69.64499 147 LEU C CA 1
ATOM 4229 C C . LEU C 1 143 ? 48.20615 -18.12067 16.34164 1.000 70.41129 147 LEU C C 1
ATOM 4230 O O . LEU C 1 143 ? 47.73873 -18.02353 17.47973 1.000 74.65916 147 LEU C O 1
ATOM 4235 N N . ALA C 1 144 ? 49.47336 -17.83639 16.04788 1.000 69.60204 148 ALA C N 1
ATOM 4236 C CA . ALA C 1 144 ? 50.39583 -17.33877 17.05687 1.000 70.78439 148 ALA C CA 1
ATOM 4237 C C . ALA C 1 144 ? 51.36494 -16.35680 16.41465 1.000 70.24098 148 ALA C C 1
ATOM 4238 O O . ALA C 1 144 ? 51.55517 -16.34585 15.19562 1.000 69.66341 148 ALA C O 1
ATOM 4240 N N . ILE C 1 145 ? 51.97886 -15.52961 17.25530 1.000 66.12077 149 ILE C N 1
ATOM 4241 C CA . ILE C 1 145 ? 53.00033 -14.57815 16.83385 1.000 62.17329 149 ILE C CA 1
ATOM 4242 C C . ILE C 1 145 ? 54.33504 -15.07856 17.36328 1.000 65.08172 149 ILE C C 1
ATOM 4243 O O . ILE C 1 145 ? 54.61125 -14.99034 18.56609 1.000 71.12204 149 ILE C O 1
ATOM 4248 N N . SER C 1 146 ? 55.16652 -15.60173 16.46756 1.000 64.19964 150 SER C N 1
ATOM 4249 C CA . SER C 1 146 ? 56.48195 -16.11243 16.82602 1.000 64.58997 150 SER C CA 1
ATOM 4250 C C . SER C 1 146 ? 57.52517 -15.51419 15.89757 1.000 62.73271 150 SER C C 1
ATOM 4251 O O . SER C 1 146 ? 57.32628 -15.47591 14.67878 1.000 60.88554 150 SER C O 1
ATOM 4254 N N . GLY C 1 147 ? 58.62462 -15.03684 16.47612 1.000 63.96648 151 GLY C N 1
ATOM 4255 C CA . GLY C 1 147 ? 59.70212 -14.47815 15.67809 1.000 63.80856 151 GLY C CA 1
ATOM 4256 C C . GLY C 1 147 ? 59.29210 -13.27967 14.85515 1.000 63.25803 151 GLY C C 1
ATOM 4257 O O . GLY C 1 147 ? 59.84319 -13.05990 13.77136 1.000 68.87616 151 GLY C O 1
ATOM 4258 N N . GLY C 1 148 ? 58.33046 -12.49719 15.33878 1.000 57.40630 152 GLY C N 1
ATOM 4259 C CA . GLY C 1 148 ? 57.81977 -11.38718 14.56273 1.000 57.41262 152 GLY C CA 1
ATOM 4260 C C . GLY C 1 148 ? 57.00453 -11.78771 13.35704 1.000 56.02982 152 GLY C C 1
ATOM 4261 O O . GLY C 1 148 ? 56.79552 -10.96330 12.46396 1.000 54.83201 152 GLY C O 1
ATOM 4262 N N . ALA C 1 149 ? 56.53136 -13.03300 13.30475 1.000 57.53162 153 ALA C N 1
ATOM 4263 C CA . ALA C 1 149 ? 55.77203 -13.53404 12.16907 1.000 56.75760 153 ALA C CA 1
ATOM 4264 C C . ALA C 1 149 ? 54.51518 -14.24422 12.65117 1.000 61.09893 153 ALA C C 1
ATOM 4265 O O . ALA C 1 149 ? 54.45323 -14.73843 13.78124 1.000 61.29788 153 ALA C O 1
ATOM 4267 N N . VAL C 1 150 ? 53.50813 -14.28499 11.78084 1.000 61.79879 154 VAL C N 1
ATOM 4268 C CA . VAL C 1 150 ? 52.27210 -15.00884 12.05435 1.000 59.95043 154 VAL C CA 1
ATOM 4269 C C . VAL C 1 150 ? 52.47434 -16.46006 11.64546 1.000 59.06268 154 VAL C C 1
ATOM 4270 O O . VAL C 1 150 ? 52.86348 -16.74396 10.50613 1.000 61.88687 154 VAL C O 1
ATOM 4274 N N . VAL C 1 151 ? 52.20602 -17.38063 12.56630 1.000 63.58245 155 VAL C N 1
ATOM 4275 C CA . VAL C 1 151 ? 52.37025 -18.80436 12.31256 1.000 67.05634 155 VAL C CA 1
ATOM 4276 C C . VAL C 1 151 ? 51.09837 -19.52839 12.72534 1.000 66.55551 155 VAL C C 1
ATOM 4277 O O . VAL C 1 151 ? 50.35100 -19.06780 13.59348 1.000 64.72314 155 VAL C O 1
ATOM 4281 N N . LYS C 1 152 ? 50.84450 -20.66152 12.07844 1.000 66.91828 156 LYS C N 1
ATOM 4282 C CA . LYS C 1 152 ? 49.75169 -21.54005 12.46657 1.000 72.70977 156 LYS C CA 1
ATOM 4283 C C . LYS C 1 152 ? 50.25220 -22.53846 13.50031 1.000 73.90649 156 LYS C C 1
ATOM 4284 O O . LYS C 1 152 ? 51.36017 -23.06784 13.38145 1.000 77.19854 156 LYS C O 1
ATOM 4286 N N . ILE C 1 153 ? 49.43343 -22.79188 14.51737 1.000 72.35165 157 ILE C N 1
ATOM 4287 C CA . ILE C 1 153 ? 49.80177 -23.67151 15.61990 1.000 81.40074 157 ILE C CA 1
ATOM 4288 C C . ILE C 1 153 ? 48.88066 -24.88212 15.60816 1.000 83.06136 157 ILE C C 1
ATOM 4289 O O . ILE C 1 153 ? 47.65235 -24.73806 15.61529 1.000 73.30896 157 ILE C O 1
ATOM 4294 N N . ASP C 1 154 ? 49.47700 -26.07031 15.58349 1.000 89.51714 158 ASP C N 1
ATOM 4295 C CA . ASP C 1 154 ? 48.73298 -27.31090 15.71997 1.000 92.45087 158 ASP C CA 1
ATOM 4296 C C . ASP C 1 154 ? 48.48470 -27.61412 17.19844 1.000 93.34120 158 ASP C C 1
ATOM 4297 O O . ASP C 1 154 ? 48.96415 -26.91354 18.09464 1.000 93.37900 158 ASP C O 1
ATOM 4302 N N . ASN C 1 155 ? 47.69278 -28.66065 17.44116 1.000 92.29703 159 ASN C N 1
ATOM 4303 C CA . ASN C 1 155 ? 47.34657 -29.05603 18.80378 1.000 89.79554 159 ASN C CA 1
ATOM 4304 C C . ASN C 1 155 ? 48.58216 -29.20171 19.68974 1.000 94.04342 159 ASN C C 1
ATOM 4305 O O . ASN C 1 155 ? 48.62227 -28.67277 20.80628 1.000 95.99642 159 ASN C O 1
ATOM 4310 N N . THR C 1 156 ? 49.60239 -29.92239 19.21160 1.000 93.69185 160 THR C N 1
ATOM 4311 C CA . THR C 1 156 ? 50.81738 -30.09969 20.00444 1.000 94.25639 160 THR C CA 1
ATOM 4312 C C . THR C 1 156 ? 51.58961 -28.79929 20.20250 1.000 93.47827 160 THR C C 1
ATOM 4313 O O . THR C 1 156 ? 52.35579 -28.68896 21.16572 1.000 92.15191 160 THR C O 1
ATOM 4317 N N . GLY C 1 157 ? 51.40667 -27.82047 19.32188 1.000 93.08476 161 GLY C N 1
ATOM 4318 C CA . GLY C 1 157 ? 52.12233 -26.56364 19.38793 1.000 89.93674 161 GLY C CA 1
ATOM 4319 C C . GLY C 1 157 ? 53.15407 -26.35125 18.29873 1.000 92.00003 161 GLY C C 1
ATOM 4320 O O . GLY C 1 157 ? 53.97505 -25.43417 18.41947 1.000 92.07163 161 GLY C O 1
ATOM 4321 N N . ASN C 1 158 ? 53.13741 -27.16291 17.24437 1.000 94.93128 162 ASN C N 1
ATOM 4322 C CA . ASN C 1 158 ? 54.06475 -27.01084 16.13202 1.000 93.57568 162 ASN C CA 1
ATOM 4323 C C . ASN C 1 158 ? 53.64809 -25.83703 15.25402 1.000 91.80145 162 ASN C C 1
ATOM 4324 O O . ASN C 1 158 ? 52.46721 -25.66490 14.93563 1.000 88.29421 162 ASN C O 1
ATOM 4329 N N . GLN C 1 159 ? 54.62901 -25.03021 14.86433 1.000 89.01846 163 GLN C N 1
ATOM 4330 C CA . GLN C 1 159 ? 54.38836 -23.80857 14.10839 1.000 81.29791 163 GLN C CA 1
ATOM 4331 C C . GLN C 1 159 ? 54.52572 -24.08471 12.61436 1.000 78.19286 163 GLN C C 1
ATOM 4332 O O . GLN C 1 159 ? 55.57440 -24.55140 12.15649 1.000 79.97394 163 GLN C O 1
ATOM 4338 N N . THR C 1 160 ? 53.46649 -23.79466 11.86244 1.000 77.77599 164 THR C N 1
ATOM 4339 C CA . THR C 1 160 ? 53.42478 -23.95472 10.41583 1.000 76.97144 164 THR C CA 1
ATOM 4340 C C . THR C 1 160 ? 53.27973 -22.60304 9.72573 1.000 73.79844 164 THR C C 1
ATOM 4341 O O . THR C 1 160 ? 52.84480 -21.61498 10.32412 1.000 72.34777 164 THR C O 1
ATOM 4345 N N . LYS C 1 161 ? 53.66106 -22.57358 8.44947 1.000 68.92267 165 LYS C N 1
ATOM 4346 C CA . LYS C 1 161 ? 53.58489 -21.34937 7.66416 1.000 64.31471 165 LYS C CA 1
ATOM 4347 C C . LYS C 1 161 ? 52.13366 -20.96013 7.40124 1.000 62.60318 165 LYS C C 1
ATOM 4348 O O . LYS C 1 161 ? 51.24482 -21.81014 7.30465 1.000 65.21313 165 LYS C O 1
ATOM 4353 N N . VAL C 1 162 ? 51.89983 -19.65298 7.28297 1.000 59.33865 166 VAL C N 1
ATOM 4354 C CA . VAL C 1 162 ? 50.55979 -19.11326 7.10545 1.000 50.03658 166 VAL C CA 1
ATOM 4355 C C . VAL C 1 162 ? 50.49062 -18.32928 5.79782 1.000 49.31039 166 VAL C C 1
ATOM 4356 O O . VAL C 1 162 ? 51.50856 -17.91412 5.23780 1.000 55.19073 166 VAL C O 1
ATOM 4360 N N . ASP C 1 163 ? 49.26446 -18.16315 5.29094 1.000 44.34342 167 ASP C N 1
ATOM 4361 C CA . ASP C 1 163 ? 49.02293 -17.32794 4.11547 1.000 45.82818 167 ASP C CA 1
ATOM 4362 C C . ASP C 1 163 ? 48.65954 -15.91531 4.55860 1.000 43.69647 167 ASP C C 1
ATOM 4363 O O . ASP C 1 163 ? 47.61517 -15.73144 5.19900 1.000 43.80951 167 ASP C O 1
ATOM 4368 N N . PRO C 1 164 ? 49.45799 -14.89790 4.21145 1.000 38.92879 168 PRO C N 1
ATOM 4369 C CA . PRO C 1 164 ? 49.18355 -13.53451 4.71206 1.000 39.33142 168 PRO C CA 1
ATOM 4370 C C . PRO C 1 164 ? 47.80453 -12.99013 4.37589 1.000 39.26026 168 PRO C C 1
ATOM 4371 O O . PRO C 1 164 ? 47.12380 -12.46788 5.26742 1.000 41.09532 168 PRO C O 1
ATOM 4375 N N . GLN C 1 165 ? 47.36957 -13.09104 3.11622 1.000 39.87890 169 GLN C N 1
ATOM 4376 C CA . GLN C 1 165 ? 46.08924 -12.50286 2.72795 1.000 40.91431 169 GLN C CA 1
ATOM 4377 C C . GLN C 1 165 ? 44.92333 -13.13990 3.47033 1.000 42.84986 169 GLN C C 1
ATOM 4378 O O . GLN C 1 165 ? 43.94654 -12.46201 3.81500 1.000 45.44513 169 GLN C O 1
ATOM 4384 N N . GLU C 1 166 ? 45.00416 -14.44548 3.72189 1.000 44.79914 170 GLU C N 1
ATOM 4385 C CA . GLU C 1 166 ? 43.96991 -15.09485 4.51184 1.000 46.08334 170 GLU C CA 1
ATOM 4386 C C . GLU C 1 166 ? 43.87305 -14.45894 5.89660 1.000 41.61976 170 GLU C C 1
ATOM 4387 O O . GLU C 1 166 ? 42.77148 -14.16665 6.37120 1.000 43.02691 170 GLU C O 1
ATOM 4393 N N . ILE C 1 167 ? 45.01607 -14.20462 6.54499 1.000 38.57365 171 ILE C N 1
ATOM 4394 C CA . ILE C 1 167 ? 44.98259 -13.61466 7.88232 1.000 42.15873 171 ILE C CA 1
ATOM 4395 C C . ILE C 1 167 ? 44.48561 -12.17658 7.81216 1.000 44.22513 171 ILE C C 1
ATOM 4396 O O . ILE C 1 167 ? 43.74296 -11.71822 8.69088 1.000 45.74336 171 ILE C O 1
ATOM 4401 N N . ARG C 1 168 ? 44.88493 -11.44612 6.76640 1.000 41.37476 172 ARG C N 1
ATOM 4402 C CA . ARG C 1 168 ? 44.41466 -10.07652 6.57935 1.000 44.06574 172 ARG C CA 1
ATOM 4403 C C . ARG C 1 168 ? 42.89695 -10.02635 6.50892 1.000 47.08230 172 ARG C C 1
ATOM 4404 O O . ARG C 1 168 ? 42.25886 -9.19740 7.16540 1.000 49.91847 172 ARG C O 1
ATOM 4412 N N . GLN C 1 169 ? 42.29855 -10.90975 5.70924 1.000 49.05389 173 GLN C N 1
ATOM 4413 C CA . GLN C 1 169 ? 40.84218 -10.91277 5.61217 1.000 51.82244 173 GLN C CA 1
ATOM 4414 C C . GLN C 1 169 ? 40.19701 -11.52217 6.84962 1.000 49.92220 173 GLN C C 1
ATOM 4415 O O . GLN C 1 169 ? 39.05148 -11.19159 7.17404 1.000 51.93501 173 GLN C O 1
ATOM 4421 N N . LEU C 1 170 ? 40.91363 -12.39659 7.55681 1.000 47.76065 174 LEU C N 1
ATOM 4422 C CA . LEU C 1 170 ? 40.38735 -12.95643 8.79460 1.000 48.78173 174 LEU C CA 1
ATOM 4423 C C . LEU C 1 170 ? 40.24592 -11.88190 9.86164 1.000 52.47550 174 LEU C C 1
ATOM 4424 O O . LEU C 1 170 ? 39.28166 -11.89019 10.63478 1.000 57.72597 174 LEU C O 1
ATOM 4429 N N . ILE C 1 171 ? 41.18651 -10.93753 9.90425 1.000 51.58275 175 ILE C N 1
ATOM 4430 C CA . ILE C 1 171 ? 41.11223 -9.85953 10.88526 1.000 52.30996 175 ILE C CA 1
ATOM 4431 C C . ILE C 1 171 ? 39.89835 -8.97096 10.62868 1.000 54.91530 175 ILE C C 1
ATOM 4432 O O . ILE C 1 171 ? 39.20782 -8.55639 11.56775 1.000 57.98934 175 ILE C O 1
ATOM 4437 N N . ASN C 1 172 ? 39.60832 -8.67608 9.36329 1.000 53.56144 176 ASN C N 1
ATOM 4438 C CA . ASN C 1 172 ? 38.53853 -7.75241 9.00517 1.000 60.73578 176 ASN C CA 1
ATOM 4439 C C . ASN C 1 172 ? 37.17302 -8.41916 8.87463 1.000 60.86257 176 ASN C C 1
ATOM 4440 O O . ASN C 1 172 ? 36.20323 -7.73816 8.52568 1.000 62.16911 176 ASN C O 1
ATOM 4445 N N . ASP C 1 173 ? 37.06772 -9.71863 9.14013 1.000 60.77060 177 ASP C N 1
ATOM 4446 C CA . ASP C 1 173 ? 35.79479 -10.41143 8.98424 1.000 65.30779 177 ASP C CA 1
ATOM 4447 C C . ASP C 1 173 ? 34.77503 -9.91851 10.00597 1.000 70.32841 177 ASP C C 1
ATOM 4448 O O . ASP C 1 173 ? 35.10713 -9.65455 11.16476 1.000 68.72283 177 ASP C O 1
ATOM 4453 N N . SER C 1 174 ? 33.52046 -9.79202 9.56561 1.000 71.84580 178 SER C N 1
ATOM 4454 C CA . SER C 1 174 ? 32.46869 -9.32260 10.46322 1.000 74.89283 178 SER C CA 1
ATOM 4455 C C . SER C 1 174 ? 32.18374 -10.33743 11.56388 1.000 73.05173 178 SER C C 1
ATOM 4456 O O . SER C 1 174 ? 31.93153 -9.95945 12.71328 1.000 74.51027 178 SER C O 1
ATOM 4459 N N . GLU C 1 175 ? 32.21353 -11.62730 11.23253 1.000 71.97403 179 GLU C N 1
ATOM 4460 C CA . GLU C 1 175 ? 31.90092 -12.67853 12.19393 1.000 76.26054 179 GLU C CA 1
ATOM 4461 C C . GLU C 1 175 ? 33.13168 -13.18029 12.94338 1.000 73.28709 179 GLU C C 1
ATOM 4462 O O . GLU C 1 175 ? 33.08056 -13.36013 14.16472 1.000 75.04561 179 GLU C O 1
ATOM 4468 N N . LYS C 1 176 ? 34.23749 -13.41673 12.23737 1.000 71.79643 180 LYS C N 1
ATOM 4469 C CA . LYS C 1 176 ? 35.42165 -14.04421 12.81064 1.000 71.36530 180 LYS C CA 1
ATOM 4470 C C . LYS C 1 176 ? 36.55572 -13.05115 13.05483 1.000 69.98770 180 LYS C C 1
ATOM 4471 O O . LYS C 1 176 ? 37.69991 -13.46429 13.26959 1.000 68.78733 180 LYS C O 1
ATOM 4477 N N . GLY C 1 177 ? 36.25578 -11.74712 13.06699 1.000 69.98247 181 GLY C N 1
ATOM 4478 C CA . GLY C 1 177 ? 37.29357 -10.73918 13.13136 1.000 64.46817 181 GLY C CA 1
ATOM 4479 C C . GLY C 1 177 ? 37.70991 -10.34553 14.54065 1.000 65.85693 181 GLY C C 1
ATOM 4480 O O . GLY C 1 177 ? 37.08414 -10.70880 15.53532 1.000 65.72024 181 GLY C O 1
ATOM 4481 N N . VAL C 1 178 ? 38.80225 -9.57790 14.59756 1.000 65.74773 182 VAL C N 1
ATOM 4482 C CA . VAL C 1 178 ? 39.33327 -9.09859 15.87235 1.000 64.72464 182 VAL C CA 1
ATOM 4483 C C . VAL C 1 178 ? 38.32259 -8.19415 16.56301 1.000 61.32294 182 VAL C C 1
ATOM 4484 O O . VAL C 1 178 ? 38.06268 -8.32801 17.76508 1.000 65.72035 182 VAL C O 1
ATOM 4488 N N . ALA C 1 179 ? 37.76510 -7.23542 15.81898 1.000 57.51070 183 ALA C N 1
ATOM 4489 C CA . ALA C 1 179 ? 36.77877 -6.32649 16.39095 1.000 58.28616 183 ALA C CA 1
ATOM 4490 C C . ALA C 1 179 ? 35.61208 -7.09585 16.99539 1.000 65.84292 183 ALA C C 1
ATOM 4491 O O . ALA C 1 179 ? 35.14342 -6.76397 18.08997 1.000 65.68062 183 ALA C O 1
ATOM 4493 N N . LYS C 1 180 ? 35.11773 -8.11463 16.28563 1.000 66.29997 184 LYS C N 1
ATOM 4494 C CA . LYS C 1 180 ? 34.02778 -8.92848 16.81373 1.000 65.69767 184 LYS C CA 1
ATOM 4495 C C . LYS C 1 180 ? 34.44458 -9.64178 18.09337 1.000 68.20315 184 LYS C C 1
ATOM 4496 O O . LYS C 1 180 ? 33.66578 -9.71752 19.04909 1.000 72.72086 184 LYS C O 1
ATOM 4502 N N . TYR C 1 181 ? 35.65953 -10.19591 18.11864 1.000 66.46620 185 TYR C N 1
ATOM 4503 C CA . TYR C 1 181 ? 36.15585 -10.86140 19.32032 1.000 67.79907 185 TYR C CA 1
ATOM 4504 C C . TYR C 1 181 ? 36.17511 -9.90485 20.50837 1.000 72.52729 185 TYR C C 1
ATOM 4505 O O . TYR C 1 181 ? 35.72709 -10.25089 21.60839 1.000 73.16604 185 TYR C O 1
ATOM 4514 N N . PHE C 1 182 ? 36.69903 -8.69376 20.30328 1.000 68.70580 186 PHE C N 1
ATOM 4515 C CA . PHE C 1 182 ? 36.74853 -7.71113 21.38192 1.000 69.56507 186 PHE C CA 1
ATOM 4516 C C . PHE C 1 182 ? 35.34949 -7.30530 21.83223 1.000 73.26758 186 PHE C C 1
ATOM 4517 O O . PHE C 1 182 ? 35.07304 -7.22438 23.03481 1.000 72.21500 186 PHE C O 1
ATOM 4525 N N . ALA C 1 183 ? 34.45420 -7.03485 20.87806 1.000 72.70331 187 ALA C N 1
ATOM 4526 C CA . ALA C 1 183 ? 33.10068 -6.60783 21.22270 1.000 69.35160 187 ALA C CA 1
ATOM 4527 C C . ALA C 1 183 ? 32.36045 -7.69073 21.99685 1.000 74.36979 187 ALA C C 1
ATOM 4528 O O . ALA C 1 183 ? 31.71817 -7.41318 23.01712 1.000 70.84746 187 ALA C O 1
ATOM 4530 N N . ASP C 1 184 ? 32.44569 -8.93806 21.52720 1.000 71.67708 188 ASP C N 1
ATOM 4531 C CA . ASP C 1 184 ? 31.83863 -10.05088 22.24409 1.000 72.27493 188 ASP C CA 1
ATOM 4532 C C . ASP C 1 184 ? 32.44893 -10.23227 23.62244 1.000 77.96342 188 ASP C C 1
ATOM 4533 O O . ASP C 1 184 ? 31.81244 -10.82211 24.50177 1.000 78.95785 188 ASP C O 1
ATOM 4538 N N . LYS C 1 185 ? 33.66597 -9.74322 23.82844 1.000 76.85016 189 LYS C N 1
ATOM 4539 C CA . LYS C 1 185 ? 34.29956 -9.77246 25.13329 1.000 73.95341 189 LYS C CA 1
ATOM 4540 C C . LYS C 1 185 ? 34.06704 -8.48225 25.91039 1.000 75.94525 189 LYS C C 1
ATOM 4541 O O . LYS C 1 185 ? 34.71772 -8.26353 26.93671 1.000 81.25345 189 LYS C O 1
ATOM 4547 N N . GLY C 1 186 ? 33.16812 -7.62055 25.43372 1.000 73.24650 190 GLY C N 1
ATOM 4548 C CA . GLY C 1 186 ? 32.81972 -6.39754 26.12808 1.000 70.58371 190 GLY C CA 1
ATOM 4549 C C . GLY C 1 186 ? 33.75206 -5.22856 25.90782 1.000 74.06912 190 GLY C C 1
ATOM 4550 O O . GLY C 1 186 ? 33.62813 -4.22074 26.61301 1.000 76.80096 190 GLY C O 1
ATOM 4551 N N . VAL C 1 187 ? 34.67414 -5.32080 24.95340 1.000 77.10200 191 VAL C N 1
ATOM 4552 C CA . VAL C 1 187 ? 35.68608 -4.29494 24.71932 1.000 72.91875 191 VAL C CA 1
ATOM 4553 C C . VAL C 1 187 ? 35.45619 -3.70135 23.33633 1.000 67.73906 191 VAL C C 1
ATOM 4554 O O . VAL C 1 187 ? 35.50143 -4.42092 22.33140 1.000 66.84457 191 VAL C O 1
ATOM 4558 N N . GLY C 1 188 ? 35.21109 -2.39510 23.28279 1.000 67.28569 192 GLY C N 1
ATOM 4559 C CA . GLY C 1 188 ? 35.12239 -1.71301 22.00642 1.000 67.77250 192 GLY C CA 1
ATOM 4560 C C . GLY C 1 188 ? 36.48711 -1.42239 21.41591 1.000 66.51206 192 GLY C C 1
ATOM 4561 O O . GLY C 1 188 ? 37.28198 -0.68407 22.00539 1.000 61.68972 192 GLY C O 1
ATOM 4562 N N . MET C 1 189 ? 36.77070 -2.00065 20.24887 1.000 66.60519 193 MET C N 1
ATOM 4563 C CA . MET C 1 189 ? 38.08818 -1.90576 19.62867 1.000 61.64690 193 MET C CA 1
ATOM 4564 C C . MET C 1 189 ? 37.92812 -1.64446 18.14074 1.000 61.80892 193 MET C C 1
ATOM 4565 O O . MET C 1 189 ? 37.35419 -2.46907 17.42396 1.000 65.17890 193 MET C O 1
ATOM 4570 N N . GLU C 1 190 ? 38.43809 -0.50789 17.67690 1.000 65.01288 194 GLU C N 1
ATOM 4571 C CA . GLU C 1 190 ? 38.51208 -0.24623 16.24727 1.000 62.22514 194 GLU C CA 1
ATOM 4572 C C . GLU C 1 190 ? 39.76891 -0.90537 15.69011 1.000 61.39132 194 GLU C C 1
ATOM 4573 O O . GLU C 1 190 ? 40.85185 -0.78190 16.27012 1.000 60.86002 194 GLU C O 1
ATOM 4579 N N . VAL C 1 191 ? 39.62305 -1.62172 14.57828 1.000 61.83383 195 VAL C N 1
ATOM 4580 C CA . VAL C 1 191 ? 40.72840 -2.33432 13.94336 1.000 58.07278 195 VAL C CA 1
ATOM 4581 C C . VAL C 1 191 ? 41.03813 -1.66760 12.60990 1.000 51.43287 195 VAL C C 1
ATOM 4582 O O . VAL C 1 191 ? 40.17102 -1.59111 11.73046 1.000 59.64002 195 VAL C O 1
ATOM 4586 N N . ALA C 1 192 ? 42.27091 -1.18406 12.45933 1.000 50.96335 196 ALA C N 1
ATOM 4587 C CA . ALA C 1 192 ? 42.73091 -0.54582 11.22812 1.000 49.43099 196 ALA C CA 1
ATOM 4588 C C . ALA C 1 192 ? 43.95981 -1.28442 10.71317 1.000 47.14915 196 ALA C C 1
ATOM 4589 O O . ALA C 1 192 ? 45.04916 -1.15467 11.28158 1.000 47.29531 196 ALA C O 1
ATOM 4591 N N . GLN C 1 193 ? 43.79282 -2.03779 9.62891 1.000 47.41272 197 GLN C N 1
ATOM 4592 C CA . GLN C 1 193 ? 44.90697 -2.75978 9.02856 1.000 44.96516 197 GLN C CA 1
ATOM 4593 C C . GLN C 1 193 ? 45.73533 -1.82984 8.15593 1.000 42.52953 197 GLN C C 1
ATOM 4594 O O . GLN C 1 193 ? 45.19722 -0.98119 7.44061 1.000 42.19101 197 GLN C O 1
ATOM 4600 N N . ARG C 1 194 ? 47.05231 -1.98952 8.22324 1.000 39.59917 198 ARG C N 1
ATOM 4601 C CA . ARG C 1 194 ? 47.96745 -1.15350 7.46786 1.000 44.05407 198 ARG C CA 1
ATOM 4602 C C . ARG C 1 194 ? 48.87104 -2.01244 6.59744 1.000 44.07373 198 ARG C C 1
ATOM 4603 O O . ARG C 1 194 ? 49.03648 -3.21403 6.82606 1.000 41.10984 198 ARG C O 1
ATOM 4611 N N . THR C 1 195 ? 49.43997 -1.37955 5.57609 1.000 42.41789 199 THR C N 1
ATOM 4612 C CA . THR C 1 195 ? 50.42685 -2.05328 4.74826 1.000 38.11947 199 THR C CA 1
ATOM 4613 C C . THR C 1 195 ? 51.70192 -2.21081 5.56337 1.000 40.22896 199 THR C C 1
ATOM 4614 O O . THR C 1 195 ? 52.20139 -1.23705 6.13266 1.000 40.91733 199 THR C O 1
ATOM 4618 N N . TYR C 1 196 ? 52.23887 -3.42500 5.62213 1.000 40.11643 200 TYR C N 1
ATOM 4619 C CA . TYR C 1 196 ? 53.49371 -3.61850 6.33272 1.000 37.87384 200 TYR C CA 1
ATOM 4620 C C . TYR C 1 196 ? 54.58789 -2.84396 5.60528 1.000 41.85857 200 TYR C C 1
ATOM 4621 O O . TYR C 1 196 ? 54.71654 -2.93895 4.38322 1.000 45.45328 200 TYR C O 1
ATOM 4630 N N . GLN C 1 197 ? 55.38652 -2.08280 6.34453 1.000 44.37211 201 GLN C N 1
ATOM 4631 C CA . GLN C 1 197 ? 56.41675 -1.23601 5.74552 1.000 45.30612 201 GLN C CA 1
ATOM 4632 C C . GLN C 1 197 ? 57.79188 -1.67202 6.23903 1.000 47.95286 201 GLN C C 1
ATOM 4633 O O . GLN C 1 197 ? 58.12645 -1.49272 7.41472 1.000 50.89764 201 GLN C O 1
ATOM 4639 N N . GLU C 1 198 ? 58.57374 -2.26814 5.34678 1.000 47.41429 202 GLU C N 1
ATOM 4640 C CA . GLU C 1 198 ? 59.95425 -2.59400 5.64808 1.000 49.06576 202 GLU C CA 1
ATOM 4641 C C . GLU C 1 198 ? 60.77848 -1.29789 5.65099 1.000 54.00175 202 GLU C C 1
ATOM 4642 O O . GLU C 1 198 ? 60.41184 -0.32989 4.98674 1.000 48.58515 202 GLU C O 1
ATOM 4648 N N . PRO C 1 199 ? 61.88535 -1.25791 6.40418 1.000 54.36439 203 PRO C N 1
ATOM 4649 C CA . PRO C 1 199 ? 62.65699 0.00368 6.50694 1.000 48.71436 203 PRO C CA 1
ATOM 4650 C C . PRO C 1 199 ? 62.92175 0.70453 5.18146 1.000 50.07078 203 PRO C C 1
ATOM 4651 O O . PRO C 1 199 ? 62.73324 1.92812 5.08675 1.000 53.18433 203 PRO C O 1
ATOM 4655 N N . LYS C 1 200 ? 63.30602 -0.04202 4.14094 1.000 46.57876 204 LYS C N 1
ATOM 4656 C CA . LYS C 1 200 ? 63.64682 0.59178 2.87149 1.000 55.45172 204 LYS C CA 1
ATOM 4657 C C . LYS C 1 200 ? 62.45320 1.31680 2.26059 1.000 51.53186 204 LYS C C 1
ATOM 4658 O O . LYS C 1 200 ? 62.62623 2.36152 1.62378 1.000 52.56462 204 LYS C O 1
ATOM 4660 N N . ALA C 1 201 ? 61.23631 0.80799 2.47160 1.000 47.73481 205 ALA C N 1
ATOM 4661 C CA . ALA C 1 201 ? 60.05579 1.48309 1.93997 1.000 46.91468 205 ALA C CA 1
ATOM 4662 C C . ALA C 1 201 ? 59.84928 2.84033 2.60474 1.000 48.71647 205 ALA C C 1
ATOM 4663 O O . ALA C 1 201 ? 59.55452 3.83856 1.92860 1.000 47.12615 205 ALA C O 1
ATOM 4665 N N . LEU C 1 202 ? 59.99710 2.89511 3.93084 1.000 51.01089 206 LEU C N 1
ATOM 4666 C CA . LEU C 1 202 ? 59.87442 4.16678 4.63316 1.000 49.27477 206 LEU C CA 1
ATOM 4667 C C . LEU C 1 202 ? 60.97186 5.13505 4.21448 1.000 47.60221 206 LEU C C 1
ATOM 4668 O O . LEU C 1 202 ? 60.72486 6.33892 4.07737 1.000 47.36969 206 LEU C O 1
ATOM 4673 N N . GLU C 1 203 ? 62.18593 4.62832 3.97978 1.000 47.85701 207 GLU C N 1
ATOM 4674 C CA . GLU C 1 203 ? 63.24452 5.50988 3.49564 1.000 49.69771 207 GLU C CA 1
ATOM 4675 C C . GLU C 1 203 ? 62.93517 6.04224 2.10490 1.000 49.23131 207 GLU C C 1
ATOM 4676 O O . GLU C 1 203 ? 63.22978 7.20275 1.80628 1.000 49.24384 207 GLU C O 1
ATOM 4682 N N . THR C 1 204 ? 62.33822 5.21865 1.24225 1.000 48.25983 208 THR C N 1
ATOM 4683 C CA . THR C 1 204 ? 61.96890 5.70195 -0.08537 1.000 45.64584 208 THR C CA 1
ATOM 4684 C C . THR C 1 204 ? 60.91050 6.79682 -0.00388 1.000 45.21953 208 THR C C 1
ATOM 4685 O O . THR C 1 204 ? 61.01671 7.82521 -0.68566 1.000 44.15581 208 THR C O 1
ATOM 4689 N N . LYS C 1 205 ? 59.88419 6.59921 0.82830 1.000 44.31865 209 LYS C N 1
ATOM 4690 C CA . LYS C 1 205 ? 58.87494 7.64511 0.99500 1.000 46.14732 209 LYS C CA 1
ATOM 4691 C C . LYS C 1 205 ? 59.49639 8.92742 1.54073 1.000 43.82046 209 LYS C C 1
ATOM 4692 O O . LYS C 1 205 ? 59.19508 10.03173 1.06153 1.000 48.43414 209 LYS C O 1
ATOM 4698 N N . ARG C 1 206 ? 60.36142 8.79735 2.55152 1.000 45.02592 210 ARG C N 1
ATOM 4699 C CA . ARG C 1 206 ? 61.03187 9.95981 3.12324 1.000 46.30377 210 ARG C CA 1
ATOM 4700 C C . ARG C 1 206 ? 61.87438 10.68295 2.07887 1.000 47.36388 210 ARG C C 1
ATOM 4701 O O . ARG C 1 206 ? 61.88103 11.91843 2.02401 1.000 46.80600 210 ARG C O 1
ATOM 4709 N N . GLU C 1 207 ? 62.58920 9.92955 1.23906 1.000 43.80277 211 GLU C N 1
ATOM 4710 C CA . GLU C 1 207 ? 63.40700 10.54548 0.20065 1.000 49.75946 211 GLU C CA 1
ATOM 4711 C C . GLU C 1 207 ? 62.54032 11.26276 -0.82533 1.000 49.35920 211 GLU C C 1
ATOM 4712 O O . GLU C 1 207 ? 62.90899 12.33682 -1.31326 1.000 52.82320 211 GLU C O 1
ATOM 4714 N N . GLU C 1 208 ? 61.38735 10.68164 -1.16650 1.000 45.51921 212 GLU C N 1
ATOM 4715 C CA . GLU C 1 208 ? 60.45223 11.35493 -2.06386 1.000 49.28158 212 GLU C CA 1
ATOM 4716 C C . GLU C 1 208 ? 60.01443 12.69841 -1.49068 1.000 52.12549 212 GLU C C 1
ATOM 4717 O O . GLU C 1 208 ? 60.03688 13.72497 -2.18598 1.000 49.77269 212 GLU C O 1
ATOM 4723 N N . ILE C 1 209 ? 59.60790 12.70822 -0.21765 1.000 46.62233 213 ILE C N 1
ATOM 4724 C CA . ILE C 1 209 ? 59.16962 13.95829 0.40287 1.000 46.01469 213 ILE C CA 1
ATOM 4725 C C . ILE C 1 209 ? 60.31401 14.96625 0.43951 1.000 48.00329 213 ILE C C 1
ATOM 4726 O O . ILE C 1 209 ? 60.12297 16.15886 0.16198 1.000 44.79002 213 ILE C O 1
ATOM 4731 N N . ARG C 1 210 ? 61.51951 14.50556 0.78465 1.000 46.58066 214 ARG C N 1
ATOM 4732 C CA . ARG C 1 210 ? 62.66418 15.40798 0.85692 1.000 50.70266 214 ARG C CA 1
ATOM 4733 C C . ARG C 1 210 ? 62.96922 16.01732 -0.50573 1.000 53.68771 214 ARG C C 1
ATOM 4734 O O . ARG C 1 210 ? 63.28581 17.20869 -0.60535 1.000 52.71988 214 ARG C O 1
ATOM 4736 N N . GLN C 1 211 ? 62.88999 15.21271 -1.56753 1.000 50.60710 215 GLN C N 1
ATOM 4737 C CA . GLN C 1 211 ? 63.14131 15.73589 -2.90517 1.000 52.54817 215 GLN C CA 1
ATOM 4738 C C . GLN C 1 211 ? 62.07068 16.73685 -3.32111 1.000 50.18255 215 GLN C C 1
ATOM 4739 O O . GLN C 1 211 ? 62.37588 17.74303 -3.97284 1.000 51.56761 215 GLN C O 1
ATOM 4745 N N . GLU C 1 212 ? 60.81034 16.48071 -2.96063 1.000 53.58343 216 GLU C N 1
ATOM 4746 C CA . GLU C 1 212 ? 59.76382 17.45645 -3.25623 1.000 53.07431 216 GLU C CA 1
ATOM 4747 C C . GLU C 1 212 ? 59.99638 18.76081 -2.50245 1.000 51.90741 216 GLU C C 1
ATOM 4748 O O . GLU C 1 212 ? 59.72098 19.84687 -3.02594 1.000 52.65745 216 GLU C O 1
ATOM 4754 N N . ILE C 1 213 ? 60.49796 18.67409 -1.26906 1.000 51.63852 217 ILE C N 1
ATOM 4755 C CA . ILE C 1 213 ? 60.81819 19.88334 -0.51210 1.000 50.06574 217 ILE C CA 1
ATOM 4756 C C . ILE C 1 213 ? 61.94615 20.64905 -1.19251 1.000 53.10888 217 ILE C C 1
ATOM 4757 O O . ILE C 1 213 ? 61.84892 21.86009 -1.42703 1.000 51.51695 217 ILE C O 1
ATOM 4762 N N . GLU C 1 214 ? 63.03363 19.95046 -1.52355 1.000 51.55550 218 GLU C N 1
ATOM 4763 C CA . GLU C 1 214 ? 64.17357 20.56239 -2.19798 1.000 55.76191 218 GLU C CA 1
ATOM 4764 C C . GLU C 1 214 ? 63.85707 21.00115 -3.62280 1.000 59.06771 218 GLU C C 1
ATOM 4765 O O . GLU C 1 214 ? 64.73010 21.57941 -4.28000 1.000 60.95738 218 GLU C O 1
ATOM 4771 N N . SER C 1 215 ? 62.64904 20.74560 -4.11463 1.000 58.96321 219 SER C N 1
ATOM 4772 C CA . SER C 1 215 ? 62.26434 21.16074 -5.45628 1.000 54.64113 219 SER C CA 1
ATOM 4773 C C . SER C 1 215 ? 61.72882 22.58721 -5.45378 1.000 62.08423 219 SER C C 1
ATOM 4774 O O . SER C 1 215 ? 62.12569 23.40910 -4.62686 1.000 62.70985 219 SER C O 1
ATOM 4778 N N . SER D 1 1 ? -3.71424 -37.67713 9.14415 1.000 62.48564 5 SER D N 1
ATOM 4779 C CA . SER D 1 1 ? -3.20241 -36.59795 9.98007 1.000 55.52806 5 SER D CA 1
ATOM 4780 C C . SER D 1 1 ? -2.96242 -37.08959 11.40370 1.000 54.42024 5 SER D C 1
ATOM 4781 O O . SER D 1 1 ? -3.57529 -38.06394 11.84284 1.000 61.67158 5 SER D O 1
ATOM 4783 N N . ASN D 1 2 ? -2.06828 -36.41036 12.11923 1.000 46.07907 6 ASN D N 1
ATOM 4784 C CA . ASN D 1 2 ? -1.72692 -36.81518 13.47624 1.000 41.42379 6 ASN D CA 1
ATOM 4785 C C . ASN D 1 2 ? -2.87895 -36.50825 14.42789 1.000 42.71871 6 ASN D C 1
ATOM 4786 O O . ASN D 1 2 ? -3.35277 -35.37074 14.50035 1.000 45.08062 6 ASN D O 1
ATOM 4791 N N . ALA D 1 3 ? -3.32050 -37.52383 15.17398 1.000 41.71301 7 ALA D N 1
ATOM 4792 C CA . ALA D 1 3 ? -4.49927 -37.35413 16.01810 1.000 41.09349 7 ALA D CA 1
ATOM 4793 C C . ALA D 1 3 ? -4.19974 -36.49849 17.24454 1.000 40.04101 7 ALA D C 1
ATOM 4794 O O . ALA D 1 3 ? -5.04133 -35.69752 17.66513 1.000 42.46613 7 ALA D O 1
ATOM 4796 N N . THR D 1 4 ? -3.01528 -36.65829 17.83944 1.000 37.91364 8 THR D N 1
ATOM 4797 C CA . THR D 1 4 ? -2.64872 -35.83410 18.98923 1.000 40.26161 8 THR D CA 1
ATOM 4798 C C . THR D 1 4 ? -2.48899 -34.36827 18.59638 1.000 38.30081 8 THR D C 1
ATOM 4799 O O . THR D 1 4 ? -2.92095 -33.46822 19.33075 1.000 39.03592 8 THR D O 1
ATOM 4803 N N . ARG D 1 5 ? -1.88552 -34.11220 17.43326 1.000 38.62072 9 ARG D N 1
ATOM 4804 C CA . ARG D 1 5 ? -1.71921 -32.73999 16.96816 1.000 41.29580 9 ARG D CA 1
ATOM 4805 C C . ARG D 1 5 ? -3.07422 -32.09215 16.72080 1.000 43.42576 9 ARG D C 1
ATOM 4806 O O . ARG D 1 5 ? -3.30628 -30.93603 17.10328 1.000 41.25010 9 ARG D O 1
ATOM 4814 N N . ASP D 1 6 ? -3.99036 -32.83965 16.09727 1.000 44.03906 10 ASP D N 1
ATOM 4815 C CA . ASP D 1 6 ? -5.33523 -32.33070 15.86224 1.000 42.75517 10 ASP D CA 1
ATOM 4816 C C . ASP D 1 6 ? -6.06350 -32.08556 17.17221 1.000 39.48748 10 ASP D C 1
ATOM 4817 O O . ASP D 1 6 ? -6.80474 -31.10858 17.29873 1.000 40.82989 10 ASP D O 1
ATOM 4822 N N . ALA D 1 7 ? -5.86204 -32.95822 18.16223 1.000 36.66898 11 ALA D N 1
ATOM 4823 C CA . ALA D 1 7 ? -6.52066 -32.76641 19.45011 1.000 39.01369 11 ALA D CA 1
ATOM 4824 C C . ALA D 1 7 ? -6.01997 -31.50495 20.14431 1.000 36.52955 11 ALA D C 1
ATOM 4825 O O . ALA D 1 7 ? -6.81808 -30.72837 20.68110 1.000 37.49964 11 ALA D O 1
ATOM 4827 N N . LEU D 1 8 ? -4.70323 -31.28125 20.13923 1.000 31.80795 12 LEU D N 1
ATOM 4828 C CA . LEU D 1 8 ? -4.15725 -30.06842 20.74564 1.000 38.83608 12 LEU D CA 1
ATOM 4829 C C . LEU D 1 8 ? -4.65107 -28.81597 20.02548 1.000 36.15276 12 LEU D C 1
ATOM 4830 O O . LEU D 1 8 ? -5.03149 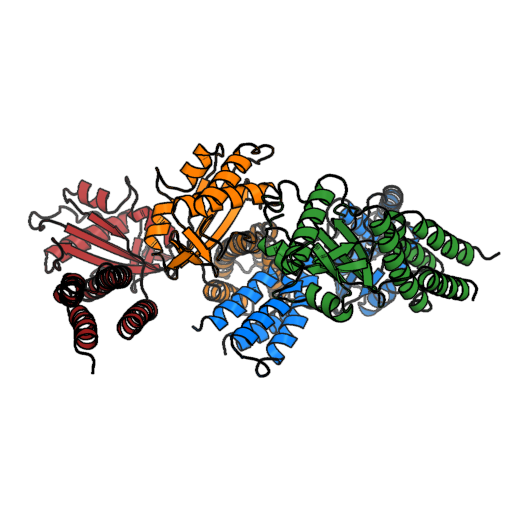-27.82188 20.66581 1.000 31.25361 12 LEU D O 1
ATOM 4835 N N . LEU D 1 9 ? -4.68178 -28.85504 18.69088 1.000 37.43463 13 LEU D N 1
ATOM 4836 C CA . LEU D 1 9 ? -5.15797 -27.69903 17.94125 1.000 36.27214 13 LEU D CA 1
ATOM 4837 C C . LEU D 1 9 ? -6.63881 -27.45079 18.19133 1.000 37.78296 13 LEU D C 1
ATOM 4838 O O . LEU D 1 9 ? -7.06284 -26.30003 18.34357 1.000 39.57673 13 LEU D O 1
ATOM 4843 N N . LYS D 1 10 ? -7.43814 -28.51743 18.25032 1.000 36.61417 14 LYS D N 1
ATOM 4844 C CA . LYS D 1 10 ? -8.85983 -28.36616 18.52778 1.000 38.05371 14 LYS D CA 1
ATOM 4845 C C . LYS D 1 10 ? -9.09695 -27.82150 19.92976 1.000 39.35315 14 LYS D C 1
ATOM 4846 O O . LYS D 1 10 ? -10.01695 -27.02698 20.14128 1.000 39.43323 14 LYS D O 1
ATOM 4852 N N . ALA D 1 11 ? -8.28530 -28.23751 20.90494 1.000 35.44528 15 ALA D N 1
ATOM 4853 C CA . ALA D 1 11 ? -8.43734 -27.69079 22.24898 1.000 32.08830 15 ALA D CA 1
ATOM 4854 C C . ALA D 1 11 ? -8.14574 -26.19774 22.25808 1.000 37.75612 15 ALA D C 1
ATOM 4855 O O . ALA D 1 11 ? -8.87755 -25.41361 22.88204 1.000 36.00191 15 ALA D O 1
ATOM 4857 N N . MET D 1 12 ? -7.09779 -25.78091 21.53866 1.000 36.82627 16 MET D N 1
ATOM 4858 C CA . MET D 1 12 ? -6.80653 -24.35253 21.44572 1.000 39.39165 16 MET D CA 1
ATOM 4859 C C . MET D 1 12 ? -7.95301 -23.60439 20.77085 1.000 38.42559 16 MET D C 1
ATOM 4860 O O . MET D 1 12 ? -8.37886 -22.54309 21.24337 1.000 35.07529 16 MET D O 1
ATOM 4865 N N . GLN D 1 13 ? -8.48444 -24.16326 19.68061 1.000 39.84286 17 GLN D N 1
ATOM 4866 C CA . GLN D 1 13 ? -9.55702 -23.50713 18.93531 1.000 37.63783 17 GLN D CA 1
ATOM 4867 C C . GLN D 1 13 ? -10.83701 -23.40739 19.75707 1.000 36.82364 17 GLN D C 1
ATOM 4868 O O . GLN D 1 13 ? -11.52364 -22.37958 19.72515 1.000 40.17591 17 GLN D O 1
ATOM 4874 N N . VAL D 1 14 ? -11.17476 -24.46549 20.49468 1.000 34.70161 18 VAL D N 1
ATOM 4875 C CA . VAL D 1 14 ? -12.36247 -24.45060 21.33984 1.000 35.13625 18 VAL D CA 1
ATOM 4876 C C . VAL D 1 14 ? -12.20505 -23.43654 22.46373 1.000 39.82479 18 VAL D C 1
ATOM 4877 O O . VAL D 1 14 ? -13.14785 -22.70694 22.79388 1.000 39.86543 18 VAL D O 1
ATOM 4881 N N . GLY D 1 15 ? -11.00949 -23.35398 23.05394 1.000 35.98620 19 GLY D N 1
ATOM 4882 C CA . GLY D 1 15 ? -10.78858 -22.38791 24.11566 1.000 36.55167 19 GLY D CA 1
ATOM 4883 C C . GLY D 1 15 ? -10.99702 -20.94445 23.69701 1.000 37.68018 19 GLY D C 1
ATOM 4884 O O . GLY D 1 15 ? -11.28414 -20.09743 24.54771 1.000 35.05171 19 GLY D O 1
ATOM 4885 N N . GLU D 1 16 ? -10.86386 -20.64296 22.40481 1.000 36.87127 20 GLU D N 1
ATOM 4886 C CA . GLU D 1 16 ? -11.07878 -19.29174 21.89796 1.000 41.11119 20 GLU D CA 1
ATOM 4887 C C . GLU D 1 16 ? -12.55145 -18.93638 21.70541 1.000 40.24413 20 GLU D C 1
ATOM 4888 O O . GLU D 1 16 ? -12.85389 -17.77178 21.42536 1.000 41.77644 20 GLU D O 1
ATOM 4894 N N . THR D 1 17 ? -13.46691 -19.90042 21.84105 1.000 41.75070 21 THR D N 1
ATOM 4895 C CA . THR D 1 17 ? -14.87411 -19.66659 21.51968 1.000 37.93499 21 THR D CA 1
ATOM 4896 C C . THR D 1 17 ? -15.62148 -18.91814 22.62011 1.000 35.58593 21 THR D C 1
ATOM 4897 O O . THR D 1 17 ? -16.49088 -18.09314 22.32118 1.000 41.69550 21 THR D O 1
ATOM 4901 N N . SER D 1 18 ? -15.35893 -19.22842 23.88833 1.000 34.35822 22 SER D N 1
ATOM 4902 C CA . SER D 1 18 ? -16.11749 -18.63526 24.98158 1.000 34.25653 22 SER D CA 1
ATOM 4903 C C . SER D 1 18 ? -15.20460 -18.40247 26.17708 1.000 36.31870 22 SER D C 1
ATOM 4904 O O . SER D 1 18 ? -14.05922 -18.86239 26.21721 1.000 33.63288 22 SER D O 1
ATOM 4907 N N . ILE D 1 19 ? -15.74001 -17.68539 27.16880 1.000 32.27742 23 ILE D N 1
ATOM 4908 C CA . ILE D 1 19 ? -14.97629 -17.39539 28.37850 1.000 35.72743 23 ILE D CA 1
ATOM 4909 C C . ILE D 1 19 ? -14.74886 -18.66933 29.18615 1.000 38.38118 23 ILE D C 1
ATOM 4910 O O . ILE D 1 19 ? -13.64121 -18.92061 29.68045 1.000 36.10889 23 ILE D O 1
ATOM 4915 N N . GLU D 1 20 ? -15.78425 -19.50422 29.31368 1.000 34.50708 24 GLU D N 1
ATOM 4916 C CA . GLU D 1 20 ? -15.62937 -20.76702 30.02596 1.000 38.77970 24 GLU D CA 1
ATOM 4917 C C . GLU D 1 20 ? -14.65190 -21.68792 29.30769 1.000 39.83250 24 GLU D C 1
ATOM 4918 O O . GLU D 1 20 ? -13.79357 -22.30942 29.94505 1.000 40.04567 24 GLU D O 1
ATOM 4924 N N . ALA D 1 21 ? -14.76684 -21.79159 27.98020 1.000 34.56527 25 ALA D N 1
ATOM 4925 C CA . ALA D 1 21 ? -13.83724 -22.62759 27.22700 1.000 38.73629 25 ALA D CA 1
ATOM 4926 C C . ALA D 1 21 ? -12.40658 -22.12426 27.35230 1.000 39.60519 25 ALA D C 1
ATOM 4927 O O . ALA D 1 21 ? -11.46607 -22.92712 27.36795 1.000 39.17893 25 ALA D O 1
ATOM 4929 N N . ALA D 1 22 ? -12.22162 -20.80357 27.43807 1.000 40.41549 26 ALA D N 1
ATOM 4930 C CA . ALA D 1 22 ? -10.88930 -20.25770 27.66938 1.000 38.80002 26 ALA D CA 1
ATOM 4931 C C . ALA D 1 22 ? -10.38424 -20.59479 29.06378 1.000 38.80679 26 ALA D C 1
ATOM 4932 O O . ALA D 1 22 ? -9.18397 -20.83136 29.24700 1.000 38.18105 26 ALA D O 1
ATOM 4934 N N . GLU D 1 23 ? -11.28032 -20.63440 30.05330 1.000 37.81974 27 GLU D N 1
ATOM 4935 C CA . GLU D 1 23 ? -10.85708 -21.00765 31.39783 1.000 37.63421 27 GLU D CA 1
ATOM 4936 C C . GLU D 1 23 ? -10.35525 -22.44378 31.44771 1.000 33.71894 27 GLU D C 1
ATOM 4937 O O . GLU D 1 23 ? -9.44619 -22.75684 32.22461 1.000 32.06627 27 GLU D O 1
ATOM 4943 N N . TYR D 1 24 ? -10.90052 -23.31557 30.60518 1.000 31.57119 28 TYR D N 1
ATOM 4944 C CA . TYR D 1 24 ? -10.55166 -24.72947 30.59925 1.000 33.30671 28 TYR D CA 1
ATOM 4945 C C . TYR D 1 24 ? -9.56582 -25.11106 29.50130 1.000 32.65396 28 TYR D C 1
ATOM 4946 O O . TYR D 1 24 ? -9.19842 -26.28633 29.41048 1.000 29.80434 28 TYR D O 1
ATOM 4955 N N . MET D 1 25 ? -9.14337 -24.15992 28.65975 1.000 34.37144 29 MET D N 1
ATOM 4956 C CA . MET D 1 25 ? -8.21173 -24.47611 27.57888 1.000 31.62595 29 MET D CA 1
ATOM 4957 C C . MET D 1 25 ? -6.97515 -25.19087 28.10520 1.000 34.89468 29 MET D C 1
ATOM 4958 O O . MET D 1 25 ? -6.55472 -26.21924 27.55992 1.000 36.58585 29 MET D O 1
ATOM 4963 N N . ALA D 1 26 ? -6.37448 -24.65126 29.16839 1.000 34.89021 30 ALA D N 1
ATOM 4964 C CA . ALA D 1 26 ? -5.15000 -25.24037 29.69572 1.000 35.18641 30 ALA D CA 1
ATOM 4965 C C . ALA D 1 26 ? -5.40056 -26.63899 30.24159 1.000 35.88470 30 ALA D C 1
ATOM 4966 O O . ALA D 1 26 ? -4.56967 -27.53453 30.06449 1.000 33.52377 30 ALA D O 1
ATOM 4968 N N . THR D 1 27 ? -6.55198 -26.85213 30.88646 1.000 32.53536 31 THR D N 1
ATOM 4969 C CA . THR D 1 27 ? -6.87609 -28.17631 31.41015 1.000 29.87567 31 THR D CA 1
ATOM 4970 C C . THR D 1 27 ? -6.99364 -29.20701 30.29482 1.000 33.99489 31 THR D C 1
ATOM 4971 O O . THR D 1 27 ? -6.45635 -30.31551 30.40437 1.000 33.53437 31 THR D O 1
ATOM 4975 N N . ARG D 1 28 ? -7.66676 -28.85004 29.19904 1.000 35.03015 32 ARG D N 1
ATOM 4976 C CA . ARG D 1 28 ? -7.82947 -29.79133 28.09634 1.000 33.53347 32 ARG D CA 1
ATOM 4977 C C . ARG D 1 28 ? -6.50036 -30.05718 27.39984 1.000 35.64537 32 ARG D C 1
ATOM 4978 O O . ARG D 1 28 ? -6.16590 -31.21235 27.09637 1.000 37.24138 32 ARG D O 1
ATOM 4986 N N . PHE D 1 29 ? -5.72742 -28.99621 27.15063 1.000 29.27681 33 PHE D N 1
ATOM 4987 C CA . PHE D 1 29 ? -4.40530 -29.15164 26.55346 1.000 32.79954 33 PHE D CA 1
ATOM 4988 C C . PHE D 1 29 ? -3.51612 -30.04324 27.41333 1.000 34.89807 33 PHE D C 1
ATOM 4989 O O . PHE D 1 29 ? -2.83323 -30.93936 26.89908 1.000 36.37372 33 PHE D O 1
ATOM 4997 N N . GLU D 1 30 ? -3.53569 -29.82615 28.73185 1.000 35.72271 34 GLU D N 1
ATOM 4998 C CA . GLU D 1 30 ? -2.72576 -30.61628 29.65013 1.000 38.41404 34 GLU D CA 1
ATOM 4999 C C . GLU D 1 30 ? -3.17182 -32.06951 29.65928 1.000 36.24437 34 GLU D C 1
ATOM 5000 O O . GLU D 1 30 ? -2.33821 -32.97864 29.71332 1.000 36.23988 34 GLU D O 1
ATOM 5006 N N . GLN D 1 31 ? -4.48651 -32.30578 29.62339 1.000 34.72944 35 GLN D N 1
ATOM 5007 C CA . GLN D 1 31 ? -4.98650 -33.67461 29.59452 1.000 39.96959 35 GLN D CA 1
ATOM 5008 C C . GLN D 1 31 ? -4.52542 -34.39454 28.33411 1.000 38.69479 35 GLN D C 1
ATOM 5009 O O . GLN D 1 31 ? -4.09921 -35.55659 28.39270 1.000 36.76274 35 GLN D O 1
ATOM 5015 N N . ILE D 1 32 ? -4.58828 -33.71435 27.18518 1.000 32.60757 36 ILE D N 1
ATOM 5016 C CA . ILE D 1 32 ? -4.14289 -34.34314 25.94393 1.000 34.67918 36 ILE D CA 1
ATOM 5017 C C . ILE D 1 32 ? -2.64790 -34.62951 26.00170 1.000 41.02951 36 ILE D C 1
ATOM 5018 O O . ILE D 1 32 ? -2.19438 -35.70924 25.60104 1.000 37.75131 36 ILE D O 1
ATOM 5023 N N . LEU D 1 33 ? -1.85991 -33.68037 26.51759 1.000 39.76952 37 LEU D N 1
ATOM 5024 C CA . LEU D 1 33 ? -0.41939 -33.89890 26.61088 1.000 35.98916 37 LEU D CA 1
ATOM 5025 C C . LEU D 1 33 ? -0.10427 -35.06635 27.53826 1.000 41.51524 37 LEU D C 1
ATOM 5026 O O . LEU D 1 33 ? 0.77310 -35.88744 27.24176 1.000 43.90972 37 LEU D O 1
ATOM 5031 N N . THR D 1 34 ? -0.81915 -35.16401 28.66160 1.000 34.50319 38 THR D N 1
ATOM 5032 C CA . THR D 1 34 ? -0.57628 -36.25325 29.59904 1.000 39.83622 38 THR D CA 1
ATOM 5033 C C . THR D 1 34 ? -0.93232 -37.59929 28.98181 1.000 38.74284 38 THR D C 1
ATOM 5034 O O . THR D 1 34 ? -0.17724 -38.56888 29.11854 1.000 41.62072 38 THR D O 1
ATOM 5038 N N . LYS D 1 35 ? -2.06380 -37.67347 28.27691 1.000 36.96859 39 LYS D N 1
ATOM 5039 C CA . LYS D 1 35 ? -2.43551 -38.91654 27.61181 1.000 40.15907 39 LYS D CA 1
ATOM 5040 C C . LYS D 1 35 ? -1.47266 -39.28743 26.49020 1.000 42.49860 39 LYS D C 1
ATOM 5041 O O . LYS D 1 35 ? -1.40598 -40.46175 26.11255 1.000 43.53023 39 LYS D O 1
ATOM 5047 N N . ALA D 1 36 ? -0.72705 -38.32143 25.95596 1.000 44.53593 40 ALA D N 1
ATOM 5048 C CA . ALA D 1 36 ? 0.25259 -38.56732 24.90685 1.000 44.54345 40 ALA D CA 1
ATOM 5049 C C . ALA D 1 36 ? 1.67385 -38.68592 25.44229 1.000 45.87292 40 ALA D C 1
ATOM 5050 O O . ALA D 1 36 ? 2.61404 -38.79197 24.64718 1.000 45.59682 40 ALA D O 1
ATOM 5052 N N . LYS D 1 37 ? 1.84754 -38.66340 26.76684 1.000 45.39645 41 LYS D N 1
ATOM 5053 C CA . LYS D 1 37 ? 3.16405 -38.74830 27.40339 1.000 43.20646 41 LYS D CA 1
ATOM 5054 C C . LYS D 1 37 ? 4.11281 -37.67821 26.87329 1.000 42.51777 41 LYS D C 1
ATOM 5055 O O . LYS D 1 37 ? 5.30841 -37.91327 26.68419 1.000 46.67475 41 LYS D O 1
ATOM 5061 N N . LEU D 1 38 ? 3.57675 -36.48368 26.64193 1.000 39.54862 42 LEU D N 1
ATOM 5062 C CA . LEU D 1 38 ? 4.36286 -35.37576 26.11986 1.000 40.27749 42 LEU D CA 1
ATOM 5063 C C . LEU D 1 38 ? 4.87129 -34.44781 27.21309 1.000 38.95677 42 LEU D C 1
ATOM 5064 O O . LEU D 1 38 ? 5.51349 -33.44074 26.90470 1.000 47.53671 42 LEU D O 1
ATOM 5069 N N . LEU D 1 39 ? 4.62451 -34.77536 28.47401 1.000 37.59957 43 LEU D N 1
ATOM 5070 C CA . LEU D 1 39 ? 5.08807 -34.03966 29.63770 1.000 44.23929 43 LEU D CA 1
ATOM 5071 C C . LEU D 1 39 ? 6.10019 -34.86624 30.42089 1.000 46.64479 43 LEU D C 1
ATOM 5072 O O . LEU D 1 39 ? 5.94006 -36.08669 30.53459 1.000 50.07599 43 LEU D O 1
ATOM 5077 N N . PRO D 1 40 ? 7.13847 -34.23909 30.99556 1.000 50.98345 44 PRO D N 1
ATOM 5078 C CA . PRO D 1 40 ? 7.32265 -32.78975 31.12345 1.000 49.21752 44 PRO D CA 1
ATOM 5079 C C . PRO D 1 40 ? 8.10704 -32.15362 29.97786 1.000 48.85062 44 PRO D C 1
ATOM 5080 O O . PRO D 1 40 ? 8.50261 -30.99295 30.08769 1.000 50.84058 44 PRO D O 1
ATOM 5084 N N . GLU D 1 41 ? 8.31403 -32.89868 28.88972 1.000 49.05035 45 GLU D N 1
ATOM 5085 C CA . GLU D 1 41 ? 9.10919 -32.37635 27.78308 1.000 47.75921 45 GLU D CA 1
ATOM 5086 C C . GLU D 1 41 ? 8.44208 -31.17324 27.12789 1.000 43.74165 45 GLU D C 1
ATOM 5087 O O . GLU D 1 41 ? 9.13519 -30.27370 26.64311 1.000 45.93327 45 GLU D O 1
ATOM 5093 N N . CYS D 1 42 ? 7.10914 -31.13177 27.11114 1.000 45.28660 46 CYS D N 1
ATOM 5094 C CA . CYS D 1 42 ? 6.35726 -30.04251 26.50070 1.000 46.52622 46 CYS D CA 1
ATOM 5095 C C . CYS D 1 42 ? 5.80377 -29.06725 27.53317 1.000 44.43081 46 CYS D C 1
ATOM 5096 O O . CYS D 1 42 ? 4.70770 -28.52856 27.34695 1.000 45.94322 46 CYS D O 1
ATOM 5099 N N . ASN D 1 43 ? 6.53764 -28.83433 28.62488 1.000 46.05981 47 ASN D N 1
ATOM 5100 C CA . ASN D 1 43 ? 6.06099 -27.90886 29.64918 1.000 47.19763 47 ASN D CA 1
ATOM 5101 C C . ASN D 1 43 ? 5.99041 -26.47778 29.12588 1.000 40.42727 47 ASN D C 1
ATOM 5102 O O . ASN D 1 43 ? 5.08985 -25.72002 29.50363 1.000 43.69332 47 ASN D O 1
ATOM 5107 N N . ASP D 1 44 ? 6.93922 -26.08263 28.27404 1.000 40.98089 48 ASP D N 1
ATOM 5108 C CA . ASP D 1 44 ? 6.93348 -24.72359 27.73791 1.000 44.79390 48 ASP D CA 1
ATOM 5109 C C . ASP D 1 44 ? 5.70265 -24.47235 26.87449 1.000 46.82566 48 ASP D C 1
ATOM 5110 O O . ASP D 1 44 ? 5.09803 -23.39329 26.93767 1.000 45.08091 48 ASP D O 1
ATOM 5115 N N . MET D 1 45 ? 5.32355 -25.45568 26.05271 1.000 44.55972 49 MET D N 1
ATOM 5116 C CA . MET D 1 45 ? 4.09334 -25.34043 25.27762 1.000 43.61569 49 MET D CA 1
ATOM 5117 C C . MET D 1 45 ? 2.88818 -25.18048 26.19753 1.000 39.97372 49 MET D C 1
ATOM 5118 O O . MET D 1 45 ? 1.99522 -24.36743 25.93169 1.000 39.59182 49 MET D O 1
ATOM 5123 N N . LEU D 1 46 ? 2.85736 -25.93631 27.29789 1.000 36.35791 50 LEU D N 1
ATOM 5124 C CA . LEU D 1 46 ? 1.75271 -25.82816 28.24511 1.000 38.05497 50 LEU D CA 1
ATOM 5125 C C . LEU D 1 46 ? 1.70416 -24.44727 28.88964 1.000 41.87539 50 LEU D C 1
ATOM 5126 O O . LEU D 1 46 ? 0.62108 -23.87958 29.07671 1.000 43.14066 50 LEU D O 1
ATOM 5131 N N . GLU D 1 47 ? 2.86529 -23.89732 29.25421 1.000 39.80873 51 GLU D N 1
ATOM 5132 C CA . GLU D 1 47 ? 2.89546 -22.55433 29.82853 1.000 44.11839 51 GLU D CA 1
ATOM 5133 C C . GLU D 1 47 ? 2.40924 -21.51342 28.82994 1.000 37.73446 51 GLU D C 1
ATOM 5134 O O . GLU D 1 47 ? 1.64855 -20.60147 29.18899 1.000 35.91365 51 GLU D O 1
ATOM 5140 N N . LYS D 1 48 ? 2.83896 -21.63179 27.57000 1.000 35.53141 52 LYS D N 1
ATOM 5141 C CA . LYS D 1 48 ? 2.34645 -20.71397 26.55067 1.000 39.80188 52 LYS D CA 1
ATOM 5142 C C . LYS D 1 48 ? 0.84497 -20.86027 26.36701 1.000 37.16850 52 LYS D C 1
ATOM 5143 O O . LYS D 1 48 ? 0.15014 -19.86601 26.13027 1.000 35.90994 52 LYS D O 1
ATOM 5149 N N . ILE D 1 49 ? 0.32139 -22.07731 26.52992 1.000 36.62733 53 ILE D N 1
ATOM 5150 C CA . ILE D 1 49 ? -1.11853 -22.27769 26.41640 1.000 36.36579 53 ILE D CA 1
ATOM 5151 C C . ILE D 1 49 ? -1.83713 -21.60903 27.58079 1.000 35.09642 53 ILE D C 1
ATOM 5152 O O . ILE D 1 49 ? -2.88606 -20.98470 27.39880 1.000 36.47197 53 ILE D O 1
ATOM 5157 N N . LYS D 1 50 ? -1.27110 -21.69779 28.78677 1.000 32.73221 54 LYS D N 1
ATOM 5158 C CA . LYS D 1 50 ? -1.88665 -21.04329 29.94102 1.000 34.11410 54 LYS D CA 1
ATOM 5159 C C . LYS D 1 50 ? -1.92935 -19.53131 29.75859 1.000 34.92257 54 LYS D C 1
ATOM 5160 O O . LYS D 1 50 ? -2.95193 -18.88558 30.02472 1.000 37.96904 54 LYS D O 1
ATOM 5166 N N . GLU D 1 51 ? -0.82242 -18.94475 29.30110 1.000 36.19636 55 GLU D N 1
ATOM 5167 C CA . GLU D 1 51 ? -0.79412 -17.49272 29.13261 1.000 37.34699 55 GLU D CA 1
ATOM 5168 C C . GLU D 1 51 ? -1.72090 -17.04065 28.00837 1.000 33.23932 55 GLU D C 1
ATOM 5169 O O . GLU D 1 51 ? -2.44910 -16.04842 28.15561 1.000 37.89407 55 GLU D O 1
ATOM 5171 N N . TYR D 1 52 ? -1.70243 -17.75014 26.87691 1.000 31.50291 56 TYR D N 1
ATOM 5172 C CA . TYR D 1 52 ? -2.61752 -17.43148 25.78853 1.000 34.38397 56 TYR D CA 1
ATOM 5173 C C . TYR D 1 52 ? -4.06623 -17.54973 26.23931 1.000 37.60701 56 TYR D C 1
ATOM 5174 O O . TYR D 1 52 ? -4.90724 -16.72266 25.86788 1.000 37.56270 56 TYR D O 1
ATOM 5183 N N . ALA D 1 53 ? -4.37360 -18.57269 27.04363 1.000 37.79132 57 ALA D N 1
ATOM 5184 C CA . ALA D 1 53 ? -5.72649 -18.74991 27.55356 1.000 35.77941 57 ALA D CA 1
ATOM 5185 C C . ALA D 1 53 ? -6.13169 -17.59251 28.46014 1.000 38.38391 57 ALA D C 1
ATOM 5186 O O . ALA D 1 53 ? -7.27127 -17.11805 28.38608 1.000 38.98705 57 ALA D O 1
ATOM 5188 N N . GLN D 1 54 ? -5.22252 -17.12590 29.32598 1.000 38.31578 58 GLN D N 1
ATOM 5189 C CA . GLN D 1 54 ? -5.56718 -15.97935 30.16927 1.000 39.56649 58 GLN D CA 1
ATOM 5190 C C . GLN D 1 54 ? -5.79177 -14.71457 29.33034 1.000 37.22806 58 GLN D C 1
ATOM 5191 O O . GLN D 1 54 ? -6.74841 -13.96639 29.57520 1.000 38.14549 58 GLN D O 1
ATOM 5197 N N . PHE D 1 55 ? -4.95444 -14.47582 28.31170 1.000 35.40681 59 PHE D N 1
ATOM 5198 C CA . PHE D 1 55 ? -5.17485 -13.30655 27.45326 1.000 39.49062 59 PHE D CA 1
ATOM 5199 C C . PHE D 1 55 ? -6.48903 -13.40420 26.67811 1.000 38.82170 59 PHE D C 1
ATOM 5200 O O . PHE D 1 55 ? -7.23464 -12.41920 26.59567 1.000 30.88960 59 PHE D O 1
ATOM 5208 N N . VAL D 1 56 ? -6.79673 -14.57748 26.11243 1.000 37.01519 60 VAL D N 1
ATOM 5209 C CA . VAL D 1 56 ? -8.03410 -14.73774 25.34853 1.000 36.65944 60 VAL D CA 1
ATOM 5210 C C . VAL D 1 56 ? -9.24972 -14.57844 26.25401 1.000 38.60337 60 VAL D C 1
ATOM 5211 O O . VAL D 1 56 ? -10.24357 -13.93850 25.87669 1.000 36.37581 60 VAL D O 1
ATOM 5215 N N . LYS D 1 57 ? -9.19286 -15.14863 27.46187 1.000 33.35694 61 LYS D N 1
ATOM 5216 C CA . LYS D 1 57 ? -10.29325 -14.98977 28.40174 1.000 35.15368 61 LYS D CA 1
ATOM 5217 C C . LYS D 1 57 ? -10.50164 -13.52527 28.75278 1.000 37.49937 61 LYS D C 1
ATOM 5218 O O . LYS D 1 57 ? -11.64217 -13.05657 28.81663 1.000 39.00055 61 LYS D O 1
ATOM 5224 N N . PHE D 1 58 ? -9.41524 -12.78506 28.99629 1.000 35.41453 62 PHE D N 1
ATOM 5225 C CA . PHE D 1 58 ? -9.57505 -11.37356 29.32933 1.000 39.49222 62 PHE D CA 1
ATOM 5226 C C . PHE D 1 58 ? -10.14791 -10.58478 28.15974 1.000 37.98822 62 PHE D C 1
ATOM 5227 O O . PHE D 1 58 ? -10.98126 -9.69449 28.35966 1.000 39.74393 62 PHE D O 1
ATOM 5235 N N . LYS D 1 59 ? -9.72214 -10.89686 26.93380 1.000 32.32833 63 LYS D N 1
ATOM 5236 C CA . LYS D 1 59 ? -10.27251 -10.20431 25.77201 1.000 35.22447 63 LYS D CA 1
ATOM 5237 C C . LYS D 1 59 ? -11.77103 -10.46282 25.64490 1.000 38.04487 63 LYS D C 1
ATOM 5238 O O . LYS D 1 59 ? -12.56385 -9.52974 25.45803 1.000 41.03188 63 LYS D O 1
ATOM 5244 N N . LEU D 1 60 ? -12.18101 -11.72664 25.79226 1.000 39.32235 64 LEU D N 1
ATOM 5245 C CA . LEU D 1 60 ? -13.59749 -12.07368 25.68867 1.000 38.25341 64 LEU D CA 1
ATOM 5246 C C . LEU D 1 60 ? -14.41398 -11.45282 26.82063 1.000 37.63901 64 LEU D C 1
ATOM 5247 O O . LEU D 1 60 ? -15.54091 -10.99298 26.60070 1.000 41.02499 64 LEU D O 1
ATOM 5252 N N . LEU D 1 61 ? -13.87102 -11.45130 28.04118 1.000 35.53080 65 LEU D N 1
ATOM 5253 C CA . LEU D 1 61 ? -14.56544 -10.86154 29.18194 1.000 40.64136 65 LEU D CA 1
ATOM 5254 C C . LEU D 1 61 ? -14.73050 -9.35759 29.01101 1.000 43.94025 65 LEU D C 1
ATOM 5255 O O . LEU D 1 61 ? -15.81504 -8.81304 29.24541 1.000 44.59046 65 LEU D O 1
ATOM 5260 N N . SER D 1 62 ? -13.65571 -8.66766 28.61653 1.000 42.54751 66 SER D N 1
ATOM 5261 C CA . SER D 1 62 ? -13.72556 -7.22707 28.40657 1.000 41.23283 66 SER D CA 1
ATOM 5262 C C . SER D 1 62 ? -14.71274 -6.88693 27.30088 1.000 46.15695 66 SER D C 1
ATOM 5263 O O . SER D 1 62 ? -15.47917 -5.92374 27.42090 1.000 45.45510 66 SER D O 1
ATOM 5266 N N . SER D 1 63 ? -14.69420 -7.65052 26.20406 1.000 41.67906 67 SER D N 1
ATOM 5267 C CA . SER D 1 63 ? -15.63364 -7.39570 25.11752 1.000 46.96866 67 SER D CA 1
ATOM 5268 C C . SER D 1 63 ? -17.07163 -7.60699 25.57861 1.000 49.83441 67 SER D C 1
ATOM 5269 O O . SER D 1 63 ? -17.95212 -6.78605 25.29578 1.000 53.26322 67 SER D O 1
ATOM 5272 N N . ALA D 1 64 ? -17.32917 -8.70841 26.29267 1.000 47.32188 68 ALA D N 1
ATOM 5273 C CA . ALA D 1 64 ? -18.69235 -9.01169 26.71806 1.000 43.21107 68 ALA D CA 1
ATOM 5274 C C . ALA D 1 64 ? -19.22422 -7.96393 27.68974 1.000 50.14166 68 ALA D C 1
ATOM 5275 O O . ALA D 1 64 ? -20.40393 -7.59934 27.63327 1.000 61.27340 68 ALA D O 1
ATOM 5277 N N . GLN D 1 65 ? -18.37483 -7.47220 28.59004 1.000 45.59637 69 GLN D N 1
ATOM 5278 C CA . GLN D 1 65 ? -18.76280 -6.44939 29.56239 1.000 50.32960 69 GLN D CA 1
ATOM 5279 C C . GLN D 1 65 ? -18.57820 -5.06818 28.94142 1.000 52.27723 69 GLN D C 1
ATOM 5280 O O . GLN D 1 65 ? -17.48068 -4.50505 28.96105 1.000 49.97292 69 GLN D O 1
ATOM 5286 N N . VAL D 1 66 ? -19.65944 -4.50840 28.40990 1.000 54.68245 70 VAL D N 1
ATOM 5287 C CA . VAL D 1 66 ? -19.60288 -3.20810 27.75032 1.000 58.58381 70 VAL D CA 1
ATOM 5288 C C . VAL D 1 66 ? -19.49899 -2.11887 28.80971 1.000 61.15000 70 VAL D C 1
ATOM 5289 O O . VAL D 1 66 ? -20.24479 -2.11956 29.79675 1.000 62.69561 70 VAL D O 1
ATOM 5293 N N . TRP D 1 67 ? -18.57247 -1.18621 28.60554 1.000 61.70332 71 TRP D N 1
ATOM 5294 C CA . TRP D 1 67 ? -18.37947 -0.09032 29.54470 1.000 66.82053 71 TRP D CA 1
ATOM 5295 C C . TRP D 1 67 ? -19.49065 0.94028 29.40664 1.000 69.21987 71 TRP D C 1
ATOM 5296 O O . TRP D 1 67 ? -19.80510 1.38831 28.29892 1.000 71.61681 71 TRP D O 1
ATOM 5307 N N . SER D 1 68 ? -20.09032 1.30248 30.53993 1.000 74.59346 72 SER D N 1
ATOM 5308 C CA . SER D 1 68 ? -21.14441 2.30925 30.60866 1.000 77.23321 72 SER D CA 1
ATOM 5309 C C . SER D 1 68 ? -20.62143 3.46945 31.44509 1.000 80.37144 72 SER D C 1
ATOM 5310 O O . SER D 1 68 ? -20.42428 3.32802 32.65713 1.000 83.07262 72 SER D O 1
ATOM 5313 N N . GLY D 1 69 ? -20.38447 4.60666 30.79765 1.000 77.49987 73 GLY D N 1
ATOM 5314 C CA . GLY D 1 69 ? -19.87122 5.77619 31.48181 1.000 82.76746 73 GLY D CA 1
ATOM 5315 C C . GLY D 1 69 ? -19.93991 7.02154 30.62226 1.000 95.31188 73 GLY D C 1
ATOM 5316 O O . GLY D 1 69 ? -20.95821 7.28040 29.97216 1.000 102.16974 73 GLY D O 1
ATOM 5317 N N . GLN D 1 70 ? -18.86721 7.80844 30.61860 1.000 94.11979 74 GLN D N 1
ATOM 5318 C CA . GLN D 1 70 ? -18.79615 9.00374 29.78128 1.000 89.88887 74 GLN D CA 1
ATOM 5319 C C . GLN D 1 70 ? -17.43346 9.10606 29.09815 1.000 89.27563 74 GLN D C 1
ATOM 5320 O O . GLN D 1 70 ? -17.34649 9.44284 27.91669 1.000 88.20407 74 GLN D O 1
ATOM 5326 N N . LYS D 1 84 ? -19.81841 14.37742 42.46507 1.000 95.71902 88 LYS D N 1
ATOM 5327 C CA . LYS D 1 84 ? -20.53814 14.07002 41.23165 1.000 100.99451 88 LYS D CA 1
ATOM 5328 C C . LYS D 1 84 ? -20.67045 12.56239 41.03162 1.000 108.53137 88 LYS D C 1
ATOM 5329 O O . LYS D 1 84 ? -21.71207 11.97643 41.33078 1.000 105.32114 88 LYS D O 1
ATOM 5331 N N . ALA D 1 85 ? -19.60655 11.93805 40.52371 1.000 106.50533 89 ALA D N 1
ATOM 5332 C CA . ALA D 1 85 ? -19.59711 10.49495 40.31597 1.000 102.97644 89 ALA D CA 1
ATOM 5333 C C . ALA D 1 85 ? -18.94114 9.74815 41.46679 1.000 101.92658 89 ALA D C 1
ATOM 5334 O O . ALA D 1 85 ? -19.34561 8.62147 41.77688 1.000 100.92659 89 ALA D O 1
ATOM 5336 N N . GLU D 1 86 ? -17.92716 10.34855 42.09247 1.000 100.39928 90 GLU D N 1
ATOM 5337 C CA . GLU D 1 86 ? -17.32520 9.78546 43.29636 1.000 98.10050 90 GLU D CA 1
ATOM 5338 C C . GLU D 1 86 ? -18.30983 9.67989 44.45740 1.000 99.38890 90 GLU D C 1
ATOM 5339 O O . GLU D 1 86 ? -18.07218 8.90029 45.38765 1.000 96.32989 90 GLU D O 1
ATOM 5341 N N . PHE D 1 87 ? -19.40395 10.44395 44.43087 1.000 102.17008 91 PHE D N 1
ATOM 5342 C CA . PHE D 1 87 ? -20.37303 10.40166 45.52292 1.000 101.78629 91 PHE D CA 1
ATOM 5343 C C . PHE D 1 87 ? -21.23308 9.14001 45.49109 1.000 100.69884 91 PHE D C 1
ATOM 5344 O O . PHE D 1 87 ? -21.27871 8.38803 46.47072 1.000 99.89809 91 PHE D O 1
ATOM 5346 N N . LEU D 1 88 ? -21.94247 8.90549 44.38473 1.000 101.25716 92 LEU D N 1
ATOM 5347 C CA . LEU D 1 88 ? -22.75877 7.70455 44.21285 1.000 96.40982 92 LEU D CA 1
ATOM 5348 C C . LEU D 1 88 ? -21.98356 6.42662 44.51738 1.000 96.53058 92 LEU D C 1
ATOM 5349 O O . LEU D 1 88 ? -21.64250 5.67353 43.60000 1.000 97.49787 92 LEU D O 1
ATOM 5351 N N . ALA D 1 89 ? -21.71291 6.16207 45.79202 1.000 97.21002 93 ALA D N 1
ATOM 5352 C CA . ALA D 1 89 ? -20.93788 4.98692 46.17339 1.000 94.31028 93 ALA D CA 1
ATOM 5353 C C . ALA D 1 89 ? -21.32742 4.52825 47.57719 1.000 97.94136 93 ALA D C 1
ATOM 5354 O O . ALA D 1 89 ? -20.48550 4.37377 48.46344 1.000 98.10016 93 ALA D O 1
ATOM 5356 N N . SER D 1 90 ? -22.62118 4.30058 47.79230 1.000 99.09713 94 SER D N 1
ATOM 5357 C CA . SER D 1 90 ? -23.10298 3.65032 49.00378 1.000 93.65773 94 SER D CA 1
ATOM 5358 C C . SER D 1 90 ? -23.03644 2.13195 48.91480 1.000 98.06494 94 SER D C 1
ATOM 5359 O O . SER D 1 90 ? -23.55835 1.45239 49.80635 1.000 97.67240 94 SER D O 1
ATOM 5362 N N . HIS D 1 91 ? -22.42882 1.59914 47.85072 1.000 94.88610 95 HIS D N 1
ATOM 5363 C CA . HIS D 1 91 ? -22.27584 0.16326 47.64011 1.000 93.89353 95 HIS D CA 1
ATOM 5364 C C . HIS D 1 91 ? -23.63132 -0.52847 47.56189 1.000 95.22743 95 HIS D C 1
ATOM 5365 O O . HIS D 1 91 ? -24.66291 0.12824 47.38651 1.000 97.75471 95 HIS D O 1
ATOM 5367 N N . LEU D 1 92 ? -23.63172 -1.85430 47.68144 1.000 95.08703 96 LEU D N 1
ATOM 5368 C CA . LEU D 1 92 ? -24.84924 -2.65099 47.63166 1.000 92.34816 96 LEU D CA 1
ATOM 5369 C C . LEU D 1 92 ? -24.55423 -4.02094 48.22154 1.000 90.48091 96 LEU D C 1
ATOM 5370 O O . LEU D 1 92 ? -23.47976 -4.57759 47.99201 1.000 91.62540 96 LEU D O 1
ATOM 5375 N N . GLU D 1 93 ? -25.49602 -4.54449 48.99926 1.000 90.21100 97 GLU D N 1
ATOM 5376 C CA . GLU D 1 93 ? -25.33999 -5.88104 49.57657 1.000 93.85355 97 GLU D CA 1
ATOM 5377 C C . GLU D 1 93 ? -25.41354 -7.00753 48.52298 1.000 93.32074 97 GLU D C 1
ATOM 5378 O O . GLU D 1 93 ? -25.43595 -8.18472 48.90953 1.000 89.03160 97 GLU D O 1
ATOM 5380 N N . GLY D 1 94 ? -25.44851 -6.68295 47.23159 1.000 93.09312 98 GLY D N 1
ATOM 5381 C CA . GLY D 1 94 ? -25.54927 -7.67409 46.17705 1.000 93.49707 98 GLY D CA 1
ATOM 5382 C C . GLY D 1 94 ? -24.27268 -7.94942 45.40681 1.000 91.90781 98 GLY D C 1
ATOM 5383 O O . GLY D 1 94 ? -24.31793 -8.14243 44.18935 1.000 88.37479 98 GLY D O 1
ATOM 5384 N N . LEU D 1 95 ? -23.12478 -7.96414 46.09271 1.000 88.74294 99 LEU D N 1
ATOM 5385 C CA . LEU D 1 95 ? -21.85822 -8.23245 45.41551 1.000 84.61539 99 LEU D CA 1
ATOM 5386 C C . LEU D 1 95 ? -21.43537 -9.67993 45.61432 1.000 85.77707 99 LEU D C 1
ATOM 5387 O O . LEU D 1 95 ? -21.43903 -10.17272 46.75250 1.000 85.78223 99 LEU D O 1
ATOM 5392 N N . PRO D 1 96 ? -21.06544 -10.38269 44.53523 1.000 81.69166 100 PRO D N 1
ATOM 5393 C CA . PRO D 1 96 ? -20.68150 -11.79771 44.64979 1.000 71.38050 100 PRO D CA 1
ATOM 5394 C C . PRO D 1 96 ? -19.35524 -11.99305 45.36319 1.000 71.34883 100 PRO D C 1
ATOM 5395 O O . PRO D 1 96 ? -18.68152 -11.02183 45.71946 1.000 75.01911 100 PRO D O 1
ATOM 5399 N N . SER D 1 97 ? -18.97927 -13.24740 45.59158 1.000 69.98310 101 SER D N 1
ATOM 5400 C CA . SER D 1 97 ? -17.70088 -13.55383 46.20796 1.000 74.38220 101 SER D CA 1
ATOM 5401 C C . SER D 1 97 ? -16.61034 -13.65147 45.14032 1.000 73.65574 101 SER D C 1
ATOM 5402 O O . SER D 1 97 ? -16.87458 -13.59249 43.93607 1.000 75.54732 101 SER D O 1
ATOM 5405 N N . GLY D 1 98 ? -15.37262 -13.82544 45.59530 1.000 72.31316 102 GLY D N 1
ATOM 5406 C CA . GLY D 1 98 ? -14.23695 -13.97533 44.68658 1.000 71.51600 102 GLY D CA 1
ATOM 5407 C C . GLY D 1 98 ? -14.13987 -12.90740 43.62201 1.000 68.83364 102 GLY D C 1
ATOM 5408 O O . GLY D 1 98 ? -13.88378 -13.21788 42.45091 1.000 69.37450 102 GLY D O 1
ATOM 5409 N N . LEU D 1 99 ? -14.32902 -11.64599 43.99961 1.000 63.03659 103 LEU D N 1
ATOM 5410 C CA . LEU D 1 99 ? -14.31751 -10.56126 43.02910 1.000 63.51697 103 LEU D CA 1
ATOM 5411 C C . LEU D 1 99 ? -12.89074 -10.26211 42.58670 1.000 61.98027 103 LEU D C 1
ATOM 5412 O O . LEU D 1 99 ? -11.98053 -10.16421 43.41594 1.000 61.56775 103 LEU D O 1
ATOM 5417 N N . LYS D 1 100 ? -12.69490 -10.13994 41.27444 1.000 60.64012 104 LYS D N 1
ATOM 5418 C CA . LYS D 1 100 ? -11.38487 -9.86808 40.70434 1.000 58.74729 104 LYS D CA 1
ATOM 5419 C C . LYS D 1 100 ? -11.54570 -8.90286 39.53757 1.000 51.68064 104 LYS D C 1
ATOM 5420 O O . LYS D 1 100 ? -12.45718 -9.05470 38.71771 1.000 53.29017 104 LYS D O 1
ATOM 5426 N N . LEU D 1 101 ? -10.66090 -7.90904 39.47005 1.000 54.58787 105 LEU D N 1
ATOM 5427 C CA . LEU D 1 101 ? -10.63259 -6.93680 38.38176 1.000 51.19682 105 LEU D CA 1
ATOM 5428 C C . LEU D 1 101 ? -9.34860 -7.09073 37.57828 1.000 49.10926 105 LEU D C 1
ATOM 5429 O O . LEU D 1 101 ? -8.24900 -6.97263 38.13031 1.000 46.05536 105 LEU D O 1
ATOM 5434 N N . GLU D 1 102 ? -9.49156 -7.34449 36.27990 1.000 46.17420 106 GLU D N 1
ATOM 5435 C CA . GLU D 1 102 ? -8.37391 -7.38617 35.34558 1.000 48.70627 106 GLU D CA 1
ATOM 5436 C C . GLU D 1 102 ? -8.40117 -6.10931 34.51568 1.000 44.80624 106 GLU D C 1
ATOM 5437 O O . GLU D 1 102 ? -9.42368 -5.78914 33.90549 1.000 45.96637 106 GLU D O 1
ATOM 5443 N N . VAL D 1 103 ? -7.29841 -5.36529 34.51587 1.000 45.80919 107 VAL D N 1
ATOM 5444 C CA . VAL D 1 103 ? -7.22998 -4.08057 33.82754 1.000 41.80896 107 VAL D CA 1
ATOM 5445 C C . VAL D 1 103 ? -5.93441 -4.01610 33.02812 1.000 36.71609 107 VAL D C 1
ATOM 5446 O O . VAL D 1 103 ? -4.86400 -4.36166 33.54019 1.000 41.95820 107 VAL D O 1
ATOM 5450 N N . ALA D 1 104 ? -6.03660 -3.59447 31.76814 1.000 34.56836 108 ALA D N 1
ATOM 5451 C CA . ALA D 1 104 ? -4.88235 -3.44700 30.88978 1.000 39.55507 108 ALA D CA 1
ATOM 5452 C C . ALA D 1 104 ? -4.87351 -2.05466 30.27599 1.000 40.79089 108 ALA D C 1
ATOM 5453 O O . ALA D 1 104 ? -5.89493 -1.59816 29.74762 1.000 45.55076 108 ALA D O 1
ATOM 5455 N N . ILE D 1 105 ? -3.72432 -1.38470 30.35545 1.000 38.89736 109 ILE D N 1
ATOM 5456 C CA . ILE D 1 105 ? -3.50732 -0.07578 29.74374 1.000 38.47370 109 ILE D CA 1
ATOM 5457 C C . ILE D 1 105 ? -2.36851 -0.19775 28.74113 1.000 37.23949 109 ILE D C 1
ATOM 5458 O O . ILE D 1 105 ? -1.24064 -0.54293 29.11596 1.000 35.96209 109 ILE D O 1
ATOM 5463 N N . GLY D 1 106 ? -2.65655 0.10254 27.47287 1.000 33.59543 110 GLY D N 1
ATOM 5464 C CA . GLY D 1 106 ? -1.63973 0.04506 26.44574 1.000 36.93756 110 GLY D CA 1
ATOM 5465 C C . GLY D 1 106 ? -0.76134 1.28291 26.42192 1.000 41.65738 110 GLY D C 1
ATOM 5466 O O . GLY D 1 106 ? -1.04732 2.30236 27.04989 1.000 42.16241 110 GLY D O 1
ATOM 5467 N N . ASP D 1 107 ? 0.33710 1.18558 25.66805 1.000 36.64708 111 ASP D N 1
ATOM 5468 C CA . ASP D 1 107 ? 1.24186 2.32200 25.54794 1.000 40.61867 111 ASP D CA 1
ATOM 5469 C C . ASP D 1 107 ? 0.59362 3.50381 24.83387 1.000 43.54945 111 ASP D C 1
ATOM 5470 O O . ASP D 1 107 ? 1.08857 4.62979 24.95422 1.000 38.97142 111 ASP D O 1
ATOM 5475 N N . ASP D 1 108 ? -0.50256 3.27672 24.10839 1.000 42.03144 112 ASP D N 1
ATOM 5476 C CA . ASP D 1 108 ? -1.25688 4.33675 23.45394 1.000 36.83871 112 ASP D CA 1
ATOM 5477 C C . ASP D 1 108 ? -2.45608 4.78751 24.27680 1.000 40.37752 112 ASP D C 1
ATOM 5478 O O . ASP D 1 108 ? -3.32985 5.48032 23.74596 1.000 44.17555 112 ASP D O 1
ATOM 5483 N N . ALA D 1 109 ? -2.53167 4.37114 25.54266 1.000 38.32264 113 ALA D N 1
ATOM 5484 C CA . ALA D 1 109 ? -3.55826 4.71338 26.53446 1.000 42.35518 113 ALA D CA 1
ATOM 5485 C C . ALA D 1 109 ? -4.86247 3.94575 26.34911 1.000 46.79096 113 ALA D C 1
ATOM 5486 O O . ALA D 1 109 ? -5.82326 4.21873 27.08506 1.000 49.07462 113 ALA D O 1
ATOM 5488 N N . LYS D 1 110 ? -4.93844 2.99355 25.41888 1.000 44.19651 114 LYS D N 1
ATOM 5489 C CA . LYS D 1 110 ? -6.13702 2.17073 25.31718 1.000 47.86731 114 LYS D CA 1
ATOM 5490 C C . LYS D 1 110 ? -6.34593 1.40435 26.61607 1.000 47.37660 114 LYS D C 1
ATOM 5491 O O . LYS D 1 110 ? -5.38984 0.93457 27.23893 1.000 45.46153 114 LYS D O 1
ATOM 5497 N N . ILE D 1 111 ? -7.60408 1.29666 27.03510 1.000 46.16078 115 ILE D N 1
ATOM 5498 C CA . ILE D 1 111 ? -7.95671 0.70950 28.32084 1.000 45.51528 115 ILE D CA 1
ATOM 5499 C C . ILE D 1 111 ? -8.92220 -0.44501 28.09777 1.000 45.75182 115 ILE D C 1
ATOM 5500 O O . ILE D 1 111 ? -9.85966 -0.34089 27.29854 1.000 49.61360 115 ILE D O 1
ATOM 5505 N N . LEU D 1 112 ? -8.67683 -1.55302 28.79573 1.000 45.89177 116 LEU D N 1
ATOM 5506 C CA . LEU D 1 112 ? -9.59307 -2.68460 28.83207 1.000 40.17749 116 LEU D CA 1
ATOM 5507 C C . LEU D 1 112 ? -9.76661 -3.15132 30.26933 1.000 42.60740 116 LEU D C 1
ATOM 5508 O O . LEU D 1 112 ? -8.80199 -3.18829 31.03879 1.000 37.72672 116 LEU D O 1
ATOM 5513 N N . ARG D 1 113 ? -11.00257 -3.48629 30.63413 1.000 40.80103 117 ARG D N 1
ATOM 5514 C CA . ARG D 1 113 ? -11.32019 -3.93506 31.98047 1.000 39.37383 117 ARG D CA 1
ATOM 5515 C C . ARG D 1 113 ? -12.23330 -5.15117 31.91938 1.000 40.43725 117 ARG D C 1
ATOM 5516 O O . ARG D 1 113 ? -13.03286 -5.30533 30.99205 1.000 40.95086 117 ARG D O 1
ATOM 5524 N N . GLY D 1 114 ? -12.07915 -6.02832 32.90813 1.000 41.79880 118 GLY D N 1
ATOM 5525 C CA . GLY D 1 114 ? -12.93214 -7.18969 33.06948 1.000 44.00765 118 GLY D CA 1
ATOM 5526 C C . GLY D 1 114 ? -13.16278 -7.54810 34.52476 1.000 47.27360 118 GLY D C 1
ATOM 5527 O O . GLY D 1 114 ? -12.20597 -7.73643 35.28456 1.000 49.30132 118 GLY D O 1
ATOM 5528 N N . PHE D 1 115 ? -14.42874 -7.64499 34.92398 1.000 46.32406 119 PHE D N 1
ATOM 5529 C CA . PHE D 1 115 ? -14.80816 -8.02506 36.27909 1.000 49.34895 119 PHE D CA 1
ATOM 5530 C C . PHE D 1 115 ? -15.23927 -9.48434 36.30219 1.000 52.80043 119 PHE D C 1
ATOM 5531 O O . PHE D 1 115 ? -16.10805 -9.88973 35.52315 1.000 58.39462 119 PHE D O 1
ATOM 5539 N N . SER D 1 116 ? -14.65232 -10.26395 37.20688 1.000 48.22342 120 SER D N 1
ATOM 5540 C CA . SER D 1 116 ? -14.91453 -11.69304 37.28104 1.000 53.92116 120 SER D CA 1
ATOM 5541 C C . SER D 1 116 ? -15.16942 -12.10163 38.72462 1.000 59.81682 120 SER D C 1
ATOM 5542 O O . SER D 1 116 ? -14.69479 -11.45690 39.66277 1.000 64.63454 120 SER D O 1
ATOM 5545 N N . SER D 1 117 ? -15.94109 -13.17303 38.89629 1.000 60.04558 121 SER D N 1
ATOM 5546 C CA . SER D 1 117 ? -16.20676 -13.74625 40.21257 1.000 59.54246 121 SER D CA 1
ATOM 5547 C C . SER D 1 117 ? -15.86657 -15.22837 40.15703 1.000 63.41040 121 SER D C 1
ATOM 5548 O O . SER D 1 117 ? -16.58444 -16.00936 39.52327 1.000 65.08592 121 SER D O 1
ATOM 5551 N N . ASN D 1 118 ? -14.78452 -15.61130 40.83580 1.000 63.17692 122 ASN D N 1
ATOM 5552 C CA . ASN D 1 118 ? -14.29954 -16.99091 40.84123 1.000 63.57373 122 ASN D CA 1
ATOM 5553 C C . ASN D 1 118 ? -14.09131 -17.50316 39.41784 1.000 62.81072 122 ASN D C 1
ATOM 5554 O O . ASN D 1 118 ? -14.35444 -18.66607 39.10451 1.000 66.96095 122 ASN D O 1
ATOM 5559 N N . GLY D 1 119 ? -13.60873 -16.61968 38.54599 1.000 59.94433 123 GLY D N 1
ATOM 5560 C CA . GLY D 1 119 ? -13.37277 -16.96846 37.16168 1.000 52.04910 123 GLY D CA 1
ATOM 5561 C C . GLY D 1 119 ? -14.59371 -16.92817 36.27443 1.000 50.88064 123 GLY D C 1
ATOM 5562 O O . GLY D 1 119 ? -14.51605 -17.37047 35.12251 1.000 53.14135 123 GLY D O 1
ATOM 5563 N N . LYS D 1 120 ? -15.71087 -16.39577 36.76123 1.000 52.61189 124 LYS D N 1
ATOM 5564 C CA . LYS D 1 120 ? -16.95812 -16.35657 36.01584 1.000 54.62890 124 LYS D CA 1
ATOM 5565 C C . LYS D 1 120 ? -17.33143 -14.91069 35.72730 1.000 54.37081 124 LYS D C 1
ATOM 5566 O O . LYS D 1 120 ? -17.07485 -14.01357 36.53582 1.000 55.71305 124 LYS D O 1
ATOM 5570 N N . MET D 1 121 ? -17.94122 -14.69444 34.56420 1.000 55.09083 125 MET D N 1
ATOM 5571 C CA . MET D 1 121 ? -18.31186 -13.34797 34.15094 1.000 53.27750 125 MET D CA 1
ATOM 5572 C C . MET D 1 121 ? -19.37172 -12.77751 35.08375 1.000 60.31308 125 MET D C 1
ATOM 5573 O O . MET D 1 121 ? -20.39175 -13.41956 35.35203 1.000 60.59765 125 MET D O 1
ATOM 5578 N N . VAL D 1 122 ? -19.12375 -11.57496 35.58524 1.000 60.85760 126 VAL D N 1
ATOM 5579 C CA . VAL D 1 122 ? -20.10405 -10.84586 36.37833 1.000 61.71409 126 VAL D CA 1
ATOM 5580 C C . VAL D 1 122 ? -20.99188 -10.04291 35.43801 1.000 63.03524 126 VAL D C 1
ATOM 5581 O O . VAL D 1 122 ? -20.49520 -9.35173 34.54064 1.000 60.10629 126 VAL D O 1
ATOM 5585 N N . GLU D 1 123 ? -22.30428 -10.13173 35.63781 1.000 67.67889 127 GLU D N 1
ATOM 5586 C CA . GLU D 1 123 ? -23.27043 -9.49727 34.75391 1.000 72.93483 127 GLU D CA 1
ATOM 5587 C C . GLU D 1 123 ? -24.33298 -8.77503 35.57366 1.000 74.39168 127 GLU D C 1
ATOM 5588 O O . GLU D 1 123 ? -24.41631 -8.91503 36.79718 1.000 71.76310 127 GLU D O 1
ATOM 5590 N N . GLY D 1 124 ? -25.14882 -7.98670 34.87474 1.000 75.79275 128 GLY D N 1
ATOM 5591 C CA . GLY D 1 124 ? -26.28509 -7.33941 35.49947 1.000 75.02306 128 GLY D CA 1
ATOM 5592 C C . GLY D 1 124 ? -25.89821 -6.20583 36.43455 1.000 78.13930 128 GLY D C 1
ATOM 5593 O O . GLY D 1 124 ? -24.90373 -5.50123 36.23574 1.000 81.23341 128 GLY D O 1
ATOM 5594 N N . ASP D 1 125 ? -26.71646 -6.03165 37.47758 1.000 79.64586 129 ASP D N 1
ATOM 5595 C CA . ASP D 1 125 ? -26.51377 -4.93720 38.42225 1.000 79.03238 129 ASP D CA 1
ATOM 5596 C C . ASP D 1 125 ? -25.21228 -5.08408 39.19747 1.000 75.67945 129 ASP D C 1
ATOM 5597 O O . ASP D 1 125 ? -24.67112 -4.08842 39.68648 1.000 73.63827 129 ASP D O 1
ATOM 5599 N N . GLN D 1 126 ? -24.71595 -6.31170 39.35360 1.000 77.02431 130 GLN D N 1
ATOM 5600 C CA . GLN D 1 126 ? -23.39834 -6.51110 39.94986 1.000 76.54972 130 GLN D CA 1
ATOM 5601 C C . GLN D 1 126 ? -22.31202 -5.82576 39.12486 1.000 75.00480 130 GLN D C 1
ATOM 5602 O O . GLN D 1 126 ? -21.48175 -5.06826 39.65636 1.000 75.38134 130 GLN D O 1
ATOM 5608 N N . LEU D 1 127 ? -22.32917 -6.05695 37.80928 1.000 69.68566 131 LEU D N 1
ATOM 5609 C CA . LEU D 1 127 ? -21.38433 -5.39127 36.92203 1.000 70.12570 131 LEU D CA 1
ATOM 5610 C C . LEU D 1 127 ? -21.60091 -3.88706 36.92266 1.000 69.68252 131 LEU D C 1
ATOM 5611 O O . LEU D 1 127 ? -20.63768 -3.11551 36.88105 1.000 69.54664 131 LEU D O 1
ATOM 5616 N N . LYS D 1 128 ? -22.86010 -3.45114 36.99192 1.000 69.08573 132 LYS D N 1
ATOM 5617 C CA . LYS D 1 128 ? -23.14274 -2.02074 37.01456 1.000 72.92215 132 LYS D CA 1
ATOM 5618 C C . LYS D 1 128 ? -22.58019 -1.36505 38.26949 1.000 70.85606 132 LYS D C 1
ATOM 5619 O O . LYS D 1 128 ? -21.98574 -0.28449 38.20021 1.000 64.64846 132 LYS D O 1
ATOM 5621 N N . THR D 1 129 ? -22.73401 -2.01830 39.42227 1.000 69.70299 133 THR D N 1
ATOM 5622 C CA . THR D 1 129 ? -22.22206 -1.46546 40.67144 1.000 72.77152 133 THR D CA 1
ATOM 5623 C C . THR D 1 129 ? -20.70180 -1.39092 40.65735 1.000 68.87709 133 THR D C 1
ATOM 5624 O O . THR D 1 129 ? -20.11510 -0.36190 41.02002 1.000 69.05005 133 THR D O 1
ATOM 5628 N N . MET D 1 130 ? -20.04221 -2.47306 40.23706 1.000 71.55736 134 MET D N 1
ATOM 5629 C CA . MET D 1 130 ? -18.58230 -2.45000 40.21534 1.000 66.85566 134 MET D CA 1
ATOM 5630 C C . MET D 1 130 ? -18.05614 -1.44407 39.19317 1.000 66.10644 134 MET D C 1
ATOM 5631 O O . MET D 1 130 ? -17.06785 -0.74740 39.45573 1.000 68.33963 134 MET D O 1
ATOM 5636 N N . ASP D 1 131 ? -18.71111 -1.33047 38.03386 1.000 62.27035 135 ASP D N 1
ATOM 5637 C CA . ASP D 1 131 ? -18.28291 -0.35208 37.04045 1.000 64.22939 135 ASP D CA 1
ATOM 5638 C C . ASP D 1 131 ? -18.50642 1.07270 37.53604 1.000 70.44505 135 ASP D C 1
ATOM 5639 O O . ASP D 1 131 ? -17.70408 1.96818 37.24824 1.000 73.78341 135 ASP D O 1
ATOM 5644 N N . GLY D 1 132 ? -19.59518 1.30800 38.27228 1.000 71.03565 136 GLY D N 1
ATOM 5645 C CA . GLY D 1 132 ? -19.80237 2.61893 38.86444 1.000 65.29851 136 GLY D CA 1
ATOM 5646 C C . GLY D 1 132 ? -18.74467 2.95699 39.89641 1.000 66.77388 136 GLY D C 1
ATOM 5647 O O . GLY D 1 132 ? -18.27720 4.09519 39.97250 1.000 65.91732 136 GLY D O 1
ATOM 5648 N N . LEU D 1 133 ? -18.34893 1.97035 40.70373 1.000 64.21727 137 LEU D N 1
ATOM 5649 C CA . LEU D 1 133 ? -17.26134 2.19560 41.65214 1.000 68.66594 137 LEU D CA 1
ATOM 5650 C C . LEU D 1 133 ? -15.95228 2.48108 40.92338 1.000 73.95735 137 LEU D C 1
ATOM 5651 O O . LEU D 1 133 ? -15.12968 3.28246 41.38804 1.000 75.35421 137 LEU D O 1
ATOM 5656 N N . LEU D 1 134 ? -15.73690 1.82235 39.78228 1.000 72.55482 138 LEU D N 1
ATOM 5657 C CA . LEU D 1 134 ? -14.55387 2.10893 38.97744 1.000 68.71941 138 LEU D CA 1
ATOM 5658 C C . LEU D 1 134 ? -14.59823 3.53088 38.42923 1.000 64.79473 138 LEU D C 1
ATOM 5659 O O . LEU D 1 134 ? -13.57633 4.22673 38.40045 1.000 70.00784 138 LEU D O 1
ATOM 5664 N N . GLU D 1 135 ? -15.77910 3.97963 37.99451 1.000 64.79654 139 GLU D N 1
ATOM 5665 C CA . GLU D 1 135 ? -15.94800 5.37632 37.59930 1.000 68.01612 139 GLU D CA 1
ATOM 5666 C C . GLU D 1 135 ? -15.66130 6.30879 38.76692 1.000 69.91493 139 GLU D C 1
ATOM 5667 O O . GLU D 1 135 ? -15.11157 7.40126 38.58487 1.000 70.29753 139 GLU D O 1
ATOM 5673 N N . GLY D 1 136 ? -16.02892 5.88757 39.97673 1.000 70.88385 140 GLY D N 1
ATOM 5674 C CA . GLY D 1 136 ? -15.74528 6.69560 41.15071 1.000 75.66241 140 GLY D CA 1
ATOM 5675 C C . GLY D 1 136 ? -14.25776 6.84766 41.39477 1.000 75.94784 140 GLY D C 1
ATOM 5676 O O . GLY D 1 136 ? -13.76596 7.94991 41.64730 1.000 78.92841 140 GLY D O 1
ATOM 5677 N N . TRP D 1 137 ? -13.52313 5.73290 41.34152 1.000 74.34064 141 TRP D N 1
ATOM 5678 C CA . TRP D 1 137 ? -12.06769 5.79773 41.47285 1.000 70.76591 141 TRP D CA 1
ATOM 5679 C C . TRP D 1 137 ? -11.45174 6.65750 40.37402 1.000 69.46649 141 TRP D C 1
ATOM 5680 O O . TRP D 1 137 ? -10.52208 7.43174 40.63001 1.000 71.07459 141 TRP D O 1
ATOM 5691 N N . LEU D 1 138 ? -11.94744 6.52315 39.14011 1.000 67.32013 142 LEU D N 1
ATOM 5692 C CA . LEU D 1 138 ? -11.42927 7.32424 38.03417 1.000 68.43368 142 LEU D CA 1
ATOM 5693 C C . LEU D 1 138 ? -11.63200 8.81486 38.28462 1.000 69.66929 142 LEU D C 1
ATOM 5694 O O . LEU D 1 138 ? -10.69474 9.61135 38.15796 1.000 68.99175 142 LEU D O 1
ATOM 5699 N N . ALA D 1 139 ? -12.85934 9.21067 38.63131 1.000 75.70854 143 ALA D N 1
ATOM 5700 C CA . ALA D 1 139 ? -13.14759 10.61875 38.88912 1.000 76.78298 143 ALA D CA 1
ATOM 5701 C C . ALA D 1 139 ? -12.34757 11.13808 40.07758 1.000 71.61845 143 ALA D C 1
ATOM 5702 O O . ALA D 1 139 ? -11.84665 12.26887 40.05235 1.000 68.51112 143 ALA D O 1
ATOM 5704 N N . LYS D 1 140 ? -12.22764 10.32565 41.13206 1.000 71.59277 144 LYS D N 1
ATOM 5705 C CA . LYS D 1 140 ? -11.44098 10.71000 42.29989 1.000 70.39825 144 LYS D CA 1
ATOM 5706 C C . LYS D 1 140 ? -10.00569 11.04415 41.91396 1.000 72.78794 144 LYS D C 1
ATOM 5707 O O . LYS D 1 140 ? -9.39723 11.95756 42.48363 1.000 77.74696 144 LYS D O 1
ATOM 5713 N N . ASN D 1 141 ? -9.44996 10.32357 40.94115 1.000 69.61869 145 ASN D N 1
ATOM 5714 C CA . ASN D 1 141 ? -8.12130 10.61089 40.42304 1.000 69.27090 145 ASN D CA 1
ATOM 5715 C C . ASN D 1 141 ? -8.16527 11.45187 39.15083 1.000 68.22821 145 ASN D C 1
ATOM 5716 O O . ASN D 1 141 ? -7.16125 11.53367 38.43452 1.000 66.46725 145 ASN D O 1
ATOM 5721 N N . SER D 1 142 ? -9.30546 12.09089 38.87265 1.000 70.51492 146 SER D N 1
ATOM 5722 C CA . SER D 1 142 ? -9.47872 12.96561 37.70955 1.000 71.89584 146 SER D CA 1
ATOM 5723 C C . SER D 1 142 ? -9.16813 12.23071 36.40522 1.000 72.45997 146 SER D C 1
ATOM 5724 O O . SER D 1 142 ? -8.42258 12.71438 35.55026 1.000 68.27027 146 SER D O 1
ATOM 5727 N N . LEU D 1 143 ? -9.76388 11.04999 36.25387 1.000 75.10548 147 LEU D N 1
ATOM 5728 C CA . LEU D 1 143 ? -9.56177 10.20435 35.08750 1.000 71.47559 147 LEU D CA 1
ATOM 5729 C C . LEU D 1 143 ? -10.90952 9.77171 34.52875 1.000 71.87892 147 LEU D C 1
ATOM 5730 O O . LEU D 1 143 ? -11.90850 9.70873 35.25115 1.000 72.52169 147 LEU D O 1
ATOM 5735 N N . ALA D 1 144 ? -10.93232 9.49276 33.22705 1.000 71.27382 148 ALA D N 1
ATOM 5736 C CA . ALA D 1 144 ? -12.14260 9.01844 32.57404 1.000 71.71329 148 ALA D CA 1
ATOM 5737 C C . ALA D 1 144 ? -11.76674 8.03085 31.47907 1.000 69.35518 148 ALA D C 1
ATOM 5738 O O . ALA D 1 144 ? -10.62694 7.99973 31.00589 1.000 67.85032 148 ALA D O 1
ATOM 5740 N N . ILE D 1 145 ? -12.74348 7.21724 31.08556 1.000 64.37304 149 ILE D N 1
ATOM 5741 C CA . ILE D 1 145 ? -12.59885 6.26673 29.98842 1.000 59.25358 149 ILE D CA 1
ATOM 5742 C C . ILE D 1 145 ? -13.43820 6.78067 28.82822 1.000 62.08145 149 ILE D C 1
ATOM 5743 O O . ILE D 1 145 ? -14.67311 6.70862 28.85985 1.000 63.90840 149 ILE D O 1
ATOM 5748 N N . SER D 1 146 ? -12.77017 7.30126 27.80273 1.000 63.16450 150 SER D N 1
ATOM 5749 C CA . SER D 1 146 ? -13.43364 7.82604 26.61713 1.000 64.81575 150 SER D CA 1
ATOM 5750 C C . SER D 1 146 ? -12.78750 7.22362 25.37994 1.000 58.78610 150 SER D C 1
ATOM 5751 O O . SER D 1 146 ? -11.55688 7.17013 25.28323 1.000 60.39144 150 SER D O 1
ATOM 5754 N N . GLY D 1 147 ? -13.61656 6.75439 24.45004 1.000 59.07521 151 GLY D N 1
ATOM 5755 C CA . GLY D 1 147 ? -13.10943 6.18673 23.21185 1.000 57.73803 151 GLY D CA 1
ATOM 5756 C C . GLY D 1 147 ? -12.23153 4.97297 23.40954 1.000 59.96325 151 GLY D C 1
ATOM 5757 O O . GLY D 1 147 ? -11.32630 4.73026 22.60423 1.000 60.81408 151 GLY D O 1
ATOM 5758 N N . GLY D 1 148 ? -12.47872 4.19572 24.46141 1.000 58.95814 152 GLY D N 1
ATOM 5759 C CA . GLY D 1 148 ? -11.61903 3.07318 24.77363 1.000 56.45070 152 GLY D CA 1
ATOM 5760 C C . GLY D 1 148 ? -10.24737 3.45334 25.27781 1.000 56.30296 152 GLY D C 1
ATOM 5761 O O . GLY D 1 148 ? -9.34191 2.61548 25.26629 1.000 54.48831 152 GLY D O 1
ATOM 5762 N N . ALA D 1 149 ? -10.06378 4.69662 25.72379 1.000 53.79482 153 ALA D N 1
ATOM 5763 C CA . ALA D 1 149 ? -8.77111 5.17019 26.19297 1.000 54.40032 153 ALA D CA 1
ATOM 5764 C C . ALA D 1 149 ? -8.92756 5.88972 27.52551 1.000 57.30237 153 ALA D C 1
ATOM 5765 O O . ALA D 1 149 ? -9.99928 6.40918 27.85065 1.000 61.98752 153 ALA D O 1
ATOM 5767 N N . VAL D 1 150 ? -7.84396 5.90847 28.29810 1.000 55.57000 154 VAL D N 1
ATOM 5768 C CA . VAL D 1 150 ? -7.79076 6.64521 29.55574 1.000 55.40173 154 VAL D CA 1
ATOM 5769 C C . VAL D 1 150 ? -7.40712 8.08712 29.25753 1.000 59.44806 154 VAL D C 1
ATOM 5770 O O . VAL D 1 150 ? -6.39301 8.34698 28.59847 1.000 60.94162 154 VAL D O 1
ATOM 5774 N N . VAL D 1 151 ? -8.21271 9.02653 29.74474 1.000 64.23694 155 VAL D N 1
ATOM 5775 C CA . VAL D 1 151 ? -7.98055 10.44794 29.53025 1.000 66.95436 155 VAL D CA 1
ATOM 5776 C C . VAL D 1 151 ? -8.05329 11.16065 30.87199 1.000 64.49987 155 VAL D C 1
ATOM 5777 O O . VAL D 1 151 ? -8.70573 10.69047 31.80905 1.000 65.07609 155 VAL D O 1
ATOM 5781 N N . LYS D 1 152 ? -7.35205 12.28886 30.97292 1.000 66.58626 156 LYS D N 1
ATOM 5782 C CA . LYS D 1 152 ? -7.45802 13.14862 32.14262 1.000 71.89837 156 LYS D CA 1
ATOM 5783 C C . LYS D 1 152 ? -8.58065 14.14893 31.91755 1.000 74.32436 156 LYS D C 1
ATOM 5784 O O . LYS D 1 152 ? -8.70526 14.71914 30.83057 1.000 79.43834 156 LYS D O 1
ATOM 5787 N N . ILE D 1 153 ? -9.38027 14.37623 32.95573 1.000 73.50510 157 ILE D N 1
ATOM 5788 C CA . ILE D 1 153 ? -10.54874 15.24476 32.87939 1.000 82.55659 157 ILE D CA 1
ATOM 5789 C C . ILE D 1 153 ? -10.33942 16.43691 33.80144 1.000 84.62277 157 ILE D C 1
ATOM 5790 O O . ILE D 1 153 ? -10.05299 16.26729 34.99233 1.000 80.85251 157 ILE D O 1
ATOM 5795 N N . ASP D 1 154 ? -10.47825 17.63759 33.24683 1.000 90.12535 158 ASP D N 1
ATOM 5796 C CA . ASP D 1 154 ? -10.46021 18.85774 34.03838 1.000 93.02609 158 ASP D CA 1
ATOM 5797 C C . ASP D 1 154 ? -11.84606 19.11248 34.63457 1.000 93.11635 158 ASP D C 1
ATOM 5798 O O . ASP D 1 154 ? -12.81508 18.40592 34.34282 1.000 92.19539 158 ASP D O 1
ATOM 5803 N N . ASN D 1 155 ? -11.92463 20.12767 35.50091 1.000 94.94230 159 ASN D N 1
ATOM 5804 C CA . ASN D 1 155 ? -13.18421 20.46591 36.16043 1.000 93.99699 159 ASN D CA 1
ATOM 5805 C C . ASN D 1 155 ? -14.32688 20.61144 35.15843 1.000 96.63587 159 ASN D C 1
ATOM 5806 O O . ASN D 1 155 ? -15.39952 20.02305 35.33606 1.000 99.44758 159 ASN D O 1
ATOM 5811 N N . THR D 1 156 ? -14.11838 21.39712 34.09697 1.000 97.91860 160 THR D N 1
ATOM 5812 C CA . THR D 1 156 ? -15.14973 21.53872 33.07261 1.000 97.71491 160 THR D CA 1
ATOM 5813 C C . THR D 1 156 ? -15.36867 20.24992 32.29162 1.000 99.29002 160 THR D C 1
ATOM 5814 O O . THR D 1 156 ? -16.43996 20.06943 31.70205 1.000 95.83287 160 THR D O 1
ATOM 5818 N N . GLY D 1 157 ? -14.38956 19.35803 32.27990 1.000 98.61863 161 GLY D N 1
ATOM 5819 C CA . GLY D 1 157 ? -14.44750 18.14454 31.50391 1.000 94.13351 161 GLY D CA 1
ATOM 5820 C C . GLY D 1 157 ? -13.47876 18.08527 30.33446 1.000 94.94229 161 GLY D C 1
ATOM 5821 O O . GLY D 1 157 ? -13.66019 17.23687 29.45100 1.000 91.45371 161 GLY D O 1
ATOM 5822 N N . ASN D 1 158 ? -12.45800 18.94106 30.30852 1.000 97.49845 162 ASN D N 1
ATOM 5823 C CA . ASN D 1 158 ? -11.49943 18.93218 29.21223 1.000 96.23935 162 ASN D CA 1
ATOM 5824 C C . ASN D 1 158 ? -10.61550 17.69650 29.31047 1.000 93.23472 162 ASN D C 1
ATOM 5825 O O . ASN D 1 158 ? -10.08673 17.37852 30.38095 1.000 85.96118 162 ASN D O 1
ATOM 5830 N N . GLN D 1 159 ? -10.47853 16.99383 28.18936 1.000 91.11454 163 GLN D N 1
ATOM 5831 C CA . GLN D 1 159 ? -9.75077 15.73498 28.11926 1.000 84.95444 163 GLN D CA 1
ATOM 5832 C C . GLN D 1 159 ? -8.33711 15.96977 27.60458 1.000 82.33493 163 GLN D C 1
ATOM 5833 O O . GLN D 1 159 ? -8.14953 16.48273 26.49636 1.000 84.83900 163 GLN D O 1
ATOM 5839 N N . THR D 1 160 ? -7.35365 15.59325 28.41081 1.000 80.89567 164 THR D N 1
ATOM 5840 C CA . THR D 1 160 ? -5.95187 15.65170 28.03191 1.000 75.52296 164 THR D CA 1
ATOM 5841 C C . THR D 1 160 ? -5.37712 14.24127 28.02400 1.000 74.10291 164 THR D C 1
ATOM 5842 O O . THR D 1 160 ? -5.91198 13.32637 28.66023 1.000 71.86565 164 THR D O 1
ATOM 5846 N N . LYS D 1 161 ? -4.28225 14.06845 27.28787 1.000 69.39672 165 LYS D N 1
ATOM 5847 C CA . LYS D 1 161 ? -3.63497 12.76675 27.24395 1.000 64.12967 165 LYS D CA 1
ATOM 5848 C C . LYS D 1 161 ? -3.01186 12.43424 28.59240 1.000 63.93517 165 LYS D C 1
ATOM 5849 O O . LYS D 1 161 ? -2.63319 13.31674 29.36710 1.000 63.59267 165 LYS D O 1
ATOM 5855 N N . VAL D 1 162 ? -2.92639 11.13790 28.87381 1.000 58.73013 166 VAL D N 1
ATOM 5856 C CA . VAL D 1 162 ? -2.42322 10.64518 30.14465 1.000 54.46535 166 VAL D CA 1
ATOM 5857 C C . VAL D 1 162 ? -1.17726 9.81512 29.87199 1.000 46.51121 166 VAL D C 1
ATOM 5858 O O . VAL D 1 162 ? -0.93300 9.37051 28.74822 1.000 50.48446 166 VAL D O 1
ATOM 5862 N N . ASP D 1 163 ? -0.36174 9.64212 30.91064 1.000 48.24643 167 ASP D N 1
ATOM 5863 C CA . ASP D 1 163 ? 0.82587 8.80313 30.80475 1.000 48.53567 167 ASP D CA 1
ATOM 5864 C C . ASP D 1 163 ? 0.46280 7.38250 31.21998 1.000 43.07725 167 ASP D C 1
ATOM 5865 O O . ASP D 1 163 ? 0.07607 7.17040 32.37827 1.000 44.51595 167 ASP D O 1
ATOM 5870 N N . PRO D 1 164 ? 0.57031 6.39306 30.32546 1.000 40.66875 168 PRO D N 1
ATOM 5871 C CA . PRO D 1 164 ? 0.13120 5.02849 30.68503 1.000 43.31396 168 PRO D CA 1
ATOM 5872 C C . PRO D 1 164 ? 0.79858 4.44994 31.92317 1.000 38.97444 168 PRO D C 1
ATOM 5873 O O . PRO D 1 164 ? 0.09928 3.93450 32.80362 1.000 40.24040 168 PRO D O 1
ATOM 5877 N N . GLN D 1 165 ? 2.12952 4.51548 32.01959 1.000 41.50187 169 GLN D N 1
ATOM 5878 C CA . GLN D 1 165 ? 2.81662 3.91264 33.15967 1.000 41.26361 169 GLN D CA 1
ATOM 5879 C C . GLN D 1 165 ? 2.41526 4.58552 34.46430 1.000 41.46567 169 GLN D C 1
ATOM 5880 O O . GLN D 1 165 ? 2.33996 3.93306 35.51531 1.000 44.10940 169 GLN D O 1
ATOM 5886 N N . GLU D 1 166 ? 2.15650 5.89430 34.41485 1.000 44.10954 170 GLU D N 1
ATOM 5887 C CA . GLU D 1 166 ? 1.68423 6.60500 35.59641 1.000 43.30657 170 GLU D CA 1
ATOM 5888 C C . GLU D 1 166 ? 0.37873 6.00262 36.10307 1.000 42.86257 170 GLU D C 1
ATOM 5889 O O . GLU D 1 166 ? 0.22827 5.73458 37.30062 1.000 44.42910 170 GLU D O 1
ATOM 5895 N N . ILE D 1 167 ? -0.56383 5.74115 35.19350 1.000 38.45562 171 ILE D N 1
ATOM 5896 C CA . ILE D 1 167 ? -1.84206 5.15842 35.59066 1.000 40.28983 171 ILE D CA 1
ATOM 5897 C C . ILE D 1 167 ? -1.65783 3.71816 36.04904 1.000 43.32772 171 ILE D C 1
ATOM 5898 O O . ILE D 1 167 ? -2.31699 3.26451 36.99286 1.000 44.98354 171 ILE D O 1
ATOM 5903 N N . ARG D 1 168 ? -0.76899 2.97560 35.38358 1.000 41.79639 172 ARG D N 1
ATOM 5904 C CA . ARG D 1 168 ? -0.49024 1.60095 35.78710 1.000 43.09791 172 ARG D CA 1
ATOM 5905 C C . ARG D 1 168 ? -0.03738 1.54514 37.23781 1.000 44.39485 172 ARG D C 1
ATOM 5906 O O . ARG D 1 168 ? -0.53517 0.73384 38.02609 1.000 43.69569 172 ARG D O 1
ATOM 5914 N N . GLN D 1 169 ? 0.90171 2.41716 37.61438 1.000 47.75406 173 GLN D N 1
ATOM 5915 C CA . GLN D 1 169 ? 1.36622 2.41394 38.99746 1.000 47.71424 173 GLN D CA 1
ATOM 5916 C C . GLN D 1 169 ? 0.33335 3.02196 39.93655 1.000 48.37775 173 GLN D C 1
ATOM 5917 O O . GLN D 1 169 ? 0.30047 2.67415 41.12236 1.000 48.83382 173 GLN D O 1
ATOM 5923 N N . LEU D 1 170 ? -0.52380 3.91192 39.42818 1.000 46.56017 174 LEU D N 1
ATOM 5924 C CA . LEU D 1 170 ? -1.58804 4.46844 40.25662 1.000 46.53332 174 LEU D CA 1
ATOM 5925 C C . LEU D 1 170 ? -2.60604 3.40255 40.64102 1.000 51.68677 174 LEU D C 1
ATOM 5926 O O . LEU D 1 170 ? -3.13462 3.41492 41.75838 1.000 60.01056 174 LEU D O 1
ATOM 5931 N N . ILE D 1 171 ? -2.89948 2.47828 39.72475 1.000 51.75666 175 ILE D N 1
ATOM 5932 C CA . ILE D 1 171 ? -3.85205 1.41122 40.01748 1.000 51.53940 175 ILE D CA 1
ATOM 5933 C C . ILE D 1 171 ? -3.31029 0.48120 41.09726 1.000 51.14641 175 ILE D C 1
ATOM 5934 O O . ILE D 1 171 ? -4.04142 0.07428 42.00868 1.000 52.70669 175 ILE D O 1
ATOM 5939 N N . ASN D 1 172 ? -2.02318 0.14912 41.03117 1.000 52.03334 176 ASN D N 1
ATOM 5940 C CA . ASN D 1 172 ? -1.42509 -0.80798 41.95401 1.000 56.34377 176 ASN D CA 1
ATOM 5941 C C . ASN D 1 172 ? -0.92711 -0.17120 43.24621 1.000 57.89681 176 ASN D C 1
ATOM 5942 O O . ASN D 1 172 ? -0.34858 -0.87575 44.08130 1.000 56.17410 176 ASN D O 1
ATOM 5947 N N . ASP D 1 173 ? -1.13010 1.13109 43.43076 1.000 58.27440 177 ASP D N 1
ATOM 5948 C CA . ASP D 1 173 ? -0.65919 1.79923 44.63708 1.000 62.86459 177 ASP D CA 1
ATOM 5949 C C . ASP D 1 173 ? -1.42371 1.29895 45.85814 1.000 64.03823 177 ASP D C 1
ATOM 5950 O O . ASP D 1 173 ? -2.63100 1.05033 45.79800 1.000 63.66968 177 ASP D O 1
ATOM 5955 N N . SER D 1 174 ? -0.70498 1.14228 46.97251 1.000 66.74223 178 SER D N 1
ATOM 5956 C CA . SER D 1 174 ? -1.32850 0.65109 48.19837 1.000 63.70388 178 SER D CA 1
ATOM 5957 C C . SER D 1 174 ? -2.32318 1.65749 48.76645 1.000 65.24662 178 SER D C 1
ATOM 5958 O O . SER D 1 174 ? -3.37544 1.27034 49.28857 1.000 67.02536 178 SER D O 1
ATOM 5961 N N . GLU D 1 175 ? -2.00660 2.94948 48.68519 1.000 60.78796 179 GLU D N 1
ATOM 5962 C CA . GLU D 1 175 ? -2.85579 3.98090 49.26956 1.000 68.02352 179 GLU D CA 1
ATOM 5963 C C . GLU D 1 175 ? -3.90748 4.50015 48.29259 1.000 67.25028 179 GLU D C 1
ATOM 5964 O O . GLU D 1 175 ? -5.07682 4.64848 48.65968 1.000 71.32436 179 GLU D O 1
ATOM 5966 N N . LYS D 1 176 ? -3.51297 4.78730 47.05216 1.000 63.88569 180 LYS D N 1
ATOM 5967 C CA . LYS D 1 176 ? -4.39387 5.43248 46.08619 1.000 67.81124 180 LYS D CA 1
ATOM 5968 C C . LYS D 1 176 ? -4.89694 4.46851 45.01308 1.000 66.32289 180 LYS D C 1
ATOM 5969 O O . LYS D 1 176 ? -5.38734 4.90922 43.96868 1.000 66.44515 180 LYS D O 1
ATOM 5973 N N . GLY D 1 177 ? -4.81157 3.15832 45.25892 1.000 68.09743 181 GLY D N 1
ATOM 5974 C CA . GLY D 1 177 ? -5.13419 2.18233 44.23932 1.000 67.28742 181 GLY D CA 1
ATOM 5975 C C . GLY D 1 177 ? -6.60452 1.79104 44.19564 1.000 66.20431 181 GLY D C 1
ATOM 5976 O O . GLY D 1 177 ? -7.39746 2.12608 45.07368 1.000 68.54299 181 GLY D O 1
ATOM 5977 N N . VAL D 1 178 ? -6.95018 1.05551 43.13589 1.000 62.57598 182 VAL D N 1
ATOM 5978 C CA . VAL D 1 178 ? -8.32503 0.59873 42.94208 1.000 63.32325 182 VAL D CA 1
ATOM 5979 C C . VAL D 1 178 ? -8.74650 -0.31576 44.08448 1.000 61.46763 182 VAL D C 1
ATOM 5980 O O . VAL D 1 178 ? -9.83470 -0.16650 44.65845 1.000 63.97673 182 VAL D O 1
ATOM 5984 N N . ALA D 1 179 ? -7.89411 -1.28859 44.41773 1.000 57.91762 183 ALA D N 1
ATOM 5985 C CA . ALA D 1 179 ? -8.20398 -2.22293 45.49350 1.000 62.88039 183 ALA D CA 1
ATOM 5986 C C . ALA D 1 179 ? -8.49773 -1.48965 46.79593 1.000 69.89829 183 ALA D C 1
ATOM 5987 O O . ALA D 1 179 ? -9.44896 -1.83454 47.50636 1.000 66.17146 183 ALA D O 1
ATOM 5989 N N . LYS D 1 180 ? -7.68171 -0.48553 47.13245 1.000 69.66212 184 LYS D N 1
ATOM 5990 C CA . LYS D 1 180 ? -7.90977 0.28253 48.35333 1.000 70.92428 184 LYS D CA 1
ATOM 5991 C C . LYS D 1 180 ? -9.24780 1.01093 48.31550 1.000 71.94132 184 LYS D C 1
ATOM 5992 O O . LYS D 1 180 ? -9.95452 1.06743 49.32530 1.000 73.26062 184 LYS D O 1
ATOM 5998 N N . TYR D 1 181 ? -9.58994 1.61314 47.17533 1.000 70.58399 185 TYR D N 1
ATOM 5999 C CA . TYR D 1 181 ? -10.87449 2.29660 47.04129 1.000 72.76685 185 TYR D CA 1
ATOM 6000 C C . TYR D 1 181 ? -12.02887 1.33051 47.29901 1.000 75.24699 185 TYR D C 1
ATOM 6001 O O . TYR D 1 181 ? -12.93171 1.60648 48.10839 1.000 78.08855 185 TYR D O 1
ATOM 6010 N N . PHE D 1 182 ? -11.97350 0.15439 46.66530 1.000 70.03139 186 PHE D N 1
ATOM 6011 C CA . PHE D 1 182 ? -13.02354 -0.84027 46.85607 1.000 71.88929 186 PHE D CA 1
ATOM 6012 C C . PHE D 1 182 ? -13.09535 -1.28521 48.31126 1.000 73.73001 186 PHE D C 1
ATOM 6013 O O . PHE D 1 182 ? -14.18794 -1.40961 48.87736 1.000 72.40234 186 PHE D O 1
ATOM 6021 N N . ALA D 1 183 ? -11.93767 -1.53263 48.93056 1.000 72.76925 187 ALA D N 1
ATOM 6022 C CA . ALA D 1 183 ? -11.90820 -1.95249 50.32748 1.000 71.81644 187 ALA D CA 1
ATOM 6023 C C . ALA D 1 183 ? -12.50346 -0.88243 51.23269 1.000 76.52779 187 ALA D C 1
ATOM 6024 O O . ALA D 1 183 ? -13.27718 -1.19206 52.14691 1.000 76.20417 187 ALA D O 1
ATOM 6026 N N . ASP D 1 184 ? -12.15131 0.38492 50.99409 1.000 75.45663 188 ASP D N 1
ATOM 6027 C CA . ASP D 1 184 ? -12.73811 1.48310 51.74939 1.000 77.22025 188 ASP D CA 1
ATOM 6028 C C . ASP D 1 184 ? -14.24042 1.54899 51.55728 1.000 80.94265 188 ASP D C 1
ATOM 6029 O O . ASP D 1 184 ? -14.94229 2.10470 52.40908 1.000 80.40420 188 ASP D O 1
ATOM 6034 N N . LYS D 1 185 ? -14.75046 0.99662 50.46170 1.000 81.23726 189 LYS D N 1
ATOM 6035 C CA . LYS D 1 185 ? -16.19059 0.89895 50.28806 1.000 78.89935 189 LYS D CA 1
ATOM 6036 C C . LYS D 1 185 ? -16.74297 -0.42878 50.79635 1.000 78.28134 189 LYS D C 1
ATOM 6037 O O . LYS D 1 185 ? -17.90369 -0.75093 50.52300 1.000 81.70776 189 LYS D O 1
ATOM 6043 N N . GLY D 1 186 ? -15.93908 -1.20143 51.52817 1.000 73.45495 190 GLY D N 1
ATOM 6044 C CA . GLY D 1 186 ? -16.39759 -2.45170 52.09607 1.000 73.97127 190 GLY D CA 1
ATOM 6045 C C . GLY D 1 186 ? -16.37050 -3.62544 51.14722 1.000 77.66122 190 GLY D C 1
ATOM 6046 O O . GLY D 1 186 ? -16.93570 -4.67649 51.47031 1.000 78.26860 190 GLY D O 1
ATOM 6047 N N . VAL D 1 187 ? -15.72189 -3.48544 49.99458 1.000 76.41245 191 VAL D N 1
ATOM 6048 C CA . VAL D 1 187 ? -15.73760 -4.48723 48.93510 1.000 70.57942 191 VAL D CA 1
ATOM 6049 C C . VAL D 1 187 ? -14.33141 -5.04624 48.78128 1.000 68.71603 191 VAL D C 1
ATOM 6050 O O . VAL D 1 187 ? -13.39153 -4.30455 48.47042 1.000 71.99588 191 VAL D O 1
ATOM 6054 N N . GLY D 1 188 ? -14.18642 -6.35245 48.97992 1.000 67.07164 192 GLY D N 1
ATOM 6055 C CA . GLY D 1 188 ? -12.91653 -6.99279 48.70786 1.000 65.01999 192 GLY D CA 1
ATOM 6056 C C . GLY D 1 188 ? -12.73223 -7.21652 47.22204 1.000 66.98412 192 GLY D C 1
ATOM 6057 O O . GLY D 1 188 ? -13.39102 -8.07484 46.62682 1.000 65.35817 192 GLY D O 1
ATOM 6058 N N A MET D 1 189 ? -11.84843 -6.43618 46.60290 0.629 64.21387 193 MET D N 1
ATOM 6059 N N B MET D 1 189 ? -11.83149 -6.44635 46.61717 0.371 64.19120 193 MET D N 1
ATOM 6060 C CA A MET D 1 189 ? -11.60631 -6.50517 45.16660 0.629 62.51333 193 MET D CA 1
ATOM 6061 C CA B MET D 1 189 ? -11.58428 -6.48094 45.18166 0.371 62.41412 193 MET D CA 1
ATOM 6062 C C A MET D 1 189 ? -10.12816 -6.75777 44.91569 0.629 60.90456 193 MET D C 1
ATOM 6063 C C B MET D 1 189 ? -10.11137 -6.76710 44.93728 0.371 60.87787 193 MET D C 1
ATOM 6064 O O A MET D 1 189 ? -9.27584 -5.98846 45.37217 0.629 62.42501 193 MET D O 1
ATOM 6065 O O B MET D 1 189 ? -9.24455 -6.03317 45.42394 0.371 62.39056 193 MET D O 1
ATOM 6074 N N . GLU D 1 190 ? -9.83069 -7.82775 44.18699 1.000 59.67475 194 GLU D N 1
ATOM 6075 C CA . GLU D 1 190 ? -8.46999 -8.13928 43.78053 1.000 60.72962 194 GLU D CA 1
ATOM 6076 C C . GLU D 1 190 ? -8.21868 -7.50183 42.41926 1.000 59.37843 194 GLU D C 1
ATOM 6077 O O . GLU D 1 190 ? -9.04078 -7.63163 41.50608 1.000 57.51342 194 GLU D O 1
ATOM 6083 N N . VAL D 1 191 ? -7.09180 -6.80698 42.28836 1.000 59.12158 195 VAL D N 1
ATOM 6084 C CA . VAL D 1 191 ? -6.73150 -6.10900 41.05788 1.000 53.43446 195 VAL D CA 1
ATOM 6085 C C . VAL D 1 191 ? -5.52939 -6.80189 40.43511 1.000 50.45871 195 VAL D C 1
ATOM 6086 O O . VAL D 1 191 ? -4.46019 -6.88245 41.05320 1.000 56.24197 195 VAL D O 1
ATOM 6090 N N . ALA D 1 192 ? -5.70051 -7.29171 39.20899 1.000 49.77608 196 ALA D N 1
ATOM 6091 C CA . ALA D 1 192 ? -4.63564 -7.95090 38.45988 1.000 46.18814 196 ALA D CA 1
ATOM 6092 C C . ALA D 1 192 ? -4.43812 -7.20537 37.14737 1.000 45.24933 196 ALA D C 1
ATOM 6093 O O . ALA D 1 192 ? -5.26737 -7.31132 36.23772 1.000 47.34421 196 ALA D O 1
ATOM 6095 N N . GLN D 1 193 ? -3.34098 -6.46189 37.04550 1.000 45.96949 197 GLN D N 1
ATOM 6096 C CA . GLN D 1 193 ? -3.03260 -5.73456 35.82237 1.000 47.54807 197 GLN D CA 1
ATOM 6097 C C . GLN D 1 193 ? -2.39216 -6.66006 34.79981 1.000 42.68882 197 GLN D C 1
ATOM 6098 O O . GLN D 1 193 ? -1.56250 -7.50790 35.13952 1.000 42.57267 197 GLN D O 1
ATOM 6104 N N . ARG D 1 194 ? -2.78886 -6.49717 33.54262 1.000 42.22944 198 ARG D N 1
ATOM 6105 C CA . ARG D 1 194 ? -2.28430 -7.31976 32.45918 1.000 43.03335 198 ARG D CA 1
ATOM 6106 C C . ARG D 1 194 ? -1.68591 -6.43825 31.37420 1.000 43.13086 198 ARG D C 1
ATOM 6107 O O . ARG D 1 194 ? -1.98362 -5.24433 31.27446 1.000 43.45113 198 ARG D O 1
ATOM 6115 N N . THR D 1 195 ? -0.82371 -7.04368 30.56564 1.000 40.29838 199 THR D N 1
ATOM 6116 C CA . THR D 1 195 ? -0.28242 -6.34859 29.41050 1.000 37.05766 199 THR D CA 1
ATOM 6117 C C . THR D 1 195 ? -1.38753 -6.20686 28.37426 1.000 38.51197 199 THR D C 1
ATOM 6118 O O . THR D 1 195 ? -2.04902 -7.19111 28.02957 1.000 39.36037 199 THR D O 1
ATOM 6122 N N . TYR D 1 196 ? -1.59911 -4.99092 27.87810 1.000 41.56376 200 TYR D N 1
ATOM 6123 C CA . TYR D 1 196 ? -2.57686 -4.80472 26.81599 1.000 38.67876 200 TYR D CA 1
ATOM 6124 C C . TYR D 1 196 ? -2.08530 -5.54193 25.57721 1.000 41.39753 200 TYR D C 1
ATOM 6125 O O . TYR D 1 196 ? -0.92030 -5.41432 25.19254 1.000 46.15078 200 TYR D O 1
ATOM 6134 N N . GLN D 1 197 ? -2.96363 -6.31879 24.95214 1.000 39.30129 201 GLN D N 1
ATOM 6135 C CA . GLN D 1 197 ? -2.59773 -7.13667 23.79779 1.000 43.79331 201 GLN D CA 1
ATOM 6136 C C . GLN D 1 197 ? -3.42465 -6.70837 22.59262 1.000 47.02440 201 GLN D C 1
ATOM 6137 O O . GLN D 1 197 ? -4.63456 -6.95497 22.54191 1.000 50.73229 201 GLN D O 1
ATOM 6143 N N . GLU D 1 198 ? -2.77748 -6.06339 21.62846 1.000 49.40308 202 GLU D N 1
ATOM 6144 C CA . GLU D 1 198 ? -3.43966 -5.75344 20.37499 1.000 52.44313 202 GLU D CA 1
ATOM 6145 C C . GLU D 1 198 ? -3.60771 -7.05063 19.57052 1.000 53.33504 202 GLU D C 1
ATOM 6146 O O . GLU D 1 198 ? -2.84387 -7.99496 19.75129 1.000 48.48258 202 GLU D O 1
ATOM 6152 N N . PRO D 1 199 ? -4.61967 -7.11550 18.69557 1.000 53.00592 203 PRO D N 1
ATOM 6153 C CA . PRO D 1 199 ? -4.88438 -8.38629 17.98288 1.000 46.92499 203 PRO D CA 1
ATOM 6154 C C . PRO D 1 199 ? -3.66442 -9.08252 17.40029 1.000 49.51728 203 PRO D C 1
ATOM 6155 O O . PRO D 1 199 ? -3.54370 -10.30804 17.55275 1.000 49.62818 203 PRO D O 1
ATOM 6159 N N . LYS D 1 200 ? -2.74513 -8.34819 16.76258 1.000 45.01669 204 LYS D N 1
ATOM 6160 C CA . LYS D 1 200 ? -1.61223 -9.01011 16.12191 1.000 50.45035 204 LYS D CA 1
ATOM 6161 C C . LYS D 1 200 ? -0.73271 -9.73517 17.13523 1.000 49.62021 204 LYS D C 1
ATOM 6162 O O . LYS D 1 200 ? -0.15714 -10.78096 16.81445 1.000 51.47795 204 LYS D O 1
ATOM 6165 N N . ALA D 1 201 ? -0.63986 -9.22447 18.36673 1.000 43.96445 205 ALA D N 1
ATOM 6166 C CA . ALA D 1 201 ? 0.15674 -9.90725 19.38234 1.000 47.03193 205 ALA D CA 1
ATOM 6167 C C . ALA D 1 201 ? -0.44805 -11.26059 19.74252 1.000 43.73398 205 ALA D C 1
ATOM 6168 O O . ALA D 1 201 ? 0.26801 -12.26969 19.83415 1.000 42.08501 205 ALA D O 1
ATOM 6170 N N . LEU D 1 202 ? -1.76779 -11.30161 19.94107 1.000 46.64895 206 LEU D N 1
ATOM 6171 C CA . LEU D 1 202 ? -2.43064 -12.56608 20.23551 1.000 43.51545 206 LEU D CA 1
ATOM 6172 C C . LEU D 1 202 ? -2.31452 -13.52713 19.06253 1.000 43.08743 206 LEU D C 1
ATOM 6173 O O . LEU D 1 202 ? -2.13215 -14.73554 19.25580 1.000 43.15868 206 LEU D O 1
ATOM 6178 N N . GLU D 1 203 ? -2.38458 -13.00510 17.83499 1.000 41.18043 207 GLU D N 1
ATOM 6179 C CA . GLU D 1 203 ? -2.22065 -13.87083 16.67204 1.000 44.54886 207 GLU D CA 1
ATOM 6180 C C . GLU D 1 203 ? -0.81046 -14.44545 16.60901 1.000 45.89792 207 GLU D C 1
ATOM 6181 O O . GLU D 1 203 ? -0.62616 -15.61093 16.24102 1.000 45.77840 207 GLU D O 1
ATOM 6187 N N . THR D 1 204 ? 0.19635 -13.64695 16.97293 1.000 44.38025 208 THR D N 1
ATOM 6188 C CA . THR D 1 204 ? 1.56779 -14.15011 16.99723 1.000 45.04851 208 THR D CA 1
ATOM 6189 C C . THR D 1 204 ? 1.73780 -15.24913 18.04119 1.000 45.24756 208 THR D C 1
ATOM 6190 O O . THR D 1 204 ? 2.37712 -16.27586 17.77568 1.000 43.49237 208 THR D O 1
ATOM 6194 N N . LYS D 1 205 ? 1.18208 -15.04887 19.23919 1.000 42.42842 209 LYS D N 1
ATOM 6195 C CA . LYS D 1 205 ? 1.24923 -16.10024 20.25445 1.000 45.00798 209 LYS D CA 1
ATOM 6196 C C . LYS D 1 205 ? 0.56050 -17.37295 19.76894 1.000 44.99503 209 LYS D C 1
ATOM 6197 O O . LYS D 1 205 ? 1.07790 -18.48723 19.95358 1.000 46.89744 209 LYS D O 1
ATOM 6203 N N . ARG D 1 206 ? -0.61463 -17.22143 19.15080 1.000 44.44535 210 ARG D N 1
ATOM 6204 C CA . ARG D 1 206 ? -1.33271 -18.36672 18.60393 1.000 45.36388 210 ARG D CA 1
ATOM 6205 C C . ARG D 1 206 ? -0.50196 -19.09325 17.55414 1.000 45.03971 210 ARG D C 1
ATOM 6206 O O . ARG D 1 206 ? -0.44973 -20.32948 17.53980 1.000 41.77497 210 ARG D O 1
ATOM 6214 N N . GLU D 1 207 ? 0.16589 -18.33998 16.67634 1.000 41.42212 211 GLU D N 1
ATOM 6215 C CA . GLU D 1 207 ? 0.98824 -18.95531 15.64050 1.000 45.36090 211 GLU D CA 1
ATOM 6216 C C . GLU D 1 207 ? 2.17508 -19.69205 16.24437 1.000 41.01670 211 GLU D C 1
ATOM 6217 O O . GLU D 1 207 ? 2.54907 -20.77031 15.76983 1.000 48.10098 211 GLU D O 1
ATOM 6219 N N . GLU D 1 208 ? 2.77980 -19.12397 17.28959 1.000 42.60206 212 GLU D N 1
ATOM 6220 C CA . GLU D 1 208 ? 3.86512 -19.81153 17.98291 1.000 43.18087 212 GLU D CA 1
ATOM 6221 C C . GLU D 1 208 ? 3.39521 -21.15441 18.53077 1.000 47.39097 212 GLU D C 1
ATOM 6222 O O . GLU D 1 208 ? 4.05001 -22.18797 18.32944 1.000 44.45451 212 GLU D O 1
ATOM 6228 N N . ILE D 1 209 ? 2.25397 -21.15824 19.22692 1.000 40.40138 213 ILE D N 1
ATOM 6229 C CA . ILE D 1 209 ? 1.74543 -22.41278 19.78054 1.000 42.15055 213 ILE D CA 1
ATOM 6230 C C . ILE D 1 209 ? 1.43903 -23.40455 18.66166 1.000 39.87236 213 ILE D C 1
ATOM 6231 O O . ILE D 1 209 ? 1.74678 -24.59844 18.76953 1.000 37.18971 213 ILE D O 1
ATOM 6236 N N . ARG D 1 210 ? 0.83496 -22.92767 17.56991 1.000 42.27559 214 ARG D N 1
ATOM 6237 C CA . ARG D 1 210 ? 0.48960 -23.81527 16.46266 1.000 43.27213 214 ARG D CA 1
ATOM 6238 C C . ARG D 1 210 ? 1.73682 -24.44461 15.85227 1.000 46.68830 214 ARG D C 1
ATOM 6239 O O . ARG D 1 210 ? 1.74776 -25.64062 15.52996 1.000 43.23779 214 ARG D O 1
ATOM 6247 N N . GLN D 1 211 ? 2.79937 -23.65309 15.68352 1.000 45.64684 215 GLN D N 1
ATOM 6248 C CA . GLN D 1 211 ? 4.04015 -24.19504 15.14033 1.000 46.31584 215 GLN D CA 1
ATOM 6249 C C . GLN D 1 211 ? 4.66716 -25.20210 16.09365 1.000 45.87444 215 GLN D C 1
ATOM 6250 O O . GLN D 1 211 ? 5.23369 -26.21079 15.65446 1.000 48.19882 215 GLN D O 1
ATOM 6256 N N . GLU D 1 212 ? 4.58877 -24.94250 17.40096 1.000 44.69510 216 GLU D N 1
ATOM 6257 C CA . GLU D 1 212 ? 5.09822 -25.91585 18.36203 1.000 46.39478 216 GLU D CA 1
ATOM 6258 C C . GLU D 1 212 ? 4.31017 -27.21751 18.29679 1.000 46.18159 216 GLU D C 1
ATOM 6259 O O . GLU D 1 212 ? 4.87696 -28.30528 18.45397 1.000 46.95750 216 GLU D O 1
ATOM 6265 N N . ILE D 1 213 ? 2.99879 -27.12405 18.07386 1.000 44.94074 217 ILE D N 1
ATOM 6266 C CA . ILE D 1 213 ? 2.18164 -28.32459 17.92668 1.000 44.19149 217 ILE D CA 1
ATOM 6267 C C . ILE D 1 213 ? 2.57970 -29.08877 16.67097 1.000 47.49396 217 ILE D C 1
ATOM 6268 O O . ILE D 1 213 ? 2.68727 -30.32251 16.68260 1.000 44.51999 217 ILE D O 1
ATOM 6273 N N . GLU D 1 214 ? 2.80656 -28.37036 15.56878 1.000 44.76699 218 GLU D N 1
ATOM 6274 C CA . GLU D 1 214 ? 3.20933 -29.02125 14.32792 1.000 47.42065 218 GLU D CA 1
ATOM 6275 C C . GLU D 1 214 ? 4.61961 -29.59413 14.40215 1.000 51.80769 218 GLU D C 1
ATOM 6276 O O . GLU D 1 214 ? 4.97606 -30.43689 13.57187 1.000 54.91729 218 GLU D O 1
ATOM 6279 N N . SER D 1 215 ? 5.42226 -29.16685 15.37131 1.000 49.52967 219 SER D N 1
ATOM 6280 C CA . SER D 1 215 ? 6.76809 -29.70075 15.54168 1.000 48.57520 219 SER D CA 1
ATOM 6281 C C . SER D 1 215 ? 6.73328 -31.12641 16.08838 1.000 54.83564 219 SER D C 1
ATOM 6282 O O . SER D 1 215 ? 5.72024 -31.57898 16.62434 1.000 55.87115 219 SER D O 1
#

Solvent-accessible surface area: 40525 Å² total; per-residue (Å²): 131,85,82,26,40,28,34,7,0,55,9,0,2,48,1,22,12,43,34,150,21,0,107,114,3,15,63,94,0,80,73,12,0,67,188,37,183,56,49,107,153,28,69,72,7,18,95,60,0,91,92,5,4,92,58,3,40,18,33,6,8,12,25,39,3,112,54,96,21,75,85,77,76,28,87,68,14,91,59,75,32,42,99,53,0,60,109,25,28,84,107,28,138,58,21,36,7,34,8,73,1,33,5,0,5,2,126,96,11,78,18,65,12,0,1,8,11,99,59,76,53,3,105,48,110,74,21,143,14,0,17,22,0,8,10,0,4,4,0,91,28,41,5,2,14,26,51,34,17,1,16,43,13,63,94,94,24,91,65,61,189,28,74,22,86,113,9,59,108,30,6,99,52,55,95,103,1,2,26,28,12,0,1,77,40,29,4,2,6,64,32,33,56,67,125,44,43,91,20,62,37,12,8,61,62,13,25,54,0,40,103,62,10,56,139,100,111,84,25,62,46,34,7,0,54,9,0,10,55,1,22,12,42,36,144,21,0,111,111,3,19,54,95,0,80,75,8,0,68,101,34,181,45,49,107,156,30,66,93,4,22,92,59,0,97,87,5,5,91,57,3,41,17,20,6,10,9,19,40,2,116,55,86,16,27,89,71,82,24,92,74,16,73,114,68,24,51,98,53,0,73,84,32,28,75,97,35,154,59,44,45,81,44,13,69,1,31,6,0,2,0,34,80,10,80,18,41,11,0,2,9,12,105,59,107,53,4,106,48,94,70,23,118,13,0,11,10,0,8,28,0,4,4,0,92,33,38,6,0,19,21,50,38,17,1,18,43,13,71,131,93,23,53,71,55,172,26,36,6,4,108,9,2,74,31,5,70,45,97,118,94,0,2,43,79,10,0,57,94,32,58,6,64,32,93,34,32,20,56,23,20,40,72,12,69,45,11,7,59,55,14,32,57,1,31,101,63,7,64,135,151,63,77,38,89,79,36,4,53,66,10,0,81,79,0,42,97,50,28,127,20,2,48,58,1,21,12,88,0,21,15,33,0,17,99,34,100,48,45,107,146,22,65,98,12,10,88,65,0,73,84,10,7,81,34,8,28,10,96,35,1,10,78,49,2,118,54,74,47,116,166,78,74,72,83,12,109,75,41,77,48,44,48,82,38,16,64,1,14,8,0,4,6,125,79,9,84,17,58,11,0,0,5,17,104,29,80,54,3,110,55,121,76,20,58,58,13,5,20,8,10,66,15,3,11,59,108,29,58,9,18,19,30,86,40,22,3,20,26,49,58,151,115,46,98,86,80,173,24,67,23,82,112,10,60,110,30,8,98,56,102,126,111,2,1,42,72,22,0,58,97,71,49,14,61,14,100,35,20,48,44,94,42,33,81,109,75,36,14,107,94,70,58,44,74,1,28,117,54,10,121,116,138,71,81,44,88,74,36,6,45,134,12,0,77,70,1,44,99,49,29,117,21,1,72,111,1,21,64,107,0,74,81,32,0,84,155,32,183,48,51,106,144,16,66,96,20,10,101,59,0,82,47,10,3,73,22,8,16,10,97,33,1,10,76,50,3,118,57,74,39,164,138,42,44,79,87,19,115,27,109,112,47,65,40,82,41,12,61,1,8,9,0,1,0,36,78,14,86,17,58,11,0,0,4,15,108,21,93,78,4,58,55,74,73,22,62,33,3,3,28,5,12,35,1,2,11,35,98,27,60,8,15,20,30,84,40,23,3,22,32,48,53,149,120,40,78,89,68,178,25,54,8,4,113,9,2,68,37,8,66,63,102,81,66,1,1,41,88,16,0,58,95,57,70,5,65,13,105,30,22,15,46,2,27,26,77,114,91,32,16,95,91,69,57,23,63,2,86,102,38,8,82,117

Nearest PDB structures (foldseek):
  7ups-assembly2_B  TM=1.001E+00  e=4.318E-37  Legionella pneumophila subsp. pneumophila str. Philadelphia 1
  7ups-assembly4_D  TM=9.017E-01  e=2.480E-33  Legionella pneumophila subsp. pneumophila str. Philadelphia 1
  6zz5-assembly2_BBB  TM=1.365E-01  e=9.167E+00  Serratia marcescens
  7ups-assembly2_B  TM=1.005E+00  e=2.422E-39  Legionella pneumophila subsp. pneumophila str. Philadelphia 1
  7ups-assembly4_D  TM=8.969E-01  e=3.720E-34  Legionella pneumophila subsp. pneumophila str. Philadelphia 1

Foldseek 3Di:
DDPLLVQLVVLLVQLLPALVSLVCSLVSNVVSCVVVVVPPVCVVLSVLSNVLSVVSNQVRQQVVLDQPDDAQDPQPQQVVLLVVLLVLLVVVPPAAPAWEKEWAQAQQQQITIGIAHPSHGDDDVNSVSLSSLVSNLQSVVQWDQHPRGIWHADNRGDTHHDGRVVVVVQQVDPCSHSQNSCVVSVDHYYYDYDYDDDPVNSVVSVVVSSVVSVD/DVVLLVQLVVLLVQLLPALVSLVCSLVSNVVSCVVVVVPPVCVVLSVLSNVLSVVSNQVRQQVVLDQDDDAQDALCQQVVLQVVLLVLLVVVPPAAAAWEKEWAQAQQQQITIGIAHPSHGDDDVNSVSLSSLVSNLQSVVQWDQHPRGIFHADNVRDTHHDGRVVVVVQQVDPPSHSQNSQVVSVHHYYYDYDYDDDPVNSVVSVVVSSVVSVD/DDPLLVQLVVLLVQLLPALVSLVCSLVSNVVSCVVVVCPPVCVVLSVLSNVLSVQSNQVRQQVVLDQDDLDDLCLLPAQPDAAAQWEKEWEQAQQQQITIGIAHPSHGDDDVNSVNLSSLVVSLQVVVQWDQHPRGIFGADPVGDTHDDGRVVVVVQQVDPCSHSQNSQVVSVHHYHYHYDYDDDVVNSVVSVVVSSVVSVD/DDPLLVQLLVLLVQLLPALVSLVCSLVSNVVSCVVVVVPPVCVVLSVLSNVLSVLSNQVRQQVVLDQDDQVLLVPQLADPPAAAQWEKEWEQAQQQQITIGIAHPSHGDDDVNSVNLSSLVVNLQVVVQWDQDPRGIFGADPVGDTDDDGRVVVVVQQVDPCSHSQNSCVVSVHRYHYDYDYDDDVVNSVVSVVVSSVVSVD

InterPro domains:
  IPR049927 DotY, N-terminal domain [cd22643] (5-74)
  IPR056465 DotY [PF23131] (5-210)

B-factor: mean 52.27, std 16.71, range [21.36, 116.8]

Organism: Legionella pneumophila subsp. pneumophila (strain Philadelphia 1 / ATCC 33152 / DSM 7513) (NCBI:txid272624)

Secondary structure (DSSP, 8-state):
--HHHHHHHHHHHHHTT-HHHHHHHHHHHHHHHHHTT-TTTTHHHHHHHHHHHHHHHHHHHHHHS-----SS--SSHHHHHHHHHHHHTTTT-S--SSEEEEEEE-TT-BEEEEEEETTEE--HHHHHHHHHHHHHHHHHTTEEEETTEEEEE-TT--EEE--HHHHHHHHT-TTTSHHHHHHHTT---EEEE-----HHHHHHHHHHHHHHHH-/-HHHHHHHHHHHHHHTT-HHHHHHHHHHHHHHHHHTT-TTTTHHHHHHHHHHHHHHHHHHHHHHS-----SS--SS-HHHHHHHHHHHTT--TT--SSEEEEEEE-TT-BEEEEEEETTEE--HHHHHHHHHHHHHHHHHTTEEEETTEEEEE-TT--EEE--HHHHHHHHT-TTTSHHHHHHHTT---EEEE-----HHHHHHHHHHHHHHHH-/--HHHHHHHHHHHHHTT-HHHHHHHHHHHHHHHHHTT-TTTTHHHHHHHHHHHHHHHHHHHHHHS-------GGG-S--TT--SSEEEEEEE-TT-BEEEEEEETTEE--HHHHHHHHHHHHHHHHHTTEEEETTEEEEE-TT--EE---HHHHHHHHT-TTTSHHHHHHHTT---EEEEE----HHHHHHHHHHHHHHHT-/--HHHHHHHHHHHHHTT-HHHHHHHHHHHHHHHHHTT-TTTTHHHHHHHHHHHHHHHHHHHHHHS------TTT-----S---SSEEEEEEE-TT-BEEEEEEETTEE--HHHHHHHHHHHHHHHHHTTEEEETTEEEEE-TT--EEE--HHHHHHHHT-TTTSHHHHHHHTT---EEEEE----HHHHHHHHHHHHHHHH-